Protein 7ON9 (pdb70)

Structure (mmCIF, N/CA/C/O backbone):
data_7ON9
#
_entry.id   7ON9
#
_cell.length_a   153.11
_cell.length_b   101.508
_cell.length_c   106.849
_cell.angle_alpha   90
_cell.angle_beta   90
_cell.angle_gamma   90
#
_symmetry.space_group_name_H-M   'P 21 21 2'
#
loop_
_entity.id
_entity.type
_entity.pdbx_description
1 polymer '4-hydroxybenzoate 3-monooxygenase (NAD(P)H)'
2 non-polymer 'FLAVIN-ADENINE DINUCLEOTIDE'
3 non-polymer 'P-HYDROXYBENZOIC ACID'
4 water water
#
loop_
_atom_site.group_PDB
_atom_site.id
_atom_site.type_symbol
_atom_site.label_atom_id
_atom_site.label_alt_id
_atom_site.label_comp_id
_atom_site.label_asym_id
_atom_site.label_entity_id
_atom_site.label_seq_id
_atom_site.pdbx_PDB_ins_code
_atom_site.Cartn_x
_atom_site.Cartn_y
_atom_site.Cartn_z
_atom_site.occupancy
_atom_site.B_iso_or_equiv
_atom_site.auth_seq_id
_atom_site.auth_comp_id
_atom_site.auth_asym_id
_atom_site.auth_atom_id
_atom_site.pdbx_PDB_model_num
ATOM 1 N N . MET A 1 1 ? -24.977 14.493 -77.117 1 33.41 1 MET A N 1
ATOM 2 C CA . MET A 1 1 ? -23.549 14.72 -76.923 1 33.97 1 MET A CA 1
ATOM 3 C C . MET A 1 1 ? -23.043 13.797 -75.827 1 32.94 1 MET A C 1
ATOM 4 O O . MET A 1 1 ? -23.61 13.776 -74.741 1 33.93 1 MET A O 1
ATOM 9 N N . ARG A 1 2 ? -22.021 13.001 -76.114 1 31 2 ARG A N 1
ATOM 10 C CA . ARG A 1 2 ? -21.489 12.064 -75.13 1 30.39 2 ARG A CA 1
ATOM 11 C C . ARG A 1 2 ? -20.274 12.639 -74.402 1 27.93 2 ARG A C 1
ATOM 12 O O . ARG A 1 2 ? -19.441 13.298 -75.016 1 28.76 2 ARG A O 1
ATOM 20 N N . THR A 1 3 ? -20.181 12.389 -73.097 1 25.35 3 THR A N 1
ATOM 21 C CA . THR A 1 3 ? -19.035 12.801 -72.287 1 23.51 3 THR A CA 1
ATOM 22 C C . THR A 1 3 ? -18.813 11.787 -71.13 1 22.75 3 THR A C 1
ATOM 23 O O . THR A 1 3 ? -19.576 10.823 -71.004 1 23.55 3 THR A O 1
ATOM 27 N N . GLN A 1 4 ? -17.745 11.967 -70.328 1 20.65 4 GLN A N 1
ATOM 28 C CA . GLN A 1 4 ? -17.531 11.094 -69.191 1 20.57 4 GLN A CA 1
ATOM 29 C C . GLN A 1 4 ? -18.366 11.589 -67.992 1 20.34 4 GLN A C 1
ATOM 30 O O . GLN A 1 4 ? -19.15 10.828 -67.419 1 20.74 4 GLN A O 1
ATOM 36 N N . VAL A 1 5 ? -18.212 12.87 -67.62 1 19.07 5 VAL A N 1
ATOM 37 C CA . VAL A 1 5 ? -18.933 13.422 -66.485 1 18.27 5 VAL A CA 1
ATOM 38 C C . VAL A 1 5 ? -19.781 14.626 -66.889 1 18.56 5 VAL A C 1
ATOM 39 O O . VAL A 1 5 ? -19.232 15.625 -67.314 1 18.43 5 VAL A O 1
ATOM 43 N N . GLY A 1 6 ? -21.102 14.524 -66.745 1 18.5 6 GLY A N 1
ATOM 44 C CA . GLY A 1 6 ? -21.999 15.644 -67.004 1 17.83 6 GLY A CA 1
ATOM 45 C C . GLY A 1 6 ? -22.099 16.469 -65.731 1 17.43 6 GLY A C 1
ATOM 46 O O . GLY A 1 6 ? -22.39 15.921 -64.674 1 17.66 6 GLY A O 1
ATOM 47 N N . ILE A 1 7 ? -21.807 17.769 -65.794 1 16.5 7 ILE A N 1
ATOM 48 C CA . ILE A 1 7 ? -21.804 18.621 -64.612 1 16.08 7 ILE A CA 1
ATOM 49 C C . ILE A 1 7 ? -22.905 19.664 -64.663 1 16.42 7 ILE A C 1
ATOM 50 O O . ILE A 1 7 ? -22.94 20.48 -65.593 1 16.43 7 ILE A O 1
ATOM 55 N N . ILE A 1 8 ? -23.78 19.666 -63.639 1 15.88 8 ILE A N 1
ATOM 56 C CA . ILE A 1 8 ? -24.846 20.655 -63.584 1 14.56 8 ILE A CA 1
ATOM 57 C C . ILE A 1 8 ? -24.439 21.759 -62.649 1 14.58 8 ILE A C 1
ATOM 58 O O . ILE A 1 8 ? -24.33 21.534 -61.451 1 14.13 8 ILE A O 1
ATOM 63 N N . GLY A 1 9 ? -24.163 22.934 -63.189 1 14.26 9 GLY A N 1
ATOM 64 C CA . GLY A 1 9 ? -23.811 24.089 -62.38 1 14.66 9 GLY A CA 1
ATOM 65 C C . GLY A 1 9 ? -22.392 24.578 -62.564 1 14.45 9 GLY A C 1
ATOM 66 O O . GLY A 1 9 ? -21.456 23.785 -62.542 1 14.13 9 GLY A O 1
ATOM 67 N N . ALA A 1 10 ? -22.237 25.882 -62.786 1 14.42 10 ALA A N 1
ATOM 68 C CA . ALA A 1 10 ? -20.935 26.496 -62.981 1 14.65 10 ALA A CA 1
ATOM 69 C C . ALA A 1 10 ? -20.583 27.43 -61.836 1 14.57 10 ALA A C 1
ATOM 70 O O . ALA A 1 10 ? -20.164 28.572 -62.033 1 13.52 10 ALA A O 1
ATOM 72 N N . GLY A 1 11 ? -20.802 26.943 -60.629 1 13.75 11 GLY A N 1
ATOM 73 C CA . GLY A 1 11 ? -20.319 27.63 -59.438 1 13.43 11 GLY A CA 1
ATOM 74 C C . GLY A 1 11 ? -18.922 27.102 -59.127 1 13.17 11 GLY A C 1
ATOM 75 O O . GLY A 1 11 ? -18.323 26.365 -59.925 1 13.05 11 GLY A O 1
ATOM 76 N N . PRO A 1 12 ? -18.395 27.432 -57.942 1 13.27 12 PRO A N 1
ATOM 77 C CA . PRO A 1 12 ? -17.062 26.908 -57.551 1 13.73 12 PRO A CA 1
ATOM 78 C C . PRO A 1 12 ? -16.979 25.38 -57.619 1 13.71 12 PRO A C 1
ATOM 79 O O . PRO A 1 12 ? -15.985 24.852 -58.144 1 13.79 12 PRO A O 1
ATOM 83 N N . ALA A 1 13 ? -18.018 24.672 -57.174 1 12.69 13 ALA A N 1
ATOM 84 C CA . ALA A 1 13 ? -17.989 23.205 -57.221 1 13.03 13 ALA A CA 1
ATOM 85 C C . ALA A 1 13 ? -17.857 22.654 -58.661 1 13.02 13 ALA A C 1
ATOM 86 O O . ALA A 1 13 ? -16.923 21.905 -58.932 1 13.71 13 ALA A O 1
ATOM 88 N N . GLY A 1 14 ? -18.759 23.038 -59.555 1 12.25 14 GLY A N 1
ATOM 89 C CA . GLY A 1 14 ? -18.753 22.508 -60.909 1 12.78 14 GLY A CA 1
ATOM 90 C C . GLY A 1 14 ? -17.515 22.901 -61.687 1 13.5 14 GLY A C 1
ATOM 91 O O . GLY A 1 14 ? -16.934 22.065 -62.376 1 14.09 14 GLY A O 1
ATOM 92 N N . LEU A 1 15 ? -17.089 24.162 -61.546 1 13.4 15 LEU A N 1
ATOM 93 C CA . LEU A 1 15 ? -15.908 24.652 -62.268 1 14.46 15 LEU A CA 1
ATOM 94 C C . LEU A 1 15 ? -14.625 23.987 -61.766 1 14.56 15 LEU A C 1
ATOM 95 O O . LEU A 1 15 ? -13.832 23.495 -62.585 1 16.21 15 LEU A O 1
ATOM 100 N N . LEU A 1 16 ? -14.432 23.912 -60.413 1 13.72 16 LEU A N 1
ATOM 101 C CA . LEU A 1 16 ? -13.248 23.243 -59.874 1 13.77 16 LEU A CA 1
ATOM 102 C C . LEU A 1 16 ? -13.241 21.765 -60.274 1 14.67 16 LEU A C 1
ATOM 103 O O . LEU A 1 16 ? -12.21 21.272 -60.699 1 14.93 16 LEU A O 1
ATOM 108 N N . LEU A 1 17 ? -14.394 21.077 -60.182 1 15.08 17 LEU A N 1
ATOM 109 C CA . LEU A 1 17 ? -14.467 19.669 -60.592 1 15.45 17 LEU A CA 1
ATOM 110 C C . LEU A 1 17 ? -14.09 19.49 -62.063 1 15.4 17 LEU A C 1
ATOM 111 O O . LEU A 1 17 ? -13.26 18.644 -62.385 1 15.45 17 LEU A O 1
ATOM 116 N N . SER A 1 18 ? -14.678 20.291 -62.962 1 15.49 18 SER A N 1
ATOM 117 C CA A SER A 1 18 ? -14.376 20.171 -64.392 0.5 16.73 18 SER A CA 1
ATOM 118 C CA B SER A 1 18 ? -14.385 20.186 -64.388 0.5 15.3 18 SER A CA 1
ATOM 119 C C . SER A 1 18 ? -12.881 20.345 -64.674 1 16.55 18 SER A C 1
ATOM 120 O O . SER A 1 18 ? -12.308 19.565 -65.437 1 17.53 18 SER A O 1
ATOM 125 N N . HIS A 1 19 ? -12.241 21.318 -64.017 1 16.02 19 HIS A N 1
ATOM 126 C CA . HIS A 1 19 ? -10.809 21.552 -64.237 1 16.78 19 HIS A CA 1
ATOM 127 C C . HIS A 1 19 ? -9.93 20.467 -63.608 1 17.47 19 HIS A C 1
ATOM 128 O O . HIS A 1 19 ? -8.974 20.034 -64.246 1 19.18 19 HIS A O 1
ATOM 135 N N . LEU A 1 20 ? -10.289 19.958 -62.426 1 16.31 20 LEU A N 1
ATOM 136 C CA . LEU A 1 20 ? -9.551 18.855 -61.796 1 16.37 20 LEU A CA 1
ATOM 137 C C . LEU A 1 20 ? -9.604 17.615 -62.697 1 17.81 20 LEU A C 1
ATOM 138 O O . LEU A 1 20 ? -8.583 16.946 -62.89 1 19.09 20 LEU A O 1
ATOM 143 N N . LEU A 1 21 ? -10.769 17.362 -63.319 1 17.47 21 LEU A N 1
ATOM 144 C CA . LEU A 1 21 ? -10.935 16.22 -64.224 1 17.67 21 LEU A CA 1
ATOM 145 C C . LEU A 1 21 ? -10.112 16.43 -65.494 1 18.44 21 LEU A C 1
ATOM 146 O O . LEU A 1 21 ? -9.483 15.49 -65.969 1 20.19 21 LEU A O 1
ATOM 151 N N . TYR A 1 22 ? -10.097 17.652 -66.032 1 18.03 22 TYR A N 1
ATOM 152 C CA . TYR A 1 22 ? -9.305 17.978 -67.238 1 19.24 22 TYR A CA 1
ATOM 153 C C . TYR A 1 22 ? -7.817 17.692 -66.975 1 20.24 22 TYR A C 1
ATOM 154 O O . TYR A 1 22 ? -7.148 17.084 -67.825 1 20.55 22 TYR A O 1
ATOM 163 N N . LEU A 1 23 ? -7.325 18.091 -65.784 1 19.88 23 LEU A N 1
ATOM 164 C CA . LEU A 1 23 ? -5.92 17.864 -65.414 1 22.17 23 LEU A CA 1
ATOM 165 C C . LEU A 1 23 ? -5.531 16.38 -65.375 1 24.54 23 LEU A C 1
ATOM 166 O O . LEU A 1 23 ? -4.34 16.059 -65.427 1 24.67 23 LEU A O 1
ATOM 171 N N . GLN A 1 24 ? -6.534 15.477 -65.28 1 24.88 24 GLN A N 1
ATOM 172 C CA . GLN A 1 24 ? -6.319 14.035 -65.289 1 25.58 24 GLN A CA 1
ATOM 173 C C . GLN A 1 24 ? -6.815 13.339 -66.579 1 25.75 24 GLN A C 1
ATOM 174 O O . GLN A 1 24 ? -6.904 12.109 -66.621 1 26.61 24 GLN A O 1
ATOM 180 N N . GLY A 1 25 ? -7.118 14.105 -67.612 1 25.24 25 GLY A N 1
ATOM 181 C CA . GLY A 1 25 ? -7.564 13.557 -68.885 1 25.58 25 GLY A CA 1
ATOM 182 C C . GLY A 1 25 ? -8.978 13.012 -68.916 1 25.76 25 GLY A C 1
ATOM 183 O O . GLY A 1 25 ? -9.3 12.174 -69.769 1 26.83 25 GLY A O 1
ATOM 184 N N . ILE A 1 26 ? -9.845 13.516 -68.031 1 24 26 ILE A N 1
ATOM 185 C CA . ILE A 1 26 ? -11.244 13.105 -67.965 1 23.05 26 ILE A CA 1
ATOM 186 C C . ILE A 1 26 ? -12.119 14.225 -68.512 1 22.87 26 ILE A C 1
ATOM 187 O O . ILE A 1 26 ? -12.062 15.371 -68.04 1 22.05 26 ILE A O 1
ATOM 192 N N . GLU A 1 27 ? -12.94 13.891 -69.518 1 21.6 27 GLU A N 1
ATOM 193 C CA . GLU A 1 27 ? -13.812 14.852 -70.166 1 20.72 27 GLU A CA 1
ATOM 194 C C . GLU A 1 27 ? -15.087 15.153 -69.384 1 19.47 27 GLU A C 1
ATOM 195 O O . GLU A 1 27 ? -15.63 14.293 -68.675 1 19.8 27 GLU A O 1
ATOM 201 N N . SER A 1 28 ? -15.567 16.371 -69.532 1 17.91 28 SER A N 1
ATOM 202 C CA . SER A 1 28 ? -16.802 16.782 -68.903 1 17.87 28 SER A CA 1
ATOM 203 C C . SER A 1 28 ? -17.531 17.816 -69.763 1 17.94 28 SER A C 1
ATOM 204 O O . SER A 1 28 ? -16.931 18.438 -70.652 1 18.19 28 SER A O 1
ATOM 207 N N . ILE A 1 29 ? -18.83 17.995 -69.499 1 17.58 29 ILE A N 1
ATOM 208 C CA . ILE A 1 29 ? -19.604 19.049 -70.123 1 17.92 29 ILE A CA 1
ATOM 209 C C . ILE A 1 29 ? -20.333 19.757 -68.969 1 17.84 29 ILE A C 1
ATOM 210 O O . ILE A 1 29 ? -20.992 19.091 -68.166 1 17.65 29 ILE A O 1
ATOM 215 N N . ILE A 1 30 ? -20.23 21.091 -68.887 1 17.37 30 ILE A N 1
ATOM 216 C CA . ILE A 1 30 ? -20.949 21.821 -67.843 1 17.19 30 ILE A CA 1
ATOM 217 C C . ILE A 1 30 ? -22.161 22.518 -68.44 1 17.55 30 ILE A C 1
ATOM 218 O O . ILE A 1 30 ? -22.043 23.141 -69.5 1 18.33 30 ILE A O 1
ATOM 223 N N . ILE A 1 31 ? -23.312 22.446 -67.76 1 17.57 31 ILE A N 1
ATOM 224 C CA . ILE A 1 31 ? -24.469 23.246 -68.136 1 18.04 31 ILE A CA 1
ATOM 225 C C . ILE A 1 31 ? -24.741 24.222 -66.973 1 17.53 31 ILE A C 1
ATOM 226 O O . ILE A 1 31 ? -24.605 23.866 -65.792 1 17.27 31 ILE A O 1
ATOM 231 N N . GLU A 1 32 ? -25.119 25.45 -67.301 1 17.06 32 GLU A N 1
ATOM 232 C CA . GLU A 1 32 ? -25.345 26.487 -66.312 1 16.52 32 GLU A CA 1
ATOM 233 C C . GLU A 1 32 ? -26.611 27.246 -66.771 1 17.41 32 GLU A C 1
ATOM 234 O O . GLU A 1 32 ? -26.655 27.687 -67.919 1 18.14 32 GLU A O 1
ATOM 240 N N . ASN A 1 33 ? -27.631 27.359 -65.908 1 17.18 33 ASN A N 1
ATOM 241 C CA . ASN A 1 33 ? -28.89 28.004 -66.316 1 18.64 33 ASN A CA 1
ATOM 242 C C . ASN A 1 33 ? -28.854 29.546 -66.275 1 20.46 33 ASN A C 1
ATOM 243 O O . ASN A 1 33 ? -29.771 30.182 -66.806 1 21.75 33 ASN A O 1
ATOM 248 N N . ARG A 1 34 ? -27.791 30.135 -65.733 1 20.45 34 ARG A N 1
ATOM 249 C CA . ARG A 1 34 ? -27.642 31.593 -65.751 1 21.15 34 ARG A CA 1
ATOM 250 C C . ARG A 1 34 ? -26.598 31.987 -66.825 1 21.22 34 ARG A C 1
ATOM 251 O O . ARG A 1 34 ? -25.911 31.111 -67.371 1 21.65 34 ARG A O 1
ATOM 259 N N . THR A 1 35 ? -26.501 33.283 -67.167 1 20.96 35 THR A N 1
ATOM 260 C CA . THR A 1 35 ? -25.518 33.716 -68.154 1 21.96 35 THR A CA 1
ATOM 261 C C . THR A 1 35 ? -24.131 33.778 -67.514 1 21.57 35 THR A C 1
ATOM 262 O O . THR A 1 35 ? -24.02 33.863 -66.294 1 21.7 35 THR A O 1
ATOM 266 N N . ARG A 1 36 ? -23.078 33.827 -68.341 1 21.14 36 ARG A N 1
ATOM 267 C CA . ARG A 1 36 ? -21.709 33.986 -67.852 1 21.21 36 ARG A CA 1
ATOM 268 C C . ARG A 1 36 ? -21.591 35.322 -67.078 1 21.27 36 ARG A C 1
ATOM 269 O O . ARG A 1 36 ? -21.005 35.365 -66.01 1 20.29 36 ARG A O 1
ATOM 277 N N . GLU A 1 37 ? -22.235 36.386 -67.592 1 22.31 37 GLU A N 1
ATOM 278 C CA . GLU A 1 37 ? -22.238 37.69 -66.928 1 23.57 37 GLU A CA 1
ATOM 279 C C . GLU A 1 37 ? -22.826 37.6 -65.511 1 22.99 37 GLU A C 1
ATOM 280 O O . GLU A 1 37 ? -22.272 38.176 -64.567 1 24.31 37 GLU A O 1
ATOM 286 N N . GLU A 1 38 ? -23.927 36.862 -65.362 1 21.48 38 GLU A N 1
ATOM 287 C CA . GLU A 1 38 ? -24.594 36.706 -64.076 1 22.26 38 GLU A CA 1
ATOM 288 C C . GLU A 1 38 ? -23.692 35.984 -63.076 1 21.84 38 GLU A C 1
ATOM 289 O O . GLU A 1 38 ? -23.53 36.458 -61.946 1 22.89 38 GLU A O 1
ATOM 295 N N . ILE A 1 39 ? -23.123 34.837 -63.47 1 20.73 39 ILE A N 1
ATOM 296 C CA . ILE A 1 39 ? -22.288 34.073 -62.548 1 20.62 39 ILE A CA 1
ATOM 297 C C . ILE A 1 39 ? -20.992 34.82 -62.209 1 20.66 39 ILE A C 1
ATOM 298 O O . ILE A 1 39 ? -20.558 34.767 -61.058 1 20.45 39 ILE A O 1
ATOM 303 N N . GLU A 1 40 ? -20.431 35.581 -63.166 1 20.96 40 GLU A N 1
ATOM 304 C CA . GLU A 1 40 ? -19.223 36.372 -62.91 1 21.47 40 GLU A CA 1
ATOM 305 C C . GLU A 1 40 ? -19.502 37.672 -62.114 1 23.17 40 GLU A C 1
ATOM 306 O O . GLU A 1 40 ? -18.538 38.31 -61.674 1 24.28 40 GLU A O 1
ATOM 312 N N . GLY A 1 41 ? -20.781 37.997 -61.886 1 22.98 41 GLY A N 1
ATOM 313 C CA . GLY A 1 41 ? -21.221 39.154 -61.105 1 24.06 41 GLY A CA 1
ATOM 314 C C . GLY A 1 41 ? -21.619 38.829 -59.658 1 25.15 41 GLY A C 1
ATOM 315 O O . GLY A 1 41 ? -21.965 39.727 -58.889 1 26.2 41 GLY A O 1
ATOM 316 N N . THR A 1 42 ? -21.574 37.52 -59.261 1 24.29 42 THR A N 1
ATOM 317 C CA . THR A 1 42 ? -21.925 37.02 -57.906 1 25.14 42 THR A CA 1
ATOM 318 C C . THR A 1 42 ? -21.334 37.884 -56.798 1 24.89 42 THR A C 1
ATOM 319 O O . THR A 1 42 ? -20.145 38.18 -56.843 1 25.11 42 THR A O 1
ATOM 323 N N . ILE A 1 43 ? -22.138 38.292 -55.802 1 24.84 43 ILE A N 1
ATOM 324 C CA . ILE A 1 43 ? -21.646 39.177 -54.745 1 26.12 43 ILE A CA 1
ATOM 325 C C . ILE A 1 43 ? -21.164 38.488 -53.435 1 27.12 43 ILE A C 1
ATOM 326 O O . ILE A 1 43 ? -20.337 39.095 -52.727 1 28.27 43 ILE A O 1
ATOM 331 N N . ARG A 1 44 ? -21.607 37.249 -53.13 1 26.47 44 ARG A N 1
ATOM 332 C CA . ARG A 1 44 ? -21.369 36.633 -51.817 1 27.95 44 ARG A CA 1
ATOM 333 C C . ARG A 1 44 ? -19.9 36.308 -51.292 1 27.61 44 ARG A C 1
ATOM 334 O O . ARG A 1 44 ? -19.448 37.13 -50.53 1 28.03 44 ARG A O 1
ATOM 342 N N . ALA A 1 45 ? -19.292 35.086 -51.419 1 27.59 45 ALA A N 1
ATOM 343 C CA . ALA A 1 45 ? -18.051 34.764 -50.691 1 25.62 45 ALA A CA 1
ATOM 344 C C . ALA A 1 45 ? -16.867 35.755 -50.838 1 21.82 45 ALA A C 1
ATOM 345 O O . ALA A 1 45 ? -16.629 36.342 -51.886 1 20.86 45 ALA A O 1
ATOM 347 N N . GLY A 1 46 ? -16.113 35.873 -49.762 1 20.27 46 GLY A N 1
ATOM 348 C CA . GLY A 1 46 ? -14.923 36.694 -49.755 1 19.1 46 GLY A CA 1
ATOM 349 C C . GLY A 1 46 ? -13.677 35.983 -49.279 1 18.31 46 GLY A C 1
ATOM 350 O O . GLY A 1 46 ? -12.584 36.335 -49.704 1 19.41 46 GLY A O 1
ATOM 351 N N . VAL A 1 47 ? -13.813 34.998 -48.391 1 16.45 47 VAL A N 1
ATOM 352 C CA . VAL A 1 47 ? -12.686 34.379 -47.692 1 16.2 47 VAL A CA 1
ATOM 353 C C . VAL A 1 47 ? -12.407 32.947 -48.108 1 15.61 47 VAL A C 1
ATOM 354 O O . VAL A 1 47 ? -13.299 32.096 -48.061 1 16.12 47 VAL A O 1
ATOM 358 N N . LEU A 1 48 ? -11.152 32.692 -48.472 1 13.93 48 LEU A N 1
ATOM 359 C CA . LEU A 1 48 ? -10.675 31.375 -48.883 1 13.54 48 LEU A CA 1
ATOM 360 C C . LEU A 1 48 ? -9.836 30.679 -47.804 1 14.04 48 LEU A C 1
ATOM 361 O O . LEU A 1 48 ? -8.916 31.273 -47.233 1 14.62 48 LEU A O 1
ATOM 366 N N . GLU A 1 49 ? -10.105 29.391 -47.566 1 13.45 49 GLU A N 1
ATOM 367 C CA . GLU A 1 49 ? -9.293 28.587 -46.659 1 13.31 49 GLU A CA 1
ATOM 368 C C . GLU A 1 49 ? -7.916 28.363 -47.293 1 13.69 49 GLU A C 1
ATOM 369 O O . GLU A 1 49 ? -7.776 28.383 -48.535 1 13.62 49 GLU A O 1
ATOM 375 N N . GLN A 1 50 ? -6.899 28.045 -46.459 1 13.69 50 GLN A N 1
ATOM 376 C CA . GLN A 1 50 ? -5.553 27.797 -46.992 1 13.89 50 GLN A CA 1
ATOM 377 C C . GLN A 1 50 ? -5.565 26.627 -47.988 1 14.45 50 GLN A C 1
ATOM 378 O O . GLN A 1 50 ? -4.888 26.692 -49.01 1 14.75 50 GLN A O 1
ATOM 384 N N . GLY A 1 51 ? -6.372 25.611 -47.726 1 14.65 51 GLY A N 1
ATOM 385 C CA . GLY A 1 51 ? -6.494 24.46 -48.62 1 14.9 51 GLY A CA 1
ATOM 386 C C . GLY A 1 51 ? -7.044 24.81 -49.991 1 14.71 51 GLY A C 1
ATOM 387 O O . GLY A 1 51 ? -6.633 24.216 -50.998 1 14.68 51 GLY A O 1
ATOM 388 N N . THR A 1 52 ? -7.943 25.809 -50.056 1 13.14 52 THR A N 1
ATOM 389 C CA . THR A 1 52 ? -8.511 26.263 -51.323 1 13.87 52 THR A CA 1
ATOM 390 C C . THR A 1 52 ? -7.467 27.077 -52.094 1 13.31 52 THR A C 1
ATOM 391 O O . THR A 1 52 ? -7.33 26.904 -53.309 1 12.76 52 THR A O 1
ATOM 395 N N . VAL A 1 53 ? -6.694 27.907 -51.384 1 12.86 53 VAL A N 1
ATOM 396 C CA . VAL A 1 53 ? -5.595 28.671 -52.019 1 13.27 53 VAL A CA 1
ATOM 397 C C . VAL A 1 53 ? -4.557 27.685 -52.594 1 14.02 53 VAL A C 1
ATOM 398 O O . VAL A 1 53 ? -4.199 27.788 -53.752 1 13.92 53 VAL A O 1
ATOM 402 N N . ASP A 1 54 ? -4.186 26.662 -51.811 1 14.55 54 ASP A N 1
ATOM 403 C CA . ASP A 1 54 ? -3.249 25.647 -52.261 1 14.71 54 ASP A CA 1
ATOM 404 C C . ASP A 1 54 ? -3.774 24.921 -53.505 1 13.78 54 ASP A C 1
ATOM 405 O O . ASP A 1 54 ? -3.026 24.681 -54.454 1 13.03 54 ASP A O 1
ATOM 410 N N . LEU A 1 55 ? -5.066 24.602 -53.506 1 12.82 55 LEU A N 1
ATOM 411 C CA . LEU A 1 55 ? -5.728 23.917 -54.627 1 13.33 55 LEU A CA 1
ATOM 412 C C . LEU A 1 55 ? -5.684 24.755 -55.884 1 13.82 55 LEU A C 1
ATOM 413 O O . LEU A 1 55 ? -5.269 24.268 -56.921 1 14.35 55 LEU A O 1
ATOM 418 N N . MET A 1 56 ? -6.045 26.047 -55.794 1 14.09 56 MET A N 1
ATOM 419 C CA . MET A 1 56 ? -6.017 26.931 -56.962 1 14.78 56 MET A CA 1
ATOM 420 C C . MET A 1 56 ? -4.59 27.015 -57.535 1 14.83 56 MET A C 1
ATOM 421 O O . MET A 1 56 ? -4.413 26.914 -58.748 1 15.8 56 MET A O 1
ATOM 426 N N . ASN A 1 57 ? -3.577 27.133 -56.66 1 15.5 57 ASN A N 1
ATOM 427 C CA . ASN A 1 57 ? -2.182 27.152 -57.133 1 15.42 57 ASN A CA 1
ATOM 428 C C . ASN A 1 57 ? -1.759 25.832 -57.763 1 16.09 57 ASN A C 1
ATOM 429 O O . ASN A 1 57 ? -1.173 25.843 -58.854 1 16.12 57 ASN A O 1
ATOM 434 N N . GLN A 1 58 ? -2.109 24.71 -57.122 1 16.59 58 GLN A N 1
ATOM 435 C CA . GLN A 1 58 ? -1.781 23.357 -57.601 1 18.46 58 GLN A CA 1
ATOM 436 C C . GLN A 1 58 ? -2.362 23.114 -58.986 1 18.06 58 GLN A C 1
ATOM 437 O O . GLN A 1 58 ? -1.711 22.495 -59.832 1 17.96 58 GLN A O 1
ATOM 443 N N . MET A 1 59 ? -3.588 23.617 -59.212 1 16.85 59 MET A N 1
ATOM 444 C CA . MET A 1 59 ? -4.315 23.468 -60.477 1 16.83 59 MET A CA 1
ATOM 445 C C . MET A 1 59 ? -3.84 24.378 -61.599 1 17.69 59 MET A C 1
ATOM 446 O O . MET A 1 59 ? -4.367 24.285 -62.707 1 19.5 59 MET A O 1
ATOM 451 N N . GLY A 1 60 ? -2.895 25.276 -61.326 1 16.88 60 GLY A N 1
ATOM 452 C CA . GLY A 1 60 ? -2.401 26.189 -62.342 1 17.15 60 GLY A CA 1
ATOM 453 C C . GLY A 1 60 ? -3.292 27.379 -62.62 1 17.63 60 GLY A C 1
ATOM 454 O O . GLY A 1 60 ? -3.052 28.096 -63.591 1 18.8 60 GLY A O 1
ATOM 455 N N . VAL A 1 61 ? -4.307 27.62 -61.763 1 17.01 61 VAL A N 1
ATOM 456 C CA . VAL A 1 61 ? -5.265 28.715 -61.938 1 17.13 61 VAL A CA 1
ATOM 457 C C . VAL A 1 61 ? -5.214 29.76 -60.809 1 16.97 61 VAL A C 1
ATOM 458 O O . VAL A 1 61 ? -6.189 30.481 -60.572 1 17.04 61 VAL A O 1
ATOM 462 N N . GLY A 1 62 ? -4.075 29.838 -60.104 1 16.11 62 GLY A N 1
ATOM 463 C CA . GLY A 1 62 ? -3.964 30.719 -58.945 1 15.73 62 GLY A CA 1
ATOM 464 C C . GLY A 1 62 ? -3.205 32.012 -59.14 1 15.23 62 GLY A C 1
ATOM 465 O O . GLY A 1 62 ? -3.121 32.793 -58.196 1 15.78 62 GLY A O 1
ATOM 466 N N . ALA A 1 63 ? -2.705 32.288 -60.355 1 15.18 63 ALA A N 1
ATOM 467 C CA . ALA A 1 63 ? -1.922 33.49 -60.588 1 16.47 63 ALA A CA 1
ATOM 468 C C . ALA A 1 63 ? -2.633 34.781 -60.217 1 15.71 63 ALA A C 1
ATOM 469 O O . ALA A 1 63 ? -2.031 35.579 -59.487 1 15.97 63 ALA A O 1
ATOM 471 N N . ARG A 1 64 ? -3.896 34.989 -60.661 1 15.21 64 ARG A N 1
ATOM 472 C CA . ARG A 1 64 ? -4.588 36.246 -60.348 1 15.06 64 ARG A CA 1
ATOM 473 C C . ARG A 1 64 ? -4.983 36.317 -58.886 1 15.31 64 ARG A C 1
ATOM 474 O O . ARG A 1 64 ? -4.893 37.377 -58.268 1 14.88 64 ARG A O 1
ATOM 482 N N . MET A 1 65 ? -5.355 35.159 -58.286 1 14.56 65 MET A N 1
ATOM 483 C CA . MET A 1 65 ? -5.649 35.068 -56.85 1 13.61 65 MET A CA 1
ATOM 484 C C . MET A 1 65 ? -4.428 35.567 -56.046 1 14.04 65 MET A C 1
ATOM 485 O O . MET A 1 65 ? -4.582 36.319 -55.08 1 14.24 65 MET A O 1
ATOM 490 N N . MET A 1 66 ? -3.223 35.123 -56.432 1 13.75 66 MET A N 1
ATOM 491 C CA . MET A 1 66 ? -2.033 35.571 -55.709 1 14.51 66 MET A CA 1
ATOM 492 C C . MET A 1 66 ? -1.754 37.065 -55.931 1 15.9 66 MET A C 1
ATOM 493 O O . MET A 1 66 ? -1.335 37.752 -55.004 1 16.96 66 MET A O 1
ATOM 498 N N . LYS A 1 67 ? -1.907 37.544 -57.171 1 16.74 67 LYS A N 1
ATOM 499 C CA . LYS A 1 67 ? -1.552 38.921 -57.516 1 16.88 67 LYS A CA 1
ATOM 500 C C . LYS A 1 67 ? -2.546 39.928 -56.941 1 17.05 67 LYS A C 1
ATOM 501 O O . LYS A 1 67 ? -2.152 41.027 -56.563 1 18.18 67 LYS A O 1
ATOM 507 N N . GLU A 1 68 ? -3.828 39.588 -56.964 1 16.07 68 GLU A N 1
ATOM 508 C CA . GLU A 1 68 ? -4.905 40.496 -56.571 1 16.91 68 GLU A CA 1
ATOM 509 C C . GLU A 1 68 ? -5.584 40.183 -55.248 1 17.6 68 GLU A C 1
ATOM 510 O O . GLU A 1 68 ? -6.307 41.037 -54.718 1 17.82 68 GLU A O 1
ATOM 516 N N . GLY A 1 69 ? -5.425 38.955 -54.743 1 16.75 69 GLY A N 1
ATOM 517 C CA . GLY A 1 69 ? -6.003 38.56 -53.47 1 16.92 69 GLY A CA 1
ATOM 518 C C . GLY A 1 69 ? -5.327 39.282 -52.315 1 18.12 69 GLY A C 1
ATOM 519 O O . GLY A 1 69 ? -4.267 39.911 -52.475 1 19.12 69 GLY A O 1
ATOM 520 N N . HIS A 1 70 ? -5.975 39.266 -51.156 1 17.72 70 HIS A N 1
ATOM 521 C CA . HIS A 1 70 ? -5.452 39.975 -50.002 1 18.17 70 HIS A CA 1
ATOM 522 C C . HIS A 1 70 ? -5.109 38.92 -48.962 1 18.66 70 HIS A C 1
ATOM 523 O O . HIS A 1 70 ? -5.968 38.14 -48.549 1 19.13 70 HIS A O 1
ATOM 530 N N . PHE A 1 71 ? -3.861 38.921 -48.519 1 17.75 71 PHE A N 1
ATOM 531 C CA . PHE A 1 71 ? -3.389 37.912 -47.595 1 17.68 71 PHE A CA 1
ATOM 532 C C . PHE A 1 71 ? -3.155 38.551 -46.237 1 19.18 71 PHE A C 1
ATOM 533 O O . PHE A 1 71 ? -2.221 39.345 -46.083 1 21.01 71 PHE A O 1
ATOM 541 N N . HIS A 1 72 ? -4.044 38.271 -45.296 1 18.7 72 HIS A N 1
ATOM 542 C CA . HIS A 1 72 ? -4.001 38.837 -43.958 1 20.38 72 HIS A CA 1
ATOM 543 C C . HIS A 1 72 ? -3.412 37.823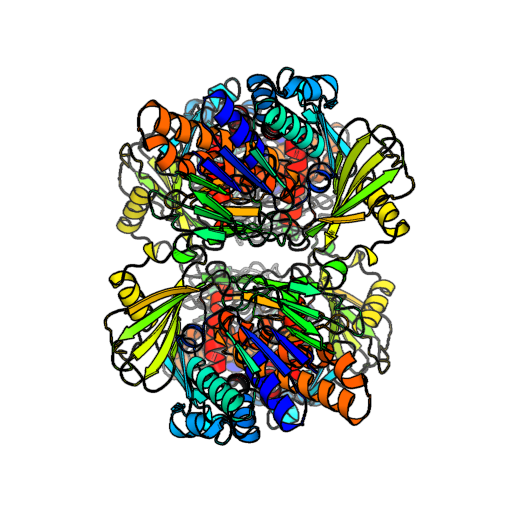 -42.967 1 19.63 72 HIS A C 1
ATOM 544 O O . HIS A 1 72 ? -3.746 36.632 -43.024 1 19.19 72 HIS A O 1
ATOM 551 N N . GLU A 1 73 ? -2.607 38.313 -42.025 1 19.03 73 GLU A N 1
ATOM 552 C CA . GLU A 1 73 ? -2.023 37.448 -41.005 1 19.09 73 GLU A CA 1
ATOM 553 C C . GLU A 1 73 ? -3.016 37.049 -39.906 1 17.76 73 GLU A C 1
ATOM 554 O O . GLU A 1 73 ? -2.745 36.107 -39.18 1 18.07 73 GLU A O 1
ATOM 560 N N . GLY A 1 74 ? -4.147 37.735 -39.802 1 16.69 74 GLY A N 1
ATOM 561 C CA . GLY A 1 74 ? -5.144 37.371 -38.808 1 17.05 74 GLY A CA 1
ATOM 562 C C . GLY A 1 74 ? -6.444 38.106 -38.969 1 17.64 74 GLY A C 1
ATOM 563 O O . GLY A 1 74 ? -6.705 38.724 -40.018 1 17.56 74 GLY A O 1
ATOM 564 N N . PHE A 1 75 ? -7.257 38.027 -37.948 1 16.7 75 PHE A N 1
ATOM 565 C CA . PHE A 1 75 ? -8.547 38.705 -37.925 1 17.26 75 PHE A CA 1
ATOM 566 C C . PHE A 1 75 ? -8.851 39.121 -36.479 1 17.1 75 PHE A C 1
ATOM 567 O O . PHE A 1 75 ? -8.153 38.698 -35.55 1 16 75 PHE A O 1
ATOM 575 N N . GLU A 1 76 ? -9.863 39.956 -36.296 1 16.91 76 GLU A N 1
ATOM 576 C CA . GLU A 1 76 ? -10.181 40.461 -34.969 1 17.71 76 GLU A CA 1
ATOM 577 C C . GLU A 1 76 ? -11.551 40.011 -34.462 1 18.22 76 GLU A C 1
ATOM 578 O O . GLU A 1 76 ? -12.515 39.986 -35.212 1 18.19 76 GLU A O 1
ATOM 584 N N . LEU A 1 77 ? -11.624 39.667 -33.178 1 17.5 77 LEU A N 1
ATOM 585 C CA . LEU A 1 77 ? -12.881 39.413 -32.502 1 17.81 77 LEU A CA 1
ATOM 586 C C . LEU A 1 77 ? -13.055 40.627 -31.615 1 18 77 LEU A C 1
ATOM 587 O O . LEU A 1 77 ? -12.189 40.895 -30.775 1 19.66 77 LEU A O 1
ATOM 592 N N . ARG A 1 78 ? -14.131 41.379 -31.803 1 16.64 78 ARG A N 1
ATOM 593 C CA . ARG A 1 78 ? -14.398 42.601 -31.05 1 16.63 78 ARG A CA 1
ATOM 594 C C . ARG A 1 78 ? -15.623 42.39 -30.173 1 17.48 78 ARG A C 1
ATOM 595 O O . ARG A 1 78 ? -16.682 41.99 -30.654 1 17.81 78 ARG A O 1
ATOM 603 N N . PHE A 1 79 ? -15.473 42.633 -28.887 1 17.57 79 PHE A N 1
ATOM 604 C CA . PHE A 1 79 ? -16.564 42.454 -27.937 1 19.01 79 PHE A CA 1
ATOM 605 C C . PHE A 1 79 ? -16.256 43.234 -26.687 1 19.95 79 PHE A C 1
ATOM 606 O O . PHE A 1 79 ? -15.086 43.486 -26.375 1 18.99 79 PHE A O 1
ATOM 614 N N . ASN A 1 80 ? -17.322 43.661 -25.972 1 20.95 80 ASN A N 1
ATOM 615 C CA . ASN A 1 80 ? -17.18 44.49 -24.772 1 23.01 80 ASN A CA 1
ATOM 616 C C . ASN A 1 80 ? -16.354 45.771 -25.082 1 23.77 80 ASN A C 1
ATOM 617 O O . ASN A 1 80 ? -15.548 46.211 -24.261 1 24.84 80 ASN A O 1
ATOM 622 N N . GLY A 1 81 ? -16.53 46.312 -26.29 1 22.29 81 GLY A N 1
ATOM 623 C CA . GLY A 1 81 ? -15.837 47.527 -26.711 1 22.27 81 GLY A CA 1
ATOM 624 C C . GLY A 1 81 ? -14.331 47.428 -26.879 1 22.27 81 GLY A C 1
ATOM 625 O O . GLY A 1 81 ? -13.632 48.446 -26.841 1 23.14 81 GLY A O 1
ATOM 626 N N . ARG A 1 82 ? -13.811 46.216 -27.14 1 21.73 82 ARG A N 1
ATOM 627 C CA . ARG A 1 82 ? -12.365 46.042 -27.314 1 21.97 82 ARG A CA 1
ATOM 628 C C . ARG A 1 82 ? -12.056 45.008 -28.384 1 20.98 82 ARG A C 1
ATOM 629 O O . ARG A 1 82 ? -12.685 43.959 -28.431 1 20.76 82 ARG A O 1
ATOM 637 N N . GLY A 1 83 ? -11.063 45.302 -29.208 1 20.65 83 GLY A N 1
ATOM 638 C CA . GLY A 1 83 ? -10.643 44.38 -30.242 1 20.51 83 GLY A CA 1
ATOM 639 C C . GLY A 1 83 ? -9.589 43.407 -29.736 1 19.99 83 GLY A C 1
ATOM 640 O O . GLY A 1 83 ? -8.692 43.788 -28.992 1 20.14 83 GLY A O 1
ATOM 641 N N . HIS A 1 84 ? -9.699 42.137 -30.142 1 18.72 84 HIS A N 1
ATOM 642 C CA . HIS A 1 84 ? -8.771 41.074 -29.787 1 19.49 84 HIS A CA 1
ATOM 643 C C . HIS A 1 84 ? -8.312 40.388 -31.042 1 19.35 84 HIS A C 1
ATOM 644 O O . HIS A 1 84 ? -9.129 39.803 -31.763 1 19.22 84 HIS A O 1
ATOM 651 N N . ARG A 1 85 ? -7.014 40.444 -31.31 1 19.07 85 ARG A N 1
ATOM 652 C CA . ARG A 1 85 ? -6.476 39.87 -32.524 1 19.28 85 ARG A CA 1
ATOM 653 C C . ARG A 1 85 ? -6.207 38.366 -32.429 1 19.04 85 ARG A C 1
ATOM 654 O O . ARG A 1 85 ? -5.676 37.879 -31.434 1 19.56 85 ARG A O 1
ATOM 662 N N . ILE A 1 86 ? -6.616 37.639 -33.451 1 18.27 86 ILE A N 1
ATOM 663 C CA . ILE A 1 86 ? -6.301 36.232 -33.585 1 17.98 86 ILE A CA 1
ATOM 664 C C . ILE A 1 86 ? -5.214 36.191 -34.672 1 18.07 86 ILE A C 1
ATOM 665 O O . ILE A 1 86 ? -5.51 36.434 -35.843 1 17.4 86 ILE A O 1
ATOM 670 N N . ASN A 1 87 ? -3.968 35.951 -34.287 1 18.28 87 ASN A N 1
ATOM 671 C CA . ASN A 1 87 ? -2.862 35.925 -35.243 1 18.99 87 ASN A CA 1
ATOM 672 C C . ASN A 1 87 ? -2.778 34.555 -35.907 1 17.92 87 ASN A C 1
ATOM 673 O O . ASN A 1 87 ? -1.98 33.726 -35.505 1 17.77 87 ASN A O 1
ATOM 678 N N . VAL A 1 88 ? -3.593 34.345 -36.947 1 17.36 88 VAL A N 1
ATOM 679 C CA . VAL A 1 88 ? -3.675 33.082 -37.657 1 17.48 88 VAL A CA 1
ATOM 680 C C . VAL A 1 88 ? -2.303 32.652 -38.214 1 17.92 88 VAL A C 1
ATOM 681 O O . VAL A 1 88 ? -1.908 31.491 -38.122 1 17.28 88 VAL A O 1
ATOM 685 N N . HIS A 1 89 ? -1.592 33.599 -38.817 1 18.06 89 HIS A N 1
ATOM 686 C CA . HIS A 1 89 ? -0.264 33.33 -39.4 1 18.89 89 HIS A CA 1
ATOM 687 C C . HIS A 1 89 ? 0.698 32.752 -38.397 1 18.42 89 HIS A C 1
ATOM 688 O O . HIS A 1 89 ? 1.347 31.754 -38.692 1 18.14 89 HIS A O 1
ATOM 695 N N . GLU A 1 90 ? 0.739 33.321 -37.193 1 17.87 90 GLU A N 1
ATOM 696 C CA . GLU A 1 90 ? 1.615 32.817 -36.143 1 19.29 90 GLU A CA 1
ATOM 697 C C . GLU A 1 90 ? 1.101 31.487 -35.574 1 19.05 90 GLU A C 1
ATOM 698 O O . GLU A 1 90 ? 1.882 30.548 -35.439 1 18.76 90 GLU A O 1
ATOM 704 N N . LEU A 1 91 ? -0.208 31.399 -35.255 1 19.05 91 LEU A N 1
ATOM 705 C CA . LEU A 1 91 ? -0.788 30.208 -34.634 1 18.97 91 LEU A CA 1
ATOM 706 C C . LEU A 1 91 ? -0.835 28.968 -35.508 1 19.56 91 LEU A C 1
ATOM 707 O O . LEU A 1 91 ? -0.836 27.854 -34.963 1 19.86 91 LEU A O 1
ATOM 712 N N . THR A 1 92 ? -0.879 29.134 -36.858 1 18.61 92 THR A N 1
ATOM 713 C CA . THR A 1 92 ? -0.954 28.009 -37.79 1 19.57 92 THR A CA 1
ATOM 714 C C . THR A 1 92 ? 0.369 27.638 -38.466 1 20.93 92 THR A C 1
ATOM 715 O O . THR A 1 92 ? 0.356 26.801 -39.36 1 22.42 92 THR A O 1
ATOM 719 N N . GLY A 1 93 ? 1.46 28.292 -38.101 1 20.55 93 GLY A N 1
ATOM 720 C CA . GLY A 1 93 ? 2.744 28 -38.706 1 21.5 93 GLY A CA 1
ATOM 721 C C . GLY A 1 93 ? 2.879 28.503 -40.133 1 21.86 93 GLY A C 1
ATOM 722 O O . GLY A 1 93 ? 3.46 27.813 -40.97 1 23.42 93 GLY A O 1
ATOM 723 N N . GLY A 1 94 ? 2.339 29.691 -40.414 1 19.64 94 GLY A N 1
ATOM 724 C CA . GLY A 1 94 ? 2.547 30.329 -41.71 1 19.58 94 GLY A CA 1
ATOM 725 C C . GLY A 1 94 ? 1.382 30.495 -42.672 1 18.78 94 GLY A C 1
ATOM 726 O O . GLY A 1 94 ? 1.585 31.022 -43.773 1 18.72 94 GLY A O 1
ATOM 727 N N . LYS A 1 95 ? 0.152 30.098 -42.28 1 17.73 95 LYS A N 1
ATOM 728 C CA . LYS A 1 95 ? -1.005 30.255 -43.162 1 17.92 95 LYS A CA 1
ATOM 729 C C . LYS A 1 95 ? -1.594 31.67 -43.092 1 18.28 95 LYS A C 1
ATOM 730 O O . LYS A 1 95 ? -1.204 32.444 -42.228 1 18.88 95 LYS A O 1
ATOM 736 N N . TYR A 1 96 ? -2.43 32.048 -44.063 1 18.09 96 TYR A N 1
ATOM 737 C CA . TYR A 1 96 ? -3.026 33.388 -44.073 1 18.97 96 TYR A CA 1
ATOM 738 C C . TYR A 1 96 ? -4.549 33.288 -44.185 1 19.21 96 TYR A C 1
ATOM 739 O O . TYR A 1 96 ? -5.078 32.269 -44.622 1 18.87 96 TYR A O 1
ATOM 748 N N . VAL A 1 97 ? -5.258 34.368 -43.824 1 18.36 97 VAL A N 1
ATOM 749 C CA . VAL A 1 97 ? -6.676 34.487 -44.097 1 18.81 97 VAL A CA 1
ATOM 750 C C . VAL A 1 97 ? -6.662 35.132 -45.503 1 18.06 97 VAL A C 1
ATOM 751 O O . VAL A 1 97 ? -6.042 36.204 -45.663 1 18.82 97 VAL A O 1
ATOM 755 N N . THR A 1 98 ? -7.196 34.456 -46.53 1 17.05 98 THR A N 1
ATOM 756 C CA . THR A 1 98 ? -7.088 35.015 -47.881 1 16.81 98 THR A CA 1
ATOM 757 C C . THR A 1 98 ? -8.413 35.58 -48.333 1 16.71 98 THR A C 1
ATOM 758 O O . THR A 1 98 ? -9.417 34.896 -48.27 1 17.48 98 THR A O 1
ATOM 762 N N . VAL A 1 99 ? -8.429 36.86 -48.705 1 16.2 99 VAL A N 1
ATOM 763 C CA . VAL A 1 99 ? -9.632 37.497 -49.199 1 17.18 99 VAL A CA 1
ATOM 764 C C . VAL A 1 99 ? -9.5 37.611 -50.717 1 16.92 99 VAL A C 1
ATOM 765 O O . VAL A 1 99 ? -8.678 38.395 -51.222 1 17.43 99 VAL A O 1
ATOM 769 N N . TYR A 1 100 ? -10.318 36.842 -51.444 1 15.94 100 TYR A N 1
ATOM 770 C CA . TYR A 1 100 ? -10.361 36.868 -52.908 1 16.01 100 TYR A CA 1
ATOM 771 C C . TYR A 1 100 ? -11.777 36.458 -53.263 1 15.78 100 TYR A C 1
ATOM 772 O O . TYR A 1 100 ? -12.183 35.321 -53.016 1 15.84 100 TYR A O 1
ATOM 781 N N . ALA A 1 101 ? -12.587 37.441 -53.657 1 14.98 101 ALA A N 1
ATOM 782 C CA . ALA A 1 101 ? -14.022 37.233 -53.895 1 14.94 101 ALA A CA 1
ATOM 783 C C . ALA A 1 101 ? -14.391 36.063 -54.768 1 14.88 101 ALA A C 1
ATOM 784 O O . ALA A 1 101 ? -13.749 35.823 -55.805 1 14.47 101 ALA A O 1
ATOM 786 N N . GLN A 1 102 ? -15.515 35.42 -54.41 1 14.56 102 GLN A N 1
ATOM 787 C CA . GLN A 1 102 ? -16.081 34.286 -55.147 1 14.5 102 GLN A CA 1
ATOM 788 C C . GLN A 1 102 ? -16.25 34.593 -56.641 1 14.74 102 GLN A C 1
ATOM 789 O O . GLN A 1 102 ? -15.964 33.73 -57.466 1 14.14 102 GLN A O 1
ATOM 795 N N . HIS A 1 103 ? -16.699 35.806 -56.995 1 15.28 103 HIS A N 1
ATOM 796 C CA . HIS A 1 103 ? -16.869 36.158 -58.407 1 16.07 103 HIS A CA 1
ATOM 797 C C . HIS A 1 103 ? -15.536 36.199 -59.193 1 15.55 103 HIS A C 1
ATOM 798 O O . HIS A 1 103 ? -15.511 35.87 -60.383 1 15.94 103 HIS A O 1
ATOM 805 N N . GLU A 1 104 ? -14.447 36.557 -58.534 1 14.9 104 GLU A N 1
ATOM 806 C CA . GLU A 1 104 ? -13.126 36.542 -59.169 1 14.6 104 GLU A CA 1
ATOM 807 C C . GLU A 1 104 ? -12.691 35.09 -59.389 1 14.41 104 GLU A C 1
ATOM 808 O O . GLU A 1 104 ? -12.172 34.77 -60.451 1 14.31 104 GLU A O 1
ATOM 814 N N . VAL A 1 105 ? -12.936 34.205 -58.402 1 13.68 105 VAL A N 1
ATOM 815 C CA . VAL A 1 105 ? -12.632 32.766 -58.522 1 14.17 105 VAL A CA 1
ATOM 816 C C . VAL A 1 105 ? -13.404 32.186 -59.707 1 14.8 105 VAL A C 1
ATOM 817 O O . VAL A 1 105 ? -12.836 31.463 -60.541 1 14.14 105 VAL A O 1
ATOM 821 N N . ILE A 1 106 ? -14.71 32.541 -59.81 1 14.15 106 ILE A N 1
ATOM 822 C CA . ILE A 1 106 ? -15.515 32.06 -60.939 1 13.49 106 ILE A CA 1
ATOM 823 C C . ILE A 1 106 ? -14.959 32.573 -62.277 1 13.67 106 ILE A C 1
ATOM 824 O O . ILE A 1 106 ? -14.773 31.801 -63.212 1 13.88 106 ILE A O 1
ATOM 829 N N . LYS A 1 107 ? -14.637 33.877 -62.361 1 12.77 107 LYS A N 1
ATOM 830 C CA . LYS A 1 107 ? -14.074 34.449 -63.572 1 13.5 107 LYS A CA 1
ATOM 831 C C . LYS A 1 107 ? -12.789 33.7 -63.996 1 14.23 107 LYS A C 1
ATOM 832 O O . LYS A 1 107 ? -12.674 33.316 -65.143 1 14.38 107 LYS A O 1
ATOM 838 N N . ASP A 1 108 ? -11.906 33.4 -63.036 1 14.02 108 ASP A N 1
ATOM 839 C CA . ASP A 1 108 ? -10.649 32.704 -63.323 1 14.33 108 ASP A CA 1
ATOM 840 C C . ASP A 1 108 ? -10.871 31.29 -63.808 1 14.74 108 ASP A C 1
ATOM 841 O O . ASP A 1 108 ? -10.217 30.877 -64.768 1 16.15 108 ASP A O 1
ATOM 846 N N . LEU A 1 109 ? -11.792 30.553 -63.163 1 13.86 109 LEU A N 1
ATOM 847 C CA . LEU A 1 109 ? -12.058 29.158 -63.552 1 14.25 109 LEU A CA 1
ATOM 848 C C . LEU A 1 109 ? -12.797 29.056 -64.881 1 16.48 109 LEU A C 1
ATOM 849 O O . LEU A 1 109 ? -12.477 28.173 -65.663 1 17.17 109 LEU A O 1
ATOM 854 N N . VAL A 1 110 ? -13.755 29.957 -65.169 1 16.45 110 VAL A N 1
ATOM 855 C CA . VAL A 1 110 ? -14.429 29.926 -66.477 1 17.09 110 VAL A CA 1
ATOM 856 C C . VAL A 1 110 ? -13.352 30.174 -67.598 1 18.3 110 VAL A C 1
ATOM 857 O O . VAL A 1 110 ? -13.255 29.41 -68.567 1 18.79 110 VAL A O 1
ATOM 861 N N . ALA A 1 111 ? -12.492 31.182 -67.394 1 18.47 111 ALA A N 1
ATOM 862 C CA . ALA A 1 111 ? -11.44 31.494 -68.375 1 19.72 111 ALA A CA 1
ATOM 863 C C . ALA A 1 111 ? -10.487 30.325 -68.586 1 20.53 111 ALA A C 1
ATOM 864 O O . ALA A 1 111 ? -10.212 29.962 -69.736 1 21.5 111 ALA A O 1
ATOM 866 N N . ALA A 1 112 ? -10.05 29.683 -67.498 1 20.23 112 ALA A N 1
ATOM 867 C CA . ALA A 1 112 ? -9.135 28.546 -67.59 1 20.39 112 ALA A CA 1
ATOM 868 C C . ALA A 1 112 ? -9.814 27.384 -68.308 1 19.89 112 ALA A C 1
ATOM 869 O O . ALA A 1 112 ? -9.193 26.751 -69.166 1 19.09 112 ALA A O 1
ATOM 871 N N . ARG A 1 113 ? -11.097 27.122 -67.982 1 19.8 113 ARG A N 1
ATOM 872 C CA . ARG A 1 113 ? -11.825 26.045 -68.646 1 19.84 113 ARG A CA 1
ATOM 873 C C . ARG A 1 113 ? -11.989 26.301 -70.151 1 20.84 113 ARG A C 1
ATOM 874 O O . ARG A 1 113 ? -11.7 25.411 -70.935 1 21.93 113 ARG A O 1
ATOM 882 N N . LEU A 1 114 ? -12.387 27.507 -70.55 1 20.2 114 LEU A N 1
ATOM 883 C CA . LEU A 1 114 ? -12.577 27.816 -71.966 1 21.37 114 LEU A CA 1
ATOM 884 C C . LEU A 1 114 ? -11.264 27.766 -72.734 1 22.59 114 LEU A C 1
ATOM 885 O O . LEU A 1 114 ? -11.244 27.295 -73.878 1 23.56 114 LEU A O 1
ATOM 890 N N . GLN A 1 115 ? -10.165 28.2 -72.109 1 22.32 115 GLN A N 1
ATOM 891 C CA . GLN A 1 115 ? -8.835 28.194 -72.714 1 24.11 115 GLN A CA 1
ATOM 892 C C . GLN A 1 115 ? -8.282 26.784 -72.901 1 24.85 115 GLN A C 1
ATOM 893 O O . GLN A 1 115 ? -7.482 26.566 -73.808 1 26.03 115 GLN A O 1
ATOM 899 N N . THR A 1 116 ? -8.732 25.819 -72.089 1 24.33 116 THR A N 1
ATOM 900 C CA . THR A 1 116 ? -8.248 24.459 -72.186 1 24.49 116 THR A CA 1
ATOM 901 C C . THR A 1 116 ? -9.21 23.522 -72.923 1 26.37 116 THR A C 1
ATOM 902 O O . THR A 1 116 ? -9.12 22.316 -72.74 1 28.28 116 THR A O 1
ATOM 906 N N . GLY A 1 117 ? -10.087 24.064 -73.767 1 25.89 117 GLY A N 1
ATOM 907 C CA . GLY A 1 117 ? -11.013 23.261 -74.559 1 26.93 117 GLY A CA 1
ATOM 908 C C . GLY A 1 117 ? -12.27 22.794 -73.845 1 27.63 117 GLY A C 1
ATOM 909 O O . GLY A 1 117 ? -12.975 21.908 -74.331 1 28.93 117 GLY A O 1
ATOM 910 N N . GLY A 1 118 ? -12.544 23.377 -72.688 1 26.5 118 GLY A N 1
ATOM 911 C CA . GLY A 1 118 ? -13.705 23.011 -71.892 1 26.15 118 GLY A CA 1
ATOM 912 C C . GLY A 1 118 ? -15.02 23.366 -72.543 1 25.64 118 GLY A C 1
ATOM 913 O O . GLY A 1 118 ? -15.128 24.384 -73.228 1 25.98 118 GLY A O 1
ATOM 914 N N . GLN A 1 119 ? -16.031 22.522 -72.32 1 24.99 119 GLN A N 1
ATOM 915 C CA . GLN A 1 119 ? -17.36 22.722 -72.872 1 25.71 119 GLN A CA 1
ATOM 916 C C . GLN A 1 119 ? -18.298 23.233 -71.771 1 24.56 119 GLN A C 1
ATOM 917 O O . GLN A 1 119 ? -18.551 22.522 -70.79 1 24.33 119 GLN A O 1
ATOM 923 N N . ILE A 1 120 ? -18.775 24.479 -71.914 1 23.14 120 ILE A N 1
ATOM 924 C CA . ILE A 1 120 ? -19.694 25.084 -70.954 1 22.56 120 ILE A CA 1
ATOM 925 C C . ILE A 1 120 ? -20.868 25.705 -71.716 1 23.08 120 ILE A C 1
ATOM 926 O O . ILE A 1 120 ? -20.648 26.522 -72.628 1 24.58 120 ILE A O 1
ATOM 931 N N . HIS A 1 121 ? -22.099 25.322 -71.358 1 21.19 121 HIS A N 1
ATOM 932 C CA . HIS A 1 121 ? -23.293 25.887 -71.975 1 21.94 121 HIS A CA 1
ATOM 933 C C . HIS A 1 121 ? -23.911 26.832 -70.957 1 22.14 121 HIS A C 1
ATOM 934 O O . HIS A 1 121 ? -24.311 26.39 -69.881 1 21.18 121 HIS A O 1
ATOM 941 N N . PHE A 1 122 ? -23.973 28.125 -71.28 1 21.72 122 PHE A N 1
ATOM 942 C CA . PHE A 1 122 ? -24.576 29.1 -70.377 1 22.28 122 PHE A CA 1
ATOM 943 C C . PHE A 1 122 ? -26.022 29.343 -70.785 1 22.65 122 PHE A C 1
ATOM 944 O O . PHE A 1 122 ? -26.396 29.063 -71.924 1 22.67 122 PHE A O 1
ATOM 952 N N . ASN A 1 123 ? -26.817 29.895 -69.868 1 22.48 123 ASN A N 1
ATOM 953 C CA . ASN A 1 123 ? -28.211 30.271 -70.12 1 22.61 123 ASN A CA 1
ATOM 954 C C . ASN A 1 123 ? -29.096 29.089 -70.562 1 22.29 123 ASN A C 1
ATOM 955 O O . ASN A 1 123 ? -30.011 29.291 -71.356 1 24.06 123 ASN A O 1
ATOM 960 N N . VAL A 1 124 ? -28.815 27.874 -70.082 1 19.72 124 VAL A N 1
ATOM 961 C CA . VAL A 1 124 ? -29.64 26.725 -70.431 1 19.37 124 VAL A CA 1
ATOM 962 C C . VAL A 1 124 ? -30.992 26.811 -69.734 1 20.85 124 VAL A C 1
ATOM 963 O O . VAL A 1 124 ? -31.138 27.468 -68.695 1 21.85 124 VAL A O 1
ATOM 967 N N . GLY A 1 125 ? -31.979 26.145 -70.325 1 21.02 125 GLY A N 1
ATOM 968 C CA . GLY A 1 125 ? -33.293 26.05 -69.706 1 21.98 125 GLY A CA 1
ATOM 969 C C . GLY A 1 125 ? -33.831 24.64 -69.756 1 22.31 125 GLY A C 1
ATOM 970 O O . GLY A 1 125 ? -33.196 23.748 -70.325 1 23.33 125 GLY A O 1
ATOM 971 N N . ASP A 1 126 ? -34.979 24.413 -69.146 1 22.15 126 ASP A N 1
ATOM 972 C CA . ASP A 1 126 ? -35.667 23.121 -69.187 1 22.98 126 ASP A CA 1
ATOM 973 C C . ASP A 1 126 ? -34.764 21.927 -68.825 1 22.65 126 ASP A C 1
ATOM 974 O O . ASP A 1 126 ? -34.686 20.963 -69.588 1 22.75 126 ASP A O 1
ATOM 979 N N . VAL A 1 127 ? -34.06 22.027 -67.695 1 21.81 127 VAL A N 1
ATOM 980 C CA . VAL A 1 127 ? -33.081 21.015 -67.262 1 21.49 127 VAL A CA 1
ATOM 981 C C . VAL A 1 127 ? -33.705 19.849 -66.527 1 21.48 127 VAL A C 1
ATOM 982 O O . VAL A 1 127 ? -34.488 20.066 -65.601 1 21.99 127 VAL A O 1
ATOM 986 N N . SER A 1 128 ? -33.303 18.616 -66.879 1 20.69 128 SER A N 1
ATOM 987 C CA . SER A 1 128 ? -33.798 17.445 -66.161 1 21.01 128 SER A CA 1
ATOM 988 C C . SER A 1 128 ? -32.749 16.326 -66.104 1 20.87 128 SER A C 1
ATOM 989 O O . SER A 1 128 ? -31.889 16.256 -66.97 1 21.6 128 SER A O 1
ATOM 992 N N . LEU A 1 129 ? -32.829 15.453 -65.092 1 19.6 129 LEU A N 1
ATOM 993 C CA . LEU A 1 129 ? -31.922 14.322 -64.908 1 19.33 129 LEU A CA 1
ATOM 994 C C . LEU A 1 129 ? -32.706 13.041 -65.163 1 21.13 129 LEU A C 1
ATOM 995 O O . LEU A 1 129 ? -33.875 12.936 -64.767 1 21.31 129 LEU A O 1
ATOM 1000 N N . HIS A 1 130 ? -32.065 12.055 -65.79 1 22.12 130 HIS A N 1
ATOM 1001 C CA . HIS A 1 130 ? -32.727 10.794 -66.102 1 23.84 130 HIS A CA 1
ATOM 1002 C C . HIS A 1 130 ? -31.811 9.604 -65.912 1 25.04 130 HIS A C 1
ATOM 1003 O O . HIS A 1 130 ? -30.598 9.712 -66.097 1 25.27 130 HIS A O 1
ATOM 1010 N N . ASP A 1 131 ? -32.402 8.463 -65.547 1 25.49 131 ASP A N 1
ATOM 1011 C CA . ASP A 1 131 ? -31.711 7.182 -65.405 1 26.51 131 ASP A CA 1
ATOM 1012 C C . ASP A 1 131 ? -30.454 7.248 -64.547 1 27.3 131 ASP A C 1
ATOM 1013 O O . ASP A 1 131 ? -29.446 6.612 -64.887 1 27.38 131 ASP A O 1
ATOM 1018 N N . VAL A 1 132 ? -30.498 8.019 -63.442 1 27.41 132 VAL A N 1
ATOM 1019 C CA . VAL A 1 132 ? -29.321 8.147 -62.574 1 28.56 132 VAL A CA 1
ATOM 1020 C C . VAL A 1 132 ? -28.981 6.827 -61.874 1 29.86 132 VAL A C 1
ATOM 1021 O O . VAL A 1 132 ? -27.811 6.58 -61.606 1 29.48 132 VAL A O 1
ATOM 1025 N N . ASP A 1 133 ? -29.987 5.937 -61.676 1 30.92 133 ASP A N 1
ATOM 1026 C CA . ASP A 1 133 ? -29.803 4.625 -61.065 1 32.99 133 ASP A CA 1
ATOM 1027 C C . ASP A 1 133 ? -29.398 3.564 -62.09 1 33.3 133 ASP A C 1
ATOM 1028 O O . ASP A 1 133 ? -29.717 2.388 -61.918 1 34.25 133 ASP A O 1
ATOM 1033 N N . THR A 1 134 ? -28.759 3.973 -63.196 1 32.29 134 THR A N 1
ATOM 1034 C CA . THR A 1 134 ? -28.299 3.06 -64.252 1 31.93 134 THR A CA 1
ATOM 1035 C C . THR A 1 134 ? -26.827 3.401 -64.606 1 31.79 134 THR A C 1
ATOM 1036 O O . THR A 1 134 ? -26.321 4.448 -64.196 1 31.43 134 THR A O 1
ATOM 1040 N N . SER A 1 135 ? -26.168 2.561 -65.409 1 31.23 135 SER A N 1
ATOM 1041 C CA . SER A 1 135 ? -24.817 2.853 -65.876 1 31.51 135 SER A CA 1
ATOM 1042 C C . SER A 1 135 ? -24.805 3.906 -67.026 1 31.28 135 SER A C 1
ATOM 1043 O O . SER A 1 135 ? -23.727 4.284 -67.489 1 31.81 135 SER A O 1
ATOM 1046 N N . SER A 1 136 ? -25.985 4.383 -67.478 1 29.97 136 SER A N 1
ATOM 1047 C CA . SER A 1 136 ? -26.06 5.394 -68.525 1 29.33 136 SER A CA 1
ATOM 1048 C C . SER A 1 136 ? -26.96 6.578 -68.123 1 27.79 136 SER A C 1
ATOM 1049 O O . SER A 1 136 ? -28.02 6.786 -68.714 1 28 136 SER A O 1
ATOM 1052 N N . PRO A 1 137 ? -26.553 7.381 -67.123 1 25.55 137 PRO A N 1
ATOM 1053 C CA . PRO A 1 137 ? -27.37 8.551 -66.749 1 24.23 137 PRO A CA 1
ATOM 1054 C C . PRO A 1 137 ? -27.394 9.582 -67.874 1 23.18 137 PRO A C 1
ATOM 1055 O O . PRO A 1 137 ? -26.494 9.617 -68.721 1 23.21 137 PRO A O 1
ATOM 1059 N N . LYS A 1 138 ? -28.442 10.405 -67.907 1 22.84 138 LYS A N 1
ATOM 1060 C CA . LYS A 1 138 ? -28.581 11.409 -68.952 1 22.84 138 LYS A CA 1
ATOM 1061 C C . LYS A 1 138 ? -29.015 12.74 -68.374 1 22.69 138 LYS A C 1
ATOM 1062 O O . LYS A 1 138 ? -29.8 12.786 -67.421 1 22.56 138 LYS A O 1
ATOM 1068 N N . ILE A 1 139 ? -28.521 13.832 -68.965 1 21.9 139 ILE A N 1
ATOM 1069 C CA . ILE A 1 139 ? -28.961 15.165 -68.608 1 20.64 139 ILE A CA 1
ATOM 1070 C C . ILE A 1 139 ? -29.686 15.736 -69.831 1 21.18 139 ILE A C 1
ATOM 1071 O O . ILE A 1 139 ? -29.133 15.669 -70.926 1 21.58 139 ILE A O 1
ATOM 1076 N N . ARG A 1 140 ? -30.903 16.286 -69.67 1 21.06 140 ARG A N 1
ATOM 1077 C CA . ARG A 1 140 ? -31.592 16.919 -70.797 1 22.39 140 ARG A CA 1
ATOM 1078 C C . ARG A 1 140 ? -31.714 18.405 -70.528 1 22.75 140 ARG A C 1
ATOM 1079 O O . ARG A 1 140 ? -31.841 18.824 -69.377 1 21.56 140 ARG A O 1
ATOM 1087 N N . PHE A 1 141 ? -31.595 19.219 -71.585 1 23.29 141 PHE A N 1
ATOM 1088 C CA . PHE A 1 141 ? -31.641 20.677 -71.421 1 23.2 141 PHE A CA 1
ATOM 1089 C C . PHE A 1 141 ? -31.885 21.36 -72.796 1 23.25 141 PHE A C 1
ATOM 1090 O O . PHE A 1 141 ? -31.683 20.734 -73.827 1 23.58 141 PHE A O 1
ATOM 1098 N N . ARG A 1 142 ? -32.209 22.659 -72.795 1 22.72 142 ARG A N 1
ATOM 1099 C CA . ARG A 1 142 ? -32.37 23.402 -74.039 1 23.33 142 ARG A CA 1
ATOM 1100 C C . ARG A 1 142 ? -31.373 24.536 -74.003 1 23.78 142 ARG A C 1
ATOM 1101 O O . ARG A 1 142 ? -31.372 25.303 -73.044 1 23.31 142 ARG A O 1
ATOM 1109 N N . PRO A 1 143 ? -30.479 24.629 -75.006 1 25.48 143 PRO A N 1
ATOM 1110 C CA . PRO A 1 143 ? -29.494 25.726 -75.009 1 26.91 143 PRO A CA 1
ATOM 1111 C C . PRO A 1 143 ? -30.158 27.071 -75.201 1 28.98 143 PRO A C 1
ATOM 1112 O O . PRO A 1 143 ? -31.148 27.145 -75.912 1 30.21 143 PRO A O 1
ATOM 1116 N N . ASN A 1 144 ? -29.661 28.117 -74.522 1 29.72 144 ASN A N 1
ATOM 1117 C CA . ASN A 1 144 ? -30.208 29.473 -74.596 1 31.72 144 ASN A CA 1
ATOM 1118 C C . ASN A 1 144 ? -31.702 29.545 -74.314 1 32.23 144 ASN A C 1
ATOM 1119 O O . ASN A 1 144 ? -32.403 30.359 -74.918 1 32.42 144 ASN A O 1
ATOM 1124 N N . LYS A 1 145 ? -32.189 28.65 -73.44 1 31.89 145 LYS A N 1
ATOM 1125 C CA . LYS A 1 145 ? -33.596 28.538 -73.049 1 32.88 145 LYS A CA 1
ATOM 1126 C C . LYS A 1 145 ? -34.553 28.016 -74.174 1 34.07 145 LYS A C 1
ATOM 1127 O O . LYS A 1 145 ? -35.384 27.159 -73.896 1 34.76 145 LYS A O 1
ATOM 1133 N N . ASP A 1 146 ? -34.457 28.542 -75.415 1 34.69 146 ASP A N 1
ATOM 1134 C CA . ASP A 1 146 ? -35.335 28.231 -76.555 1 34.81 146 ASP A CA 1
ATOM 1135 C C . ASP A 1 146 ? -34.763 27.287 -77.6 1 33.78 146 ASP A C 1
ATOM 1136 O O . ASP A 1 146 ? -35.354 27.133 -78.684 1 34.34 146 ASP A O 1
ATOM 1141 N N . GLY A 1 147 ? -33.623 26.691 -77.314 1 31.53 147 GLY A N 1
ATOM 1142 C CA . GLY A 1 147 ? -33.009 25.774 -78.258 1 30.74 147 GLY A CA 1
ATOM 1143 C C . GLY A 1 147 ? -33.734 24.449 -78.313 1 29.19 147 GLY A C 1
ATOM 1144 O O . GLY A 1 147 ? -34.593 24.15 -77.477 1 27.48 147 GLY A O 1
ATOM 1145 N N . GLU A 1 148 ? -33.346 23.626 -79.282 1 29.36 148 GLU A N 1
ATOM 1146 C CA . GLU A 1 148 ? -33.887 22.283 -79.414 1 29.97 148 GLU A CA 1
ATOM 1147 C C . GLU A 1 148 ? -33.461 21.451 -78.177 1 28.8 148 GLU A C 1
ATOM 1148 O O . GLU A 1 148 ? -32.365 21.659 -77.653 1 27.91 148 GLU A O 1
ATOM 1154 N N . LEU A 1 149 ? -34.313 20.514 -77.733 1 27.99 149 LEU A N 1
ATOM 1155 C CA . LEU A 1 149 ? -33.981 19.671 -76.586 1 28.8 149 LEU A CA 1
ATOM 1156 C C . LEU A 1 149 ? -32.738 18.829 -76.876 1 29.65 149 LEU A C 1
ATOM 1157 O O . LEU A 1 149 ? -32.679 18.118 -77.886 1 29.92 149 LEU A O 1
ATOM 1162 N N . GLN A 1 150 ? -31.721 18.987 -76.029 1 29.82 150 GLN A N 1
ATOM 1163 C CA . GLN A 1 150 ? -30.457 18.289 -76.167 1 30.14 150 GLN A CA 1
ATOM 1164 C C . GLN A 1 150 ? -30.258 17.327 -75.008 1 29.56 150 GLN A C 1
ATOM 1165 O O . GLN A 1 150 ? -30.828 17.5 -73.925 1 28.56 150 GLN A O 1
ATOM 1171 N N . GLU A 1 151 ? -29.459 16.297 -75.251 1 29.24 151 GLU A N 1
ATOM 1172 C CA . GLU A 1 151 ? -29.179 15.314 -74.229 1 29.05 151 GLU A CA 1
ATOM 1173 C C . GLU A 1 151 ? -27.682 15.084 -74.095 1 28.91 151 GLU A C 1
ATOM 1174 O O . GLU A 1 151 ? -26.96 15.014 -75.1 1 30.37 151 GLU A O 1
ATOM 1180 N N . ILE A 1 152 ? -27.216 14.975 -72.855 1 26.64 152 ILE A N 1
ATOM 1181 C CA . ILE A 1 152 ? -25.841 14.656 -72.542 1 25.65 152 ILE A CA 1
ATOM 1182 C C . ILE A 1 152 ? -25.863 13.233 -72.024 1 25.23 152 ILE A C 1
ATOM 1183 O O . ILE A 1 152 ? -26.522 12.95 -71.023 1 24.5 152 ILE A O 1
ATOM 1188 N N . GLU A 1 153 ? -25.206 12.322 -72.737 1 24.77 153 GLU A N 1
ATOM 1189 C CA . GLU A 1 153 ? -25.091 10.932 -72.314 1 24.85 153 GLU A CA 1
ATOM 1190 C C . GLU A 1 153 ? -23.763 10.868 -71.586 1 25.22 153 GLU A C 1
ATOM 1191 O O . GLU A 1 153 ? -22.734 11.272 -72.142 1 26.43 153 GLU A O 1
ATOM 1197 N N . CYS A 1 154 ? -23.778 10.442 -70.318 1 24.16 154 CYS A N 1
ATOM 1198 C CA . CYS A 1 154 ? -22.537 10.4 -69.549 1 23.63 154 CYS A CA 1
ATOM 1199 C C . CYS A 1 154 ? -22.464 9.164 -68.652 1 24.08 154 CYS A C 1
ATOM 1200 O O . CYS A 1 154 ? -23.388 8.347 -68.653 1 25.14 154 CYS A O 1
ATOM 1203 N N . ASP A 1 155 ? -21.32 8.959 -67.985 1 22.81 155 ASP A N 1
ATOM 1204 C CA . ASP A 1 155 ? -21.167 7.844 -67.066 1 22.56 155 ASP A CA 1
ATOM 1205 C C . ASP A 1 155 ? -21.576 8.289 -65.647 1 21.89 155 ASP A C 1
ATOM 1206 O O . ASP A 1 155 ? -22.034 7.467 -64.856 1 22.48 155 ASP A O 1
ATOM 1211 N N . PHE A 1 156 ? -21.36 9.569 -65.314 1 20.23 156 PHE A N 1
ATOM 1212 C CA . PHE A 1 156 ? -21.675 10.137 -64.021 1 20.1 156 PHE A CA 1
ATOM 1213 C C . PHE A 1 156 ? -22.27 11.523 -64.189 1 19.3 156 PHE A C 1
ATOM 1214 O O . PHE A 1 156 ? -21.891 12.261 -65.093 1 19.71 156 PHE A O 1
ATOM 1222 N N . ILE A 1 157 ? -23.17 11.894 -63.28 1 18.05 157 ILE A N 1
ATOM 1223 C CA . ILE A 1 157 ? -23.696 13.25 -63.234 1 17.49 157 ILE A CA 1
ATOM 1224 C C . ILE A 1 157 ? -23.205 13.836 -61.926 1 16.03 157 ILE A C 1
ATOM 1225 O O . ILE A 1 157 ? -23.386 13.226 -60.87 1 15.52 157 ILE A O 1
ATOM 1230 N N . ALA A 1 158 ? -22.605 15.022 -61.99 1 15.4 158 ALA A N 1
ATOM 1231 C CA . ALA A 1 158 ? -22.174 15.738 -60.811 1 15.65 158 ALA A CA 1
ATOM 1232 C C . ALA A 1 158 ? -23.162 16.871 -60.598 1 15.26 158 ALA A C 1
ATOM 1233 O O . ALA A 1 158 ? -23.269 17.776 -61.434 1 15.02 158 ALA A O 1
ATOM 1235 N N . GLY A 1 159 ? -23.898 16.79 -59.487 1 14.85 159 GLY A N 1
ATOM 1236 C CA . GLY A 1 159 ? -24.879 17.793 -59.108 1 14.71 159 GLY A CA 1
ATOM 1237 C C . GLY A 1 159 ? -24.21 18.916 -58.349 1 14.03 159 GLY A C 1
ATOM 1238 O O . GLY A 1 159 ? -24.09 18.857 -57.124 1 14.54 159 GLY A O 1
ATOM 1239 N N . CYS A 1 160 ? -23.719 19.914 -59.083 1 13.54 160 CYS A N 1
ATOM 1240 C CA . CYS A 1 160 ? -23.047 21.092 -58.509 1 13.21 160 CYS A CA 1
ATOM 1241 C C . CYS A 1 160 ? -23.92 22.313 -58.709 1 13.28 160 CYS A C 1
ATOM 1242 O O . CYS A 1 160 ? -23.426 23.393 -59.026 1 13.82 160 CYS A O 1
ATOM 1245 N N . ASP A 1 161 ? -25.243 22.137 -58.578 1 12.84 161 ASP A N 1
ATOM 1246 C CA . ASP A 1 161 ? -26.228 23.147 -58.932 1 12.2 161 ASP A CA 1
ATOM 1247 C C . ASP A 1 161 ? -26.836 23.944 -57.781 1 12.62 161 ASP A C 1
ATOM 1248 O O . ASP A 1 161 ? -27.94 24.47 -57.934 1 12.94 161 ASP A O 1
ATOM 1253 N N . GLY A 1 162 ? -26.145 24.009 -56.648 1 12.33 162 GLY A N 1
ATOM 1254 C CA . GLY A 1 162 ? -26.602 24.833 -55.532 1 13.05 162 GLY A CA 1
ATOM 1255 C C . GLY A 1 162 ? -27.812 24.337 -54.776 1 13.71 162 GLY A C 1
ATOM 1256 O O . GLY A 1 162 ? -28.368 23.286 -55.084 1 12.64 162 GLY A O 1
ATOM 1257 N N . PHE A 1 163 ? -28.191 25.084 -53.74 1 15.19 163 PHE A N 1
ATOM 1258 C CA . PHE A 1 163 ? -29.251 24.657 -52.814 1 15.42 163 PHE A CA 1
ATOM 1259 C C . PHE A 1 163 ? -30.558 24.345 -53.512 1 15.24 163 PHE A C 1
ATOM 1260 O O . PHE A 1 163 ? -31.198 23.37 -53.154 1 15.21 163 PHE A O 1
ATOM 1268 N N . ARG A 1 164 ? -30.955 25.159 -54.498 1 15.48 164 ARG A N 1
ATOM 1269 C CA . ARG A 1 164 ? -32.25 24.942 -55.167 1 16.31 164 ARG A CA 1
ATOM 1270 C C . ARG A 1 164 ? -32.159 24.302 -56.573 1 16.2 164 ARG A C 1
ATOM 1271 O O . ARG A 1 164 ? -33.133 24.368 -57.334 1 15.79 164 ARG A O 1
ATOM 1279 N N . GLY A 1 165 ? -31.04 23.631 -56.882 1 14.7 165 GLY A N 1
ATOM 1280 C CA . GLY A 1 165 ? -30.915 22.965 -58.182 1 15.05 165 GLY A CA 1
ATOM 1281 C C . GLY A 1 165 ? -31.768 21.714 -58.3 1 15.65 165 GLY A C 1
ATOM 1282 O O . GLY A 1 165 ? -32.296 21.205 -57.301 1 16.49 165 GLY A O 1
ATOM 1283 N N . PRO A 1 166 ? -31.84 21.138 -59.512 1 15.9 166 PRO A N 1
ATOM 1284 C CA . PRO A 1 166 ? -32.651 19.924 -59.702 1 16.32 166 PRO A CA 1
ATOM 1285 C C . PRO A 1 166 ? -31.984 18.617 -59.258 1 17.04 166 PRO A C 1
ATOM 1286 O O . PRO A 1 166 ? -32.658 17.584 -59.229 1 17.36 166 PRO A O 1
ATOM 1290 N N . SER A 1 167 ? -30.676 18.636 -58.933 1 16.98 167 SER A N 1
ATOM 1291 C CA . SER A 1 167 ? -29.977 17.382 -58.629 1 16.3 167 SER A CA 1
ATOM 1292 C C . SER A 1 167 ? -30.36 16.753 -57.297 1 15.77 167 SER A C 1
ATOM 1293 O O . SER A 1 167 ? -30.566 15.537 -57.263 1 16.17 167 SER A O 1
ATOM 1296 N N . ARG A 1 168 ? -30.412 17.529 -56.19 1 14.82 168 ARG A N 1
ATOM 1297 C CA . ARG A 1 168 ? -30.763 16.941 -54.886 1 15.13 168 ARG A CA 1
ATOM 1298 C C . ARG A 1 168 ? -32.127 16.224 -54.903 1 17.2 168 ARG A C 1
ATOM 1299 O O . ARG A 1 168 ? -32.161 15.061 -54.493 1 17.24 168 ARG A O 1
ATOM 1307 N N . PRO A 1 169 ? -33.202 16.785 -55.535 1 18.96 169 PRO A N 1
ATOM 1308 C CA . PRO A 1 169 ? -34.473 16.03 -55.592 1 20.73 169 PRO A CA 1
ATOM 1309 C C . PRO A 1 169 ? -34.386 14.705 -56.368 1 22.49 169 PRO A C 1
ATOM 1310 O O . PRO A 1 169 ? -35.228 13.821 -56.17 1 22.61 169 PRO A O 1
ATOM 1314 N N . ALA A 1 170 ? -33.363 14.544 -57.219 1 23.2 170 ALA A N 1
ATOM 1315 C CA . ALA A 1 170 ? -33.147 13.293 -57.948 1 25.26 170 ALA A CA 1
ATOM 1316 C C . ALA A 1 170 ? -32.65 12.151 -57.025 1 26.86 170 ALA A C 1
ATOM 1317 O O . ALA A 1 170 ? -32.625 10.999 -57.452 1 27.44 170 ALA A O 1
ATOM 1319 N N . ILE A 1 171 ? -32.279 12.458 -55.761 1 26.75 171 ILE A N 1
ATOM 1320 C CA . ILE A 1 171 ? -31.966 11.43 -54.783 1 27.22 171 ILE A CA 1
ATOM 1321 C C . ILE A 1 171 ? -33.307 11.224 -54.086 1 27.9 171 ILE A C 1
ATOM 1322 O O . ILE A 1 171 ? -33.86 12.173 -53.514 1 27.3 171 ILE A O 1
ATOM 1327 N N . PRO A 1 172 ? -33.903 10.03 -54.205 1 28.69 172 PRO A N 1
ATOM 1328 C CA . PRO A 1 172 ? -35.236 9.824 -53.611 1 29.37 172 PRO A CA 1
ATOM 1329 C C . PRO A 1 172 ? -35.31 10.124 -52.112 1 31.04 172 PRO A C 1
ATOM 1330 O O . PRO A 1 172 ? -34.374 9.835 -51.363 1 32.14 172 PRO A O 1
ATOM 1334 N N . GLN A 1 173 ? -36.432 10.691 -51.675 1 31.51 173 GLN A N 1
ATOM 1335 C CA . GLN A 1 173 ? -36.674 11.006 -50.269 1 32.55 173 GLN A CA 1
ATOM 1336 C C . GLN A 1 173 ? -36.553 9.766 -49.375 1 32.16 173 GLN A C 1
ATOM 1337 O O . GLN A 1 173 ? -36.063 9.862 -48.26 1 32.03 173 GLN A O 1
ATOM 1343 N N . SER A 1 174 ? -36.927 8.59 -49.885 1 31.84 174 SER A N 1
ATOM 1344 C CA . SER A 1 174 ? -36.843 7.342 -49.126 1 32.64 174 SER A CA 1
ATOM 1345 C C . SER A 1 174 ? -35.412 6.834 -48.857 1 33.29 174 SER A C 1
ATOM 1346 O O . SER A 1 174 ? -35.22 5.874 -48.103 1 33.65 174 SER A O 1
ATOM 1349 N N . VAL A 1 175 ? -34.416 7.455 -49.481 1 32.76 175 VAL A N 1
ATOM 1350 C CA . VAL A 1 175 ? -33.02 7.071 -49.332 1 32.96 175 VAL A CA 1
ATOM 1351 C C . VAL A 1 175 ? -32.222 8.13 -48.524 1 32.32 175 VAL A C 1
ATOM 1352 O O . VAL A 1 175 ? -31.197 7.796 -47.921 1 33.15 175 VAL A O 1
ATOM 1356 N N . ARG A 1 176 ? -32.681 9.381 -48.507 1 30.8 176 ARG A N 1
ATOM 1357 C CA . ARG A 1 176 ? -31.952 10.447 -47.826 1 30.05 176 ARG A CA 1
ATOM 1358 C C . ARG A 1 176 ? -32.504 10.842 -46.458 1 28.17 176 ARG A C 1
ATOM 1359 O O . ARG A 1 176 ? -33.669 10.612 -46.145 1 28.73 176 ARG A O 1
ATOM 1367 N N . LYS A 1 177 ? -31.629 11.412 -45.638 1 25.34 177 LYS A N 1
ATOM 1368 C CA . LYS A 1 177 ? -31.916 11.958 -44.321 1 23.3 177 LYS A CA 1
ATOM 1369 C C . LYS A 1 177 ? -31.393 13.395 -44.362 1 21 177 LYS A C 1
ATOM 1370 O O . LYS A 1 177 ? -30.275 13.636 -44.826 1 20.75 177 LYS A O 1
ATOM 1376 N N . GLU A 1 178 ? -32.2 14.344 -43.922 1 19.65 178 GLU A N 1
ATOM 1377 C CA . GLU A 1 178 ? -31.805 15.744 -43.917 1 18.4 178 GLU A CA 1
ATOM 1378 C C . GLU A 1 178 ? -31.739 16.259 -42.488 1 16.92 178 GLU A C 1
ATOM 1379 O O . GLU A 1 178 ? -32.486 15.804 -41.597 1 16.84 178 GLU A O 1
ATOM 1385 N N . TYR A 1 179 ? -30.796 17.176 -42.27 1 14.52 179 TYR A N 1
ATOM 1386 C CA . TYR A 1 179 ? -30.524 17.78 -40.976 1 14.67 179 TYR A CA 1
ATOM 1387 C C . TYR A 1 179 ? -30.566 19.269 -41.226 1 14.51 179 TYR A C 1
ATOM 1388 O O . TYR A 1 179 ? -30.017 19.73 -42.232 1 14.54 179 TYR A O 1
ATOM 1397 N N . GLN A 1 180 ? -31.223 20.041 -40.339 1 14.15 180 GLN A N 1
ATOM 1398 C CA . GLN A 1 180 ? -31.304 21.478 -40.564 1 15.21 180 GLN A CA 1
ATOM 1399 C C . GLN A 1 180 ? -31.395 22.282 -39.263 1 15.41 180 GLN A C 1
ATOM 1400 O O . GLN A 1 180 ? -31.781 21.739 -38.224 1 15.76 180 GLN A O 1
ATOM 1406 N N . LYS A 1 181 ? -31.007 23.568 -39.331 1 14.3 181 LYS A N 1
ATOM 1407 C CA . LYS A 1 181 ? -31.175 24.502 -38.24 1 14.52 181 LYS A CA 1
ATOM 1408 C C . LYS A 1 181 ? -31.611 25.821 -38.842 1 16.61 181 LYS A C 1
ATOM 1409 O O . LYS A 1 181 ? -31 26.272 -39.82 1 16.89 181 LYS A O 1
ATOM 1415 N N . VAL A 1 182 ? -32.667 26.412 -38.248 1 16.88 182 VAL A N 1
ATOM 1416 C CA . VAL A 1 182 ? -33.269 27.694 -38.591 1 17.85 182 VAL A CA 1
ATOM 1417 C C . VAL A 1 182 ? -32.781 28.744 -37.631 1 17.73 182 VAL A C 1
ATOM 1418 O O . VAL A 1 182 ? -32.86 28.553 -36.417 1 19.14 182 VAL A O 1
ATOM 1422 N N . TYR A 1 183 ? -32.285 29.851 -38.144 1 17.31 183 TYR A N 1
ATOM 1423 C CA . TYR A 1 183 ? -31.753 30.938 -37.313 1 17.07 183 TYR A CA 1
ATOM 1424 C C . TYR A 1 183 ? -32.726 32.112 -37.3 1 17.78 183 TYR A C 1
ATOM 1425 O O . TYR A 1 183 ? -33.376 32.386 -38.3 1 19.07 183 TYR A O 1
ATOM 1434 N N . PRO A 1 184 ? -32.863 32.782 -36.157 1 17.65 184 PRO A N 1
ATOM 1435 C CA . PRO A 1 184 ? -33.828 33.9 -36.085 1 17.74 184 PRO A CA 1
ATOM 1436 C C . PRO A 1 184 ? -33.321 35.186 -36.741 1 17.86 184 PRO A C 1
ATOM 1437 O O . PRO A 1 184 ? -34.057 36.189 -36.79 1 18.66 184 PRO A O 1
ATOM 1441 N N . PHE A 1 185 ? -32.075 35.181 -37.216 1 15.75 185 PHE A N 1
ATOM 1442 C CA . PHE A 1 185 ? -31.446 36.364 -37.793 1 14.59 185 PHE A CA 1
ATOM 1443 C C . PHE A 1 185 ? -30.906 36.084 -39.183 1 14.94 185 PHE A C 1
ATOM 1444 O O . PHE A 1 185 ? -30.63 34.93 -39.548 1 14.82 185 PHE A O 1
ATOM 1452 N N . SER A 1 186 ? -30.746 37.166 -39.946 1 14.33 186 SER A N 1
ATOM 1453 C CA . SER A 1 186 ? -30.195 37.19 -41.296 1 14.43 186 SER A CA 1
ATOM 1454 C C . SER A 1 186 ? -29.068 38.242 -41.311 1 14.96 186 SER A C 1
ATOM 1455 O O . SER A 1 186 ? -28.826 38.903 -40.291 1 15.67 186 SER A O 1
ATOM 1458 N N . TRP A 1 187 ? -28.419 38.433 -42.47 1 14.2 187 TRP A N 1
ATOM 1459 C CA . TRP A 1 187 ? -27.389 39.45 -42.602 1 14.09 187 TRP A CA 1
ATOM 1460 C C . TRP A 1 187 ? -27.824 40.502 -43.608 1 15.65 187 TRP A C 1
ATOM 1461 O O . TRP A 1 187 ? -28.19 40.152 -44.727 1 16.89 187 TRP A O 1
ATOM 1472 N N . LEU A 1 188 ? -27.709 41.775 -43.256 1 14.9 188 LEU A N 1
ATOM 1473 C CA . LEU A 1 188 ? -27.897 42.86 -44.223 1 15.83 188 LEU A CA 1
ATOM 1474 C C . LEU A 1 188 ? -26.455 43.133 -44.687 1 16.02 188 LEU A C 1
ATOM 1475 O O . LEU A 1 188 ? -25.63 43.582 -43.884 1 15.83 188 LEU A O 1
ATOM 1480 N N . GLY A 1 189 ? -26.153 42.816 -45.937 1 14.92 189 GLY A N 1
ATOM 1481 C CA . GLY A 1 189 ? -24.837 43.019 -46.514 1 14.96 189 GLY A CA 1
ATOM 1482 C C . GLY A 1 189 ? -24.831 44.248 -47.387 1 15.76 189 GLY A C 1
ATOM 1483 O O . GLY A 1 189 ? -25.823 44.522 -48.069 1 15.8 189 GLY A O 1
ATOM 1484 N N . ILE A 1 190 ? -23.737 45.028 -47.339 1 15.22 190 ILE A N 1
ATOM 1485 C CA . ILE A 1 190 ? -23.593 46.235 -48.148 1 15.61 190 ILE A CA 1
ATOM 1486 C C . ILE A 1 190 ? -22.233 46.259 -48.839 1 16.23 190 ILE A C 1
ATOM 1487 O O . ILE A 1 190 ? -21.267 45.634 -48.369 1 15.26 190 ILE A O 1
ATOM 1492 N N . LEU A 1 191 ? -22.16 46.982 -49.952 1 16.53 191 LEU A N 1
ATOM 1493 C CA . LEU A 1 191 ? -20.912 47.265 -50.669 1 17.53 191 LEU A CA 1
ATOM 1494 C C . LEU A 1 191 ? -20.778 48.782 -50.567 1 17.88 191 LEU A C 1
ATOM 1495 O O . LEU A 1 191 ? -21.739 49.512 -50.86 1 17.75 191 LEU A O 1
ATOM 1500 N N . VAL A 1 192 ? -19.622 49.256 -50.107 1 17.48 192 VAL A N 1
ATOM 1501 C CA . VAL A 1 192 ? -19.405 50.681 -49.912 1 18.18 192 VAL A CA 1
ATOM 1502 C C . VAL A 1 192 ? -18.213 51.169 -50.747 1 18 192 VAL A C 1
ATOM 1503 O O . VAL A 1 192 ? -17.205 50.454 -50.852 1 17.49 192 VAL A O 1
ATOM 1507 N N . GLU A 1 193 ? -18.345 52.378 -51.353 1 18.12 193 GLU A N 1
ATOM 1508 C CA . GLU A 1 193 ? -17.269 53.047 -52.079 1 19.5 193 GLU A CA 1
ATOM 1509 C C . GLU A 1 193 ? -16.484 53.79 -50.996 1 19.62 193 GLU A C 1
ATOM 1510 O O . GLU A 1 193 ? -16.767 54.967 -50.695 1 19.95 193 GLU A O 1
ATOM 1516 N N . ALA A 1 194 ? -15.503 53.109 -50.397 1 18.93 194 ALA A N 1
ATOM 1517 C CA . ALA A 1 194 ? -14.687 53.7 -49.33 1 19.26 194 ALA A CA 1
ATOM 1518 C C . ALA A 1 194 ? -13.391 52.931 -49.143 1 20.51 194 ALA A C 1
ATOM 1519 O O . ALA A 1 194 ? -13.317 51.77 -49.554 1 20.82 194 ALA A O 1
ATOM 1521 N N . PRO A 1 195 ? -12.392 53.53 -48.44 1 21.1 195 PRO A N 1
ATOM 1522 C CA . PRO A 1 195 ? -11.179 52.774 -48.08 1 20.81 195 PRO A CA 1
ATOM 1523 C C . PRO A 1 195 ? -11.432 51.861 -46.866 1 21.28 195 PRO A C 1
ATOM 1524 O O . PRO A 1 195 ? -12.447 51.999 -46.171 1 20.59 195 PRO A O 1
ATOM 1528 N N . PRO A 1 196 ? -10.529 50.896 -46.59 1 21.44 196 PRO A N 1
ATOM 1529 C CA . PRO A 1 196 ? -10.762 49.993 -45.452 1 21.84 196 PRO A CA 1
ATOM 1530 C C . PRO A 1 196 ? -10.536 50.663 -44.111 1 21.38 196 PRO A C 1
ATOM 1531 O O . PRO A 1 196 ? -9.568 51.424 -43.938 1 22.07 196 PRO A O 1
ATOM 1535 N N . SER A 1 197 ? -11.463 50.424 -43.172 1 20.68 197 SER A N 1
ATOM 1536 C CA . SER A 1 197 ? -11.35 50.987 -41.816 1 21 197 SER A CA 1
ATOM 1537 C C . SER A 1 197 ? -10.212 50.329 -41.012 1 21.66 197 SER A C 1
ATOM 1538 O O . SER A 1 197 ? -9.684 50.92 -40.069 1 22.12 197 SER A O 1
ATOM 1541 N N . ALA A 1 198 ? -9.865 49.095 -41.372 1 20.71 198 ALA A N 1
ATOM 1542 C CA . ALA A 1 198 ? -8.835 48.322 -40.701 1 21.18 198 ALA A CA 1
ATOM 1543 C C . ALA A 1 198 ? -8.108 47.413 -41.708 1 20.31 198 ALA A C 1
ATOM 1544 O O . ALA A 1 198 ? -8.598 47.185 -42.83 1 20.93 198 ALA A O 1
ATOM 1546 N N . HIS A 1 199 ? -6.944 46.892 -41.316 1 19.19 199 HIS A N 1
ATOM 1547 C CA . HIS A 1 199 ? -6.163 46.029 -42.191 1 20.42 199 HIS A CA 1
ATOM 1548 C C . HIS A 1 199 ? -6.689 44.597 -42.259 1 19.08 199 HIS A C 1
ATOM 1549 O O . HIS A 1 199 ? -6.336 43.866 -43.198 1 19.73 199 HIS A O 1
ATOM 1556 N N . GLU A 1 200 ? -7.445 44.167 -41.235 1 17.24 200 GLU A N 1
ATOM 1557 C CA . GLU A 1 200 ? -7.964 42.809 -41.119 1 16.12 200 GLU A CA 1
ATOM 1558 C C . GLU A 1 200 ? -9.467 42.77 -40.834 1 16.94 200 GLU A C 1
ATOM 1559 O O . GLU A 1 200 ? -10.06 43.769 -40.401 1 16.89 200 GLU A O 1
ATOM 1565 N N . LEU A 1 201 ? -10.097 41.609 -41.082 1 16.29 201 LEU A N 1
ATOM 1566 C CA . LEU A 1 201 ? -11.528 41.417 -40.847 1 16.53 201 LEU A CA 1
ATOM 1567 C C . LEU A 1 201 ? -11.867 41.673 -39.392 1 16.32 201 LEU A C 1
ATOM 1568 O O . LEU A 1 201 ? -11.083 41.328 -38.506 1 16.65 201 LEU A O 1
ATOM 1573 N N . ILE A 1 202 ? -13.045 42.237 -39.143 1 16.01 202 ILE A N 1
ATOM 1574 C CA . ILE A 1 202 ? -13.497 42.493 -37.784 1 15.9 202 ILE A CA 1
ATOM 1575 C C . ILE A 1 202 ? -14.835 41.775 -37.573 1 15.72 202 ILE A C 1
ATOM 1576 O O . ILE A 1 202 ? -15.788 42.079 -38.274 1 15.39 202 ILE A O 1
ATOM 1581 N N . TYR A 1 203 ? -14.903 40.845 -36.62 1 15.39 203 TYR A N 1
ATOM 1582 C CA . TYR A 1 203 ? -16.131 40.124 -36.269 1 15.72 203 TYR A CA 1
ATOM 1583 C C . TYR A 1 203 ? -16.527 40.706 -34.929 1 16.67 203 TYR A C 1
ATOM 1584 O O . TYR A 1 203 ? -15.797 40.512 -33.95 1 16.27 203 TYR A O 1
ATOM 1593 N N . ALA A 1 204 ? -17.614 41.48 -34.882 1 16.92 204 ALA A N 1
ATOM 1594 C CA . ALA A 1 204 ? -18.009 42.156 -33.649 1 17.29 204 ALA A CA 1
ATOM 1595 C C . ALA A 1 204 ? -19.291 41.662 -33.028 1 17.47 204 ALA A C 1
ATOM 1596 O O . ALA A 1 204 ? -20.316 41.587 -33.702 1 16.83 204 ALA A O 1
ATOM 1598 N N . ASN A 1 205 ? -19.245 41.385 -31.714 1 17.58 205 ASN A N 1
ATOM 1599 C CA . ASN A 1 205 ? -20.425 41.054 -30.94 1 18.37 205 ASN A CA 1
ATOM 1600 C C . ASN A 1 205 ? -20.726 42.314 -30.125 1 18.2 205 ASN A C 1
ATOM 1601 O O . ASN A 1 205 ? -19.837 42.864 -29.455 1 18.62 205 ASN A O 1
ATOM 1606 N N . HIS A 1 206 ? -21.962 42.784 -30.209 1 17.73 206 HIS A N 1
ATOM 1607 C CA . HIS A 1 206 ? -22.41 43.959 -29.462 1 17.83 206 HIS A CA 1
ATOM 1608 C C . HIS A 1 206 ? -23.76 43.646 -28.832 1 19.88 206 HIS A C 1
ATOM 1609 O O . HIS A 1 206 ? -24.507 42.774 -29.329 1 20.73 206 HIS A O 1
ATOM 1616 N N . GLU A 1 207 ? -24.147 44.405 -27.781 1 20.32 207 GLU A N 1
ATOM 1617 C CA . GLU A 1 207 ? -25.468 44.228 -27.157 1 21.95 207 GLU A CA 1
ATOM 1618 C C . GLU A 1 207 ? -26.605 44.351 -28.189 1 22.72 207 GLU A C 1
ATOM 1619 O O . GLU A 1 207 ? -27.596 43.621 -28.118 1 24.03 207 GLU A O 1
ATOM 1625 N N . ARG A 1 208 ? -26.423 45.244 -29.175 1 21.91 208 ARG A N 1
ATOM 1626 C CA . ARG A 1 208 ? -27.407 45.484 -30.233 1 21.38 208 ARG A CA 1
ATOM 1627 C C . ARG A 1 208 ? -27.417 44.448 -31.372 1 19.7 208 ARG A C 1
ATOM 1628 O O . ARG A 1 208 ? -28.356 44.423 -32.183 1 19.56 208 ARG A O 1
ATOM 1636 N N . GLY A 1 209 ? -26.382 43.624 -31.439 1 18.04 209 GLY A N 1
ATOM 1637 C CA . GLY A 1 209 ? -26.268 42.625 -32.491 1 17.23 209 GLY A CA 1
ATOM 1638 C C . GLY A 1 209 ? -24.884 42.547 -33.105 1 17.14 209 GLY A C 1
ATOM 1639 O O . GLY A 1 209 ? -23.975 43.295 -32.735 1 18.99 209 GLY A O 1
ATOM 1640 N N . PHE A 1 210 ? -24.712 41.617 -34.026 1 15.01 210 PHE A N 1
ATOM 1641 C CA . PHE A 1 210 ? -23.439 41.361 -34.686 1 14.47 210 PHE A CA 1
ATOM 1642 C C . PHE A 1 210 ? -23.185 42.319 -35.846 1 14.34 210 PHE A C 1
ATOM 1643 O O . PHE A 1 210 ? -24.12 42.799 -36.483 1 14.03 210 PHE A O 1
ATOM 1651 N N . ALA A 1 211 ? -21.893 42.574 -36.129 1 14.61 211 ALA A N 1
ATOM 1652 C CA . ALA A 1 211 ? -21.444 43.351 -37.291 1 15.97 211 ALA A CA 1
ATOM 1653 C C . ALA A 1 211 ? -20.13 42.743 -37.791 1 16.37 211 ALA A C 1
ATOM 1654 O O . ALA A 1 211 ? -19.322 42.237 -36.997 1 16.97 211 ALA A O 1
ATOM 1656 N N . LEU A 1 212 ? -19.938 42.743 -39.112 1 15.45 212 LEU A N 1
ATOM 1657 C CA . LEU A 1 212 ? -18.743 42.177 -39.718 1 15.42 212 LEU A CA 1
ATOM 1658 C C . LEU A 1 212 ? -18.184 43.191 -40.706 1 15.57 212 LEU A C 1
ATOM 1659 O O . LEU A 1 212 ? -18.919 43.696 -41.549 1 14.77 212 LEU A O 1
ATOM 1664 N N . VAL A 1 213 ? -16.898 43.526 -40.561 1 15.35 213 VAL A N 1
ATOM 1665 C CA . VAL A 1 213 ? -16.237 44.447 -41.478 1 16.12 213 VAL A CA 1
ATOM 1666 C C . VAL A 1 213 ? -15.276 43.646 -42.322 1 16.43 213 VAL A C 1
ATOM 1667 O O . VAL A 1 213 ? -14.27 43.152 -41.824 1 15.22 213 VAL A O 1
ATOM 1671 N N . SER A 1 214 ? -15.596 43.486 -43.588 1 17.3 214 SER A N 1
ATOM 1672 C CA . SER A 1 214 ? -14.742 42.77 -44.526 1 17.23 214 SER A CA 1
ATOM 1673 C C . SER A 1 214 ? -14.332 43.729 -45.67 1 17.97 214 SER A C 1
ATOM 1674 O O . SER A 1 214 ? -14.606 44.939 -45.601 1 18.27 214 SER A O 1
ATOM 1677 N N . THR A 1 215 ? -13.689 43.205 -46.718 1 17.94 215 THR A N 1
ATOM 1678 C CA . THR A 1 215 ? -13.18 44.045 -47.798 1 18.66 215 THR A CA 1
ATOM 1679 C C . THR A 1 215 ? -13.195 43.32 -49.139 1 19.24 215 THR A C 1
ATOM 1680 O O . THR A 1 215 ? -13.337 42.1 -49.198 1 19.02 215 THR A O 1
ATOM 1684 N N . ARG A 1 216 ? -13.091 44.085 -50.226 1 19.49 216 ARG A N 1
ATOM 1685 C CA . ARG A 1 216 ? -12.987 43.537 -51.578 1 20.24 216 ARG A CA 1
ATOM 1686 C C . ARG A 1 216 ? -11.744 44.091 -52.254 1 22.13 216 ARG A C 1
ATOM 1687 O O . ARG A 1 216 ? -11 43.365 -52.911 1 22.6 216 ARG A O 1
ATOM 1695 N N . SER A 1 217 ? -11.521 45.395 -52.098 1 22.5 217 SER A N 1
ATOM 1696 C CA . SER A 1 217 ? -10.417 46.087 -52.738 1 23.26 217 SER A CA 1
ATOM 1697 C C . SER A 1 217 ? -10.071 47.352 -51.914 1 23.9 217 SER A C 1
ATOM 1698 O O . SER A 1 217 ? -10.803 47.678 -50.961 1 24.42 217 SER A O 1
ATOM 1701 N N . PRO A 1 218 ? -8.988 48.092 -52.241 1 23.39 218 PRO A N 1
ATOM 1702 C CA . PRO A 1 218 ? -8.736 49.342 -51.52 1 23.46 218 PRO A CA 1
ATOM 1703 C C . PRO A 1 218 ? -9.89 50.347 -51.664 1 22.48 218 PRO A C 1
ATOM 1704 O O . PRO A 1 218 ? -9.951 51.265 -50.852 1 22.79 218 PRO A O 1
ATOM 1708 N N . GLN A 1 219 ? -10.779 50.189 -52.675 1 21.25 219 GLN A N 1
ATOM 1709 C CA . GLN A 1 219 ? -11.869 51.128 -52.921 1 21.55 219 GLN A CA 1
ATOM 1710 C C . GLN A 1 219 ? -13.282 50.591 -52.691 1 21.23 219 GLN A C 1
ATOM 1711 O O . GLN A 1 219 ? -14.25 51.351 -52.797 1 20.69 219 GLN A O 1
ATOM 1717 N N . ILE A 1 220 ? -13.407 49.293 -52.401 1 20.34 220 ILE A N 1
ATOM 1718 C CA . ILE A 1 220 ? -14.694 48.68 -52.173 1 19.95 220 ILE A CA 1
ATOM 1719 C C . ILE A 1 220 ? -14.629 47.839 -50.899 1 19.68 220 ILE A C 1
ATOM 1720 O O . ILE A 1 220 ? -13.813 46.911 -50.799 1 19.52 220 ILE A O 1
ATOM 1725 N N . GLN A 1 221 ? -15.514 48.141 -49.943 1 18.43 221 GLN A N 1
ATOM 1726 C CA . GLN A 1 221 ? -15.596 47.372 -48.709 1 17.33 221 GLN A CA 1
ATOM 1727 C C . GLN A 1 221 ? -16.905 46.587 -48.64 1 16.87 221 GLN A C 1
ATOM 1728 O O . GLN A 1 221 ? -17.905 46.977 -49.256 1 18.22 221 GLN A O 1
ATOM 1734 N N . ARG A 1 222 ? -16.893 45.478 -47.911 1 15.75 222 ARG A N 1
ATOM 1735 C CA . ARG A 1 222 ? -18.086 44.624 -47.759 1 15.9 222 ARG A CA 1
ATOM 1736 C C . ARG A 1 222 ? -18.37 44.579 -46.26 1 15.34 222 ARG A C 1
ATOM 1737 O O . ARG A 1 222 ? -17.492 44.174 -45.519 1 14.76 222 ARG A O 1
ATOM 1745 N N . LEU A 1 223 ? -19.535 45.032 -45.814 1 14.49 223 LEU A N 1
ATOM 1746 C CA . LEU A 1 223 ? -19.891 45.025 -44.392 1 15.52 223 LEU A CA 1
ATOM 1747 C C . LEU A 1 223 ? -21.226 44.319 -44.189 1 15.38 223 LEU A C 1
ATOM 1748 O O . LEU A 1 223 ? -22.062 44.287 -45.102 1 15.21 223 LEU A O 1
ATOM 1753 N N . TYR A 1 224 ? -21.423 43.73 -43.008 1 15.67 224 TYR A N 1
ATOM 1754 C CA . TYR A 1 224 ? -22.689 43.061 -42.706 1 15.59 224 TYR A CA 1
ATOM 1755 C C . TYR A 1 224 ? -23.182 43.426 -41.324 1 15 224 TYR A C 1
ATOM 1756 O O . TYR A 1 224 ? -22.383 43.62 -40.386 1 15.7 224 TYR A O 1
ATOM 1765 N N . LEU A 1 225 ? -24.495 43.478 -41.186 1 13.76 225 LEU A N 1
ATOM 1766 C CA . LEU A 1 225 ? -25.156 43.741 -39.922 1 13.41 225 LEU A CA 1
ATOM 1767 C C . LEU A 1 225 ? -26.099 42.555 -39.698 1 12.82 225 LEU A C 1
ATOM 1768 O O . LEU A 1 225 ? -26.805 42.148 -40.627 1 12.71 225 LEU A O 1
ATOM 1773 N N . GLN A 1 226 ? -26.185 42.059 -38.45 1 12.73 226 GLN A N 1
ATOM 1774 C CA . GLN A 1 226 ? -27.226 41.086 -38.121 1 12.51 226 GLN A CA 1
ATOM 1775 C C . GLN A 1 226 ? -28.55 41.86 -38.1 1 12.74 226 GLN A C 1
ATOM 1776 O O . GLN A 1 226 ? -28.606 42.979 -37.574 1 14.65 226 GLN A O 1
ATOM 1782 N N . VAL A 1 227 ? -29.593 41.299 -38.696 1 12.53 227 VAL A N 1
ATOM 1783 C CA . VAL A 1 227 ? -30.931 41.889 -38.683 1 12.57 227 VAL A CA 1
ATOM 1784 C C . VAL A 1 227 ? -31.927 40.757 -38.417 1 13.49 227 VAL A C 1
ATOM 1785 O O . VAL A 1 227 ? -31.617 39.574 -38.645 1 12.95 227 VAL A O 1
ATOM 1789 N N . ASP A 1 228 ? -33.147 41.101 -37.961 1 14.06 228 ASP A N 1
ATOM 1790 C CA . ASP A 1 228 ? -34.199 40.088 -37.773 1 14.92 228 ASP A CA 1
ATOM 1791 C C . ASP A 1 228 ? -34.483 39.402 -39.136 1 14.07 228 ASP A C 1
ATOM 1792 O O . ASP A 1 228 ? -34.473 40.08 -40.171 1 13.87 228 ASP A O 1
ATOM 1797 N N . ALA A 1 229 ? -34.662 38.075 -39.153 1 14.58 229 ALA A N 1
ATOM 1798 C CA . ALA A 1 229 ? -34.853 37.327 -40.4 1 16.05 229 ALA A CA 1
ATOM 1799 C C . ALA A 1 229 ? -36.034 37.788 -41.279 1 17.14 229 ALA A C 1
ATOM 1800 O O . ALA A 1 229 ? -36.034 37.553 -42.48 1 18.87 229 ALA A O 1
ATOM 1802 N N . GLN A 1 230 ? -37.052 38.415 -40.675 1 15.73 230 GLN A N 1
ATOM 1803 C CA . GLN A 1 230 ? -38.183 38.933 -41.436 1 16.31 230 GLN A CA 1
ATOM 1804 C C . GLN A 1 230 ? -37.986 40.394 -41.928 1 17.67 230 GLN A C 1
ATOM 1805 O O . GLN A 1 230 ? -38.9 40.962 -42.541 1 17.79 230 GLN A O 1
ATOM 1811 N N . ASP A 1 231 ? -36.826 41.012 -41.654 1 17.64 231 ASP A N 1
ATOM 1812 C CA . ASP A 1 231 ? -36.582 42.396 -42.091 1 17.85 231 ASP A CA 1
ATOM 1813 C C . ASP A 1 231 ? -36.432 42.474 -43.597 1 18.5 231 ASP A C 1
ATOM 1814 O O . ASP A 1 231 ? -36.022 41.499 -44.242 1 18.54 231 ASP A O 1
ATOM 1819 N N . HIS A 1 232 ? -36.78 43.637 -44.157 1 18.24 232 HIS A N 1
ATOM 1820 C CA . HIS A 1 232 ? -36.654 43.931 -45.58 1 20.13 232 HIS A CA 1
ATOM 1821 C C . HIS A 1 232 ? -35.692 45.101 -45.723 1 21.01 232 HIS A C 1
ATOM 1822 O O . HIS A 1 232 ? -35.566 45.912 -44.803 1 21.4 232 HIS A O 1
ATOM 1829 N N . ILE A 1 233 ? -35.057 45.223 -46.877 1 21.03 233 ILE A N 1
ATOM 1830 C CA . ILE A 1 233 ? -34.123 46.313 -47.122 1 21.35 233 ILE A CA 1
ATOM 1831 C C . ILE A 1 233 ? -34.795 47.696 -47.055 1 22 233 ILE A C 1
ATOM 1832 O O . ILE A 1 233 ? -34.117 48.682 -46.703 1 22.21 233 ILE A O 1
ATOM 1837 N N . ASP A 1 234 ? -36.123 47.775 -47.266 1 22.66 234 ASP A N 1
ATOM 1838 C CA . ASP A 1 234 ? -36.817 49.081 -47.164 1 24.01 234 ASP A CA 1
ATOM 1839 C C . ASP A 1 234 ? -36.964 49.58 -45.706 1 25.21 234 ASP A C 1
ATOM 1840 O O . ASP A 1 234 ? -37.3 50.745 -45.5 1 26.96 234 ASP A O 1
ATOM 1845 N N . ASN A 1 235 ? -36.718 48.723 -44.723 1 25.06 235 ASN A N 1
ATOM 1846 C CA . ASN A 1 235 ? -36.7 49.098 -43.3 1 25.63 235 ASN A CA 1
ATOM 1847 C C . ASN A 1 235 ? -35.309 49.702 -42.927 1 24.82 235 ASN A C 1
ATOM 1848 O O . ASN A 1 235 ? -35.123 50.126 -41.783 1 25.47 235 ASN A O 1
ATOM 1853 N N . TRP A 1 236 ? -34.313 49.646 -43.842 1 22.53 236 TRP A N 1
ATOM 1854 C CA . TRP A 1 236 ? -32.952 50.049 -43.569 1 21.36 236 TRP A CA 1
ATOM 1855 C C . TRP A 1 236 ? -32.424 51.124 -44.486 1 21.05 236 TRP A C 1
ATOM 1856 O O . TRP A 1 236 ? -31.807 50.821 -45.504 1 21.68 236 TRP A O 1
ATOM 1867 N N . SER A 1 237 ? -32.637 52.379 -44.115 1 19.75 237 SER A N 1
ATOM 1868 C CA . SER A 1 237 ? -32.094 53.497 -44.875 1 20.62 237 SER A CA 1
ATOM 1869 C C . SER A 1 237 ? -30.556 53.507 -44.724 1 20.73 237 SER A C 1
ATOM 1870 O O . SER A 1 237 ? -30.017 52.89 -43.79 1 20.35 237 SER A O 1
ATOM 1873 N N . ASP A 1 238 ? -29.848 54.277 -45.572 1 20.38 238 ASP A N 1
ATOM 1874 C CA . ASP A 1 238 ? -28.38 54.383 -45.443 1 21.68 238 ASP A CA 1
ATOM 1875 C C . ASP A 1 238 ? -28.009 54.962 -44.069 1 22.25 238 ASP A C 1
ATOM 1876 O O . ASP A 1 238 ? -27.1 54.457 -43.418 1 22.7 238 ASP A O 1
ATOM 1881 N N . ASP A 1 239 ? -28.788 55.946 -43.592 1 22.39 239 ASP A N 1
ATOM 1882 C CA . ASP A 1 239 ? -28.574 56.544 -42.283 1 22.94 239 ASP A CA 1
ATOM 1883 C C . ASP A 1 239 ? -28.699 55.529 -41.151 1 21.63 239 ASP A C 1
ATOM 1884 O O . ASP A 1 239 ? -27.882 55.543 -40.233 1 21.53 239 ASP A O 1
ATOM 1889 N N . ARG A 1 240 ? -29.72 54.671 -41.205 1 19.9 240 ARG A N 1
ATOM 1890 C CA . ARG A 1 240 ? -29.924 53.666 -40.164 1 19.6 240 ARG A CA 1
ATOM 1891 C C . ARG A 1 240 ? -28.793 52.618 -40.211 1 19.7 240 ARG A C 1
ATOM 1892 O O . ARG A 1 240 ? -28.346 52.156 -39.159 1 20.02 240 ARG A O 1
ATOM 1900 N N . ILE A 1 241 ? -28.342 52.251 -41.421 1 18.76 241 ILE A N 1
ATOM 1901 C CA . ILE A 1 241 ? -27.255 51.278 -41.565 1 18.94 241 ILE A CA 1
ATOM 1902 C C . ILE A 1 241 ? -25.961 51.815 -40.927 1 19.75 241 ILE A C 1
ATOM 1903 O O . ILE A 1 241 ? -25.346 51.132 -40.096 1 19.18 241 ILE A O 1
ATOM 1908 N N . TRP A 1 242 ? -25.588 53.066 -41.249 1 20.13 242 TRP A N 1
ATOM 1909 C CA . TRP A 1 242 ? -24.371 53.643 -40.666 1 21.57 242 TRP A CA 1
ATOM 1910 C C . TRP A 1 242 ? -24.469 53.829 -39.175 1 21.66 242 TRP A C 1
ATOM 1911 O O . TRP A 1 242 ? -23.505 53.56 -38.481 1 21.59 242 TRP A O 1
ATOM 1922 N N . SER A 1 243 ? -25.619 54.288 -38.681 1 21.83 243 SER A N 1
ATOM 1923 C CA . SER A 1 243 ? -25.786 54.517 -37.252 1 23.07 243 SER A CA 1
ATOM 1924 C C . SER A 1 243 ? -25.667 53.201 -36.476 1 22.35 243 SER A C 1
ATOM 1925 O O . SER A 1 243 ? -24.994 53.152 -35.45 1 23.53 243 SER A O 1
ATOM 1928 N N . GLU A 1 244 ? -26.23 52.123 -37.016 1 20.27 244 GLU A N 1
ATOM 1929 C CA . GLU A 1 244 ? -26.154 50.816 -36.39 1 19.36 244 GLU A CA 1
ATOM 1930 C C . GLU A 1 244 ? -24.738 50.228 -36.464 1 18.55 244 GLU A C 1
ATOM 1931 O O . GLU A 1 244 ? -24.254 49.634 -35.486 1 18.76 244 GLU A O 1
ATOM 1937 N N . LEU A 1 245 ? -24.053 50.42 -37.591 1 17.45 245 LEU A N 1
ATOM 1938 C CA . LEU A 1 245 ? -22.681 49.935 -37.737 1 17.4 245 LEU A CA 1
ATOM 1939 C C . LEU A 1 245 ? -21.76 50.684 -36.756 1 17.91 245 LEU A C 1
ATOM 1940 O O . LEU A 1 245 ? -20.988 50.046 -36.054 1 17.4 245 LEU A O 1
ATOM 1945 N N . HIS A 1 246 ? -21.905 52.027 -36.639 1 18.27 246 HIS A N 1
ATOM 1946 C CA . HIS A 1 246 ? -21.087 52.811 -35.714 1 19.97 246 HIS A CA 1
ATOM 1947 C C . HIS A 1 246 ? -21.351 52.343 -34.274 1 21.18 246 HIS A C 1
ATOM 1948 O O . HIS A 1 246 ? -20.395 52.131 -33.517 1 22.3 246 HIS A O 1
ATOM 1955 N N . ALA A 1 247 ? -22.63 52.124 -33.914 1 20.05 247 ALA A N 1
ATOM 1956 C CA . ALA A 1 247 ? -22.975 51.682 -32.567 1 20.29 247 ALA A CA 1
ATOM 1957 C C . ALA A 1 247 ? -22.39 50.31 -32.232 1 19.29 247 ALA A C 1
ATOM 1958 O O . ALA A 1 247 ? -21.782 50.146 -31.16 1 19.31 247 ALA A O 1
ATOM 1960 N N . ARG A 1 248 ? -22.533 49.327 -33.148 1 17.23 248 ARG A N 1
ATOM 1961 C CA . ARG A 1 248 ? -22.056 47.98 -32.873 1 16.26 248 ARG A CA 1
ATOM 1962 C C . ARG A 1 248 ? -20.534 47.819 -32.929 1 16.97 248 ARG A C 1
ATOM 1963 O O . ARG A 1 248 ? -20.003 46.938 -32.27 1 17.36 248 ARG A O 1
ATOM 1971 N N . LEU A 1 249 ? -19.851 48.648 -33.718 1 16.6 249 LEU A N 1
ATOM 1972 C CA . LEU A 1 249 ? -18.392 48.59 -33.863 1 18.24 249 LEU A CA 1
ATOM 1973 C C . LEU A 1 249 ? -17.634 49.528 -32.907 1 19.48 249 LEU A C 1
ATOM 1974 O O . LEU A 1 249 ? -16.413 49.552 -32.921 1 19.37 249 LEU A O 1
ATOM 1979 N N . GLU A 1 250 ? -18.362 50.27 -32.062 1 20.87 250 GLU A N 1
ATOM 1980 C CA . GLU A 1 250 ? -17.758 51.191 -31.112 1 22.39 250 GLU A CA 1
ATOM 1981 C C . GLU A 1 250 ? -16.736 50.508 -30.193 1 23.42 250 GLU A C 1
ATOM 1982 O O . GLU A 1 250 ? -16.959 49.381 -29.74 1 23.52 250 GLU A O 1
ATOM 1988 N N . THR A 1 251 ? -15.586 51.163 -29.977 1 23.62 251 THR A N 1
ATOM 1989 C CA . THR A 1 251 ? -14.576 50.659 -29.059 1 24.97 251 THR A CA 1
ATOM 1990 C C . THR A 1 251 ? -14.2 51.757 -28.055 1 27.67 251 THR A C 1
ATOM 1991 O O . THR A 1 251 ? -14.328 52.951 -28.355 1 26.63 251 THR A O 1
ATOM 1995 N N . ARG A 1 252 ? -13.683 51.354 -26.888 1 29.78 252 ARG A N 1
ATOM 1996 C CA . ARG A 1 252 ? -13.255 52.319 -25.873 1 32.62 252 ARG A CA 1
ATOM 1997 C C . ARG A 1 252 ? -12.1 53.188 -26.4 1 34.5 252 ARG A C 1
ATOM 1998 O O . ARG A 1 252 ? -12.067 54.381 -26.11 1 35.14 252 ARG A O 1
ATOM 2006 N N . ASP A 1 253 ? -11.198 52.622 -27.232 1 35.47 253 ASP A N 1
ATOM 2007 C CA . ASP A 1 253 ? -10.088 53.407 -27.797 1 37.08 253 ASP A CA 1
ATOM 2008 C C . ASP A 1 253 ? -10.48 54.289 -29.013 1 37.29 253 ASP A C 1
ATOM 2009 O O . ASP A 1 253 ? -9.606 54.914 -29.605 1 38.24 253 ASP A O 1
ATOM 2014 N N . GLY A 1 254 ? -11.766 54.329 -29.367 1 36.02 254 GLY A N 1
ATOM 2015 C CA . GLY A 1 254 ? -12.284 55.174 -30.443 1 35.56 254 GLY A CA 1
ATOM 2016 C C . GLY A 1 254 ? -12.043 54.749 -31.882 1 34.42 254 GLY A C 1
ATOM 2017 O O . GLY A 1 254 ? -11.329 55.427 -32.619 1 35.33 254 GLY A O 1
ATOM 2018 N N . PHE A 1 255 ? -12.701 53.688 -32.325 1 32.49 255 PHE A N 1
ATOM 2019 C CA . PHE A 1 255 ? -12.603 53.186 -33.698 1 30.01 255 PHE A CA 1
ATOM 2020 C C . PHE A 1 255 ? -13.211 54.169 -34.714 1 29.16 255 PHE A C 1
ATOM 2021 O O . PHE A 1 255 ? -14.293 54.713 -34.478 1 29.59 255 PHE A O 1
ATOM 2029 N N . LYS A 1 256 ? -12.544 54.357 -35.863 1 27.73 256 LYS A N 1
ATOM 2030 C CA . LYS A 1 256 ? -13.058 55.233 -36.906 1 27.41 256 LYS A CA 1
ATOM 2031 C C . LYS A 1 256 ? -13.62 54.416 -38.066 1 26.65 256 LYS A C 1
ATOM 2032 O O . LYS A 1 256 ? -12.845 53.816 -38.826 1 26.32 256 LYS A O 1
ATOM 2038 N N . LEU A 1 257 ? -14.968 54.368 -38.197 1 25.38 257 LEU A N 1
ATOM 2039 C CA . LEU A 1 257 ? -15.592 53.622 -39.282 1 24.83 257 LEU A CA 1
ATOM 2040 C C . LEU A 1 257 ? -15.648 54.542 -40.492 1 25.43 257 LEU A C 1
ATOM 2041 O O . LEU A 1 257 ? -16.304 55.592 -40.451 1 24.95 257 LEU A O 1
ATOM 2046 N N . LEU A 1 258 ? -14.916 54.174 -41.555 1 24.66 258 LEU A N 1
ATOM 2047 C CA . LEU A 1 258 ? -14.83 55 -42.746 1 24.78 258 LEU A CA 1
ATOM 2048 C C . LEU A 1 258 ? -16.036 54.828 -43.661 1 24.37 258 LEU A C 1
ATOM 2049 O O . LEU A 1 258 ? -16.254 53.755 -44.197 1 24.89 258 LEU A O 1
ATOM 2054 N N . GLU A 1 259 ? -16.815 55.895 -43.837 1 23.52 259 GLU A N 1
ATOM 2055 C CA . GLU A 1 259 ? -18.04 55.864 -44.632 1 23.55 259 GLU A CA 1
ATOM 2056 C C . GLU A 1 259 ? -17.824 56.287 -46.095 1 22.27 259 GLU A C 1
ATOM 2057 O O . GLU A 1 259 ? -16.825 56.909 -46.44 1 22.07 259 GLU A O 1
ATOM 2063 N N . GLY A 1 260 ? -18.824 56.002 -46.916 1 20.8 260 GLY A N 1
ATOM 2064 C CA . GLY A 1 260 ? -18.9 56.396 -48.318 1 20.28 260 GLY A CA 1
ATOM 2065 C C . GLY A 1 260 ? -20.22 55.933 -48.914 1 19.99 260 GLY A C 1
ATOM 2066 O O . GLY A 1 260 ? -21.036 55.292 -48.233 1 20.34 260 GLY A O 1
ATOM 2067 N N . PRO A 1 261 ? -20.435 56.174 -50.223 1 19.12 261 PRO A N 1
ATOM 2068 C CA . PRO A 1 261 ? -21.665 55.709 -50.862 1 17.97 261 PRO A CA 1
ATOM 2069 C C . PRO A 1 261 ? -21.918 54.216 -50.652 1 17.62 261 PRO A C 1
ATOM 2070 O O . PRO A 1 261 ? -21.016 53.403 -50.841 1 16.72 261 PRO A O 1
ATOM 2074 N N . ILE A 1 262 ? -23.123 53.877 -50.179 1 17.16 262 ILE A N 1
ATOM 2075 C CA . ILE A 1 262 ? -23.496 52.467 -50.056 1 17.8 262 ILE A CA 1
ATOM 2076 C C . ILE A 1 262 ? -24.144 52.193 -51.407 1 18.88 262 ILE A C 1
ATOM 2077 O O . ILE A 1 262 ? -25.249 52.709 -51.681 1 19.9 262 ILE A O 1
ATOM 2082 N N . PHE A 1 263 ? -23.427 51.498 -52.287 1 18.34 263 PHE A N 1
ATOM 2083 C CA . PHE A 1 263 ? -23.963 51.269 -53.624 1 19.31 263 PHE A CA 1
ATOM 2084 C C . PHE A 1 263 ? -24.715 49.949 -53.792 1 19.03 263 PHE A C 1
ATOM 2085 O O . PHE A 1 263 ? -25.452 49.796 -54.764 1 19.91 263 PHE A O 1
ATOM 2093 N N . GLN A 1 264 ? -24.65 49.068 -52.807 1 17.79 264 GLN A N 1
ATOM 2094 C CA . GLN A 1 264 ? -25.4 47.826 -52.819 1 17.62 264 GLN A CA 1
ATOM 2095 C C . GLN A 1 264 ? -25.836 47.526 -51.4 1 18.37 264 GLN A C 1
ATOM 2096 O O . GLN A 1 264 ? -25.055 47.727 -50.454 1 19 264 GLN A O 1
ATOM 2102 N N . LYS A 1 265 ? -27.072 47.082 -51.24 1 18.24 265 LYS A N 1
ATOM 2103 C CA . LYS A 1 265 ? -27.562 46.596 -49.96 1 19.01 265 LYS A CA 1
ATOM 2104 C C . LYS A 1 265 ? -28.578 45.5 -50.189 1 19.42 265 LYS A C 1
ATOM 2105 O O . LYS A 1 265 ? -29.36 45.568 -51.135 1 20.39 265 LYS A O 1
ATOM 2111 N N . GLY A 1 266 ? -28.522 44.459 -49.37 1 19.08 266 GLY A N 1
ATOM 2112 C CA . GLY A 1 266 ? -29.442 43.342 -49.502 1 19.28 266 GLY A CA 1
ATOM 2113 C C . GLY A 1 266 ? -29.443 42.452 -48.283 1 19.49 266 GLY A C 1
ATOM 2114 O O . GLY A 1 266 ? -28.436 42.368 -47.567 1 19.38 266 GLY A O 1
ATOM 2115 N N . ILE A 1 267 ? -30.576 41.803 -48.02 1 18.84 267 ILE A N 1
ATOM 2116 C CA . ILE A 1 267 ? -30.692 40.91 -46.884 1 19.14 267 ILE A CA 1
ATOM 2117 C C . ILE A 1 267 ? -30.562 39.484 -47.354 1 20.97 267 ILE A C 1
ATOM 2118 O O . ILE A 1 267 ? -31.214 39.09 -48.325 1 22.32 267 ILE A O 1
ATOM 2123 N N . VAL A 1 268 ? -29.699 38.717 -46.701 1 20.72 268 VAL A N 1
ATOM 2124 C CA . VAL A 1 268 ? -29.485 37.34 -47.071 1 21.88 268 VAL A CA 1
ATOM 2125 C C . VAL A 1 268 ? -29.764 36.46 -45.866 1 19.71 268 VAL A C 1
ATOM 2126 O O . VAL A 1 268 ? -29.239 36.704 -44.769 1 19.52 268 VAL A O 1
ATOM 2130 N N . SER A 1 269 ? -30.63 35.472 -46.059 1 18.27 269 SER A N 1
ATOM 2131 C CA . SER A 1 269 ? -30.968 34.556 -44.97 1 18 269 SER A CA 1
ATOM 2132 C C . SER A 1 269 ? -29.815 33.567 -44.733 1 17.25 269 SER A C 1
ATOM 2133 O O . SER A 1 269 ? -28.887 33.439 -45.57 1 17.88 269 SER A O 1
ATOM 2136 N N . MET A 1 270 ? -29.868 32.866 -43.616 1 15.4 270 MET A N 1
ATOM 2137 C CA . MET A 1 270 ? -28.864 31.862 -43.303 1 14.85 270 MET A CA 1
ATOM 2138 C C . MET A 1 270 ? -29.473 30.615 -42.724 1 14.92 270 MET A C 1
ATOM 2139 O O . MET A 1 270 ? -30.512 30.677 -42.058 1 14.71 270 MET A O 1
ATOM 2144 N N . ARG A 1 271 ? -28.807 29.484 -42.93 1 14.07 271 ARG A N 1
ATOM 2145 C CA . ARG A 1 271 ? -29.295 28.215 -42.379 1 14.28 271 ARG A CA 1
ATOM 2146 C C . ARG A 1 271 ? -28.146 27.22 -42.295 1 12.77 271 ARG A C 1
ATOM 2147 O O . ARG A 1 271 ? -27.069 27.432 -42.882 1 13.81 271 ARG A O 1
ATOM 2155 N N . SER A 1 272 ? -28.371 26.13 -41.604 1 11.39 272 SER A N 1
ATOM 2156 C CA . SER A 1 272 ? -27.475 24.987 -41.588 1 11.72 272 SER A CA 1
ATOM 2157 C C . SER A 1 272 ? -28.299 23.867 -42.207 1 12.26 272 SER A C 1
ATOM 2158 O O . SER A 1 272 ? -29.485 23.722 -41.874 1 12.95 272 SER A O 1
ATOM 2161 N N . PHE A 1 273 ? -27.687 23.08 -43.096 1 12.24 273 PHE A N 1
ATOM 2162 C CA . PHE A 1 273 ? -28.386 21.994 -43.788 1 12.28 273 PHE A CA 1
ATOM 2163 C C . PHE A 1 273 ? -27.387 20.927 -44.19 1 11.97 273 PHE A C 1
ATOM 2164 O O . PHE A 1 273 ? -26.299 21.253 -44.654 1 12.46 273 PHE A O 1
ATOM 2172 N N . VAL A 1 274 ? -27.724 19.658 -43.975 1 12.02 274 VAL A N 1
ATOM 2173 C CA . VAL A 1 274 ? -26.866 18.556 -44.409 1 12.2 274 VAL A CA 1
ATOM 2174 C C . VAL A 1 274 ? -27.779 17.492 -45.001 1 13.79 274 VAL A C 1
ATOM 2175 O O . VAL A 1 274 ? -28.794 17.125 -44.396 1 13.82 274 VAL A O 1
ATOM 2179 N N . CYS A 1 275 ? -27.426 17.004 -46.197 1 14.75 275 CYS A N 1
ATOM 2180 C CA . CYS A 1 275 ? -28.15 15.909 -46.824 1 15.62 275 CYS A CA 1
ATOM 2181 C C . CYS A 1 275 ? -27.235 14.678 -46.787 1 16.17 275 CYS A C 1
ATOM 2182 O O . CYS A 1 275 ? -26.052 14.767 -47.151 1 16.13 275 CYS A O 1
ATOM 2185 N N . ASP A 1 276 ? -27.765 13.539 -46.357 1 15.77 276 ASP A N 1
ATOM 2186 C CA . ASP A 1 276 ? -26.979 12.301 -46.291 1 15.22 276 ASP A CA 1
ATOM 2187 C C . ASP A 1 276 ? -27.883 11.207 -46.866 1 16.42 276 ASP A C 1
ATOM 2188 O O . ASP A 1 276 ? -28.973 11.003 -46.343 1 16.26 276 ASP A O 1
ATOM 2193 N N . PRO A 1 277 ? -27.479 10.521 -47.954 1 17.23 277 PRO A N 1
ATOM 2194 C CA . PRO A 1 277 ? -26.183 10.611 -48.625 1 17.31 277 PRO A CA 1
ATOM 2195 C C . PRO A 1 277 ? -26.051 11.742 -49.626 1 17.54 277 PRO A C 1
ATOM 2196 O O . PRO A 1 277 ? -26.997 12.49 -49.865 1 18.64 277 PRO A O 1
ATOM 2200 N N . MET A 1 278 ? -24.854 11.878 -50.187 1 16.12 278 MET A N 1
ATOM 2201 C CA . MET A 1 278 ? -24.59 12.849 -51.231 1 16.08 278 MET A CA 1
ATOM 2202 C C . MET A 1 278 ? -24.449 12.156 -52.587 1 16.78 278 MET A C 1
ATOM 2203 O O . MET A 1 278 ? -23.793 12.689 -53.468 1 16.58 278 MET A O 1
ATOM 2208 N N . GLN A 1 279 ? -24.991 10.933 -52.739 1 17.07 279 GLN A N 1
ATOM 2209 C CA . GLN A 1 279 ? -24.882 10.188 -53.978 1 17.02 279 GLN A CA 1
ATOM 2210 C C . GLN A 1 279 ? -26.026 9.214 -54.071 1 17.9 279 GLN A C 1
ATOM 2211 O O . GLN A 1 279 ? -26.57 8.763 -53.048 1 18.54 279 GLN A O 1
ATOM 2217 N N . HIS A 1 280 ? -26.377 8.862 -55.295 1 18.54 280 HIS A N 1
ATOM 2218 C CA . HIS A 1 280 ? -27.422 7.883 -55.565 1 19.93 280 HIS A CA 1
ATOM 2219 C C . HIS A 1 280 ? -27.123 7.365 -56.97 1 20.27 280 HIS A C 1
ATOM 2220 O O . HIS A 1 280 ? -27.226 8.125 -57.928 1 19.19 280 HIS A O 1
ATOM 2227 N N . GLY A 1 281 ? -26.673 6.114 -57.064 1 21.15 281 GLY A N 1
ATOM 2228 C CA . GLY A 1 281 ? -26.312 5.503 -58.335 1 22.42 281 GLY A CA 1
ATOM 2229 C C . GLY A 1 281 ? -25.134 6.236 -58.952 1 22.41 281 GLY A C 1
ATOM 2230 O O . GLY A 1 281 ? -24.089 6.387 -58.319 1 23.55 281 GLY A O 1
ATOM 2231 N N . ARG A 1 282 ? -25.323 6.763 -60.163 1 21.25 282 ARG A N 1
ATOM 2232 C CA . ARG A 1 282 ? -24.268 7.517 -60.838 1 20.36 282 ARG A CA 1
ATOM 2233 C C . ARG A 1 282 ? -24.361 9.038 -60.603 1 19.35 282 ARG A C 1
ATOM 2234 O O . ARG A 1 282 ? -23.596 9.786 -61.198 1 20.14 282 ARG A O 1
ATOM 2242 N N . LEU A 1 283 ? -25.281 9.495 -59.741 1 18.76 283 LEU A N 1
ATOM 2243 C CA . LEU A 1 283 ? -25.413 10.924 -59.423 1 18.19 283 LEU A CA 1
ATOM 2244 C C . LEU A 1 283 ? -24.627 11.224 -58.142 1 17.68 283 LEU A C 1
ATOM 2245 O O . LEU A 1 283 ? -24.8 10.527 -57.143 1 18.4 283 LEU A O 1
ATOM 2250 N N . PHE A 1 284 ? -23.79 12.256 -58.16 1 16.52 284 PHE A N 1
ATOM 2251 C CA . PHE A 1 284 ? -22.973 12.639 -57.012 1 17.03 284 PHE A CA 1
ATOM 2252 C C . PHE A 1 284 ? -23.183 14.125 -56.771 1 16.69 284 PHE A C 1
ATOM 2253 O O . PHE A 1 284 ? -22.986 14.899 -57.697 1 17.38 284 PHE A O 1
ATOM 2261 N N . LEU A 1 285 ? -23.545 14.53 -55.539 1 15.68 285 LEU A N 1
ATOM 2262 C CA . LEU A 1 285 ? -23.746 15.938 -55.226 1 15.29 285 LEU A CA 1
ATOM 2263 C C . LEU A 1 285 ? -22.482 16.526 -54.632 1 14.77 285 LEU A C 1
ATOM 2264 O O . LEU A 1 285 ? -21.69 15.823 -53.997 1 15.86 285 LEU A O 1
ATOM 2269 N N . ALA A 1 286 ? -22.319 17.843 -54.779 1 13.61 286 ALA A N 1
ATOM 2270 C CA . ALA A 1 286 ? -21.184 18.535 -54.195 1 13.35 286 ALA A CA 1
ATOM 2271 C C . ALA A 1 286 ? -21.575 19.969 -53.908 1 13.36 286 ALA A C 1
ATOM 2272 O O . ALA A 1 286 ? -22.423 20.532 -54.598 1 13.9 286 ALA A O 1
ATOM 2274 N N . GLY A 1 287 ? -20.996 20.531 -52.861 1 12.54 287 GLY A N 1
ATOM 2275 C CA . GLY A 1 287 ? -21.249 21.924 -52.504 1 13.15 287 GLY A CA 1
ATOM 2276 C C . GLY A 1 287 ? -22.633 22.174 -51.937 1 13.43 287 GLY A C 1
ATOM 2277 O O . GLY A 1 287 ? -23.215 21.315 -51.244 1 13.94 287 GLY A O 1
ATOM 2278 N N . ASP A 1 288 ? -23.186 23.365 -52.234 1 13.18 288 ASP A N 1
ATOM 2279 C CA . ASP A 1 288 ? -24.482 23.813 -51.694 1 12.65 288 ASP A CA 1
ATOM 2280 C C . ASP A 1 288 ? -25.664 22.921 -52.095 1 14.85 288 ASP A C 1
ATOM 2281 O O . ASP A 1 288 ? -26.722 22.959 -51.443 1 14.86 288 ASP A O 1
ATOM 2286 N N . ALA A 1 289 ? -25.505 22.097 -53.168 1 13.93 289 ALA A N 1
ATOM 2287 C CA . ALA A 1 289 ? -26.547 21.117 -53.504 1 14.38 289 ALA A CA 1
ATOM 2288 C C . ALA A 1 289 ? -26.691 20.047 -52.417 1 14.11 289 ALA A C 1
ATOM 2289 O O . ALA A 1 289 ? -27.748 19.431 -52.295 1 15.03 289 ALA A O 1
ATOM 2291 N N . ALA A 1 290 ? -25.633 19.819 -51.619 1 13.72 290 ALA A N 1
ATOM 2292 C CA . ALA A 1 290 ? -25.624 18.796 -50.57 1 13.75 290 ALA A CA 1
ATOM 2293 C C . ALA A 1 290 ? -25.699 19.343 -49.137 1 14.17 290 ALA A C 1
ATOM 2294 O O . ALA A 1 290 ? -26.164 18.638 -48.235 1 14.88 290 ALA A O 1
ATOM 2296 N N . HIS A 1 291 ? -25.19 20.558 -48.914 1 12.93 291 HIS A N 1
ATOM 2297 C CA . HIS A 1 291 ? -25.105 21.09 -47.539 1 13.21 291 HIS A CA 1
ATOM 2298 C C . HIS A 1 291 ? -24.952 22.598 -47.551 1 13.49 291 HIS A C 1
ATOM 2299 O O . HIS A 1 291 ? -24.46 23.158 -48.531 1 13.82 291 HIS A O 1
ATOM 2306 N N . ILE A 1 292 ? -25.464 23.255 -46.502 1 13.11 292 ILE A N 1
ATOM 2307 C CA . ILE A 1 292 ? -25.381 24.702 -46.349 1 13.75 292 ILE A CA 1
ATOM 2308 C C . ILE A 1 292 ? -24.867 24.993 -44.918 1 12.93 292 ILE A C 1
ATOM 2309 O O . ILE A 1 292 ? -25.154 24.243 -43.984 1 13.27 292 ILE A O 1
ATOM 2314 N N . VAL A 1 293 ? -24.091 26.06 -44.771 1 12.67 293 VAL A N 1
ATOM 2315 C CA . VAL A 1 293 ? -23.63 26.544 -43.48 1 13.08 293 VAL A CA 1
ATOM 2316 C C . VAL A 1 293 ? -23.982 28.01 -43.361 1 12.17 293 VAL A C 1
ATOM 2317 O O . VAL A 1 293 ? -24.047 28.707 -44.365 1 13.61 293 VAL A O 1
ATOM 2321 N N . PRO A 1 294 ? -24.2 28.513 -42.14 1 12.57 294 PRO A N 1
ATOM 2322 C CA . PRO A 1 294 ? -24.384 29.974 -41.973 1 12.76 294 PRO A CA 1
ATOM 2323 C C . PRO A 1 294 ? -23.022 30.644 -42.258 1 12.81 294 PRO A C 1
ATOM 2324 O O . PRO A 1 294 ? -21.975 30.069 -41.986 1 12.8 294 PRO A O 1
ATOM 2328 N N . PRO A 1 295 ? -23.02 31.848 -42.856 1 13.19 295 PRO A N 1
ATOM 2329 C CA . PRO A 1 295 ? -21.773 32.405 -43.413 1 13.91 295 PRO A CA 1
ATOM 2330 C C . PRO A 1 295 ? -20.719 32.92 -42.446 1 13.77 295 PRO A C 1
ATOM 2331 O O . PRO A 1 295 ? -19.628 33.355 -42.89 1 13.47 295 PRO A O 1
ATOM 2335 N N . THR A 1 296 ? -21.018 32.899 -41.15 1 13.72 296 THR A N 1
ATOM 2336 C CA . THR A 1 296 ? -20.077 33.43 -40.152 1 14.59 296 THR A CA 1
ATOM 2337 C C . THR A 1 296 ? -18.698 32.746 -40.197 1 15.99 296 THR A C 1
ATOM 2338 O O . THR A 1 296 ? -17.708 33.394 -39.892 1 18.06 296 THR A O 1
ATOM 2342 N N . GLY A 1 297 ? -18.651 31.473 -40.57 1 14.86 297 GLY A N 1
ATOM 2343 C CA . GLY A 1 297 ? -17.38 30.752 -40.592 1 15.27 297 GLY A CA 1
ATOM 2344 C C . GLY A 1 297 ? -16.657 30.756 -41.923 1 15.71 297 GLY A C 1
ATOM 2345 O O . GLY A 1 297 ? -15.606 30.127 -42.02 1 16.01 297 GLY A O 1
ATOM 2346 N N . ALA A 1 298 ? -17.263 31.352 -42.994 1 16.07 298 ALA A N 1
ATOM 2347 C CA . ALA A 1 298 ? -16.659 31.408 -44.35 1 15.5 298 ALA A CA 1
ATOM 2348 C C . ALA A 1 298 ? -16.223 30.02 -44.812 1 15.17 298 ALA A C 1
ATOM 2349 O O . ALA A 1 298 ? -15.043 29.784 -45.131 1 16.04 298 ALA A O 1
ATOM 2351 N N . LYS A 1 299 ? -17.164 29.081 -44.736 1 13.47 299 LYS A N 1
ATOM 2352 C CA . LYS A 1 299 ? -16.897 27.678 -45.072 1 13.66 299 LYS A CA 1
ATOM 2353 C C . LYS A 1 299 ? -17.52 27.146 -46.373 1 13.85 299 LYS A C 1
ATOM 2354 O O . LYS A 1 299 ? -16.989 26.185 -46.9 1 14.27 299 LYS A O 1
ATOM 2360 N N . GLY A 1 300 ? -18.619 27.715 -46.857 1 13.09 300 GLY A N 1
ATOM 2361 C CA . GLY A 1 300 ? -19.376 27.155 -47.973 1 14.08 300 GLY A CA 1
ATOM 2362 C C . GLY A 1 300 ? -18.63 26.916 -49.268 1 13.56 300 GLY A C 1
ATOM 2363 O O . GLY A 1 300 ? -18.577 25.781 -49.779 1 12.89 300 GLY A O 1
ATOM 2364 N N . LEU A 1 301 ? -18.03 27.984 -49.826 1 12.94 301 LEU A N 1
ATOM 2365 C CA . LEU A 1 301 ? -17.211 27.819 -51.06 1 12.82 301 LEU A CA 1
ATOM 2366 C C . LEU A 1 301 ? -16.076 26.806 -50.799 1 12.67 301 LEU A C 1
ATOM 2367 O O . LEU A 1 301 ? -15.832 25.908 -51.625 1 13.46 301 LEU A O 1
ATOM 2372 N N . ASN A 1 302 ? -15.387 26.954 -49.63 1 12.52 302 ASN A N 1
ATOM 2373 C CA . ASN A 1 302 ? -14.293 26.067 -49.217 1 12.23 302 ASN A CA 1
ATOM 2374 C C . ASN A 1 302 ? -14.723 24.597 -49.126 1 12.34 302 ASN A C 1
ATOM 2375 O O . ASN A 1 302 ? -13.964 23.702 -49.504 1 13 302 ASN A O 1
ATOM 2380 N N . LEU A 1 303 ? -15.935 24.334 -48.638 1 12.15 303 LEU A N 1
ATOM 2381 C CA . LEU A 1 303 ? -16.445 22.959 -48.517 1 13 303 LEU A CA 1
ATOM 2382 C C . LEU A 1 303 ? -16.778 22.413 -49.902 1 13.83 303 LEU A C 1
ATOM 2383 O O . LEU A 1 303 ? -16.551 21.231 -50.175 1 13.99 303 LEU A O 1
ATOM 2388 N N . ALA A 1 304 ? -17.308 23.264 -50.796 1 13.66 304 ALA A N 1
ATOM 2389 C CA . ALA A 1 304 ? -17.571 22.842 -52.18 1 14.09 304 ALA A CA 1
ATOM 2390 C C . ALA A 1 304 ? -16.237 22.393 -52.836 1 13.42 304 ALA A C 1
ATOM 2391 O O . ALA A 1 304 ? -16.186 21.343 -53.461 1 13.69 304 ALA A O 1
ATOM 2393 N N . ALA A 1 305 ? -15.153 23.145 -52.603 1 13.2 305 ALA A N 1
ATOM 2394 C CA . ALA A 1 305 ? -13.82 22.794 -53.127 1 13.35 305 ALA A CA 1
ATOM 2395 C C . ALA A 1 305 ? -13.307 21.488 -52.532 1 13.68 305 ALA A C 1
ATOM 2396 O O . ALA A 1 305 ? -12.745 20.658 -53.264 1 14.05 305 ALA A O 1
ATOM 2398 N N . ALA A 1 306 ? -13.564 21.251 -51.234 1 12.97 306 ALA A N 1
ATOM 2399 C CA . ALA A 1 306 ? -13.152 20.007 -50.598 1 12.99 306 ALA A CA 1
ATOM 2400 C C . ALA A 1 306 ? -13.942 18.828 -51.146 1 12.77 306 ALA A C 1
ATOM 2401 O O . ALA A 1 306 ? -13.37 17.767 -51.395 1 13.53 306 ALA A O 1
ATOM 2403 N N . ASP A 1 307 ? -15.275 18.992 -51.321 1 12.16 307 ASP A N 1
ATOM 2404 C CA . ASP A 1 307 ? -16.128 17.915 -51.836 1 13.56 307 ASP A CA 1
ATOM 2405 C C . ASP A 1 307 ? -15.633 17.465 -53.207 1 14.28 307 ASP A C 1
ATOM 2406 O O . ASP A 1 307 ? -15.495 16.265 -53.461 1 14.85 307 ASP A O 1
ATOM 2411 N N . VAL A 1 308 ? -15.362 18.434 -54.102 1 14.32 308 VAL A N 1
ATOM 2412 C CA . VAL A 1 308 ? -15.009 18.071 -55.484 1 14.19 308 VAL A CA 1
ATOM 2413 C C . VAL A 1 308 ? -13.607 17.466 -55.584 1 15.48 308 VAL A C 1
ATOM 2414 O O . VAL A 1 308 ? -13.381 16.678 -56.498 1 16.48 308 VAL A O 1
ATOM 2418 N N . GLN A 1 309 ? -12.7 17.749 -54.625 1 15.39 309 GLN A N 1
ATOM 2419 C CA . GLN A 1 309 ? -11.399 17.093 -54.624 1 16.12 309 GLN A CA 1
ATOM 2420 C C . GLN A 1 309 ? -11.584 15.59 -54.362 1 17.18 309 GLN A C 1
ATOM 2421 O O . GLN A 1 309 ? -10.924 14.768 -54.991 1 18.32 309 GLN A O 1
ATOM 2427 N N . VAL A 1 310 ? -12.509 15.237 -53.447 1 15.63 310 VAL A N 1
ATOM 2428 C CA . VAL A 1 310 ? -12.772 13.825 -53.138 1 16.4 310 VAL A CA 1
ATOM 2429 C C . VAL A 1 310 ? -13.452 13.156 -54.33 1 17.27 310 VAL A C 1
ATOM 2430 O O . VAL A 1 310 ? -13.072 12.056 -54.733 1 18.38 310 VAL A O 1
ATOM 2434 N N . LEU A 1 311 ? -14.464 13.817 -54.898 1 16.54 311 LEU A N 1
ATOM 2435 C CA . LEU A 1 311 ? -15.184 13.275 -56.049 1 15.91 311 LEU A CA 1
ATOM 2436 C C . LEU A 1 311 ? -14.243 13.054 -57.246 1 16.11 311 LEU A C 1
ATOM 2437 O O . LEU A 1 311 ? -14.25 11.972 -57.847 1 15.6 311 LEU A O 1
ATOM 2442 N N . ALA A 1 312 ? -13.372 14.024 -57.531 1 16.69 312 ALA A N 1
ATOM 2443 C CA . ALA A 1 312 ? -12.403 13.902 -58.63 1 18 312 ALA A CA 1
ATOM 2444 C C . ALA A 1 312 ? -11.466 12.729 -58.395 1 18.79 312 ALA A C 1
ATOM 2445 O O . ALA A 1 312 ? -11.227 11.955 -59.324 1 18.59 312 ALA A O 1
ATOM 2447 N N . ARG A 1 313 ? -11.018 12.527 -57.153 1 20.13 313 ARG A N 1
ATOM 2448 C CA . ARG A 1 313 ? -10.144 11.386 -56.843 1 22.18 313 ARG A CA 1
ATOM 2449 C C . ARG A 1 313 ? -10.851 10.055 -57.115 1 21.9 313 ARG A C 1
ATOM 2450 O O . ARG A 1 313 ? -10.238 9.142 -57.663 1 21.9 313 ARG A O 1
ATOM 2458 N N . GLY A 1 314 ? -12.14 9.971 -56.771 1 21.89 314 GLY A N 1
ATOM 2459 C CA . GLY A 1 314 ? -12.927 8.765 -57.006 1 22.17 314 GLY A CA 1
ATOM 2460 C C . GLY A 1 314 ? -13.125 8.504 -58.483 1 21.9 314 GLY A C 1
ATOM 2461 O O . GLY A 1 314 ? -12.995 7.363 -58.953 1 21.44 314 GLY A O 1
ATOM 2462 N N . LEU A 1 315 ? -13.441 9.564 -59.226 1 21.18 315 LEU A N 1
ATOM 2463 C CA . LEU A 1 315 ? -13.654 9.461 -60.677 1 21.16 315 LEU A CA 1
ATOM 2464 C C . LEU A 1 315 ? -12.364 9.045 -61.367 1 22.2 315 LEU A C 1
ATOM 2465 O O . LEU A 1 315 ? -12.408 8.205 -62.271 1 23.35 315 LEU A O 1
ATOM 2470 N N . GLU A 1 316 ? -11.218 9.581 -60.909 1 21.88 316 GLU A N 1
ATOM 2471 C CA . GLU A 1 316 ? -9.91 9.242 -61.45 1 23.55 316 GLU A CA 1
ATOM 2472 C C . GLU A 1 316 ? -9.587 7.771 -61.24 1 24.82 316 GLU A C 1
ATOM 2473 O O . GLU A 1 316 ? -9.077 7.133 -62.16 1 24.26 316 GLU A O 1
ATOM 2479 N N . ALA A 1 317 ? -9.874 7.23 -60.035 1 25.89 317 ALA A N 1
ATOM 2480 C CA . ALA A 1 317 ? -9.613 5.813 -59.745 1 26.6 317 ALA A CA 1
ATOM 2481 C C . ALA A 1 317 ? -10.5 4.908 -60.609 1 27.2 317 ALA A C 1
ATOM 2482 O O . ALA A 1 317 ? -10.064 3.826 -61.022 1 28.06 317 ALA A O 1
ATOM 2484 N N . TYR A 1 318 ? -11.727 5.361 -60.923 1 26.6 318 TYR A N 1
ATOM 2485 C CA . TYR A 1 318 ? -12.636 4.602 -61.775 1 27 318 TYR A CA 1
ATOM 2486 C C . TYR A 1 318 ? -12.107 4.51 -63.215 1 27.24 318 TYR A C 1
ATOM 2487 O O . TYR A 1 318 ? -12.082 3.423 -63.792 1 26.77 318 TYR A O 1
ATOM 2496 N N . TYR A 1 319 ? -11.732 5.65 -63.812 1 27.48 319 TYR A N 1
ATOM 2497 C CA . TYR A 1 319 ? -11.267 5.644 -65.199 1 28.01 319 TYR A CA 1
ATOM 2498 C C . TYR A 1 319 ? -9.876 5.046 -65.385 1 30.32 319 TYR A C 1
ATOM 2499 O O . TYR A 1 319 ? -9.601 4.438 -66.421 1 29.79 319 TYR A O 1
ATOM 2508 N N . LYS A 1 320 ? -8.999 5.21 -64.385 1 31.81 320 LYS A N 1
ATOM 2509 C CA . LYS A 1 320 ? -7.634 4.695 -64.482 1 33.97 320 LYS A CA 1
ATOM 2510 C C . LYS A 1 320 ? -7.534 3.199 -64.193 1 35.33 320 LYS A C 1
ATOM 2511 O O . LYS A 1 320 ? -6.872 2.48 -64.947 1 35.32 320 LYS A O 1
ATOM 2517 N N . ALA A 1 321 ? -8.179 2.72 -63.119 1 36.05 321 ALA A N 1
ATOM 2518 C CA . ALA A 1 321 ? -8.066 1.305 -62.748 1 37.3 321 ALA A CA 1
ATOM 2519 C C . ALA A 1 321 ? -9.373 0.521 -62.659 1 37.65 321 ALA A C 1
ATOM 2520 O O . ALA A 1 321 ? -9.351 -0.651 -62.282 1 38.27 321 ALA A O 1
ATOM 2522 N N . GLY A 1 322 ? -10.492 1.158 -62.97 1 36.84 322 GLY A N 1
ATOM 2523 C CA . GLY A 1 322 ? -11.801 0.52 -62.871 1 37.02 322 GLY A CA 1
ATOM 2524 C C . GLY A 1 322 ? -12.272 0.313 -61.44 1 36.69 322 GLY A C 1
ATOM 2525 O O . GLY A 1 322 ? -13.182 -0.482 -61.201 1 37.51 322 GLY A O 1
ATOM 2526 N N . LYS A 1 323 ? -11.647 0.998 -60.477 1 35.39 323 LYS A N 1
ATOM 2527 C CA . LYS A 1 323 ? -11.951 0.852 -59.056 1 35.01 323 LYS A CA 1
ATOM 2528 C C . LYS A 1 323 ? -13.098 1.754 -58.614 1 34.01 323 LYS A C 1
ATOM 2529 O O . LYS A 1 323 ? -13.142 2.929 -58.958 1 33.01 323 LYS A O 1
ATOM 2535 N N . MET A 1 324 ? -14.008 1.202 -57.82 1 33.95 324 MET A N 1
ATOM 2536 C CA . MET A 1 324 ? -15.195 1.905 -57.354 1 33.99 324 MET A CA 1
ATOM 2537 C C . MET A 1 324 ? -15.124 2.329 -55.879 1 33.29 324 MET A C 1
ATOM 2538 O O . MET A 1 324 ? -15.946 3.139 -55.459 1 33.49 324 MET A O 1
ATOM 2543 N N . GLU A 1 325 ? -14.166 1.791 -55.095 1 32.18 325 GLU A N 1
ATOM 2544 C CA . GLU A 1 325 ? -14.048 2.054 -53.656 1 31.71 325 GLU A CA 1
ATOM 2545 C C . GLU A 1 325 ? -14.177 3.531 -53.236 1 30.08 325 GLU A C 1
ATOM 2546 O O . GLU A 1 325 ? -15.013 3.837 -52.374 1 30.27 325 GLU A O 1
ATOM 2552 N N . ILE A 1 326 ? -13.359 4.434 -53.805 1 28.09 326 ILE A N 1
ATOM 2553 C CA . ILE A 1 326 ? -13.392 5.843 -53.412 1 27.29 326 ILE A CA 1
ATOM 2554 C C . ILE A 1 326 ? -14.731 6.487 -53.758 1 25.66 326 ILE A C 1
ATOM 2555 O O . ILE A 1 326 ? -15.271 7.239 -52.944 1 25.47 326 ILE A O 1
ATOM 2560 N N . LEU A 1 327 ? -15.306 6.156 -54.919 1 24.46 327 LEU A N 1
ATOM 2561 C CA . LEU A 1 327 ? -16.626 6.678 -55.291 1 24.19 327 LEU A CA 1
ATOM 2562 C C . LEU A 1 327 ? -17.701 6.173 -54.324 1 23.34 327 LEU A C 1
ATOM 2563 O O . LEU A 1 327 ? -18.521 6.955 -53.854 1 22.31 327 LEU A O 1
ATOM 2568 N N . ASN A 1 328 ? -17.654 4.879 -53.977 1 22.62 328 ASN A N 1
ATOM 2569 C CA . ASN A 1 328 ? -18.585 4.29 -53.028 1 22.97 328 ASN A CA 1
ATOM 2570 C C . ASN A 1 328 ? -18.52 4.993 -51.664 1 22.54 328 ASN A C 1
ATOM 2571 O O . ASN A 1 328 ? -19.545 5.158 -51.009 1 22.95 328 ASN A O 1
ATOM 2576 N N . ARG A 1 329 ? -17.326 5.425 -51.254 1 21.77 329 ARG A N 1
ATOM 2577 C CA . ARG A 1 329 ? -17.145 6.096 -49.97 1 22.55 329 ARG A CA 1
ATOM 2578 C C . ARG A 1 329 ? -17.113 7.63 -50.08 1 21.92 329 ARG A C 1
ATOM 2579 O O . ARG A 1 329 ? -16.738 8.293 -49.112 1 22.08 329 ARG A O 1
ATOM 2587 N N . CYS A 1 330 ? -17.477 8.204 -51.238 1 20.41 330 CYS A N 1
ATOM 2588 C CA . CYS A 1 330 ? -17.46 9.661 -51.415 1 19.31 330 CYS A CA 1
ATOM 2589 C C . CYS A 1 330 ? -18.268 10.385 -50.332 1 18.66 330 CYS A C 1
ATOM 2590 O O . CYS A 1 330 ? -17.756 11.32 -49.714 1 18.68 330 CYS A O 1
ATOM 2593 N N . THR A 1 331 ? -19.52 9.945 -50.087 1 17.32 331 THR A N 1
ATOM 2594 C CA . THR A 1 331 ? -20.37 10.571 -49.067 1 17.03 331 THR A CA 1
ATOM 2595 C C . THR A 1 331 ? -19.717 10.47 -47.698 1 16.97 331 THR A C 1
ATOM 2596 O O . THR A 1 331 ? -19.61 11.461 -46.997 1 17.01 331 THR A O 1
ATOM 2600 N N . GLU A 1 332 ? -19.249 9.271 -47.335 1 16.71 332 GLU A N 1
ATOM 2601 C CA . GLU A 1 332 ? -18.601 9.02 -46.057 1 17.41 332 GLU A CA 1
ATOM 2602 C C . GLU A 1 332 ? -17.423 9.968 -45.817 1 17.65 332 GLU A C 1
ATOM 2603 O O . GLU A 1 332 ? -17.343 10.597 -44.758 1 17.81 332 GLU A O 1
ATOM 2609 N N . ILE A 1 333 ? -16.524 10.096 -46.804 1 17.23 333 ILE A N 1
ATOM 2610 C CA . ILE A 1 333 ? -15.363 10.972 -46.673 1 18.28 333 ILE A CA 1
ATOM 2611 C C . ILE A 1 333 ? -15.767 12.443 -46.58 1 17.48 333 ILE A C 1
ATOM 2612 O O . ILE A 1 333 ? -15.301 13.163 -45.697 1 17.42 333 ILE A O 1
ATOM 2617 N N . CYS A 1 334 ? -16.629 12.899 -47.497 1 16.92 334 CYS A N 1
ATOM 2618 C CA . CYS A 1 334 ? -17.059 14.293 -47.498 1 16.08 334 CYS A CA 1
ATOM 2619 C C . CYS A 1 334 ? -17.754 14.677 -46.198 1 15.45 334 CYS A C 1
ATOM 2620 O O . CYS A 1 334 ? -17.504 15.756 -45.66 1 15.32 334 CYS A O 1
ATOM 2623 N N . LEU A 1 335 ? -18.649 13.807 -45.698 1 15.46 335 LEU A N 1
ATOM 2624 C CA . LEU A 1 335 ? -19.423 14.124 -44.494 1 15.4 335 LEU A CA 1
ATOM 2625 C C . LEU A 1 335 ? -18.572 14.35 -43.246 1 16.36 335 LEU A C 1
ATOM 2626 O O . LEU A 1 335 ? -18.911 15.202 -42.42 1 16.51 335 LEU A O 1
ATOM 2631 N N . ARG A 1 336 ? -17.457 13.636 -43.102 1 16.83 336 ARG A N 1
ATOM 2632 C CA . ARG A 1 336 ? -16.573 13.826 -41.934 1 17.93 336 ARG A CA 1
ATOM 2633 C C . ARG A 1 336 ? -16.088 15.28 -41.853 1 16.73 336 ARG A C 1
ATOM 2634 O O . ARG A 1 336 ? -16.193 15.914 -40.802 1 16.78 336 ARG A O 1
ATOM 2642 N N . ARG A 1 337 ? -15.708 15.829 -43 1 15.36 337 ARG A N 1
ATOM 2643 C CA . ARG A 1 337 ? -15.258 17.204 -43.075 1 14.41 337 ARG A CA 1
ATOM 2644 C C . ARG A 1 337 ? -16.445 18.155 -42.938 1 13.93 337 ARG A C 1
ATOM 2645 O O . ARG A 1 337 ? -16.366 19.152 -42.218 1 14.43 337 ARG A O 1
ATOM 2653 N N . ILE A 1 338 ? -17.559 17.845 -43.629 1 12.87 338 ILE A N 1
ATOM 2654 C CA . ILE A 1 338 ? -18.752 18.692 -43.593 1 13.1 338 ILE A CA 1
ATOM 2655 C C . ILE A 1 338 ? -19.258 18.87 -42.154 1 13.42 338 ILE A C 1
ATOM 2656 O O . ILE A 1 338 ? -19.527 19.987 -41.747 1 12.52 338 ILE A O 1
ATOM 2661 N N . TRP A 1 339 ? -19.373 17.775 -41.394 1 14.4 339 TRP A N 1
ATOM 2662 C CA . TRP A 1 339 ? -19.881 17.883 -40.024 1 14.19 339 TRP A CA 1
ATO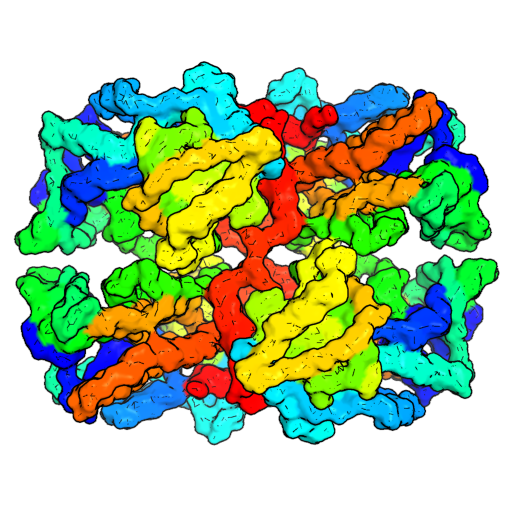M 2663 C C . TRP A 1 339 ? -18.999 18.754 -39.123 1 15.17 339 TRP A C 1
ATOM 2664 O O . TRP A 1 339 ? -19.541 19.533 -38.337 1 15.9 339 TRP A O 1
ATOM 2675 N N . LYS A 1 340 ? -17.676 18.677 -39.281 1 15.08 340 LYS A N 1
ATOM 2676 C CA . LYS A 1 340 ? -16.78 19.515 -38.476 1 15.44 340 LYS A CA 1
ATOM 2677 C C . LYS A 1 340 ? -16.913 20.986 -38.863 1 15.69 340 LYS A C 1
ATOM 2678 O O . LYS A 1 340 ? -16.918 21.84 -37.979 1 16.29 340 LYS A O 1
ATOM 2684 N N . ALA A 1 341 ? -17.101 21.278 -40.163 1 14.09 341 ALA A N 1
ATOM 2685 C CA . ALA A 1 341 ? -17.287 22.668 -40.614 1 12.84 341 ALA A CA 1
ATOM 2686 C C . ALA A 1 341 ? -18.664 23.176 -40.204 1 13.4 341 ALA A C 1
ATOM 2687 O O . ALA A 1 341 ? -18.797 24.357 -39.89 1 13.93 341 ALA A O 1
ATOM 2689 N N . GLU A 1 342 ? -19.688 22.296 -40.209 1 12.35 342 GLU A N 1
ATOM 2690 C CA . GLU A 1 342 ? -21.05 22.642 -39.764 1 11.85 342 GLU A CA 1
ATOM 2691 C C . GLU A 1 342 ? -21.001 23.05 -38.277 1 12.06 342 GLU A C 1
ATOM 2692 O O . GLU A 1 342 ? -21.604 24.048 -37.868 1 12.12 342 GLU A O 1
ATOM 2698 N N . ARG A 1 343 ? -20.245 22.288 -37.471 1 12.73 343 ARG A N 1
ATOM 2699 C CA A ARG A 1 343 ? -20.106 22.573 -36.041 0.5 13.14 343 ARG A CA 1
ATOM 2700 C CA B ARG A 1 343 ? -20.127 22.593 -36.042 0.5 12.89 343 ARG A CA 1
ATOM 2701 C C . ARG A 1 343 ? -19.422 23.922 -35.874 1 13.7 343 ARG A C 1
ATOM 2702 O O . ARG A 1 343 ? -19.913 24.774 -35.133 1 14.4 343 ARG A O 1
ATOM 2717 N N . PHE A 1 344 ? -18.321 24.134 -36.587 1 13.07 344 PHE A N 1
ATOM 2718 C CA . PHE A 1 344 ? -17.582 25.402 -36.457 1 13.14 344 PHE A CA 1
ATOM 2719 C C . PHE A 1 344 ? -18.418 26.579 -36.91 1 12.47 344 PHE A C 1
ATOM 2720 O O . PHE A 1 344 ? -18.396 27.612 -36.26 1 12.37 344 PHE A O 1
ATOM 2728 N N . SER A 1 345 ? -19.144 26.446 -38.044 1 12.02 345 SER A N 1
ATOM 2729 C CA . SER A 1 345 ? -19.954 27.562 -38.55 1 12.21 345 SER A CA 1
ATOM 2730 C C . SER A 1 345 ? -21.07 27.877 -37.535 1 12.23 345 SER A C 1
ATOM 2731 O O . SER A 1 345 ? -21.359 29.042 -37.295 1 12.45 345 SER A O 1
ATOM 2734 N N . TRP A 1 346 ? -21.662 26.84 -36.953 1 11.61 346 TRP A N 1
ATOM 2735 C CA . TRP A 1 346 ? -22.689 27.023 -35.91 1 13.26 346 TRP A CA 1
ATOM 2736 C C . TRP A 1 346 ? -22.058 27.714 -34.673 1 13.18 346 TRP A C 1
ATOM 2737 O O . TRP A 1 346 ? -22.661 28.626 -34.085 1 12.45 346 TRP A O 1
ATOM 2748 N N . PHE A 1 347 ? -20.863 27.281 -34.28 1 13.6 347 PHE A N 1
ATOM 2749 C CA . PHE A 1 347 ? -20.153 27.834 -33.128 1 14.91 347 PHE A CA 1
ATOM 2750 C C . PHE A 1 347 ? -19.884 29.318 -33.328 1 14.98 347 PHE A C 1
ATOM 2751 O O . PHE A 1 347 ? -20.241 30.116 -32.461 1 16.4 347 PHE A O 1
ATOM 2759 N N . MET A 1 348 ? -19.296 29.704 -34.494 1 14.08 348 MET A N 1
ATOM 2760 C CA . MET A 1 348 ? -19.035 31.118 -34.773 1 13.82 348 MET A CA 1
ATOM 2761 C C . MET A 1 348 ? -20.318 31.922 -34.774 1 13.25 348 MET A C 1
ATOM 2762 O O . MET A 1 348 ? -20.377 33.026 -34.221 1 13.72 348 MET A O 1
ATOM 2767 N N . THR A 1 349 ? -21.372 31.354 -35.379 1 11.86 349 THR A N 1
ATOM 2768 C CA . THR A 1 349 ? -22.639 32.038 -35.475 1 13.5 349 THR A CA 1
ATOM 2769 C C . THR A 1 349 ? -23.235 32.311 -34.111 1 13.99 349 THR A C 1
ATOM 2770 O O . THR A 1 349 ? -23.528 33.465 -33.78 1 14.92 349 THR A O 1
ATOM 2774 N N . THR A 1 350 ? -23.354 31.271 -33.289 1 14.54 350 THR A N 1
ATOM 2775 C CA . THR A 1 350 ? -23.976 31.41 -31.974 1 15 350 THR A CA 1
ATOM 2776 C C . THR A 1 350 ? -23.13 32.231 -30.985 1 16.2 350 THR A C 1
ATOM 2777 O O . THR A 1 350 ? -23.709 32.951 -30.179 1 17.09 350 THR A O 1
ATOM 2781 N N . MET A 1 351 ? -21.782 32.182 -31.074 1 15.69 351 MET A N 1
ATOM 2782 C CA . MET A 1 351 ? -20.951 32.985 -30.175 1 15.08 351 MET A CA 1
ATOM 2783 C C . MET A 1 351 ? -21.076 34.477 -30.509 1 13.75 351 MET A C 1
ATOM 2784 O O . MET A 1 351 ? -21.048 35.309 -29.597 1 14.32 351 MET A O 1
ATOM 2789 N N . LEU A 1 352 ? -21.198 34.83 -31.817 1 12.91 352 LEU A N 1
ATOM 2790 C CA . LEU A 1 352 ? -21.152 36.241 -32.217 1 13.42 352 LEU A CA 1
ATOM 2791 C C . LEU A 1 352 ? -22.481 36.973 -32.379 1 14.95 352 LEU A C 1
ATOM 2792 O O . LEU A 1 352 ? -22.482 38.212 -32.338 1 15.97 352 LEU A O 1
ATOM 2797 N N . HIS A 1 353 ? -23.588 36.243 -32.624 1 13.27 353 HIS A N 1
ATOM 2798 C CA . HIS A 1 353 ? -24.873 36.905 -32.839 1 13.63 353 HIS A CA 1
ATOM 2799 C C . HIS A 1 353 ? -25.711 37.072 -31.578 1 14.41 353 HIS A C 1
ATOM 2800 O O . HIS A 1 353 ? -25.736 36.182 -30.722 1 15 353 HIS A O 1
ATOM 2807 N N . ARG A 1 354 ? -26.461 38.171 -31.518 1 14.48 354 ARG A N 1
ATOM 2808 C CA . ARG A 1 354 ? -27.413 38.419 -30.454 1 17.12 354 ARG A CA 1
ATOM 2809 C C . ARG A 1 354 ? -28.618 37.496 -30.66 1 17.97 354 ARG A C 1
ATOM 2810 O O . ARG A 1 354 ? -29.13 37.408 -31.78 1 18.85 354 ARG A O 1
ATOM 2818 N N . ASP A 1 355 ? -29.059 36.794 -29.622 1 16.86 355 ASP A N 1
ATOM 2819 C CA . ASP A 1 355 ? -30.263 35.965 -29.736 1 17.08 355 ASP A CA 1
ATOM 2820 C C . ASP A 1 355 ? -31.179 36.417 -28.6 1 18.46 355 ASP A C 1
ATOM 2821 O O . ASP A 1 355 ? -30.88 36.159 -27.43 1 17.69 355 ASP A O 1
ATOM 2826 N N . GLN A 1 356 ? -32.26 37.142 -28.928 1 19.99 356 GLN A N 1
ATOM 2827 C CA . GLN A 1 356 ? -33.175 37.646 -27.878 1 21.87 356 GLN A CA 1
ATOM 2828 C C . GLN A 1 356 ? -33.886 36.55 -27.065 1 20.86 356 GLN A C 1
ATOM 2829 O O . GLN A 1 356 ? -34.479 36.842 -26.028 1 21.7 356 GLN A O 1
ATOM 2835 N N . GLY A 1 357 ? -33.826 35.31 -27.537 1 20.19 357 GLY A N 1
ATOM 2836 C CA . GLY A 1 357 ? -34.352 34.173 -26.794 1 20.9 357 GLY A CA 1
ATOM 2837 C C . GLY A 1 357 ? -33.412 33.72 -25.686 1 21.44 357 GLY A C 1
ATOM 2838 O O . GLY A 1 357 ? -33.814 32.945 -24.806 1 21.44 357 GLY A O 1
ATOM 2839 N N . HIS A 1 358 ? -32.138 34.182 -25.713 1 20.73 358 HIS A N 1
ATOM 2840 C CA . HIS A 1 358 ? -31.174 33.811 -24.682 1 19.51 358 HIS A CA 1
ATOM 2841 C C . HIS A 1 358 ? -31.589 34.288 -23.307 1 19.41 358 HIS A C 1
ATOM 2842 O O . HIS A 1 358 ? -31.999 35.437 -23.147 1 18.77 358 HIS A O 1
ATOM 2849 N N . THR A 1 359 ? -31.379 33.432 -22.294 1 19.14 359 THR A N 1
ATOM 2850 C CA . THR A 1 359 ? -31.611 33.858 -20.907 1 19.71 359 THR A CA 1
ATOM 2851 C C . THR A 1 359 ? -30.41 34.74 -20.518 1 19.25 359 THR A C 1
ATOM 2852 O O . THR A 1 359 ? -29.34 34.636 -21.142 1 19.22 359 THR A O 1
ATOM 2856 N N . PRO A 1 360 ? -30.484 35.497 -19.406 1 19.38 360 PRO A N 1
ATOM 2857 C CA . PRO A 1 360 ? -29.294 36.247 -18.954 1 19.62 360 PRO A CA 1
ATOM 2858 C C . PRO A 1 360 ? -28.061 35.326 -18.734 1 20.15 360 PRO A C 1
ATOM 2859 O O . PRO A 1 360 ? -26.942 35.71 -19.07 1 19.89 360 PRO A O 1
ATOM 2863 N N . PHE A 1 361 ? -28.297 34.067 -18.27 1 19.35 361 PHE A N 1
ATOM 2864 C CA . PHE A 1 361 ? -27.187 33.107 -18.099 1 18.89 361 PHE A CA 1
ATOM 2865 C C . PHE A 1 361 ? -26.533 32.766 -19.457 1 18.59 361 PHE A C 1
ATOM 2866 O O . PHE A 1 361 ? -25.304 32.78 -19.577 1 18.58 361 PHE A O 1
ATOM 2874 N N . GLU A 1 362 ? -27.353 32.503 -20.486 1 16.68 362 GLU A N 1
ATOM 2875 C CA . GLU A 1 362 ? -26.834 32.189 -21.826 1 16.19 362 GLU A CA 1
ATOM 2876 C C . GLU A 1 362 ? -26.075 33.386 -22.408 1 15.96 362 GLU A C 1
ATOM 2877 O O . GLU A 1 362 ? -25.025 33.188 -23.035 1 16.78 362 GLU A O 1
ATOM 2883 N N . ARG A 1 363 ? -26.537 34.624 -22.142 1 15.39 363 ARG A N 1
ATOM 2884 C CA . ARG A 1 363 ? -25.781 35.808 -22.605 1 18.21 363 ARG A CA 1
ATOM 2885 C C . ARG A 1 363 ? -24.396 35.866 -21.887 1 19.94 363 ARG A C 1
ATOM 2886 O O . ARG A 1 363 ? -23.379 36.205 -22.507 1 20.89 363 ARG A O 1
ATOM 2894 N N . GLY A 1 364 ? -24.379 35.533 -20.594 1 19.57 364 GLY A N 1
ATOM 2895 C CA . GLY A 1 364 ? -23.151 35.504 -19.81 1 20.51 364 GLY A CA 1
ATOM 2896 C C . GLY A 1 364 ? -22.145 34.505 -20.355 1 21.41 364 GLY A C 1
ATOM 2897 O O . GLY A 1 364 ? -20.951 34.826 -20.463 1 21.91 364 GLY A O 1
ATOM 2898 N N . ILE A 1 365 ? -22.615 33.27 -20.699 1 20.76 365 ILE A N 1
ATOM 2899 C CA . ILE A 1 365 ? -21.749 32.205 -21.26 1 21.1 365 ILE A CA 1
ATOM 2900 C C . ILE A 1 365 ? -21.238 32.61 -22.645 1 19.53 365 ILE A C 1
ATOM 2901 O O . ILE A 1 365 ? -20.117 32.245 -23.001 1 18.7 365 ILE A O 1
ATOM 2906 N N . GLN A 1 366 ? -22.051 33.346 -23.438 1 18.07 366 GLN A N 1
ATOM 2907 C CA . GLN A 1 366 ? -21.641 33.788 -24.752 1 17.5 366 GLN A CA 1
ATOM 2908 C C . GLN A 1 366 ? -20.42 34.729 -24.61 1 18.04 366 GLN A C 1
ATOM 2909 O O . GLN A 1 366 ? -19.389 34.527 -25.26 1 18.64 366 GLN A O 1
ATOM 2915 N N . LEU A 1 367 ? -20.504 35.685 -23.679 1 17.92 367 LEU A N 1
ATOM 2916 C CA . LEU A 1 367 ? -19.404 36.621 -23.441 1 19.26 367 LEU A CA 1
ATOM 2917 C C . LEU A 1 367 ? -18.186 35.903 -22.823 1 19 367 LEU A C 1
ATOM 2918 O O . LEU A 1 367 ? -17.034 36.226 -23.147 1 19.57 367 LEU A O 1
ATOM 2923 N N . ALA A 1 368 ? -18.437 34.876 -21.998 1 18.35 368 ALA A N 1
ATOM 2924 C CA . ALA A 1 368 ? -17.353 34.092 -21.421 1 19.14 368 ALA A CA 1
ATOM 2925 C C . ALA A 1 368 ? -16.626 33.326 -22.526 1 20.03 368 ALA A C 1
ATOM 2926 O O . ALA A 1 368 ? -15.409 33.172 -22.44 1 20.81 368 ALA A O 1
ATOM 2928 N N . GLU A 1 369 ? -17.346 32.831 -23.551 1 20.52 369 GLU A N 1
ATOM 2929 C CA . GLU A 1 369 ? -16.693 32.092 -24.643 1 21.56 369 GLU A CA 1
ATOM 2930 C C . GLU A 1 369 ? -15.797 33.024 -25.471 1 22.05 369 GLU A C 1
ATOM 2931 O O . GLU A 1 369 ? -14.673 32.645 -25.823 1 22.9 369 GLU A O 1
ATOM 2937 N N . LEU A 1 370 ? -16.264 34.258 -25.713 1 21.23 370 LEU A N 1
ATOM 2938 C CA . LEU A 1 370 ? -15.471 35.258 -26.431 1 21.76 370 LEU A CA 1
ATOM 2939 C C . LEU A 1 370 ? -14.192 35.578 -25.643 1 22.49 370 LEU A C 1
ATOM 2940 O O . LEU A 1 370 ? -13.105 35.634 -26.222 1 22.49 370 LEU A O 1
ATOM 2945 N N . ASP A 1 371 ? -14.313 35.711 -24.315 1 22.63 371 ASP A N 1
ATOM 2946 C CA . ASP A 1 371 ? -13.163 35.96 -23.441 1 24.19 371 ASP A CA 1
ATOM 2947 C C . ASP A 1 371 ? -12.193 34.757 -23.523 1 25.9 371 ASP A C 1
ATOM 2948 O O . ASP A 1 371 ? -10.995 34.944 -23.759 1 26.5 371 ASP A O 1
ATOM 2953 N N . TYR A 1 372 ? -12.715 33.539 -23.399 1 25.55 372 TYR A N 1
ATOM 2954 C CA . TYR A 1 372 ? -11.9 32.333 -23.442 1 26.29 372 TYR A CA 1
ATOM 2955 C C . TYR A 1 372 ? -11.113 32.124 -24.767 1 24.57 372 TYR A C 1
ATOM 2956 O O . TYR A 1 372 ? -9.896 31.891 -24.708 1 25.4 372 TYR A O 1
ATOM 2965 N N . VAL A 1 373 ? -11.781 32.206 -25.933 1 22.93 373 VAL A N 1
ATOM 2966 C CA . VAL A 1 373 ? -11.107 31.995 -27.218 1 23.2 373 VAL A CA 1
ATOM 2967 C C . VAL A 1 373 ? -10.017 33.048 -27.494 1 24.1 373 VAL A C 1
ATOM 2968 O O . VAL A 1 373 ? -9.165 32.796 -28.344 1 26.02 373 VAL A O 1
ATOM 2972 N N . THR A 1 374 ? -10.062 34.217 -26.832 1 23.28 374 THR A N 1
ATOM 2973 C CA . THR A 1 374 ? -9.075 35.296 -27.024 1 24.39 374 THR A CA 1
ATOM 2974 C C . THR A 1 374 ? -8.047 35.39 -25.88 1 26.2 374 THR A C 1
ATOM 2975 O O . THR A 1 374 ? -7.204 36.294 -25.9 1 27.17 374 THR A O 1
ATOM 2979 N N . SER A 1 375 ? -8.12 34.495 -24.88 1 26.44 375 SER A N 1
ATOM 2980 C CA . SER A 1 375 ? -7.16 34.562 -23.772 1 27.32 375 SER A CA 1
ATOM 2981 C C . SER A 1 375 ? -6.327 33.299 -23.582 1 26.62 375 SER A C 1
ATOM 2982 O O . SER A 1 375 ? -5.431 33.295 -22.75 1 27.28 375 SER A O 1
ATOM 2985 N N . SER A 1 376 ? -6.579 32.26 -24.346 1 25.74 376 SER A N 1
ATOM 2986 C CA . SER A 1 376 ? -5.842 31.018 -24.262 1 26.02 376 SER A CA 1
ATOM 2987 C C . SER A 1 376 ? -5.094 30.796 -25.584 1 26.22 376 SER A C 1
ATOM 2988 O O . SER A 1 376 ? -5.7 30.955 -26.633 1 26.4 376 SER A O 1
ATOM 2991 N N . ARG A 1 377 ? -3.796 30.427 -25.545 1 25.59 377 ARG A N 1
ATOM 2992 C CA . ARG A 1 377 ? -3.052 30.156 -26.777 1 25.33 377 ARG A CA 1
ATOM 2993 C C . ARG A 1 377 ? -3.641 28.918 -27.483 1 23.37 377 ARG A C 1
ATOM 2994 O O . ARG A 1 377 ? -3.864 28.942 -28.692 1 22.27 377 ARG A O 1
ATOM 3002 N N . ALA A 1 378 ? -3.942 27.865 -26.712 1 22.1 378 ALA A N 1
ATOM 3003 C CA . ALA A 1 378 ? -4.522 26.648 -27.291 1 20.65 378 ALA A CA 1
ATOM 3004 C C . ALA A 1 378 ? -5.924 26.919 -27.857 1 18.83 378 ALA A C 1
ATOM 3005 O O . ALA A 1 378 ? -6.222 26.451 -28.949 1 17.15 378 ALA A O 1
ATOM 3007 N N . ALA A 1 379 ? -6.773 27.702 -27.145 1 18.35 379 ALA A N 1
ATOM 3008 C CA . ALA A 1 379 ? -8.105 28.018 -27.654 1 18.73 379 ALA A CA 1
ATOM 3009 C C . ALA A 1 379 ? -8.017 28.875 -28.91 1 17.81 379 ALA A C 1
ATOM 3010 O O . ALA A 1 379 ? -8.756 28.615 -29.858 1 17.44 379 ALA A O 1
ATOM 3012 N N . SER A 1 380 ? -7.122 29.881 -28.933 1 17.12 380 SER A N 1
ATOM 3013 C CA . SER A 1 380 ? -6.968 30.718 -30.132 1 17.21 380 SER A CA 1
ATOM 3014 C C . SER A 1 380 ? -6.416 29.888 -31.306 1 17.25 380 SER A C 1
ATOM 3015 O O . SER A 1 380 ? -6.81 30.125 -32.443 1 16.96 380 SER A O 1
ATOM 3018 N N . THR A 1 381 ? -5.533 28.916 -31.026 1 16.85 381 THR A N 1
ATOM 3019 C CA . THR A 1 381 ? -4.963 28.056 -32.068 1 17.11 381 THR A CA 1
ATOM 3020 C C . THR A 1 381 ? -6.078 27.174 -32.631 1 16.84 381 THR A C 1
ATOM 3021 O O . THR A 1 381 ? -6.196 27.022 -33.846 1 16.32 381 THR A O 1
ATOM 3025 N N . SER A 1 382 ? -6.909 26.595 -31.756 1 15.79 382 SER A N 1
ATOM 3026 C CA . SER A 1 382 ? -8.031 25.762 -32.205 1 16.73 382 SER A CA 1
ATOM 3027 C C . SER A 1 382 ? -8.992 26.592 -33.115 1 16.49 382 SER A C 1
ATOM 3028 O O . SER A 1 382 ? -9.416 26.121 -34.182 1 17 382 SER A O 1
ATOM 3031 N N . LEU A 1 383 ? -9.296 27.834 -32.692 1 16.15 383 LEU A N 1
ATOM 3032 C CA . LEU A 1 383 ? -10.13 28.761 -33.457 1 16.92 383 LEU A CA 1
ATOM 3033 C C . LEU A 1 383 ? -9.485 29.053 -34.849 1 16.77 383 LEU A C 1
ATOM 3034 O O . LEU A 1 383 ? -10.165 28.961 -35.874 1 16.59 383 LEU A O 1
ATOM 3039 N N . ALA A 1 384 ? -8.173 29.391 -34.871 1 16.5 384 ALA A N 1
ATOM 3040 C CA . ALA A 1 384 ? -7.423 29.697 -36.083 1 16.71 384 ALA A CA 1
ATOM 3041 C C . ALA A 1 384 ? -7.361 28.504 -37.033 1 16.38 384 ALA A C 1
ATOM 3042 O O . ALA A 1 384 ? -7.598 28.668 -38.23 1 16.2 384 ALA A O 1
ATOM 3044 N N . GLU A 1 385 ? -7.101 27.291 -36.512 1 15.51 385 GLU A N 1
ATOM 3045 C CA . GLU A 1 385 ? -7.019 26.103 -37.372 1 16.02 385 GLU A CA 1
ATOM 3046 C C . GLU A 1 385 ? -8.357 25.81 -38.022 1 16.36 385 GLU A C 1
ATOM 3047 O O . GLU A 1 385 ? -8.419 25.443 -39.202 1 17.02 385 GLU A O 1
ATOM 3053 N N . ASN A 1 386 ? -9.44 25.983 -37.257 1 15.77 386 ASN A N 1
ATOM 3054 C CA . ASN A 1 386 ? -10.771 25.789 -37.823 1 15.2 386 ASN A CA 1
ATOM 3055 C C . ASN A 1 386 ? -11.059 26.883 -38.857 1 15.09 386 ASN A C 1
ATOM 3056 O O . ASN A 1 386 ? -11.589 26.596 -39.94 1 15.56 386 ASN A O 1
ATOM 3061 N N . TYR A 1 387 ? -10.723 28.144 -38.543 1 14.57 387 TYR A N 1
ATOM 3062 C CA . TYR A 1 387 ? -11.015 29.26 -39.446 1 15.82 387 TYR A CA 1
ATOM 3063 C C . TYR A 1 387 ? -10.364 29.074 -40.82 1 16.25 387 TYR A C 1
ATOM 3064 O O . TYR A 1 387 ? -11.035 29.268 -41.842 1 16.15 387 TYR A O 1
ATOM 3073 N N . ILE A 1 388 ? -9.066 28.725 -40.846 1 16.96 388 ILE A N 1
ATOM 3074 C CA . ILE A 1 388 ? -8.394 28.599 -42.153 1 18.76 388 ILE A CA 1
ATOM 3075 C C . ILE A 1 388 ? -8.503 27.194 -42.787 1 19.36 388 ILE A C 1
ATOM 3076 O O . ILE A 1 388 ? -7.984 26.979 -43.898 1 19.38 388 ILE A O 1
ATOM 3081 N N . GLY A 1 389 ? -9.261 26.311 -42.146 1 19.24 389 GLY A N 1
ATOM 3082 C CA . GLY A 1 389 ? -9.584 25.006 -42.684 1 19.85 389 GLY A CA 1
ATOM 3083 C C . GLY A 1 389 ? -8.792 23.889 -42.074 1 19.54 389 GLY A C 1
ATOM 3084 O O . GLY A 1 389 ? -7.566 23.949 -42.048 1 19.75 389 GLY A O 1
ATOM 3085 N N . LEU A 1 390 ? -9.489 22.885 -41.548 1 19.21 390 LEU A N 1
ATOM 3086 C CA . LEU A 1 390 ? -8.822 21.733 -40.947 1 19.66 390 LEU A CA 1
ATOM 3087 C C . LEU A 1 390 ? -8.088 20.907 -42.032 1 21.74 390 LEU A C 1
ATOM 3088 O O . LEU A 1 390 ? -8.405 21.01 -43.224 1 20.7 390 LEU A O 1
ATOM 3093 N N . PRO A 1 391 ? -7.085 20.096 -41.638 1 23.51 391 PRO A N 1
ATOM 3094 C CA . PRO A 1 391 ? -6.357 19.291 -42.642 1 24.9 391 PRO A CA 1
ATOM 3095 C C . PRO A 1 391 ? -7.282 18.418 -43.498 1 26.08 391 PRO A C 1
ATOM 3096 O O . PRO A 1 391 ? -8.285 17.908 -42.987 1 25.29 391 PRO A O 1
ATOM 3100 N N . MET A 1 392 ? -6.95 18.262 -44.797 1 27.04 392 MET A N 1
ATOM 3101 C CA . MET A 1 392 ? -7.737 17.435 -45.709 1 29 392 MET A CA 1
ATOM 3102 C C . MET A 1 392 ? -7.44 15.96 -45.428 1 31.78 392 MET A C 1
ATOM 3103 O O . MET A 1 392 ? -6.28 15.603 -45.253 1 32.03 392 MET A O 1
ATOM 3108 N N . GLU A 1 393 ? -8.465 15.094 -45.493 1 33.56 393 GLU A N 1
ATOM 3109 C CA . GLU A 1 393 ? -8.379 13.638 -45.325 1 36.41 393 GLU A CA 1
ATOM 3110 C C . GLU A 1 393 ? -7.125 13.006 -45.96 1 38.06 393 GLU A C 1
ATOM 3111 O O . GLU A 1 393 ? -6.803 11.847 -45.682 1 39.12 393 GLU A O 1
ATOM 3117 N N . MET B 1 1 ? -52.582 31.478 -75.812 1 31.5 1 MET B N 1
ATOM 3118 C CA . MET B 1 1 ? -53.998 31.306 -75.531 1 32.5 1 MET B CA 1
ATOM 3119 C C . MET B 1 1 ? -54.455 32.302 -74.479 1 31.44 1 MET B C 1
ATOM 3120 O O . MET B 1 1 ? -53.801 32.45 -73.453 1 31.41 1 MET B O 1
ATOM 3125 N N . ARG B 1 2 ? -55.518 33.049 -74.769 1 29.97 2 ARG B N 1
ATOM 3126 C CA . ARG B 1 2 ? -56.004 34.071 -73.849 1 28.79 2 ARG B CA 1
ATOM 3127 C C . ARG B 1 2 ? -57.141 33.568 -72.961 1 27.04 2 ARG B C 1
ATOM 3128 O O . ARG B 1 2 ? -58.02 32.841 -73.428 1 27.11 2 ARG B O 1
ATOM 3136 N N . THR B 1 3 ? -57.131 33.969 -71.684 1 24.54 3 THR B N 1
ATOM 3137 C CA . THR B 1 3 ? -58.195 33.631 -70.735 1 23.29 3 THR B CA 1
ATOM 3138 C C . THR B 1 3 ? -58.343 34.759 -69.682 1 22.6 3 THR B C 1
ATOM 3139 O O . THR B 1 3 ? -57.593 35.744 -69.721 1 22.87 3 THR B O 1
ATOM 3143 N N . GLN B 1 4 ? -59.32 34.65 -68.766 1 21.74 4 GLN B N 1
ATOM 3144 C CA . GLN B 1 4 ? -59.477 35.653 -67.716 1 21.46 4 GLN B CA 1
ATOM 3145 C C . GLN B 1 4 ? -58.543 35.317 -66.547 1 20.88 4 GLN B C 1
ATOM 3146 O O . GLN B 1 4 ? -57.739 36.158 -66.143 1 21.24 4 GLN B O 1
ATOM 3152 N N . VAL B 1 5 ? -58.609 34.072 -66.04 1 18.52 5 VAL B N 1
ATOM 3153 C CA . VAL B 1 5 ? -57.778 33.667 -64.921 1 18.51 5 VAL B CA 1
ATOM 3154 C C . VAL B 1 5 ? -56.922 32.442 -65.267 1 19.25 5 VAL B C 1
ATOM 3155 O O . VAL B 1 5 ? -57.473 31.372 -65.537 1 19.24 5 VAL B O 1
ATOM 3159 N N . GLY B 1 6 ? -55.602 32.598 -65.241 1 18.39 6 GLY B N 1
ATOM 3160 C CA . GLY B 1 6 ? -54.693 31.479 -65.462 1 17.33 6 GLY B CA 1
ATOM 3161 C C . GLY B 1 6 ? -54.457 30.796 -64.126 1 17.16 6 GLY B C 1
ATOM 3162 O O . GLY B 1 6 ? -54.084 31.463 -63.164 1 18.44 6 GLY B O 1
ATOM 3163 N N . ILE B 1 7 ? -54.702 29.487 -64.028 1 15.1 7 ILE B N 1
ATOM 3164 C CA . ILE B 1 7 ? -54.594 28.772 -62.769 1 15.64 7 ILE B CA 1
ATOM 3165 C C . ILE B 1 7 ? -53.477 27.75 -62.803 1 15.6 7 ILE B C 1
ATOM 3166 O O . ILE B 1 7 ? -53.508 26.832 -63.627 1 15.88 7 ILE B O 1
ATOM 3171 N N . ILE B 1 8 ? -52.539 27.863 -61.863 1 14.68 8 ILE B N 1
ATOM 3172 C CA . ILE B 1 8 ? -51.458 26.903 -61.789 1 15.22 8 ILE B CA 1
ATOM 3173 C C . ILE B 1 8 ? -51.773 25.909 -60.706 1 15.71 8 ILE B C 1
ATOM 3174 O O . ILE B 1 8 ? -51.737 26.261 -59.529 1 15.27 8 ILE B O 1
ATOM 3179 N N . GLY B 1 9 ? -52.064 24.678 -61.093 1 15.68 9 GLY B N 1
ATOM 3180 C CA . GLY B 1 9 ? -52.289 23.596 -60.148 1 16.27 9 GLY B CA 1
ATOM 3181 C C . GLY B 1 9 ? -53.694 23.058 -60.185 1 16.39 9 GLY B C 1
ATOM 3182 O O . GLY B 1 9 ? -54.646 23.835 -60.156 1 14.67 9 GLY B O 1
ATOM 3183 N N . ALA B 1 10 ? -53.825 21.722 -60.267 1 15.96 10 ALA B N 1
ATOM 3184 C CA . ALA B 1 10 ? -55.113 21.063 -60.281 1 16.08 10 ALA B CA 1
ATOM 3185 C C . ALA B 1 10 ? -55.355 20.252 -59.014 1 16.74 10 ALA B C 1
ATOM 3186 O O . ALA B 1 10 ? -55.751 19.081 -59.062 1 17.45 10 ALA B O 1
ATOM 3188 N N . GLY B 1 11 ? -55.053 20.866 -57.884 1 15.67 11 GLY B N 1
ATOM 3189 C CA . GLY B 1 11 ? -55.415 20.295 -56.601 1 16.1 11 GLY B CA 1
ATOM 3190 C C . GLY B 1 11 ? -56.79 20.839 -56.226 1 16.06 11 GLY B C 1
ATOM 3191 O O . GLY B 1 11 ? -57.47 21.504 -57.042 1 15.92 11 GLY B O 1
ATOM 3192 N N . PRO B 1 12 ? -57.21 20.64 -54.967 1 15.28 12 PRO B N 1
ATOM 3193 C CA . PRO B 1 12 ? -58.511 21.182 -54.529 1 14.29 12 PRO B CA 1
ATOM 3194 C C . PRO B 1 12 ? -58.615 22.695 -54.739 1 14.71 12 PRO B C 1
ATOM 3195 O O . PRO B 1 12 ? -59.659 23.154 -55.212 1 14.85 12 PRO B O 1
ATOM 3199 N N . ALA B 1 13 ? -57.558 23.471 -54.417 1 13.32 13 ALA B N 1
ATOM 3200 C CA . ALA B 1 13 ? -57.638 24.921 -54.617 1 13.97 13 ALA B CA 1
ATOM 3201 C C . ALA B 1 13 ? -57.904 25.31 -56.098 1 14.6 13 ALA B C 1
ATOM 3202 O O . ALA B 1 13 ? -58.886 26.013 -56.372 1 15.41 13 ALA B O 1
ATOM 3204 N N . GLY B 1 14 ? -57.078 24.84 -57.021 1 14.09 14 GLY B N 1
ATOM 3205 C CA . GLY B 1 14 ? -57.212 25.209 -58.425 1 14.56 14 GLY B CA 1
ATOM 3206 C C . GLY B 1 14 ? -58.505 24.742 -59.037 1 14.48 14 GLY B C 1
ATOM 3207 O O . GLY B 1 14 ? -59.166 25.492 -59.768 1 15.38 14 GLY B O 1
ATOM 3208 N N . LEU B 1 15 ? -58.884 23.486 -58.745 1 14.59 15 LEU B N 1
ATOM 3209 C CA . LEU B 1 15 ? -60.113 22.918 -59.302 1 15.35 15 LEU B CA 1
ATOM 3210 C C . LEU B 1 15 ? -61.37 23.603 -58.763 1 14.94 15 LEU B C 1
ATOM 3211 O O . LEU B 1 15 ? -62.266 23.945 -59.552 1 15.5 15 LEU B O 1
ATOM 3216 N N . LEU B 1 16 ? -61.442 23.832 -57.423 1 14.26 16 LEU B N 1
ATOM 3217 C CA . LEU B 1 16 ? -62.576 24.544 -56.846 1 14.27 16 LEU B CA 1
ATOM 3218 C C . LEU B 1 16 ? -62.648 25.954 -57.389 1 14.98 16 LEU B C 1
ATOM 3219 O O . LEU B 1 16 ? -63.743 26.406 -57.742 1 15.64 16 LEU B O 1
ATOM 3224 N N . LEU B 1 17 ? -61.513 26.655 -57.471 1 14.49 17 LEU B N 1
ATOM 3225 C CA . LEU B 1 17 ? -61.53 28.032 -58.011 1 15.3 17 LEU B CA 1
ATOM 3226 C C . LEU B 1 17 ? -62.031 28.041 -59.466 1 15.89 17 LEU B C 1
ATOM 3227 O O . LEU B 1 17 ? -62.899 28.849 -59.811 1 15.95 17 LEU B O 1
ATOM 3232 N N . SER B 1 18 ? -61.508 27.139 -60.316 1 15.66 18 SER B N 1
ATOM 3233 C CA . SER B 1 18 ? -61.936 27.113 -61.724 1 16.3 18 SER B CA 1
ATOM 3234 C C . SER B 1 18 ? -63.451 26.89 -61.852 1 17.11 18 SER B C 1
ATOM 3235 O O . SER B 1 18 ? -64.119 27.569 -62.642 1 16.46 18 SER B O 1
ATOM 3238 N N . HIS B 1 19 ? -64.009 25.993 -61.018 1 16.94 19 HIS B N 1
ATOM 3239 C CA . HIS B 1 19 ? -65.447 25.707 -61.097 1 17.93 19 HIS B CA 1
ATOM 3240 C C . HIS B 1 19 ? -66.291 26.832 -60.511 1 18 19 HIS B C 1
ATOM 3241 O O . HIS B 1 19 ? -67.303 27.186 -61.106 1 19.18 19 HIS B O 1
ATOM 3248 N N . LEU B 1 20 ? -65.83 27.477 -59.417 1 16.9 20 LEU B N 1
ATOM 3249 C CA . LEU B 1 20 ? -66.533 28.63 -58.849 1 16.85 20 LEU B CA 1
ATOM 3250 C C . LEU B 1 20 ? -66.595 29.759 -59.894 1 17.66 20 LEU B C 1
ATOM 3251 O O . LEU B 1 20 ? -67.642 30.388 -60.054 1 17.94 20 LEU B O 1
ATOM 3256 N N . LEU B 1 21 ? -65.49 29.971 -60.626 1 18.01 21 LEU B N 1
ATOM 3257 C CA . LEU B 1 21 ? -65.447 31.002 -61.668 1 18.77 21 LEU B CA 1
ATOM 3258 C C . LEU B 1 21 ? -66.368 30.643 -62.822 1 19.66 21 LEU B C 1
ATOM 3259 O O . LEU B 1 21 ? -67.082 31.52 -63.34 1 19.82 21 LEU B O 1
ATOM 3264 N N . TYR B 1 22 ? -66.407 29.356 -63.21 1 19.45 22 TYR B N 1
ATOM 3265 C CA . TYR B 1 22 ? -67.286 28.896 -64.31 1 19.67 22 TYR B CA 1
ATOM 3266 C C . TYR B 1 22 ? -68.746 29.186 -63.956 1 19.96 22 TYR B C 1
ATOM 3267 O O . TYR B 1 22 ? -69.515 29.678 -64.804 1 20.88 22 TYR B O 1
ATOM 3276 N N . LEU B 1 23 ? -69.121 28.914 -62.689 1 19.92 23 LEU B N 1
ATOM 3277 C CA . LEU B 1 23 ? -70.495 29.175 -62.227 1 21.5 23 LEU B CA 1
ATOM 3278 C C . LEU B 1 23 ? -70.91 30.664 -62.291 1 23.65 23 LEU B C 1
ATOM 3279 O O . LEU B 1 23 ? -72.099 30.982 -62.271 1 24.36 23 LEU B O 1
ATOM 3284 N N . GLN B 1 24 ? -69.932 31.567 -62.37 1 24.59 24 GLN B N 1
ATOM 3285 C CA . GLN B 1 24 ? -70.189 33.001 -62.498 1 25.66 24 GLN B CA 1
ATOM 3286 C C . GLN B 1 24 ? -69.813 33.562 -63.896 1 26.37 24 GLN B C 1
ATOM 3287 O O . GLN B 1 24 ? -69.755 34.784 -64.062 1 27.96 24 GLN B O 1
ATOM 3293 N N . GLY B 1 25 ? -69.59 32.684 -64.879 1 24.7 25 GLY B N 1
ATOM 3294 C CA . GLY B 1 25 ? -69.272 33.079 -66.247 1 24.03 25 GLY B CA 1
ATOM 3295 C C . GLY B 1 25 ? -67.883 33.643 -66.455 1 23.82 25 GLY B C 1
ATOM 3296 O O . GLY B 1 25 ? -67.663 34.403 -67.393 1 24.47 25 GLY B O 1
ATOM 3297 N N . ILE B 1 26 ? -66.923 33.262 -65.587 1 22.52 26 ILE B N 1
ATOM 3298 C CA . ILE B 1 26 ? -65.539 33.698 -65.694 1 22.06 26 ILE B CA 1
ATOM 3299 C C . ILE B 1 26 ? -64.683 32.538 -66.202 1 21.3 26 ILE B C 1
ATOM 3300 O O . ILE B 1 26 ? -64.699 31.456 -65.631 1 20.82 26 ILE B O 1
ATOM 3305 N N . GLU B 1 27 ? -63.964 32.761 -67.31 1 20.55 27 GLU B N 1
ATOM 3306 C CA . GLU B 1 27 ? -63.141 31.741 -67.936 1 20.33 27 GLU B CA 1
ATOM 3307 C C . GLU B 1 27 ? -61.792 31.545 -67.261 1 20.12 27 GLU B C 1
ATOM 3308 O O . GLU B 1 27 ? -61.213 32.48 -66.73 1 20.84 27 GLU B O 1
ATOM 3314 N N . SER B 1 28 ? -61.272 30.327 -67.336 1 19.37 28 SER B N 1
ATOM 3315 C CA . SER B 1 28 ? -59.982 30.004 -66.76 1 19.1 28 SER B CA 1
ATOM 3316 C C . SER B 1 28 ? -59.293 28.882 -67.564 1 19.68 28 SER B C 1
ATOM 3317 O O . SER B 1 28 ? -59.943 28.151 -68.339 1 19.52 28 SER B O 1
ATOM 3320 N N . ILE B 1 29 ? -57.974 28.781 -67.408 1 18.93 29 ILE B N 1
ATOM 3321 C CA . ILE B 1 29 ? -57.201 27.685 -67.966 1 18.87 29 ILE B CA 1
ATOM 3322 C C . ILE B 1 29 ? -56.381 27.123 -66.808 1 17.85 29 ILE B C 1
ATOM 3323 O O . ILE B 1 29 ? -55.705 27.898 -66.117 1 17.34 29 ILE B O 1
ATOM 3328 N N . ILE B 1 30 ? -56.431 25.81 -66.569 1 17.44 30 ILE B N 1
ATOM 3329 C CA . ILE B 1 30 ? -55.617 25.201 -65.523 1 17.86 30 ILE B CA 1
ATOM 3330 C C . ILE B 1 30 ? -54.427 24.465 -66.156 1 18.1 30 ILE B C 1
ATOM 3331 O O . ILE B 1 30 ? -54.606 23.746 -67.144 1 18.67 30 ILE B O 1
ATOM 3336 N N . ILE B 1 31 ? -53.233 24.61 -65.571 1 17.05 31 ILE B N 1
ATOM 3337 C CA . ILE B 1 31 ? -52.077 23.821 -65.984 1 17.26 31 ILE B CA 1
ATOM 3338 C C . ILE B 1 31 ? -51.663 22.987 -64.75 1 17.85 31 ILE B C 1
ATOM 3339 O O . ILE B 1 31 ? -51.76 23.451 -63.6 1 17.82 31 ILE B O 1
ATOM 3344 N N . GLU B 1 32 ? -51.256 21.745 -64.98 1 17.08 32 GLU B N 1
ATOM 3345 C CA . GLU B 1 32 ? -50.918 20.825 -63.895 1 17.98 32 GLU B CA 1
ATOM 3346 C C . GLU B 1 32 ? -49.657 20.059 -64.344 1 18.36 32 GLU B C 1
ATOM 3347 O O . GLU B 1 32 ? -49.654 19.516 -65.436 1 18.54 32 GLU B O 1
ATOM 3353 N N . ASN B 1 33 ? -48.582 20.053 -63.525 1 19.27 33 ASN B N 1
ATOM 3354 C CA . ASN B 1 33 ? -47.333 19.41 -63.933 1 19.51 33 ASN B CA 1
ATOM 3355 C C . ASN B 1 33 ? -47.305 17.896 -63.721 1 20.2 33 ASN B C 1
ATOM 3356 O O . ASN B 1 33 ? -46.381 17.251 -64.208 1 21.22 33 ASN B O 1
ATOM 3361 N N . ARG B 1 34 ? -48.333 17.32 -63.075 1 19.61 34 ARG B N 1
ATOM 3362 C CA . ARG B 1 34 ? -48.42 15.879 -62.934 1 19.82 34 ARG B CA 1
ATOM 3363 C C . ARG B 1 34 ? -49.5 15.349 -63.897 1 20.64 34 ARG B C 1
ATOM 3364 O O . ARG B 1 34 ? -50.246 16.139 -64.499 1 20.9 34 ARG B O 1
ATOM 3372 N N . THR B 1 35 ? -49.561 14.017 -64.105 1 20.59 35 THR B N 1
ATOM 3373 C CA . THR B 1 35 ? -50.597 13.454 -64.979 1 20.38 35 THR B CA 1
ATOM 3374 C C . THR B 1 35 ? -51.946 13.41 -64.223 1 19.94 35 THR B C 1
ATOM 3375 O O . THR B 1 35 ? -51.953 13.439 -62.998 1 19.88 35 THR B O 1
ATOM 3379 N N . ARG B 1 36 ? -53.058 13.246 -64.949 1 19.89 36 ARG B N 1
ATOM 3380 C CA . ARG B 1 36 ? -54.388 13.091 -64.361 1 20.93 36 ARG B CA 1
ATOM 3381 C C . ARG B 1 36 ? -54.41 11.852 -63.447 1 21.36 36 ARG B C 1
ATOM 3382 O O . ARG B 1 36 ? -54.941 11.902 -62.353 1 20.4 36 ARG B O 1
ATOM 3390 N N . GLU B 1 37 ? -53.757 10.759 -63.889 1 21.94 37 GLU B N 1
ATOM 3391 C CA . GLU B 1 37 ? -53.653 9.53 -63.106 1 22.12 37 GLU B CA 1
ATOM 3392 C C . GLU B 1 37 ? -52.968 9.797 -61.751 1 21.16 37 GLU B C 1
ATOM 3393 O O . GLU B 1 37 ? -53.424 9.295 -60.717 1 20.87 37 GLU B O 1
ATOM 3399 N N . GLU B 1 38 ? -51.89 10.586 -61.762 1 19.92 38 GLU B N 1
ATOM 3400 C CA . GLU B 1 38 ? -51.154 10.906 -60.542 1 20.22 38 GLU B CA 1
ATOM 3401 C C . GLU B 1 38 ? -52.014 11.702 -59.568 1 19.09 38 GLU B C 1
ATOM 3402 O O . GLU B 1 38 ? -52.106 11.333 -58.389 1 19.64 38 GLU B O 1
ATOM 3408 N N . ILE B 1 39 ? -52.683 12.765 -60.055 1 17.85 39 ILE B N 1
ATOM 3409 C CA . ILE B 1 39 ? -53.477 13.588 -59.148 1 17.67 39 ILE B CA 1
ATOM 3410 C C . ILE B 1 39 ? -54.714 12.827 -58.641 1 18.05 39 ILE B C 1
ATOM 3411 O O . ILE B 1 39 ? -55.08 12.978 -57.474 1 17.86 39 ILE B O 1
ATOM 3416 N N . GLU B 1 40 ? -55.305 11.954 -59.479 1 17.19 40 GLU B N 1
ATOM 3417 C CA . GLU B 1 40 ? -56.457 11.167 -59.027 1 17.59 40 GLU B CA 1
ATOM 3418 C C . GLU B 1 40 ? -56.054 9.924 -58.183 1 18.85 40 GLU B C 1
ATOM 3419 O O . GLU B 1 40 ? -56.934 9.202 -57.716 1 19.5 40 GLU B O 1
ATOM 3425 N N . GLY B 1 41 ? -54.745 9.66 -58.038 1 19.29 41 GLY B N 1
ATOM 3426 C CA . GLY B 1 41 ? -54.215 8.542 -57.252 1 20.92 41 GLY B CA 1
ATOM 3427 C C . GLY B 1 41 ? -53.731 8.927 -55.861 1 22.81 41 GLY B C 1
ATOM 3428 O O . GLY B 1 41 ? -53.191 8.1 -55.12 1 24.81 41 GLY B O 1
ATOM 3429 N N . THR B 1 42 ? -53.904 10.199 -55.506 1 22.81 42 THR B N 1
ATOM 3430 C CA . THR B 1 42 ? -53.514 10.794 -54.239 1 24.72 42 THR B CA 1
ATOM 3431 C C . THR B 1 42 ? -54.019 10.025 -53.055 1 24.84 42 THR B C 1
ATOM 3432 O O . THR B 1 42 ? -55.203 9.704 -52.971 1 23.91 42 THR B O 1
ATOM 3436 N N . ILE B 1 43 ? -53.11 9.667 -52.166 1 26.21 43 ILE B N 1
ATOM 3437 C CA . ILE B 1 43 ? -53.478 9.079 -50.891 1 28.39 43 ILE B CA 1
ATOM 3438 C C . ILE B 1 43 ? -53.037 10.172 -49.909 1 28.23 43 ILE B C 1
ATOM 3439 O O . ILE B 1 43 ? -51.83 10.404 -49.735 1 28.4 43 ILE B O 1
ATOM 3444 N N . ARG B 1 44 ? -54.001 10.948 -49.398 1 28.17 44 ARG B N 1
ATOM 3445 C CA . ARG B 1 44 ? -53.652 12.075 -48.531 1 29.07 44 ARG B CA 1
ATOM 3446 C C . ARG B 1 44 ? -54.806 12.403 -47.542 1 28.84 44 ARG B C 1
ATOM 3447 O O . ARG B 1 44 ? -55.07 11.563 -46.683 1 30.36 44 ARG B O 1
ATOM 3455 N N . ALA B 1 45 ? -55.518 13.544 -47.685 1 27 45 ALA B N 1
ATOM 3456 C CA . ALA B 1 45 ? -56.626 13.98 -46.824 1 25.84 45 ALA B CA 1
ATOM 3457 C C . ALA B 1 45 ? -57.813 13.015 -46.798 1 24.17 45 ALA B C 1
ATOM 3458 O O . ALA B 1 45 ? -58.107 12.346 -47.784 1 23.62 45 ALA B O 1
ATOM 3460 N N . GLY B 1 46 ? -58.511 12.998 -45.685 1 23.74 46 GLY B N 1
ATOM 3461 C CA . GLY B 1 46 ? -59.684 12.165 -45.539 1 23.4 46 GLY B CA 1
ATOM 3462 C C . GLY B 1 46 ? -60.892 12.84 -44.929 1 24.07 46 GLY B C 1
ATOM 3463 O O . GLY B 1 46 ? -61.986 12.299 -45.039 1 25.3 46 GLY B O 1
ATOM 3464 N N . VAL B 1 47 ? -60.736 14.019 -44.303 1 21.91 47 VAL B N 1
ATOM 3465 C CA . VAL B 1 47 ? -61.794 14.69 -43.547 1 20.65 47 VAL B CA 1
ATOM 3466 C C . VAL B 1 47 ? -62.169 16.089 -44.066 1 19.55 47 VAL B C 1
ATOM 3467 O O . VAL B 1 47 ? -61.315 16.975 -44.183 1 19.27 47 VAL B O 1
ATOM 3471 N N . LEU B 1 48 ? -63.455 16.292 -44.331 1 18.95 48 LEU B N 1
ATOM 3472 C CA . LEU B 1 48 ? -63.969 17.565 -44.814 1 18.38 48 LEU B CA 1
ATOM 3473 C C . LEU B 1 48 ? -64.7 18.36 -43.726 1 17.71 48 LEU B C 1
ATOM 3474 O O . LEU B 1 48 ? -65.548 17.827 -43.014 1 18.53 48 LEU B O 1
ATOM 3479 N N . GLU B 1 49 ? -64.445 19.663 -43.669 1 16.3 49 GLU B N 1
ATOM 3480 C CA . GLU B 1 49 ? -65.164 20.551 -42.77 1 15.55 49 GLU B CA 1
ATOM 3481 C C . GLU B 1 49 ? -66.592 20.748 -43.295 1 16.02 49 GLU B C 1
ATOM 3482 O O . GLU B 1 49 ? -66.824 20.636 -44.5 1 16.96 49 GLU B O 1
ATOM 3488 N N . GLN B 1 50 ? -67.528 21.155 -42.407 1 16 50 GLN B N 1
ATOM 3489 C CA . GLN B 1 50 ? -68.911 21.412 -42.825 1 17.18 50 GLN B CA 1
ATOM 3490 C C . GLN B 1 50 ? -68.978 22.459 -43.934 1 17.2 50 GLN B C 1
ATOM 3491 O O . GLN B 1 50 ? -69.719 22.274 -44.892 1 18.22 50 GLN B O 1
ATOM 3497 N N . GLY B 1 51 ? -68.133 23.486 -43.85 1 16.4 51 GLY B N 1
ATOM 3498 C CA . GLY B 1 51 ? -68.079 24.536 -44.862 1 16.5 51 GLY B CA 1
ATOM 3499 C C . GLY B 1 51 ? -67.664 24.048 -46.238 1 16.77 51 GLY B C 1
ATOM 3500 O O . GLY B 1 51 ? -68.162 24.549 -47.247 1 17.56 51 GLY B O 1
ATOM 3501 N N . THR B 1 52 ? -66.767 23.059 -46.291 1 15.31 52 THR B N 1
ATOM 3502 C CA . THR B 1 52 ? -66.321 22.469 -47.56 1 14.35 52 THR B CA 1
ATOM 3503 C C . THR B 1 52 ? -67.431 21.591 -48.15 1 14.68 52 THR B C 1
ATOM 3504 O O . THR B 1 52 ? -67.681 21.619 -49.362 1 13.6 52 THR B O 1
ATOM 3508 N N . VAL B 1 53 ? -68.138 20.839 -47.289 1 15.11 53 VAL B N 1
ATOM 3509 C CA . VAL B 1 53 ? -69.28 20.032 -47.732 1 15.63 53 VAL B CA 1
ATOM 3510 C C . VAL B 1 53 ? -70.356 20.966 -48.32 1 15.64 53 VAL B C 1
ATOM 3511 O O . VAL B 1 53 ? -70.803 20.764 -49.445 1 15.54 53 VAL B O 1
ATOM 3515 N N . ASP B 1 54 ? -70.677 22.05 -47.592 1 16.59 54 ASP B N 1
ATOM 3516 C CA . ASP B 1 54 ? -71.649 23.035 -48.051 1 17.51 54 ASP B CA 1
ATOM 3517 C C . ASP B 1 54 ? -71.231 23.645 -49.392 1 17.56 54 ASP B C 1
ATOM 3518 O O . ASP B 1 54 ? -72.074 23.818 -50.273 1 17.08 54 ASP B O 1
ATOM 3523 N N . LEU B 1 55 ? -69.934 23.941 -49.554 1 16.84 55 LEU B N 1
ATOM 3524 C CA . LEU B 1 55 ? -69.397 24.508 -50.782 1 16.48 55 LEU B CA 1
ATOM 3525 C C . LEU B 1 55 ? -69.586 23.551 -51.963 1 16.19 55 LEU B C 1
ATOM 3526 O O . LEU B 1 55 ? -70.105 23.959 -52.999 1 17.18 55 LEU B O 1
ATOM 3531 N N . MET B 1 56 ? -69.232 22.268 -51.798 1 15.21 56 MET B N 1
ATOM 3532 C CA . MET B 1 56 ? -69.399 21.275 -52.866 1 15.2 56 MET B CA 1
ATOM 3533 C C . MET B 1 56 ? -70.867 21.18 -53.283 1 15.95 56 MET B C 1
ATOM 3534 O O . MET B 1 56 ? -71.16 21.15 -54.473 1 16.36 56 MET B O 1
ATOM 3539 N N . ASN B 1 57 ? -71.787 21.212 -52.307 1 14.93 57 ASN B N 1
ATOM 3540 C CA . ASN B 1 57 ? -73.223 21.18 -52.613 1 15.84 57 ASN B CA 1
ATOM 3541 C C . ASN B 1 57 ? -73.711 22.476 -53.283 1 17.52 57 ASN B C 1
ATOM 3542 O O . ASN B 1 57 ? -74.458 22.419 -54.257 1 18.2 57 ASN B O 1
ATOM 3547 N N . GLN B 1 58 ? -73.257 23.638 -52.802 1 17.9 58 GLN B N 1
ATOM 3548 C CA . GLN B 1 58 ? -73.573 24.957 -53.384 1 18.86 58 GLN B CA 1
ATOM 3549 C C . GLN B 1 58 ? -73.147 25.022 -54.847 1 17.69 58 GLN B C 1
ATOM 3550 O O . GLN B 1 58 ? -73.862 25.591 -55.682 1 17.68 58 GLN B O 1
ATOM 3556 N N . MET B 1 59 ? -72.002 24.405 -55.165 1 16.63 59 MET B N 1
ATOM 3557 C CA . MET B 1 59 ? -71.444 24.364 -56.529 1 16.76 59 MET B CA 1
ATOM 3558 C C . MET B 1 59 ? -72.056 23.318 -57.454 1 17.65 59 MET B C 1
ATOM 3559 O O . MET B 1 59 ? -71.666 23.255 -58.622 1 18.38 59 MET B O 1
ATOM 3564 N N . GLY B 1 60 ? -72.974 22.494 -56.948 1 17.75 60 GLY B N 1
ATOM 3565 C CA . GLY B 1 60 ? -73.632 21.472 -57.753 1 18.12 60 GLY B CA 1
ATOM 3566 C C . GLY B 1 60 ? -72.762 20.269 -58.067 1 18.1 60 GLY B C 1
ATOM 3567 O O . GLY B 1 60 ? -73.074 19.506 -58.984 1 17.72 60 GLY B O 1
ATOM 3568 N N . VAL B 1 61 ? -71.697 20.064 -57.29 1 17.32 61 VAL B N 1
ATOM 3569 C CA . VAL B 1 61 ? -70.742 18.954 -57.503 1 18.18 61 VAL B CA 1
ATOM 3570 C C . VAL B 1 61 ? -70.63 18.019 -56.298 1 19.17 61 VAL B C 1
ATOM 3571 O O . VAL B 1 61 ? -69.674 17.232 -56.229 1 20.19 61 VAL B O 1
ATOM 3575 N N . GLY B 1 62 ? -71.612 18.062 -55.393 1 19.47 62 GLY B N 1
ATOM 3576 C CA . GLY B 1 62 ? -71.544 17.28 -54.173 1 19.56 62 GLY B CA 1
ATOM 3577 C C . GLY B 1 62 ? -72.364 16.014 -54.086 1 19.14 62 GLY B C 1
ATOM 3578 O O . GLY B 1 62 ? -72.321 15.356 -53.042 1 18.72 62 GLY B O 1
ATOM 3579 N N . ALA B 1 63 ? -73.045 15.619 -55.164 1 19.46 63 ALA B N 1
ATOM 3580 C CA . ALA B 1 63 ? -73.919 14.433 -55.108 1 18.84 63 ALA B CA 1
ATOM 3581 C C . ALA B 1 63 ? -73.18 13.145 -54.667 1 18.85 63 ALA B C 1
ATOM 3582 O O . ALA B 1 63 ? -73.64 12.461 -53.739 1 19.29 63 ALA B O 1
ATOM 3584 N N . ARG B 1 64 ? -72.022 12.84 -55.285 1 17.12 64 ARG B N 1
ATOM 3585 C CA . ARG B 1 64 ? -71.296 11.618 -54.947 1 17.06 64 ARG B CA 1
ATOM 3586 C C . ARG B 1 64 ? -70.736 11.685 -53.542 1 17.13 64 ARG B C 1
ATOM 3587 O O . ARG B 1 64 ? -70.8 10.699 -52.818 1 18.04 64 ARG B O 1
ATOM 3595 N N . MET B 1 65 ? -70.243 12.865 -53.117 1 16.03 65 MET B N 1
ATOM 3596 C CA . MET B 1 65 ? -69.754 13.105 -51.761 1 16.1 65 MET B CA 1
ATOM 3597 C C . MET B 1 65 ? -70.867 12.792 -50.761 1 16.47 65 MET B C 1
ATOM 3598 O O . MET B 1 65 ? -70.629 12.136 -49.761 1 17.55 65 MET B O 1
ATOM 3603 N N . MET B 1 66 ? -72.1 13.222 -51.065 1 16.39 66 MET B N 1
ATOM 3604 C CA . MET B 1 66 ? -73.213 13.022 -50.145 1 15.84 66 MET B CA 1
ATOM 3605 C C . MET B 1 66 ? -73.716 11.581 -50.106 1 17.42 66 MET B C 1
ATOM 3606 O O . MET B 1 66 ? -74.264 11.177 -49.086 1 18.27 66 MET B O 1
ATOM 3611 N N . LYS B 1 67 ? -73.518 10.807 -51.178 1 18.13 67 LYS B N 1
ATOM 3612 C CA . LYS B 1 67 ? -73.98 9.414 -51.274 1 19.16 67 LYS B CA 1
ATOM 3613 C C . LYS B 1 67 ? -72.901 8.453 -50.744 1 20.2 67 LYS B C 1
ATOM 3614 O O . LYS B 1 67 ? -73.241 7.433 -50.126 1 20.79 67 LYS B O 1
ATOM 3620 N N . GLU B 1 68 ? -71.634 8.714 -51.083 1 19.2 68 GLU B N 1
ATOM 3621 C CA . GLU B 1 68 ? -70.527 7.817 -50.762 1 19.56 68 GLU B CA 1
ATOM 3622 C C . GLU B 1 68 ? -69.664 8.22 -49.585 1 20.85 68 GLU B C 1
ATOM 3623 O O . GLU B 1 68 ? -68.91 7.388 -49.066 1 21.62 68 GLU B O 1
ATOM 3629 N N . GLY B 1 69 ? -69.724 9.482 -49.194 1 20.33 69 GLY B N 1
ATOM 3630 C CA . GLY B 1 69 ? -69 9.957 -48.031 1 20.51 69 GLY B CA 1
ATOM 3631 C C . GLY B 1 69 ? -69.493 9.305 -46.748 1 20.02 69 GLY B C 1
ATOM 3632 O O . GLY B 1 69 ? -70.602 8.757 -46.697 1 19.72 69 GLY B O 1
ATOM 3633 N N . HIS B 1 70 ? -68.662 9.314 -45.714 1 19.36 70 HIS B N 1
ATOM 3634 C CA . HIS B 1 70 ? -69.029 8.692 -44.446 1 20.23 70 HIS B CA 1
ATOM 3635 C C . HIS B 1 70 ? -69.313 9.785 -43.472 1 19.66 70 HIS B C 1
ATOM 3636 O O . HIS B 1 70 ? -68.469 10.643 -43.25 1 20.93 70 HIS B O 1
ATOM 3643 N N . PHE B 1 71 ? -70.496 9.735 -42.868 1 18.95 71 PHE B N 1
ATOM 3644 C CA . PHE B 1 71 ? -70.923 10.784 -41.956 1 20.41 71 PHE B CA 1
ATOM 3645 C C . PHE B 1 71 ? -70.955 10.248 -40.54 1 21.61 71 PHE B C 1
ATOM 3646 O O . PHE B 1 71 ? -71.817 9.417 -40.211 1 22.06 71 PHE B O 1
ATOM 3654 N N . HIS B 1 72 ? -69.971 10.663 -39.733 1 21.83 72 HIS B N 1
ATOM 3655 C CA . HIS B 1 72 ? -69.848 10.209 -38.358 1 23.82 72 HIS B CA 1
ATOM 3656 C C . HIS B 1 72 ? -70.364 11.265 -37.377 1 24.27 72 HIS B C 1
ATOM 3657 O O . HIS B 1 72 ? -70.126 12.454 -37.577 1 23.46 72 HIS B O 1
ATOM 3664 N N . GLU B 1 73 ? -70.996 10.824 -36.282 1 25.13 73 GLU B N 1
ATOM 3665 C CA . GLU B 1 73 ? -71.496 11.75 -35.27 1 25.62 73 GLU B CA 1
ATOM 3666 C C . GLU B 1 73 ? -70.396 12.321 -34.353 1 25.33 73 GLU B C 1
ATOM 3667 O O . GLU B 1 73 ? -70.625 13.311 -33.68 1 26.67 73 GLU B O 1
ATOM 3673 N N . GLY B 1 74 ? -69.229 11.703 -34.334 1 23.9 74 GLY B N 1
ATOM 3674 C CA . GLY B 1 74 ? -68.131 12.176 -33.509 1 23.87 74 GLY B CA 1
ATOM 3675 C C . GLY B 1 74 ? -66.819 11.484 -33.769 1 22.55 74 GLY B C 1
ATOM 3676 O O . GLY B 1 74 ? -66.646 10.787 -34.774 1 22.37 74 GLY B O 1
ATOM 3677 N N . PHE B 1 75 ? -65.893 11.683 -32.845 1 20.44 75 PHE B N 1
ATOM 3678 C CA . PHE B 1 75 ? -64.574 11.059 -32.899 1 19.13 75 PHE B CA 1
ATOM 3679 C C . PHE B 1 75 ? -64.085 10.825 -31.457 1 19.28 75 PHE B C 1
ATOM 3680 O O . PHE B 1 75 ? -64.671 11.352 -30.506 1 19.62 75 PHE B O 1
ATOM 3688 N N . GLU B 1 76 ? -63.02 10.054 -31.295 1 18.93 76 GLU B N 1
ATOM 3689 C CA . GLU B 1 76 ? -62.526 9.72 -29.973 1 19.3 76 GLU B CA 1
ATOM 3690 C C . GLU B 1 76 ? -61.136 10.263 -29.683 1 18.83 76 GLU B C 1
ATOM 3691 O O . GLU B 1 76 ? -60.238 10.196 -30.539 1 18.59 76 GLU B O 1
ATOM 3697 N N . LEU B 1 77 ? -60.936 10.745 -28.454 1 17.63 77 LEU B N 1
ATOM 3698 C CA . LEU B 1 77 ? -59.611 11.099 -27.966 1 18.1 77 LEU B CA 1
ATOM 3699 C C . LEU B 1 77 ? -59.289 10.005 -26.958 1 19.03 77 LEU B C 1
ATOM 3700 O O . LEU B 1 77 ? -60.029 9.832 -25.985 1 19.42 77 LEU B O 1
ATOM 3705 N N . ARG B 1 78 ? -58.216 9.265 -27.185 1 19.11 78 ARG B N 1
ATOM 3706 C CA . ARG B 1 78 ? -57.82 8.152 -26.323 1 19.66 78 ARG B CA 1
ATOM 3707 C C . ARG B 1 78 ? -56.5 8.494 -25.629 1 20.68 78 ARG B C 1
ATOM 3708 O O . ARG B 1 78 ? -55.52 8.872 -26.28 1 20.29 78 ARG B O 1
ATOM 3716 N N . PHE B 1 79 ? -56.482 8.391 -24.314 1 22.37 79 PHE B N 1
ATOM 3717 C CA . PHE B 1 79 ? -55.286 8.708 -23.536 1 23.84 79 PHE B CA 1
ATOM 3718 C C . PHE B 1 79 ? -55.418 8.076 -22.162 1 25.42 79 PHE B C 1
ATOM 3719 O O . PHE B 1 79 ? -56.539 7.827 -21.7 1 25.28 79 PHE B O 1
ATOM 3727 N N . ASN B 1 80 ? -54.278 7.778 -21.522 1 26.19 80 ASN B N 1
ATOM 3728 C CA . ASN B 1 80 ? -54.264 7.117 -20.206 1 27.88 80 ASN B CA 1
ATOM 3729 C C . ASN B 1 80 ? -55.071 5.797 -20.233 1 28.59 80 ASN B C 1
ATOM 3730 O O . ASN B 1 80 ? -55.764 5.459 -19.27 1 29.43 80 ASN B O 1
ATOM 3735 N N . GLY B 1 81 ? -55.005 5.095 -21.364 1 28.19 81 GLY B N 1
ATOM 3736 C CA . GLY B 1 81 ? -55.708 3.833 -21.56 1 28.32 81 GLY B CA 1
ATOM 3737 C C . GLY B 1 81 ? -57.227 3.881 -21.587 1 28.43 81 GLY B C 1
ATOM 3738 O O . GLY B 1 81 ? -57.867 2.865 -21.317 1 28.92 81 GLY B O 1
ATOM 3739 N N . ARG B 1 82 ? -57.835 5.027 -21.944 1 27.75 82 ARG B N 1
ATOM 3740 C CA . ARG B 1 82 ? -59.299 5.122 -21.994 1 28.08 82 ARG B CA 1
ATOM 3741 C C . ARG B 1 82 ? -59.738 5.998 -23.144 1 26.91 82 ARG B C 1
ATOM 3742 O O . ARG B 1 82 ? -59.149 7.053 -23.363 1 26.27 82 ARG B O 1
ATOM 3750 N N . GLY B 1 83 ? -60.799 5.592 -23.818 1 26.11 83 GLY B N 1
ATOM 3751 C CA . GLY B 1 83 ? -61.382 6.367 -24.898 1 25.98 83 GLY B CA 1
ATOM 3752 C C . GLY B 1 83 ? -62.401 7.358 -24.375 1 25.38 83 GLY B C 1
ATOM 3753 O O . GLY B 1 83 ? -63.188 7.031 -23.478 1 25.46 83 GLY B O 1
ATOM 3754 N N . HIS B 1 84 ? -62.403 8.579 -24.951 1 24.23 84 HIS B N 1
ATOM 3755 C CA . HIS B 1 84 ? -63.311 9.658 -24.591 1 23.93 84 HIS B CA 1
ATOM 3756 C C . HIS B 1 84 ? -63.935 10.195 -25.849 1 23.93 84 HIS B C 1
ATOM 3757 O O . HIS B 1 84 ? -63.232 10.759 -26.701 1 23.43 84 HIS B O 1
ATOM 3764 N N . ARG B 1 85 ? -65.243 10.03 -25.979 1 23.72 85 ARG B N 1
ATOM 3765 C CA . ARG B 1 85 ? -65.939 10.459 -27.187 1 23.75 85 ARG B CA 1
ATOM 3766 C C . ARG B 1 85 ? -66.283 11.94 -27.203 1 23.33 85 ARG B C 1
ATOM 3767 O O . ARG B 1 85 ? -66.792 12.473 -26.205 1 22.96 85 ARG B O 1
ATOM 3775 N N . ILE B 1 86 ? -66.027 12.601 -28.345 1 22.77 86 ILE B N 1
ATOM 3776 C CA . ILE B 1 86 ? -66.409 13.988 -28.598 1 23.37 86 ILE B CA 1
ATOM 3777 C C . ILE B 1 86 ? -67.612 13.872 -29.533 1 23.79 86 ILE B C 1
ATOM 3778 O O . ILE B 1 86 ? -67.434 13.517 -30.692 1 23.76 86 ILE B O 1
ATOM 3783 N N . ASN B 1 87 ? -68.83 14.03 -29.011 1 24.13 87 ASN B N 1
ATOM 3784 C CA . ASN B 1 87 ? -70.043 13.886 -29.826 1 25.59 87 ASN B CA 1
ATOM 3785 C C . ASN B 1 87 ? -70.309 15.163 -30.595 1 25.84 87 ASN B C 1
ATOM 3786 O O . ASN B 1 87 ? -71.105 15.986 -30.168 1 26.22 87 ASN B O 1
ATOM 3791 N N . VAL B 1 88 ? -69.634 15.323 -31.741 1 26.11 88 VAL B N 1
ATOM 3792 C CA . VAL B 1 88 ? -69.738 16.493 -32.626 1 26.57 88 VAL B CA 1
ATOM 3793 C C . VAL B 1 88 ? -71.191 16.793 -33.014 1 27.45 88 VAL B C 1
ATOM 3794 O O . VAL B 1 88 ? -71.626 17.938 -32.945 1 27.39 88 VAL B O 1
ATOM 3798 N N . HIS B 1 89 ? -71.942 15.763 -33.389 1 28.06 89 HIS B N 1
ATOM 3799 C CA . HIS B 1 89 ? -73.343 15.892 -33.807 1 29.98 89 HIS B CA 1
ATOM 3800 C C . HIS B 1 89 ? -74.206 16.526 -32.728 1 31.13 89 HIS B C 1
ATOM 3801 O O . HIS B 1 89 ? -74.957 17.45 -33.021 1 31.76 89 HIS B O 1
ATOM 3808 N N . GLU B 1 90 ? -74.051 16.078 -31.484 1 31.11 90 GLU B N 1
ATOM 3809 C CA . GLU B 1 90 ? -74.804 16.643 -30.377 1 32.73 90 GLU B CA 1
ATOM 3810 C C . GLU B 1 90 ? -74.315 18.058 -30.033 1 33.8 90 GLU B C 1
ATOM 3811 O O . GLU B 1 90 ? -75.132 18.963 -29.877 1 34.68 90 GLU B O 1
ATOM 3817 N N . LEU B 1 91 ? -72.998 18.249 -29.912 1 33.68 91 LEU B N 1
ATOM 3818 C CA . LEU B 1 91 ? -72.414 19.532 -29.516 1 34.26 91 LEU B CA 1
ATOM 3819 C C . LEU B 1 91 ? -72.592 20.68 -30.517 1 35.32 91 LEU B C 1
ATOM 3820 O O . LEU B 1 91 ? -72.578 21.844 -30.107 1 35.91 91 LEU B O 1
ATOM 3825 N N . THR B 1 92 ? -72.727 20.375 -31.822 1 35.09 92 THR B N 1
ATOM 3826 C CA . THR B 1 92 ? -72.854 21.406 -32.86 1 35.59 92 THR B CA 1
ATOM 3827 C C . THR B 1 92 ? -74.283 21.629 -33.381 1 36.72 92 THR B C 1
ATOM 3828 O O . THR B 1 92 ? -74.459 22.368 -34.357 1 37.08 92 THR B O 1
ATOM 3832 N N . GLY B 1 93 ? -75.258 20.957 -32.797 1 36.68 93 GLY B N 1
ATOM 3833 C CA . GLY B 1 93 ? -76.637 21.098 -33.232 1 38.12 93 GLY B CA 1
ATOM 3834 C C . GLY B 1 93 ? -76.953 20.394 -34.541 1 39.32 93 GLY B C 1
ATOM 3835 O O . GLY B 1 93 ? -77.741 20.901 -35.345 1 39.85 93 GLY B O 1
ATOM 3836 N N . GLY B 1 94 ? -76.341 19.232 -34.766 1 38.9 94 GLY B N 1
ATOM 3837 C CA . GLY B 1 94 ? -76.665 18.428 -35.936 1 38.86 94 GLY B CA 1
ATOM 3838 C C . GLY B 1 94 ? -75.645 18.239 -37.038 1 37.98 94 GLY B C 1
ATOM 3839 O O . GLY B 1 94 ? -75.971 17.592 -38.039 1 38.78 94 GLY B O 1
ATOM 3840 N N . LYS B 1 95 ? -74.412 18.77 -36.885 1 35.63 95 LYS B N 1
ATOM 3841 C CA . LYS B 1 95 ? -73.395 18.591 -37.92 1 34.56 95 LYS B CA 1
ATOM 3842 C C . LYS B 1 95 ? -72.694 17.222 -37.789 1 33.18 95 LYS B C 1
ATOM 3843 O O . LYS B 1 95 ? -72.849 16.538 -36.787 1 32.56 95 LYS B O 1
ATOM 3849 N N . TYR B 1 96 ? -71.973 16.8 -38.816 1 32.62 96 TYR B N 1
ATOM 3850 C CA . TYR B 1 96 ? -71.268 15.523 -38.812 1 31.95 96 TYR B CA 1
ATOM 3851 C C . TYR B 1 96 ? -69.805 15.722 -39.149 1 30.6 96 TYR B C 1
ATOM 3852 O O . TYR B 1 96 ? -69.426 16.732 -39.747 1 31.29 96 TYR B O 1
ATOM 3861 N N . VAL B 1 97 ? -68.961 14.748 -38.768 1 28.23 97 VAL B N 1
ATOM 3862 C CA . VAL B 1 97 ? -67.584 14.702 -39.217 1 26.56 97 VAL B CA 1
ATOM 3863 C C . VAL B 1 97 ? -67.725 13.967 -40.567 1 24.43 97 VAL B C 1
ATOM 3864 O O . VAL B 1 97 ? -68.261 12.85 -40.604 1 24.42 97 VAL B O 1
ATOM 3868 N N . THR B 1 98 ? -67.319 14.604 -41.668 1 22.3 98 THR B N 1
ATOM 3869 C CA . THR B 1 98 ? -67.494 13.991 -42.999 1 21.47 98 THR B CA 1
ATOM 3870 C C . THR B 1 98 ? -66.196 13.484 -43.565 1 20.68 98 THR B C 1
ATOM 3871 O O . THR B 1 98 ? -65.279 14.253 -43.801 1 21.15 98 THR B O 1
ATOM 3875 N N . VAL B 1 99 ? -66.123 12.181 -43.813 1 20.02 99 VAL B N 1
ATOM 3876 C CA . VAL B 1 99 ? -64.946 11.566 -44.386 1 19.73 99 VAL B CA 1
ATOM 3877 C C . VAL B 1 99 ? -65.191 11.254 -45.884 1 18.35 99 VAL B C 1
ATOM 3878 O O . VAL B 1 99 ? -66.08 10.474 -46.222 1 17.81 99 VAL B O 1
ATOM 3882 N N . TYR B 1 100 ? -64.448 11.903 -46.765 1 16.92 100 TYR B N 1
ATOM 3883 C CA . TYR B 1 100 ? -64.557 11.691 -48.203 1 16.94 100 TYR B CA 1
ATOM 3884 C C . TYR B 1 100 ? -63.172 11.961 -48.759 1 18.33 100 TYR B C 1
ATOM 3885 O O . TYR B 1 100 ? -62.725 13.105 -48.738 1 18.22 100 TYR B O 1
ATOM 3894 N N . ALA B 1 101 ? -62.432 10.89 -49.125 1 17.82 101 ALA B N 1
ATOM 3895 C CA . ALA B 1 101 ? -61.021 10.969 -49.52 1 18.21 101 ALA B CA 1
ATOM 3896 C C . ALA B 1 101 ? -60.687 12.038 -50.528 1 16.73 101 ALA B C 1
ATOM 3897 O O . ALA B 1 101 ? -61.452 12.252 -51.465 1 15.74 101 ALA B O 1
ATOM 3899 N N . GLN B 1 102 ? -59.491 12.643 -50.391 1 16.11 102 GLN B N 1
ATOM 3900 C CA . GLN B 1 102 ? -59.021 13.702 -51.292 1 15.2 102 GLN B CA 1
ATOM 3901 C C . GLN B 1 102 ? -59.076 13.29 -52.752 1 14.51 102 GLN B C 1
ATOM 3902 O O . GLN B 1 102 ? -59.526 14.084 -53.598 1 13.11 102 GLN B O 1
ATOM 3908 N N . HIS B 1 103 ? -58.67 12.038 -53.056 1 14.39 103 HIS B N 1
ATOM 3909 C CA . HIS B 1 103 ? -58.728 11.601 -54.465 1 14.89 103 HIS B CA 1
ATOM 3910 C C . HIS B 1 103 ? -60.17 11.625 -55.032 1 14.34 103 HIS B C 1
ATOM 3911 O O . HIS B 1 103 ? -60.351 11.873 -56.213 1 14.85 103 HIS B O 1
ATOM 3918 N N . GLU B 1 104 ? -61.187 11.364 -54.196 1 14.01 104 GLU B N 1
ATOM 3919 C CA . GLU B 1 104 ? -62.581 11.407 -54.629 1 14.61 104 GLU B CA 1
ATOM 3920 C C . GLU B 1 104 ? -62.967 12.845 -55.005 1 14.36 104 GLU B C 1
ATOM 3921 O O . GLU B 1 104 ? -63.625 13.066 -56.026 1 13.55 104 GLU B O 1
ATOM 3927 N N . VAL B 1 105 ? -62.559 13.806 -54.168 1 14.66 105 VAL B N 1
ATOM 3928 C CA . VAL B 1 105 ? -62.846 15.231 -54.404 1 15.14 105 VAL B CA 1
ATOM 3929 C C . VAL B 1 105 ? -62.184 15.675 -55.699 1 15.63 105 VAL B C 1
ATOM 3930 O O . VAL B 1 105 ? -62.832 16.303 -56.541 1 15.78 105 VAL B O 1
ATOM 3934 N N . ILE B 1 106 ? -60.913 15.279 -55.886 1 14.54 106 ILE B N 1
ATOM 3935 C CA . ILE B 1 106 ? -60.169 15.593 -57.102 1 15 106 ILE B CA 1
ATOM 3936 C C . ILE B 1 106 ? -60.841 14.957 -58.319 1 15.05 106 ILE B C 1
ATOM 3937 O O . ILE B 1 106 ? -61.111 15.661 -59.27 1 15.71 106 ILE B O 1
ATOM 3942 N N . LYS B 1 107 ? -61.197 13.663 -58.278 1 15.42 107 LYS B N 1
ATOM 3943 C CA . LYS B 1 107 ? -61.879 13.021 -59.41 1 15.19 107 LYS B CA 1
ATOM 3944 C C . LYS B 1 107 ? -63.199 13.751 -59.747 1 15.33 107 LYS B C 1
ATOM 3945 O O . LYS B 1 107 ? -63.454 14.041 -60.912 1 15.72 107 LYS B O 1
ATOM 3951 N N . ASP B 1 108 ? -64.037 14.043 -58.735 1 14.8 108 ASP B N 1
ATOM 3952 C CA . ASP B 1 108 ? -65.301 14.728 -58.965 1 15.97 108 ASP B CA 1
ATOM 3953 C C . ASP B 1 108 ? -65.108 16.091 -59.604 1 15.96 108 ASP B C 1
ATOM 3954 O O . ASP B 1 108 ? -65.848 16.428 -60.508 1 16.48 108 ASP B O 1
ATOM 3959 N N . LEU B 1 109 ? -64.14 16.884 -59.114 1 15.92 109 LEU B N 1
ATOM 3960 C CA . LEU B 1 109 ? -63.92 18.23 -59.67 1 15.88 109 LEU B CA 1
ATOM 3961 C C . LEU B 1 109 ? -63.313 18.208 -61.065 1 16.87 109 LEU B C 1
ATOM 3962 O O . LEU B 1 109 ? -63.727 18.995 -61.917 1 17.27 109 LEU B O 1
ATOM 3967 N N . VAL B 1 110 ? -62.351 17.296 -61.34 1 16.65 110 VAL B N 1
ATOM 3968 C CA . VAL B 1 110 ? -61.804 17.161 -62.7 1 16.34 110 VAL B CA 1
ATOM 3969 C C . VAL B 1 110 ? -62.943 16.795 -63.677 1 17.7 110 VAL B C 1
ATOM 3970 O O . VAL B 1 110 ? -63.126 17.455 -64.7 1 17.58 110 VAL B O 1
ATOM 3974 N N . ALA B 1 111 ? -63.754 15.795 -63.306 1 17.92 111 ALA B N 1
ATOM 3975 C CA . ALA B 1 111 ? -64.884 15.369 -64.138 1 19.07 111 ALA B CA 1
ATOM 3976 C C . ALA B 1 111 ? -65.89 16.496 -64.393 1 20.3 111 ALA B C 1
ATOM 3977 O O . ALA B 1 111 ? -66.276 16.721 -65.536 1 20.92 111 ALA B O 1
ATOM 3979 N N . ALA B 1 112 ? -66.272 17.238 -63.347 1 20.52 112 ALA B N 1
ATOM 3980 C CA . ALA B 1 112 ? -67.206 18.359 -63.484 1 20.9 112 ALA B CA 1
ATOM 3981 C C . ALA B 1 112 ? -66.602 19.439 -64.385 1 21.26 112 ALA B C 1
ATOM 3982 O O . ALA B 1 112 ? -67.303 19.958 -65.264 1 22.35 112 ALA B O 1
ATOM 3984 N N . ARG B 1 113 ? -65.309 19.758 -64.195 1 20.03 113 ARG B N 1
ATOM 3985 C CA . ARG B 1 113 ? -64.655 20.76 -65.035 1 20.04 113 ARG B CA 1
ATOM 3986 C C . ARG B 1 113 ? -64.606 20.333 -66.498 1 20.54 113 ARG B C 1
ATOM 3987 O O . ARG B 1 113 ? -64.974 21.126 -67.359 1 20.44 113 ARG B O 1
ATOM 3995 N N . LEU B 1 114 ? -64.192 19.081 -66.788 1 20.21 114 LEU B N 1
ATOM 3996 C CA . LEU B 1 114 ? -64.128 18.617 -68.172 1 21.06 114 LEU B CA 1
ATOM 3997 C C . LEU B 1 114 ? -65.493 18.553 -68.831 1 22.68 114 LEU B C 1
ATOM 3998 O O . LEU B 1 114 ? -65.616 18.884 -70.002 1 24.62 114 LEU B O 1
ATOM 4003 N N . GLN B 1 115 ? -66.516 18.179 -68.078 1 22.97 115 GLN B N 1
ATOM 4004 C CA . GLN B 1 115 ? -67.899 18.102 -68.583 1 24.55 115 GLN B CA 1
ATOM 4005 C C . GLN B 1 115 ? -68.503 19.475 -68.873 1 25.83 115 GLN B C 1
ATOM 4006 O O . GLN B 1 115 ? -69.444 19.569 -69.653 1 27.18 115 GLN B O 1
ATOM 4012 N N . THR B 1 116 ? -68 20.53 -68.24 1 25.56 116 THR B N 1
ATOM 4013 C CA . THR B 1 116 ? -68.532 21.873 -68.445 1 26.02 116 THR B CA 1
ATOM 4014 C C . THR B 1 116 ? -67.653 22.735 -69.359 1 27.88 116 THR B C 1
ATOM 4015 O O . THR B 1 116 ? -67.755 23.962 -69.312 1 29.61 116 THR B O 1
ATOM 4019 N N . GLY B 1 117 ? -66.85 22.096 -70.21 1 27.2 117 GLY B N 1
ATOM 4020 C CA . GLY B 1 117 ? -65.988 22.777 -71.169 1 27.76 117 GLY B CA 1
ATOM 4021 C C . GLY B 1 117 ? -64.694 23.35 -70.617 1 28.13 117 GLY B C 1
ATOM 4022 O O . GLY B 1 117 ? -64.033 24.137 -71.289 1 29.3 117 GLY B O 1
ATOM 4023 N N . GLY B 1 118 ? -64.32 22.935 -69.418 1 27.17 118 GLY B N 1
ATOM 4024 C CA . GLY B 1 118 ? -63.106 23.41 -68.764 1 27.23 118 GLY B CA 1
ATOM 4025 C C . GLY B 1 118 ? -61.836 22.992 -69.469 1 26.44 118 GLY B C 1
ATOM 4026 O O . GLY B 1 118 ? -61.753 21.885 -70.011 1 26.8 118 GLY B O 1
ATOM 4027 N N . GLN B 1 119 ? -60.826 23.87 -69.431 1 25.23 119 GLN B N 1
ATOM 4028 C CA . GLN B 1 119 ? -59.535 23.632 -70.072 1 24.92 119 GLN B CA 1
ATOM 4029 C C . GLN B 1 119 ? -58.502 23.285 -69.015 1 23.54 119 GLN B C 1
ATOM 4030 O O . GLN B 1 119 ? -58.193 24.115 -68.154 1 23.79 119 GLN B O 1
ATOM 4036 N N . ILE B 1 120 ? -58 22.049 -69.045 1 22.6 120 ILE B N 1
ATOM 4037 C CA . ILE B 1 120 ? -56.961 21.569 -68.129 1 22.27 120 ILE B CA 1
ATOM 4038 C C . ILE B 1 120 ? -55.833 20.896 -68.928 1 22.93 120 ILE B C 1
ATOM 4039 O O . ILE B 1 120 ? -56.108 19.976 -69.705 1 23.55 120 ILE B O 1
ATOM 4044 N N . HIS B 1 121 ? -54.58 21.342 -68.737 1 21.49 121 HIS B N 1
ATOM 4045 C CA . HIS B 1 121 ? -53.418 20.737 -69.387 1 21.33 121 HIS B CA 1
ATOM 4046 C C . HIS B 1 121 ? -52.679 19.926 -68.325 1 20.94 121 HIS B C 1
ATOM 4047 O O . HIS B 1 121 ? -52.224 20.492 -67.333 1 21.71 121 HIS B O 1
ATOM 4054 N N . PHE B 1 122 ? -52.56 18.621 -68.52 1 19.21 122 PHE B N 1
ATOM 4055 C CA . PHE B 1 122 ? -51.844 17.762 -67.603 1 19.7 122 PHE B CA 1
ATOM 4056 C C . PHE B 1 122 ? -50.392 17.51 -68.102 1 20.56 122 PHE B C 1
ATOM 4057 O O . PHE B 1 122 ? -50.089 17.657 -69.303 1 21.6 122 PHE B O 1
ATOM 4065 N N . ASN B 1 123 ? -49.522 17.108 -67.175 1 21 123 ASN B N 1
ATOM 4066 C CA . ASN B 1 123 ? -48.134 16.758 -67.456 1 21.83 123 ASN B CA 1
ATOM 4067 C C . ASN B 1 123 ? -47.316 17.905 -68.036 1 22.32 123 ASN B C 1
ATOM 4068 O O . ASN B 1 123 ? -46.381 17.651 -68.788 1 22.53 123 ASN B O 1
ATOM 4073 N N . VAL B 1 124 ? -47.643 19.163 -67.676 1 21.42 124 VAL B N 1
ATOM 4074 C CA . VAL B 1 124 ? -46.851 20.299 -68.174 1 21.22 124 VAL B CA 1
ATOM 4075 C C . VAL B 1 124 ? -45.475 20.362 -67.491 1 22.14 124 VAL B C 1
ATOM 4076 O O . VAL B 1 124 ? -45.265 19.795 -66.418 1 22.08 124 VAL B O 1
ATOM 4080 N N . GLY B 1 125 ? -44.537 21.036 -68.127 1 22.01 125 GLY B N 1
ATOM 4081 C CA . GLY B 1 125 ? -43.202 21.224 -67.583 1 22.24 125 GLY B CA 1
ATOM 4082 C C . GLY B 1 125 ? -42.715 22.639 -67.799 1 21.87 125 GLY B C 1
ATOM 4083 O O . GLY B 1 125 ? -43.389 23.441 -68.461 1 21.7 125 GLY B O 1
ATOM 4084 N N . ASP B 1 126 ? -41.557 22.977 -67.204 1 22.18 126 ASP B N 1
ATOM 4085 C CA . ASP B 1 126 ? -40.912 24.286 -67.424 1 22.46 126 ASP B CA 1
ATOM 4086 C C . ASP B 1 126 ? -41.882 25.478 -67.257 1 21.47 126 ASP B C 1
ATOM 4087 O O . ASP B 1 126 ? -42.012 26.335 -68.138 1 21.61 126 ASP B O 1
ATOM 4092 N N . VAL B 1 127 ? -42.576 25.507 -66.115 1 20.54 127 VAL B N 1
ATOM 4093 C CA . VAL B 1 127 ? -43.559 26.549 -65.858 1 20.07 127 VAL B CA 1
ATOM 4094 C C . VAL B 1 127 ? -42.92 27.826 -65.33 1 20.33 127 VAL B C 1
ATOM 4095 O O . VAL B 1 127 ? -42.081 27.765 -64.423 1 20.74 127 VAL B O 1
ATOM 4099 N N . SER B 1 128 ? -43.358 28.983 -65.838 1 20.12 128 SER B N 1
ATOM 4100 C CA . SER B 1 128 ? -42.848 30.258 -65.343 1 21.32 128 SER B CA 1
ATOM 4101 C C . SER B 1 128 ? -43.918 31.331 -65.353 1 21.27 128 SER B C 1
ATOM 4102 O O . SER B 1 128 ? -44.865 31.257 -66.121 1 21.94 128 SER B O 1
ATOM 4105 N N . LEU B 1 129 ? -43.793 32.311 -64.458 1 20.7 129 LEU B N 1
ATOM 4106 C CA . LEU B 1 129 ? -44.743 33.407 -64.341 1 21.35 129 LEU B CA 1
ATOM 4107 C C . LEU B 1 129 ? -44.05 34.678 -64.786 1 22.62 129 LEU B C 1
ATOM 4108 O O . LEU B 1 129 ? -42.858 34.88 -64.485 1 22.4 129 LEU B O 1
ATOM 4113 N N . HIS B 1 130 ? -44.787 35.555 -65.474 1 22.58 130 HIS B N 1
ATOM 4114 C CA . HIS B 1 130 ? -44.186 36.784 -65.991 1 24.12 130 HIS B CA 1
ATOM 4115 C C . HIS B 1 130 ? -45.118 37.956 -65.881 1 25.07 130 HIS B C 1
ATOM 4116 O O . HIS B 1 130 ? -46.336 37.782 -65.961 1 25.31 130 HIS B O 1
ATOM 4123 N N . ASP B 1 131 ? -44.534 39.165 -65.712 1 25.21 131 ASP B N 1
ATOM 4124 C CA . ASP B 1 131 ? -45.264 40.435 -65.661 1 25.52 131 ASP B CA 1
ATOM 4125 C C . ASP B 1 131 ? -46.438 40.411 -64.681 1 25.52 131 ASP B C 1
ATOM 4126 O O . ASP B 1 131 ? -47.494 40.97 -64.976 1 25.39 131 ASP B O 1
ATOM 4131 N N . VAL B 1 132 ? -46.242 39.786 -63.508 1 26.34 132 VAL B N 1
ATOM 4132 C CA . VAL B 1 132 ? -47.317 39.704 -62.516 1 27.58 132 VAL B CA 1
ATOM 4133 C C . VAL B 1 132 ? -47.655 41.08 -61.938 1 29.46 132 VAL B C 1
ATOM 4134 O O . VAL B 1 132 ? -48.802 41.305 -61.576 1 29.87 132 VAL B O 1
ATOM 4138 N N . ASP B 1 133 ? -46.696 42.021 -61.935 1 30.18 133 ASP B N 1
ATOM 4139 C CA . ASP B 1 133 ? -46.868 43.39 -61.452 1 31.68 133 ASP B CA 1
ATOM 4140 C C . ASP B 1 133 ? -47.459 44.319 -62.533 1 31.55 133 ASP B C 1
ATOM 4141 O O . ASP B 1 133 ? -47.241 45.528 -62.479 1 31.46 133 ASP B O 1
ATOM 4146 N N . THR B 1 134 ? -48.134 43.76 -63.547 1 31.22 134 THR B N 1
ATOM 4147 C CA . THR B 1 134 ? -48.731 44.539 -64.636 1 30.85 134 THR B CA 1
ATOM 4148 C C . THR B 1 134 ? -50.21 44.099 -64.816 1 31.04 134 THR B C 1
ATOM 4149 O O . THR B 1 134 ? -50.63 43.083 -64.247 1 30.5 134 THR B O 1
ATOM 4153 N N . SER B 1 135 ? -50.975 44.824 -65.633 1 31.48 135 SER B N 1
ATOM 4154 C CA . SER B 1 135 ? -52.349 44.434 -65.943 1 32.45 135 SER B CA 1
ATOM 4155 C C . SER B 1 135 ? -52.401 43.262 -66.963 1 32.02 135 SER B C 1
ATOM 4156 O O . SER B 1 135 ? -53.49 42.783 -67.268 1 32.45 135 SER B O 1
ATOM 4159 N N . SER B 1 136 ? -51.243 42.794 -67.483 1 30.87 136 SER B N 1
ATOM 4160 C CA . SER B 1 136 ? -51.225 41.668 -68.412 1 30.27 136 SER B CA 1
ATOM 4161 C C . SER B 1 136 ? -50.244 40.564 -67.977 1 27.79 136 SER B C 1
ATOM 4162 O O . SER B 1 136 ? -49.23 40.336 -68.645 1 28.54 136 SER B O 1
ATOM 4165 N N . PRO B 1 137 ? -50.522 39.865 -66.865 1 24.91 137 PRO B N 1
ATOM 4166 C CA . PRO B 1 137 ? -49.626 38.772 -66.448 1 23.74 137 PRO B CA 1
ATOM 4167 C C . PRO B 1 137 ? -49.657 37.615 -67.455 1 21.98 137 PRO B C 1
ATOM 4168 O O . PRO B 1 137 ? -50.626 37.454 -68.2 1 21.21 137 PRO B O 1
ATOM 4172 N N . LYS B 1 138 ? -48.587 36.819 -67.489 1 20.7 138 LYS B N 1
ATOM 4173 C CA . LYS B 1 138 ? -48.489 35.713 -68.435 1 21.05 138 LYS B CA 1
ATOM 4174 C C . LYS B 1 138 ? -47.965 34.461 -67.743 1 22.09 138 LYS B C 1
ATOM 4175 O O . LYS B 1 138 ? -47.108 34.558 -66.85 1 23.56 138 LYS B O 1
ATOM 4181 N N . ILE B 1 139 ? -48.457 33.291 -68.154 1 20.77 139 ILE B N 1
ATOM 4182 C CA . ILE B 1 139 ? -47.926 32.025 -67.672 1 20.3 139 ILE B CA 1
ATOM 4183 C C . ILE B 1 139 ? -47.274 31.334 -68.878 1 21.35 139 ILE B C 1
ATOM 4184 O O . ILE B 1 139 ? -47.898 31.253 -69.934 1 21.53 139 ILE B O 1
ATOM 4189 N N . ARG B 1 140 ? -46.037 30.834 -68.735 1 21.27 140 ARG B N 1
ATOM 4190 C CA . ARG B 1 140 ? -45.402 30.088 -69.814 1 21.85 140 ARG B CA 1
ATOM 4191 C C . ARG B 1 140 ? -45.183 28.654 -69.349 1 22.46 140 ARG B C 1
ATOM 4192 O O . ARG B 1 140 ? -44.948 28.412 -68.17 1 23.61 140 ARG B O 1
ATOM 4200 N N . PHE B 1 141 ? -45.315 27.696 -70.244 1 22.07 141 PHE B N 1
ATOM 4201 C CA . PHE B 1 141 ? -45.19 26.277 -69.893 1 21.75 141 PHE B CA 1
ATOM 4202 C C . PHE B 1 141 ? -44.964 25.436 -71.149 1 23.73 141 PHE B C 1
ATOM 4203 O O . PHE B 1 141 ? -45.242 25.893 -72.258 1 23.66 141 PHE B O 1
ATOM 4211 N N . ARG B 1 142 ? -44.523 24.183 -70.962 1 24.51 142 ARG B N 1
ATOM 4212 C CA . ARG B 1 142 ? -44.335 23.277 -72.088 1 25.81 142 ARG B CA 1
ATOM 4213 C C . ARG B 1 142 ? -45.279 22.112 -71.912 1 27.65 142 ARG B C 1
ATOM 4214 O O . ARG B 1 142 ? -45.253 21.464 -70.868 1 26.73 142 ARG B O 1
ATOM 4222 N N . PRO B 1 143 ? -46.141 21.833 -72.897 1 30.32 143 PRO B N 1
ATOM 4223 C CA . PRO B 1 143 ? -47.028 20.678 -72.776 1 32.19 143 PRO B CA 1
ATOM 4224 C C . PRO B 1 143 ? -46.231 19.377 -72.831 1 34.38 143 PRO B C 1
ATOM 4225 O O . PRO B 1 143 ? -45.191 19.3 -73.487 1 35.1 143 PRO B O 1
ATOM 4229 N N . ASN B 1 144 ? -46.656 18.395 -72.041 1 34.92 144 ASN B N 1
ATOM 4230 C CA . ASN B 1 144 ? -46.02 17.087 -71.957 1 36.49 144 ASN B CA 1
ATOM 4231 C C . ASN B 1 144 ? -44.516 17.119 -71.595 1 36.82 144 ASN B C 1
ATOM 4232 O O . ASN B 1 144 ? -43.74 16.339 -72.145 1 37.72 144 ASN B O 1
ATOM 4237 N N . LYS B 1 145 ? -44.146 17.993 -70.617 1 36.16 145 LYS B N 1
ATOM 4238 C CA . LYS B 1 145 ? -42.852 18.177 -69.931 1 36.68 145 LYS B CA 1
ATOM 4239 C C . LYS B 1 145 ? -41.785 19.029 -70.658 1 36.72 145 LYS B C 1
ATOM 4240 O O . LYS B 1 145 ? -41.216 19.961 -70.055 1 37.18 145 LYS B O 1
ATOM 4246 N N . ASP B 1 146 ? -41.447 18.665 -71.894 1 35.14 146 ASP B N 1
ATOM 4247 C CA . ASP B 1 146 ? -40.396 19.36 -72.626 1 35.09 146 ASP B CA 1
ATOM 4248 C C . ASP B 1 146 ? -40.835 19.763 -74.045 1 34.78 146 ASP B C 1
ATOM 4249 O O . ASP B 1 146 ? -39.969 19.993 -74.895 1 34.85 146 ASP B O 1
ATOM 4254 N N . GLY B 1 147 ? -42.151 19.882 -74.288 1 33.96 147 GLY B N 1
ATOM 4255 C CA . GLY B 1 147 ? -42.684 20.29 -75.594 1 33.21 147 GLY B CA 1
ATOM 4256 C C . GLY B 1 147 ? -42.47 21.762 -75.901 1 32.42 147 GLY B C 1
ATOM 4257 O O . GLY B 1 147 ? -41.733 22.432 -75.175 1 32.15 147 GLY B O 1
ATOM 4258 N N . GLU B 1 148 ? -43.078 22.291 -76.996 1 32.08 148 GLU B N 1
ATOM 4259 C CA . GLU B 1 148 ? -42.864 23.682 -77.403 1 32.34 148 GLU B CA 1
ATOM 4260 C C . GLU B 1 148 ? -43.419 24.694 -76.431 1 30.79 148 GLU B C 1
ATOM 4261 O O . GLU B 1 148 ? -44.512 24.509 -75.926 1 30 148 GLU B O 1
ATOM 4267 N N . LEU B 1 149 ? -42.641 25.74 -76.129 1 30.1 149 LEU B N 1
ATOM 4268 C CA . LEU B 1 149 ? -43.054 26.744 -75.159 1 29.75 149 LEU B CA 1
ATOM 4269 C C . LEU B 1 149 ? -44.364 27.428 -75.551 1 29.43 149 LEU B C 1
ATOM 4270 O O . LEU B 1 149 ? -44.491 27.949 -76.653 1 29.51 149 LEU B O 1
ATOM 4275 N N . GLN B 1 150 ? -45.343 27.371 -74.658 1 29.03 150 GLN B N 1
ATOM 4276 C CA . GLN B 1 150 ? -46.662 27.97 -74.845 1 28.72 150 GLN B CA 1
ATOM 4277 C C . GLN B 1 150 ? -46.916 29.078 -73.826 1 27.65 150 GLN B C 1
ATOM 4278 O O . GLN B 1 150 ? -46.297 29.086 -72.761 1 28.25 150 GLN B O 1
ATOM 4284 N N . GLU B 1 151 ? -47.829 30.011 -74.141 1 25.53 151 GLU B N 1
ATOM 4285 C CA . GLU B 1 151 ? -48.119 31.116 -73.248 1 25.03 151 GLU B CA 1
ATOM 4286 C C . GLU B 1 151 ? -49.613 31.312 -73.024 1 25.48 151 GLU B C 1
ATOM 4287 O O . GLU B 1 151 ? -50.404 31.229 -73.962 1 26.02 151 GLU B O 1
ATOM 4293 N N . ILE B 1 152 ? -49.988 31.564 -71.768 1 24.2 152 ILE B N 1
ATOM 4294 C CA . ILE B 1 152 ? -51.347 31.893 -71.382 1 24.13 152 ILE B CA 1
ATOM 4295 C C . ILE B 1 152 ? -51.334 33.381 -71.026 1 23.96 152 ILE B C 1
ATOM 4296 O O . ILE B 1 152 ? -50.606 33.807 -70.123 1 23.94 152 ILE B O 1
ATOM 4301 N N . GLU B 1 153 ? -52.083 34.176 -71.771 1 23.17 153 GLU B N 1
ATOM 4302 C CA . GLU B 1 153 ? -52.218 35.595 -71.5 1 23.67 153 GLU B CA 1
ATOM 4303 C C . GLU B 1 153 ? -53.474 35.706 -70.662 1 23.77 153 GLU B C 1
ATOM 4304 O O . GLU B 1 153 ? -54.51 35.173 -71.065 1 25.1 153 GLU B O 1
ATOM 4310 N N . CYS B 1 154 ? -53.386 36.326 -69.477 1 22.46 154 CYS B N 1
ATOM 4311 C CA . CYS B 1 154 ? -54.559 36.419 -68.602 1 22.02 154 CYS B CA 1
ATOM 4312 C C . CYS B 1 154 ? -54.619 37.752 -67.851 1 22.07 154 CYS B C 1
ATOM 4313 O O . CYS B 1 154 ? -53.737 38.588 -68.021 1 22.12 154 CYS B O 1
ATOM 4316 N N . ASP B 1 155 ? -55.69 37.993 -67.093 1 21.81 155 ASP B N 1
ATOM 4317 C CA . ASP B 1 155 ? -55.803 39.207 -66.277 1 21.31 155 ASP B CA 1
ATOM 4318 C C . ASP B 1 155 ? -55.263 38.93 -64.854 1 20.74 155 ASP B C 1
ATOM 4319 O O . ASP B 1 155 ? -54.782 39.84 -64.191 1 21.25 155 ASP B O 1
ATOM 4324 N N . PHE B 1 156 ? -55.414 37.684 -64.375 1 19.28 156 PHE B N 1
ATOM 4325 C CA . PHE B 1 156 ? -54.969 37.276 -63.058 1 18.7 156 PHE B CA 1
ATOM 4326 C C . PHE B 1 156 ? -54.341 35.898 -63.125 1 18.81 156 PHE B C 1
ATOM 4327 O O . PHE B 1 156 ? -54.776 35.048 -63.913 1 18.72 156 PHE B O 1
ATOM 4335 N N . ILE B 1 157 ? -53.354 35.657 -62.257 1 18.38 157 ILE B N 1
ATOM 4336 C CA . ILE B 1 157 ? -52.777 34.33 -62.119 1 18.55 157 ILE B CA 1
ATOM 4337 C C . ILE B 1 157 ? -53.136 33.86 -60.723 1 17.57 157 ILE B C 1
ATOM 4338 O O . ILE B 1 157 ? -52.909 34.581 -59.751 1 18.02 157 ILE B O 1
ATOM 4343 N N . ALA B 1 158 ? -53.687 32.655 -60.622 1 16.55 158 ALA B N 1
ATOM 4344 C CA . ALA B 1 158 ? -54.004 32.072 -59.332 1 16.43 158 ALA B CA 1
ATOM 4345 C C . ALA B 1 158 ? -52.971 30.988 -59.102 1 15.98 158 ALA B C 1
ATOM 4346 O O . ALA B 1 158 ? -52.936 29.994 -59.846 1 15.37 158 ALA B O 1
ATOM 4348 N N . GLY B 1 159 ? -52.126 31.203 -58.089 1 15.3 159 GLY B N 1
ATOM 4349 C CA . GLY B 1 159 ? -51.111 30.248 -57.694 1 16.21 159 GLY B CA 1
ATOM 4350 C C . GLY B 1 159 ? -51.687 29.206 -56.758 1 15.69 159 GLY B C 1
ATOM 4351 O O . GLY B 1 159 ? -51.692 29.397 -55.541 1 15.44 159 GLY B O 1
ATOM 4352 N N . CYS B 1 160 ? -52.198 28.111 -57.323 1 15.06 160 CYS B N 1
ATOM 4353 C CA . CYS B 1 160 ? -52.791 26.999 -56.562 1 14.95 160 CYS B CA 1
ATOM 4354 C C . CYS B 1 160 ? -51.896 25.765 -56.702 1 14.49 160 CYS B C 1
ATOM 4355 O O . CYS B 1 160 ? -52.374 24.651 -56.853 1 14.4 160 CYS B O 1
ATOM 4358 N N . ASP B 1 161 ? -50.577 25.975 -56.648 1 13.78 161 ASP B N 1
ATOM 4359 C CA . ASP B 1 161 ? -49.621 24.947 -57.023 1 14.27 161 ASP B CA 1
ATOM 4360 C C . ASP B 1 161 ? -48.871 24.288 -55.893 1 15.05 161 ASP B C 1
ATOM 4361 O O . ASP B 1 161 ? -47.78 23.739 -56.123 1 15.84 161 ASP B O 1
ATOM 4366 N N . GLY B 1 162 ? -49.45 24.31 -54.706 1 14.73 162 GLY B N 1
ATOM 4367 C CA . GLY B 1 162 ? -48.86 23.597 -53.585 1 14.42 162 GLY B CA 1
ATOM 4368 C C . GLY B 1 162 ? -47.593 24.207 -53.032 1 15.11 162 GLY B C 1
ATOM 4369 O O . GLY B 1 162 ? -47.108 25.243 -53.501 1 14.31 162 GLY B O 1
ATOM 4370 N N . PHE B 1 163 ? -47.079 23.583 -51.98 1 15.95 163 PHE B N 1
ATOM 4371 C CA . PHE B 1 163 ? -45.94 24.117 -51.263 1 16.91 163 PHE B CA 1
ATOM 4372 C C . PHE B 1 163 ? -44.712 24.371 -52.121 1 17.75 163 PHE B C 1
ATOM 4373 O O . PHE B 1 163 ? -44.037 25.393 -51.931 1 18.73 163 PHE B O 1
ATOM 4381 N N . ARG B 1 164 ? -44.432 23.483 -53.088 1 18.27 164 ARG B N 1
ATOM 4382 C CA . ARG B 1 164 ? -43.22 23.646 -53.9 1 19.6 164 ARG B CA 1
ATOM 4383 C C . ARG B 1 164 ? -43.456 24.189 -55.304 1 19.81 164 ARG B C 1
ATOM 4384 O O . ARG B 1 164 ? -42.581 24.059 -56.17 1 19.84 164 ARG B O 1
ATOM 4392 N N . GLY B 1 165 ? -44.606 24.831 -55.522 1 19.24 165 GLY B N 1
ATOM 4393 C CA . GLY B 1 165 ? -44.909 25.391 -56.826 1 19.5 165 GLY B CA 1
ATOM 4394 C C . GLY B 1 165 ? -44.089 26.625 -57.154 1 19.54 165 GLY B C 1
ATOM 4395 O O . GLY B 1 165 ? -43.452 27.224 -56.285 1 19.46 165 GLY B O 1
ATOM 4396 N N . PRO B 1 166 ? -44.166 27.077 -58.407 1 19.6 166 PRO B N 1
ATOM 4397 C CA . PRO B 1 166 ? -43.391 28.268 -58.807 1 20.05 166 PRO B CA 1
ATOM 4398 C C . PRO B 1 166 ? -44.053 29.611 -58.472 1 20.03 166 PRO B C 1
ATOM 4399 O O . PRO B 1 166 ? -43.41 30.654 -58.629 1 20.96 166 PRO B O 1
ATOM 4403 N N . SER B 1 167 ? -45.314 29.612 -58.019 1 18.52 167 SER B N 1
ATOM 4404 C CA . SER B 1 167 ? -46.021 30.869 -57.775 1 17.57 167 SER B CA 1
ATOM 4405 C C . SER B 1 167 ? -45.546 31.627 -56.559 1 17.14 167 SER B C 1
ATOM 4406 O O . SER B 1 167 ? -45.357 32.847 -56.669 1 18.8 167 SER B O 1
ATOM 4409 N N . ARG B 1 168 ? -45.323 30.949 -55.408 1 16.53 168 ARG B N 1
ATOM 4410 C CA . ARG B 1 168 ? -44.87 31.682 -54.217 1 16.64 168 ARG B CA 1
ATOM 4411 C C . ARG B 1 168 ? -43.538 32.435 -54.451 1 18.34 168 ARG B C 1
ATOM 4412 O O . ARG B 1 168 ? -43.487 33.624 -54.148 1 18.85 168 ARG B O 1
ATOM 4420 N N . PRO B 1 169 ? -42.509 31.831 -55.108 1 19.35 169 PRO B N 1
ATOM 4421 C CA . PRO B 1 169 ? -41.269 32.595 -55.367 1 21.43 169 PRO B CA 1
ATOM 4422 C C . PRO B 1 169 ? -41.48 33.83 -56.245 1 22.63 169 PRO B C 1
ATOM 4423 O O . PRO B 1 169 ? -40.645 34.741 -56.224 1 23.4 169 PRO B O 1
ATOM 4427 N N . ALA B 1 170 ? -42.59 33.883 -57.007 1 22.37 170 ALA B N 1
ATOM 4428 C CA . ALA B 1 170 ? -42.899 35.054 -57.834 1 23.73 170 ALA B CA 1
ATOM 4429 C C . ALA B 1 170 ? -43.33 36.273 -56.997 1 25.51 170 ALA B C 1
ATOM 4430 O O . ALA B 1 170 ? -43.414 37.381 -57.534 1 26.22 170 ALA B O 1
ATOM 4432 N N . ILE B 1 171 ? -43.57 36.092 -55.679 1 25.61 171 ILE B N 1
ATOM 4433 C CA . ILE B 1 171 ? -43.82 37.215 -54.793 1 26.7 171 ILE B CA 1
ATOM 4434 C C . ILE B 1 171 ? -42.419 37.525 -54.269 1 27.01 171 ILE B C 1
ATOM 4435 O O . ILE B 1 171 ? -41.78 36.656 -53.659 1 26.99 171 ILE B O 1
ATOM 4440 N N . PRO B 1 172 ? -41.875 38.705 -54.584 1 27.55 172 PRO B N 1
ATOM 4441 C CA . PRO B 1 172 ? -40.491 38.995 -54.169 1 27.81 172 PRO B CA 1
ATOM 4442 C C . PRO B 1 172 ? -40.237 38.846 -52.673 1 28.17 172 PRO B C 1
ATOM 4443 O O . PRO B 1 172 ? -41.098 39.177 -51.862 1 27.97 172 PRO B O 1
ATOM 4447 N N . GLN B 1 173 ? -39.043 38.341 -52.303 1 28.76 173 GLN B N 1
ATOM 4448 C CA . GLN B 1 173 ? -38.665 38.188 -50.9 1 29.86 173 GLN B CA 1
ATOM 4449 C C . GLN B 1 173 ? -38.714 39.528 -50.143 1 30.17 173 GLN B C 1
ATOM 4450 O O . GLN B 1 173 ? -39.047 39.558 -48.967 1 30.47 173 GLN B O 1
ATOM 4456 N N . SER B 1 174 ? -38.425 40.633 -50.818 1 30.18 174 SER B N 1
ATOM 4457 C CA . SER B 1 174 ? -38.449 41.965 -50.197 1 31.08 174 SER B CA 1
ATOM 4458 C C . SER B 1 174 ? -39.871 42.469 -49.833 1 30.76 174 SER B C 1
ATOM 4459 O O . SER B 1 174 ? -40.013 43.504 -49.181 1 30.53 174 SER B O 1
ATOM 4462 N N . VAL B 1 175 ? -40.914 41.74 -50.253 1 30.44 175 VAL B N 1
ATOM 4463 C CA . VAL B 1 175 ? -42.302 42.111 -49.995 1 30.77 175 VAL B CA 1
ATOM 4464 C C . VAL B 1 175 ? -42.993 41.133 -49.017 1 29.28 175 VAL B C 1
ATOM 4465 O O . VAL B 1 175 ? -43.976 41.508 -48.368 1 29.91 175 VAL B O 1
ATOM 4469 N N . ARG B 1 176 ? -42.513 39.895 -48.931 1 26.96 176 ARG B N 1
ATOM 4470 C CA . ARG B 1 176 ? -43.168 38.913 -48.086 1 25.51 176 ARG B CA 1
ATOM 4471 C C . ARG B 1 176 ? -42.403 38.589 -46.796 1 22.05 176 ARG B C 1
ATOM 4472 O O . ARG B 1 176 ? -41.207 38.846 -46.653 1 21.25 176 ARG B O 1
ATOM 4480 N N . LYS B 1 177 ? -43.165 38.044 -45.853 1 19.25 177 LYS B N 1
ATOM 4481 C CA A LYS B 1 177 ? -42.757 37.6 -44.528 0.5 18.71 177 LYS B CA 1
ATOM 4482 C CA B LYS B 1 177 ? -42.679 37.57 -44.58 0.5 18.58 177 LYS B CA 1
ATOM 4483 C C . LYS B 1 177 ? -43.217 36.148 -44.427 1 17.87 177 LYS B C 1
ATOM 4484 O O . LYS B 1 177 ? -44.383 35.874 -44.726 1 17.42 177 LYS B O 1
ATOM 4495 N N . GLU B 1 178 ? -42.354 35.251 -44 1 16.17 178 GLU B N 1
ATOM 4496 C CA . GLU B 1 178 ? -42.713 33.862 -43.78 1 15.99 178 GLU B CA 1
ATOM 4497 C C . GLU B 1 178 ? -42.599 33.504 -42.305 1 15.62 178 GLU B C 1
ATOM 4498 O O . GLU B 1 178 ? -41.8 34.098 -41.571 1 16.47 178 GLU B O 1
ATOM 4504 N N . TYR B 1 179 ? -43.477 32.612 -41.875 1 14.7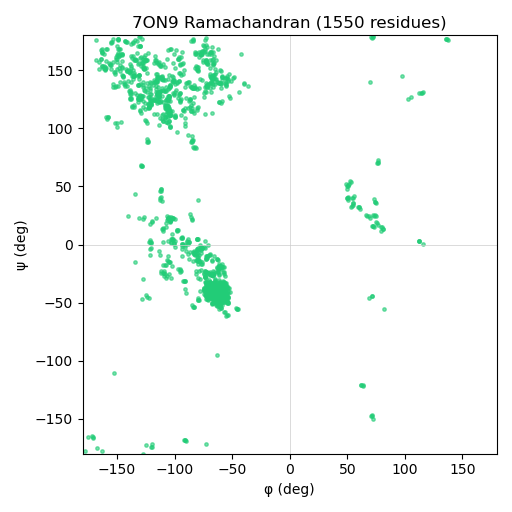8 179 TYR B N 1
ATOM 4505 C CA . TYR B 1 179 ? -43.612 32.128 -40.507 1 15.37 179 TYR B CA 1
ATOM 4506 C C . TYR B 1 179 ? -43.564 30.62 -40.595 1 14.42 179 TYR B C 1
ATOM 4507 O O . TYR B 1 179 ? -44.21 30.064 -41.49 1 14.93 179 TYR B O 1
ATOM 4516 N N . GLN B 1 180 ? -42.841 29.946 -39.69 1 13.47 180 GLN B N 1
ATOM 4517 C CA A GLN B 1 180 ? -42.775 28.488 -39.75 0.5 14.18 180 GLN B CA 1
ATOM 4518 C CA B GLN B 1 180 ? -42.806 28.481 -39.744 0.5 14.17 180 GLN B CA 1
ATOM 4519 C C . GLN B 1 180 ? -42.539 27.821 -38.401 1 14.84 180 GLN B C 1
ATOM 4520 O O . GLN B 1 180 ? -42.032 28.456 -37.453 1 15.64 180 GLN B O 1
ATOM 4531 N N . LYS B 1 181 ? -42.859 26.53 -38.331 1 14.34 181 LYS B N 1
ATOM 4532 C CA . LYS B 1 181 ? -42.569 25.701 -37.184 1 14.23 181 LYS B CA 1
ATOM 4533 C C . LYS B 1 181 ? -42.166 24.349 -37.767 1 15.8 181 LYS B C 1
ATOM 4534 O O . LYS B 1 181 ? -42.845 23.835 -38.663 1 16.74 181 LYS B O 1
ATOM 4540 N N . VAL B 1 182 ? -41.105 23.771 -37.219 1 16.66 182 VAL B N 1
ATOM 4541 C CA . VAL B 1 182 ? -40.563 22.47 -37.587 1 18.04 182 VAL B CA 1
ATOM 4542 C C . VAL B 1 182 ? -40.929 21.501 -36.476 1 17.79 182 VAL B C 1
ATOM 4543 O O . VAL B 1 182 ? -40.624 21.769 -35.315 1 17.4 182 VAL B O 1
ATOM 4547 N N . TYR B 1 183 ? -41.538 20.362 -36.808 1 18.21 183 TYR B N 1
ATOM 4548 C CA . TYR B 1 183 ? -41.909 19.361 -35.796 1 19.09 183 TYR B CA 1
ATOM 4549 C C . TYR B 1 183 ? -40.903 18.224 -35.798 1 19.53 183 TYR B C 1
ATOM 4550 O O . TYR B 1 183 ? -40.412 17.844 -36.848 1 21.14 183 TYR B O 1
ATOM 4559 N N . PRO B 1 184 ? -40.542 17.686 -34.62 1 19.42 184 PRO B N 1
ATOM 4560 C CA . PRO B 1 184 ? -39.509 16.626 -34.575 1 19.93 184 PRO B CA 1
ATOM 4561 C C . PRO B 1 184 ? -39.979 15.237 -35.012 1 21.03 184 PRO B C 1
ATOM 4562 O O . PRO B 1 184 ? -39.189 14.28 -35.114 1 22.25 184 PRO B O 1
ATOM 4566 N N . PHE B 1 185 ? -41.271 15.14 -35.315 1 19.5 185 PHE B N 1
ATOM 4567 C CA . PHE B 1 185 ? -41.913 13.885 -35.665 1 18.24 185 PHE B CA 1
ATOM 4568 C C . PHE B 1 185 ? -42.622 14.003 -36.995 1 17.47 185 PHE B C 1
ATOM 4569 O O . PHE B 1 185 ? -42.97 15.096 -37.456 1 17.54 185 PHE B O 1
ATOM 4577 N N . SER B 1 186 ? -42.846 12.849 -37.6 1 16.51 186 SER B N 1
ATOM 4578 C CA . SER B 1 186 ? -43.551 12.701 -38.857 1 16.48 186 SER B CA 1
ATOM 4579 C C . SER B 1 186 ? -44.607 11.602 -38.613 1 16.92 186 SER B C 1
ATOM 4580 O O . SER B 1 186 ? -44.667 11.026 -37.519 1 17.67 186 SER B O 1
ATOM 4583 N N . TRP B 1 187 ? -45.396 11.29 -39.643 1 16.89 187 TRP B N 1
ATOM 4584 C CA . TRP B 1 187 ? -46.338 10.195 -39.543 1 17.51 187 TRP B CA 1
ATOM 4585 C C . TRP B 1 187 ? -45.885 9.081 -40.462 1 18.52 187 TRP B C 1
ATOM 4586 O O . TRP B 1 187 ? -45.41 9.344 -41.559 1 18.97 187 TRP B O 1
ATOM 4597 N N . LEU B 1 188 ? -46.091 7.845 -40.042 1 18.55 188 LEU B N 1
ATOM 4598 C CA . LEU B 1 188 ? -45.965 6.696 -40.911 1 19.36 188 LEU B CA 1
ATOM 4599 C C . LEU B 1 188 ? -47.445 6.34 -41.172 1 20.32 188 LEU B C 1
ATOM 4600 O O . LEU B 1 188 ? -48.16 5.958 -40.244 1 19.8 188 LEU B O 1
ATOM 4605 N N . GLY B 1 189 ? -47.896 6.536 -42.402 1 20.41 189 GLY B N 1
ATOM 4606 C CA . GLY B 1 189 ? -49.263 6.24 -42.799 1 20.66 189 GLY B CA 1
ATOM 4607 C C . GLY B 1 189 ? -49.318 4.929 -43.55 1 22 189 GLY B C 1
ATOM 4608 O O . GLY B 1 189 ? -48.401 4.609 -44.307 1 22.69 189 GLY B O 1
ATOM 4609 N N . ILE B 1 190 ? -50.353 4.127 -43.29 1 21.42 190 ILE B N 1
ATOM 4610 C CA . ILE B 1 190 ? -50.554 2.832 -43.952 1 22.11 190 ILE B CA 1
ATOM 4611 C C . ILE B 1 190 ? -52.031 2.703 -44.366 1 22.01 190 ILE B C 1
ATOM 4612 O O . ILE B 1 190 ? -52.904 3.439 -43.877 1 21.1 190 ILE B O 1
ATOM 4617 N N . LEU B 1 191 ? -52.286 1.823 -45.333 1 22.51 191 LEU B N 1
ATOM 4618 C CA . LEU B 1 191 ? -53.625 1.427 -45.728 1 23.83 191 LEU B CA 1
ATOM 4619 C C . LEU B 1 191 ? -53.703 -0.044 -45.31 1 25.04 191 LEU B C 1
ATOM 4620 O O . LEU B 1 191 ? -52.785 -0.801 -45.604 1 25.55 191 LEU B O 1
ATOM 4625 N N . VAL B 1 192 ? -54.773 -0.459 -44.626 1 25.44 192 VAL B N 1
ATOM 4626 C CA . VAL B 1 192 ? -54.906 -1.862 -44.225 1 26.18 192 VAL B CA 1
ATOM 4627 C C . VAL B 1 192 ? -56.177 -2.436 -44.843 1 26.24 192 VAL B C 1
ATOM 4628 O O . VAL B 1 192 ? -57.227 -1.796 -44.784 1 26.38 192 VAL B O 1
ATOM 4632 N N . GLU B 1 193 ? -56.062 -3.583 -45.499 1 25.92 193 GLU B N 1
ATOM 4633 C CA . GLU B 1 193 ? -57.228 -4.251 -46.066 1 26.61 193 GLU B CA 1
ATOM 4634 C C . GLU B 1 193 ? -57.809 -5.068 -44.919 1 26.72 193 GLU B C 1
ATOM 4635 O O . GLU B 1 193 ? -57.344 -6.18 -44.63 1 26.33 193 GLU B O 1
ATOM 4641 N N . ALA B 1 194 ? -58.761 -4.481 -44.2 1 26.6 194 ALA B N 1
ATOM 4642 C CA . ALA B 1 194 ? -59.393 -5.123 -43.032 1 27.2 194 ALA B CA 1
ATOM 4643 C C . ALA B 1 194 ? -60.693 -4.388 -42.693 1 27.75 194 ALA B C 1
ATOM 4644 O O . ALA B 1 194 ? -60.86 -3.228 -43.078 1 27.93 194 ALA B O 1
ATOM 4646 N N . PRO B 1 195 ? -61.623 -5.023 -41.95 1 27.8 195 PRO B N 1
ATOM 4647 C CA . PRO B 1 195 ? -62.813 -4.277 -41.504 1 28.13 195 PRO B CA 1
ATOM 4648 C C . PRO B 1 195 ? -62.427 -3.238 -40.446 1 28.88 195 PRO B C 1
ATOM 4649 O O . PRO B 1 195 ? -61.32 -3.283 -39.876 1 29.06 195 PRO B O 1
ATOM 4653 N N . PRO B 1 196 ? -63.314 -2.267 -40.183 1 29.2 196 PRO B N 1
ATOM 4654 C CA . PRO B 1 196 ? -62.957 -1.226 -39.207 1 28.97 196 PRO B CA 1
ATOM 4655 C C . PRO B 1 196 ? -62.947 -1.725 -37.765 1 28.83 196 PRO B C 1
ATOM 4656 O O . PRO B 1 196 ? -63.828 -2.484 -37.357 1 28.26 196 PRO B O 1
ATOM 4660 N N . SER B 1 197 ? -61.924 -1.32 -36.992 1 29.14 197 SER B N 1
ATOM 4661 C CA . SER B 1 197 ? -61.865 -1.703 -35.567 1 29.81 197 SER B CA 1
ATOM 4662 C C . SER B 1 197 ? -62.895 -0.923 -34.72 1 30.57 197 SER B C 1
ATOM 4663 O O . SER B 1 197 ? -63.258 -1.376 -33.64 1 30.64 197 SER B O 1
ATOM 4666 N N . ALA B 1 198 ? -63.343 0.25 -35.203 1 30.76 198 ALA B N 1
ATOM 4667 C CA . ALA B 1 198 ? -64.322 1.122 -34.559 1 31.91 198 ALA B CA 1
ATOM 4668 C C . ALA B 1 198 ? -65.121 1.892 -35.649 1 33.56 198 ALA B C 1
ATOM 4669 O O . ALA B 1 198 ? -64.67 1.944 -36.803 1 34.81 198 ALA B O 1
ATOM 4671 N N . HIS B 1 199 ? -66.289 2.475 -35.319 1 33.74 199 HIS B N 1
ATOM 4672 C CA . HIS B 1 199 ? -67.035 3.231 -36.337 1 34.11 199 HIS B CA 1
ATOM 4673 C C . HIS B 1 199 ? -66.507 4.646 -36.519 1 32.83 199 HIS B C 1
ATOM 4674 O O . HIS B 1 199 ? -66.71 5.228 -37.582 1 34.99 199 HIS B O 1
ATOM 4681 N N . GLU B 1 200 ? -65.872 5.223 -35.492 1 29.26 200 GLU B N 1
ATOM 4682 C CA . GLU B 1 200 ? -65.385 6.591 -35.58 1 26.23 200 GLU B CA 1
ATOM 4683 C C . GLU B 1 200 ? -63.86 6.698 -35.456 1 23.59 200 GLU B C 1
ATOM 4684 O O . GLU B 1 200 ? -63.206 5.762 -35.006 1 24.2 200 GLU B O 1
ATOM 4690 N N . LEU B 1 201 ? -63.298 7.822 -35.887 1 21.56 201 LEU B N 1
ATOM 4691 C CA . LEU B 1 201 ? -61.861 8.082 -35.827 1 19.97 201 LEU B CA 1
ATOM 4692 C C . LEU B 1 201 ? -61.358 8.007 -34.377 1 18.67 201 LEU B C 1
ATOM 4693 O O . LEU B 1 201 ? -62.062 8.44 -33.474 1 18.41 201 LEU B O 1
ATOM 4698 N N . ILE B 1 202 ? -60.142 7.499 -34.169 1 18.67 202 ILE B N 1
ATOM 4699 C CA . ILE B 1 202 ? -59.539 7.463 -32.839 1 18.54 202 ILE B CA 1
ATOM 4700 C C . ILE B 1 202 ? -58.208 8.214 -32.901 1 18.02 202 ILE B C 1
ATOM 4701 O O . ILE B 1 202 ? -57.337 7.819 -33.669 1 17.82 202 ILE B O 1
ATOM 4706 N N . TYR B 1 203 ? -58.046 9.268 -32.107 1 17.41 203 TYR B N 1
ATOM 4707 C CA . TYR B 1 203 ? -56.801 10.035 -31.989 1 18.16 203 TYR B CA 1
ATOM 4708 C C . TYR B 1 203 ? -56.229 9.609 -30.638 1 18.28 203 TYR B C 1
ATOM 4709 O O . TYR B 1 203 ? -56.851 9.886 -29.613 1 18.15 203 TYR B O 1
ATOM 4718 N N . ALA B 1 204 ? -55.112 8.886 -30.628 1 17.45 204 ALA B N 1
ATOM 4719 C CA . ALA B 1 204 ? -54.566 8.358 -29.379 1 18.19 204 ALA B CA 1
ATOM 4720 C C . ALA B 1 204 ? -53.227 8.946 -28.965 1 17.97 204 ALA B C 1
ATOM 4721 O O . ALA B 1 204 ? -52.293 8.983 -29.754 1 17.86 204 ALA B O 1
ATOM 4723 N N . ASN B 1 205 ? -53.128 9.38 -27.7 1 17.19 205 ASN B N 1
ATOM 4724 C CA . ASN B 1 205 ? -51.878 9.828 -27.135 1 18.55 205 ASN B CA 1
ATOM 4725 C C . ASN B 1 205 ? -51.443 8.685 -26.214 1 19.25 205 ASN B C 1
ATOM 4726 O O . ASN B 1 205 ? -52.224 8.217 -25.383 1 19.68 205 ASN B O 1
ATOM 4731 N N . HIS B 1 206 ? -50.219 8.222 -26.382 1 19.18 206 HIS B N 1
ATOM 4732 C CA . HIS B 1 206 ? -49.657 7.162 -25.544 1 19.75 206 HIS B CA 1
ATOM 4733 C C . HIS B 1 206 ? -48.252 7.569 -25.126 1 20.77 206 HIS B C 1
ATOM 4734 O O . HIS B 1 206 ? -47.614 8.381 -25.808 1 20.5 206 HIS B O 1
ATOM 4741 N N . GLU B 1 207 ? -47.73 6.974 -24.04 1 21.63 207 GLU B N 1
ATOM 4742 C CA . GLU B 1 207 ? -46.353 7.242 -23.593 1 23.28 207 GLU B CA 1
ATOM 4743 C C . GLU B 1 207 ? -45.334 6.962 -24.716 1 23.46 207 GLU B C 1
ATOM 4744 O O . GLU B 1 207 ? -44.38 7.701 -24.861 1 24.71 207 GLU B O 1
ATOM 4750 N N . ARG B 1 208 ? -45.602 5.973 -25.573 1 22.66 208 ARG B N 1
ATOM 4751 C CA . ARG B 1 208 ? -44.73 5.622 -26.688 1 22.66 208 ARG B CA 1
ATOM 4752 C C . ARG B 1 208 ? -44.884 6.512 -27.946 1 22.1 208 ARG B C 1
ATOM 4753 O O . ARG B 1 208 ? -44.043 6.461 -28.845 1 22.49 208 ARG B O 1
ATOM 4761 N N . GLY B 1 209 ? -45.944 7.297 -28 1 20.89 209 GLY B N 1
ATOM 4762 C CA . GLY B 1 209 ? -46.22 8.166 -29.135 1 19.9 209 GLY B CA 1
ATOM 4763 C C . GLY B 1 209 ? -47.662 8.136 -29.593 1 19.15 209 GLY B C 1
ATOM 4764 O O . GLY B 1 209 ? -48.496 7.412 -29.04 1 19.61 209 GLY B O 1
ATOM 4765 N N . PHE B 1 210 ? -47.977 8.962 -30.589 1 16.69 210 PHE B N 1
ATOM 4766 C CA . PHE B 1 210 ? -49.325 9.094 -31.12 1 16.07 210 PHE B CA 1
ATOM 4767 C C . PHE B 1 210 ? -49.696 7.988 -32.126 1 16.47 210 PHE B C 1
ATOM 4768 O O . PHE B 1 210 ? -48.837 7.451 -32.83 1 16.14 210 PHE B O 1
ATOM 4776 N N . ALA B 1 211 ? -50.993 7.703 -32.235 1 16.53 211 ALA B N 1
ATOM 4777 C CA . ALA B 1 211 ? -51.551 6.795 -33.25 1 16.5 211 ALA B CA 1
ATOM 4778 C C . ALA B 1 211 ? -52.933 7.311 -33.655 1 16.96 211 ALA B C 1
ATOM 4779 O O . ALA B 1 211 ? -53.648 7.907 -32.831 1 17.29 211 ALA B O 1
ATOM 4781 N N . LEU B 1 212 ? -53.293 7.128 -34.914 1 16.78 212 LEU B N 1
ATOM 4782 C CA . LEU B 1 212 ? -54.58 7.579 -35.44 1 18.9 212 LEU B CA 1
ATOM 4783 C C . LEU B 1 212 ? -55.218 6.444 -36.246 1 20.01 212 LEU B C 1
ATOM 4784 O O . LEU B 1 212 ? -54.557 5.849 -37.094 1 19.9 212 LEU B O 1
ATOM 4789 N N . VAL B 1 213 ? -56.479 6.123 -35.953 1 19.95 213 VAL B N 1
ATOM 4790 C CA . VAL B 1 213 ? -57.212 5.083 -36.675 1 21.1 213 VAL B CA 1
ATOM 4791 C C . VAL B 1 213 ? -58.287 5.784 -37.471 1 22.05 213 VAL B C 1
ATOM 4792 O O . VAL B 1 213 ? -59.207 6.35 -36.906 1 21.78 213 VAL B O 1
ATOM 4796 N N . SER B 1 214 ? -58.157 5.789 -38.778 1 22.58 214 SER B N 1
ATOM 4797 C CA . SER B 1 214 ? -59.151 6.381 -39.671 1 23.09 214 SER B CA 1
ATOM 4798 C C . SER B 1 214 ? -59.694 5.304 -40.641 1 24.52 214 SER B C 1
ATOM 4799 O O . SER B 1 214 ? -59.337 4.129 -40.515 1 24.46 214 SER B O 1
ATOM 4802 N N . THR B 1 215 ? -60.534 5.691 -41.615 1 25.95 215 THR B N 1
ATOM 4803 C CA . THR B 1 215 ? -61.141 4.713 -42.531 1 27.12 215 THR B CA 1
ATOM 4804 C C . THR B 1 215 ? -61.308 5.312 -43.939 1 27.52 215 THR B C 1
ATOM 4805 O O . THR B 1 215 ? -61.23 6.541 -44.135 1 27.95 215 THR B O 1
ATOM 4809 N N . ARG B 1 216 ? -61.529 4.443 -44.919 1 26.68 216 ARG B N 1
ATOM 4810 C CA . ARG B 1 216 ? -61.768 4.861 -46.293 1 26.7 216 ARG B CA 1
ATOM 4811 C C . ARG B 1 216 ? -63.048 4.198 -46.805 1 27.68 216 ARG B C 1
ATOM 4812 O O . ARG B 1 216 ? -63.861 4.839 -47.47 1 27.85 216 ARG B O 1
ATOM 4820 N N . SER B 1 217 ? -63.184 2.899 -46.569 1 27.96 217 SER B N 1
ATOM 4821 C CA . SER B 1 217 ? -64.321 2.111 -47.037 1 28.9 217 SER B CA 1
ATOM 4822 C C . SER B 1 217 ? -64.504 0.896 -46.077 1 29.63 217 SER B C 1
ATOM 4823 O O . SER B 1 217 ? -63.758 0.8 -45.095 1 30.04 217 SER B O 1
ATOM 4826 N N . PRO B 1 218 ? -65.531 0.02 -46.225 1 29.57 218 PRO B N 1
ATOM 4827 C CA . PRO B 1 218 ? -65.699 -1.089 -45.248 1 29.3 218 PRO B CA 1
ATOM 4828 C C . PRO B 1 218 ? -64.539 -2.083 -45.205 1 28.06 218 PRO B C 1
ATOM 4829 O O . PRO B 1 218 ? -64.377 -2.806 -44.236 1 28.57 218 PRO B O 1
ATOM 4833 N N . GLN B 1 219 ? -63.745 -2.131 -46.281 1 26.9 219 GLN B N 1
ATOM 4834 C CA . GLN B 1 219 ? -62.627 -3.064 -46.399 1 26.78 219 GLN B CA 1
ATOM 4835 C C . GLN B 1 219 ? -61.266 -2.355 -46.392 1 26.14 219 GLN B C 1
ATOM 4836 O O . GLN B 1 219 ? -60.26 -3.032 -46.285 1 26.57 219 GLN B O 1
ATOM 4842 N N . ILE B 1 220 ? -61.225 -1.018 -46.47 1 25.01 220 ILE B N 1
ATOM 4843 C CA . ILE B 1 220 ? -59.968 -0.289 -46.469 1 25.14 220 ILE B CA 1
ATOM 4844 C C . ILE B 1 220 ? -59.929 0.668 -45.301 1 25.18 220 ILE B C 1
ATOM 4845 O O . ILE B 1 220 ? -60.758 1.578 -45.212 1 26.16 220 ILE B O 1
ATOM 4850 N N . GLN B 1 221 ? -58.937 0.493 -44.439 1 24.12 221 GLN B N 1
ATOM 4851 C CA . GLN B 1 221 ? -58.737 1.373 -43.292 1 23.98 221 GLN B CA 1
ATOM 4852 C C . GLN B 1 221 ? -57.444 2.173 -43.467 1 24.31 221 GLN B C 1
ATOM 4853 O O . GLN B 1 221 ? -56.521 1.733 -44.153 1 24.92 221 GLN B O 1
ATOM 4859 N N . ARG B 1 222 ? -57.373 3.347 -42.85 1 23.16 222 ARG B N 1
ATOM 4860 C CA . ARG B 1 222 ? -56.215 4.223 -42.956 1 22.79 222 ARG B CA 1
ATOM 4861 C C . ARG B 1 222 ? -55.7 4.415 -41.528 1 23.07 222 ARG B C 1
ATOM 4862 O O . ARG B 1 222 ? -56.46 4.885 -40.693 1 22.87 222 ARG B O 1
ATOM 4870 N N . LEU B 1 223 ? -54.44 4.056 -41.238 1 22.79 223 LEU B N 1
ATOM 4871 C CA . LEU B 1 223 ? -53.879 4.224 -39.889 1 22.61 223 LEU B CA 1
ATOM 4872 C C . LEU B 1 223 ? -52.553 4.99 -39.926 1 21.99 223 LEU B C 1
ATOM 4873 O O . LEU B 1 223 ? -51.833 4.945 -40.931 1 22 223 LEU B O 1
ATOM 4878 N N . TYR B 1 224 ? -52.234 5.694 -38.83 1 20.81 224 TYR B N 1
ATOM 4879 C CA . TYR B 1 224 ? -50.975 6.434 -38.766 1 20.22 224 TYR B CA 1
ATOM 4880 C C . TYR B 1 224 ? -50.29 6.235 -37.422 1 19.25 224 TYR B C 1
ATOM 4881 O O . TYR B 1 224 ? -50.955 6.103 -36.391 1 19.56 224 TYR B O 1
ATOM 4890 N N . LEU B 1 225 ? -48.953 6.295 -37.429 1 17.72 225 LEU B N 1
ATOM 4891 C CA . LEU B 1 225 ? -48.153 6.193 -36.222 1 17.12 225 LEU B CA 1
ATOM 4892 C C . LEU B 1 225 ? -47.221 7.394 -36.196 1 15.99 225 LEU B C 1
ATOM 4893 O O . LEU B 1 225 ? -46.589 7.67 -37.212 1 15.41 225 LEU B O 1
ATOM 4898 N N . GLN B 1 226 ? -47.006 8.013 -35.029 1 15.73 226 GLN B N 1
ATOM 4899 C CA . GLN B 1 226 ? -45.975 9.062 -34.94 1 15.75 226 GLN B CA 1
ATOM 4900 C C . GLN B 1 226 ? -44.623 8.326 -35 1 16.04 226 GLN B C 1
ATOM 4901 O O . GLN B 1 226 ? -44.458 7.276 -34.352 1 16.61 226 GLN B O 1
ATOM 4907 N N . VAL B 1 227 ? -43.683 8.853 -35.773 1 16.32 227 VAL B N 1
ATOM 4908 C CA . VAL B 1 227 ? -42.323 8.308 -35.894 1 17.78 227 VAL B CA 1
ATOM 4909 C C . VAL B 1 227 ? -41.338 9.485 -35.882 1 18.86 227 VAL B C 1
ATOM 4910 O O . VAL B 1 227 ? -41.729 10.619 -36.161 1 18.54 227 VAL B O 1
ATOM 4914 N N . ASP B 1 228 ? -40.043 9.223 -35.612 1 20.5 228 ASP B N 1
ATOM 4915 C CA . ASP B 1 228 ? -39 10.263 -35.697 1 22.44 228 ASP B CA 1
ATOM 4916 C C . ASP B 1 228 ? -38.958 10.791 -37.148 1 22.33 228 ASP B C 1
ATOM 4917 O O . ASP B 1 228 ? -39.108 10.004 -38.082 1 22.17 228 ASP B O 1
ATOM 4922 N N . ALA B 1 229 ? -38.801 12.115 -37.333 1 22.3 229 ALA B N 1
ATOM 4923 C CA . ALA B 1 229 ? -38.833 12.732 -38.661 1 22.62 229 ALA B CA 1
ATOM 4924 C C . ALA B 1 229 ? -37.802 12.178 -39.675 1 22.65 229 ALA B C 1
ATOM 4925 O O . ALA B 1 229 ? -38.024 12.259 -40.881 1 23.55 229 ALA B O 1
ATOM 4927 N N . GLN B 1 230 ? -36.706 11.591 -39.196 1 22.38 230 GLN B N 1
ATOM 4928 C CA . GLN B 1 230 ? -35.701 11.011 -40.09 1 22.72 230 GLN B CA 1
ATOM 4929 C C . GLN B 1 230 ? -35.931 9.536 -40.424 1 23.71 230 GLN B C 1
ATOM 4930 O O . GLN B 1 230 ? -35.144 8.954 -41.173 1 24.18 230 GLN B O 1
ATOM 4936 N N . ASP B 1 231 ? -36.971 8.918 -39.842 1 23.45 231 ASP B N 1
ATOM 4937 C CA . ASP B 1 231 ? -37.247 7.512 -40.091 1 23.48 231 ASP B CA 1
ATOM 4938 C C . ASP B 1 231 ? -37.634 7.272 -41.544 1 24.16 231 ASP B C 1
ATOM 4939 O O . ASP B 1 231 ? -38.203 8.146 -42.196 1 23.16 231 ASP B O 1
ATOM 4944 N N . HIS B 1 232 ? -37.327 6.073 -42.039 1 25.52 232 HIS B N 1
ATOM 4945 C CA . HIS B 1 232 ? -37.691 5.603 -43.374 1 26.81 232 HIS B CA 1
ATOM 4946 C C . HIS B 1 232 ? -38.614 4.399 -43.225 1 27.62 232 HIS B C 1
ATOM 4947 O O . HIS B 1 232 ? -38.587 3.727 -42.191 1 28.21 232 HIS B O 1
ATOM 4954 N N . ILE B 1 233 ? -39.392 4.095 -44.261 1 27.78 233 ILE B N 1
ATOM 4955 C CA . ILE B 1 233 ? -40.292 2.949 -44.224 1 28.48 233 ILE B CA 1
ATOM 4956 C C . ILE B 1 233 ? -39.531 1.624 -44.052 1 29.35 233 ILE B C 1
ATOM 4957 O O . ILE B 1 233 ? -40.093 0.693 -43.487 1 29.74 233 ILE B O 1
ATOM 4962 N N . ASP B 1 234 ? -38.242 1.54 -44.464 1 29.78 234 ASP B N 1
ATOM 4963 C CA . ASP B 1 234 ? -37.475 0.295 -44.282 1 31.46 234 ASP B CA 1
ATOM 4964 C C . ASP B 1 234 ? -37.071 0.032 -42.81 1 32.39 234 ASP B C 1
ATOM 4965 O O . ASP B 1 234 ? -36.642 -1.066 -42.476 1 32.93 234 ASP B O 1
ATOM 4970 N N . ASN B 1 235 ? -37.225 1.027 -41.932 1 32.33 235 ASN B N 1
ATOM 4971 C CA . ASN B 1 235 ? -37.023 0.846 -40.488 1 32.66 235 ASN B CA 1
ATOM 4972 C C . ASN B 1 235 ? -38.309 0.278 -39.82 1 32.41 235 ASN B C 1
ATOM 4973 O O . ASN B 1 235 ? -38.299 0.015 -38.613 1 33.04 235 ASN B O 1
ATOM 4978 N N . TRP B 1 236 ? -39.424 0.158 -40.574 1 30.8 236 TRP B N 1
ATOM 4979 C CA . TRP B 1 236 ? -40.705 -0.258 -40.051 1 29.83 236 TRP B CA 1
ATOM 4980 C C . TRP B 1 236 ? -41.285 -1.463 -40.743 1 29.43 236 TRP B C 1
ATOM 4981 O O . TRP B 1 236 ? -42.063 -1.321 -41.68 1 29.26 236 TRP B O 1
ATOM 4992 N N . SER B 1 237 ? -40.946 -2.648 -40.248 1 29.02 237 SER B N 1
ATOM 4993 C CA . SER B 1 237 ? -41.506 -3.885 -40.776 1 28.96 237 SER B CA 1
ATOM 4994 C C . SER B 1 237 ? -42.996 -3.939 -40.413 1 28.68 237 SER B C 1
ATOM 4995 O O . SER B 1 237 ? -43.446 -3.22 -39.503 1 28.61 237 SER B O 1
ATOM 4998 N N . ASP B 1 238 ? -43.755 -4.837 -41.042 1 28.37 238 ASP B N 1
ATOM 4999 C CA . ASP B 1 238 ? -45.177 -4.998 -40.723 1 28.84 238 ASP B CA 1
ATOM 5000 C C . ASP B 1 238 ? -45.351 -5.384 -39.248 1 29.41 238 ASP B C 1
ATOM 5001 O O . ASP B 1 238 ? -46.213 -4.828 -38.579 1 28.93 238 ASP B O 1
ATOM 5006 N N . ASP B 1 239 ? -44.459 -6.254 -38.736 1 29.6 239 ASP B N 1
ATOM 5007 C CA . ASP B 1 239 ? -44.48 -6.683 -37.343 1 30.35 239 ASP B CA 1
ATOM 5008 C C . ASP B 1 239 ? -44.273 -5.518 -36.391 1 30.02 239 ASP B C 1
ATOM 5009 O O . ASP B 1 239 ? -44.961 -5.431 -35.376 1 30.36 239 ASP B O 1
ATOM 5014 N N . ARG B 1 240 ? -43.314 -4.64 -36.69 1 29.2 240 ARG B N 1
ATOM 5015 C CA . ARG B 1 240 ? -43.039 -3.488 -35.832 1 28.13 240 ARG B CA 1
ATOM 5016 C C . ARG B 1 240 ? -44.214 -2.503 -35.861 1 26.96 240 ARG B C 1
ATOM 5017 O O . ARG B 1 240 ? -44.564 -1.928 -34.83 1 26.34 240 ARG B O 1
ATOM 5025 N N . ILE B 1 241 ? -44.839 -2.327 -37.032 1 25.93 241 ILE B N 1
ATOM 5026 C CA . ILE B 1 241 ? -45.99 -1.433 -37.158 1 26.04 241 ILE B CA 1
ATOM 5027 C C . ILE B 1 241 ? -47.157 -1.936 -36.301 1 26.24 241 ILE B C 1
ATOM 5028 O O . ILE B 1 241 ? -47.699 -1.169 -35.511 1 26.65 241 ILE B O 1
ATOM 5033 N N . TRP B 1 242 ? -47.517 -3.227 -36.427 1 26.02 242 TRP B N 1
ATOM 5034 C CA . TRP B 1 242 ? -48.618 -3.771 -35.64 1 27.09 242 TRP B CA 1
ATOM 5035 C C . TRP B 1 242 ? -48.337 -3.775 -34.151 1 27.53 242 TRP B C 1
ATOM 5036 O O . TRP B 1 242 ? -49.217 -3.44 -33.378 1 27.59 242 TRP B O 1
ATOM 5047 N N . SER B 1 243 ? -47.106 -4.102 -33.74 1 27.62 243 SER B N 1
ATOM 5048 C CA . SER B 1 243 ? -46.749 -4.124 -32.325 1 28.01 243 SER B CA 1
ATOM 5049 C C . SER B 1 243 ? -46.9 -2.746 -31.713 1 27.02 243 SER B C 1
ATOM 5050 O O . SER B 1 243 ? -47.458 -2.599 -30.622 1 27.76 243 SER B O 1
ATOM 5053 N N . GLU B 1 244 ? -46.457 -1.733 -32.435 1 25.29 244 GLU B N 1
ATOM 5054 C CA . GLU B 1 244 ? -46.521 -0.368 -31.977 1 24.84 244 GLU B CA 1
ATOM 5055 C C . GLU B 1 244 ? -47.963 0.15 -31.96 1 24.36 244 GLU B C 1
ATOM 5056 O O . GLU B 1 244 ? -48.356 0.847 -31.018 1 24.39 244 GLU B O 1
ATOM 5062 N N . LEU B 1 245 ? -48.765 -0.203 -32.978 1 23.09 245 LEU B N 1
ATOM 5063 C CA . LEU B 1 245 ? -50.164 0.22 -33.025 1 22.96 245 LEU B CA 1
ATOM 5064 C C . LEU B 1 245 ? -50.946 -0.427 -31.862 1 22.95 245 LEU B C 1
ATOM 5065 O O . LEU B 1 245 ? -51.682 0.261 -31.163 1 21.48 245 LEU B O 1
ATOM 5070 N N . HIS B 1 246 ? -50.731 -1.739 -31.616 1 23.32 246 HIS B N 1
ATOM 5071 C CA . HIS B 1 246 ? -51.403 -2.432 -30.517 1 25.29 246 HIS B CA 1
ATOM 5072 C C . HIS B 1 246 ? -51.019 -1.78 -29.17 1 26.07 246 HIS B C 1
ATOM 5073 O O . HIS B 1 246 ? -51.893 -1.515 -28.346 1 26.12 246 HIS B O 1
ATOM 5080 N N . ALA B 1 247 ? -49.723 -1.482 -28.983 1 25.7 247 ALA B N 1
ATOM 5081 C CA . ALA B 1 247 ? -49.248 -0.878 -27.749 1 26.19 247 ALA B CA 1
ATOM 5082 C C . ALA B 1 247 ? -49.835 0.516 -27.522 1 25.77 247 ALA B C 1
ATOM 5083 O O . ALA B 1 247 ? -50.303 0.8 -26.422 1 26.62 247 ALA B O 1
ATOM 5085 N N . ARG B 1 248 ? -49.818 1.382 -28.547 1 23.74 248 ARG B N 1
ATOM 5086 C CA . ARG B 1 248 ? -50.294 2.75 -28.392 1 22.77 248 ARG B CA 1
ATOM 5087 C C . ARG B 1 248 ? -51.8 2.876 -28.287 1 22.81 248 ARG B C 1
ATOM 5088 O O . ARG B 1 248 ? -52.281 3.817 -27.668 1 21.78 248 ARG B O 1
ATOM 5096 N N . LEU B 1 249 ? -52.551 1.943 -28.91 1 22.85 249 LEU B N 1
ATOM 5097 C CA . LEU B 1 249 ? -54.018 1.953 -28.886 1 24.09 249 LEU B CA 1
ATOM 5098 C C . LEU B 1 249 ? -54.632 1.155 -27.732 1 25.68 249 LEU B C 1
ATOM 5099 O O . LEU B 1 249 ? -55.852 1.107 -27.619 1 25.61 249 LEU B O 1
ATOM 5104 N N . GLU B 1 250 ? -53.8 0.533 -26.89 1 26.65 250 GLU B N 1
ATOM 5105 C CA . GLU B 1 250 ? -54.26 -0.267 -25.764 1 28.14 250 GLU B CA 1
ATOM 5106 C C . GLU B 1 250 ? -55.175 0.508 -24.811 1 28.34 250 GLU B C 1
ATOM 5107 O O . GLU B 1 250 ? -54.946 1.684 -24.542 1 27.65 250 GLU B O 1
ATOM 5113 N N . THR B 1 251 ? -56.232 -0.143 -24.335 1 28.87 251 THR B N 1
ATOM 5114 C CA . THR B 1 251 ? -57.153 0.428 -23.352 1 30.38 251 THR B CA 1
ATOM 5115 C C . THR B 1 251 ? -57.295 -0.533 -22.169 1 32.58 251 THR B C 1
ATOM 5116 O O . THR B 1 251 ? -57.066 -1.738 -22.31 1 32.43 251 THR B O 1
ATOM 5120 N N . ARG B 1 252 ? -57.742 -0.019 -21.028 1 34.42 252 ARG B N 1
ATOM 5121 C CA . ARG B 1 252 ? -57.993 -0.854 -19.857 1 36.67 252 ARG B CA 1
ATOM 5122 C C . ARG B 1 252 ? -59.107 -1.87 -20.148 1 38.79 252 ARG B C 1
ATOM 5123 O O . ARG B 1 252 ? -59.002 -3.024 -19.723 1 39.25 252 ARG B O 1
ATOM 5131 N N . ASP B 1 253 ? -60.135 -1.481 -20.931 1 39.77 253 ASP B N 1
ATOM 5132 C CA . ASP B 1 253 ? -61.228 -2.415 -21.252 1 41.12 253 ASP B CA 1
ATOM 5133 C C . ASP B 1 253 ? -60.906 -3.412 -22.399 1 41.15 253 ASP B C 1
ATOM 5134 O O . ASP B 1 253 ? -61.789 -4.171 -22.804 1 42.18 253 ASP B O 1
ATOM 5139 N N . GLY B 1 254 ? -59.676 -3.396 -22.912 1 39.58 254 GLY B N 1
ATOM 5140 C CA . GLY B 1 254 ? -59.226 -4.324 -23.946 1 38.79 254 GLY B CA 1
ATOM 5141 C C . GLY B 1 254 ? -59.68 -4.086 -25.38 1 37.49 254 GLY B C 1
ATOM 5142 O O . GLY B 1 254 ? -60.474 -4.855 -25.924 1 38.32 254 GLY B O 1
ATOM 5143 N N . PHE B 1 255 ? -59.13 -3.072 -26.032 1 35.2 255 PHE B N 1
ATOM 5144 C CA . PHE B 1 255 ? -59.452 -2.759 -27.427 1 33.22 255 PHE B CA 1
ATOM 5145 C C . PHE B 1 255 ? -58.907 -3.821 -28.389 1 32.98 255 PHE B C 1
ATOM 5146 O O . PHE B 1 255 ? -57.785 -4.28 -28.229 1 32.92 255 PHE B O 1
ATOM 5154 N N . LYS B 1 256 ? -59.696 -4.191 -29.398 1 32.93 256 LYS B N 1
ATOM 5155 C CA . LYS B 1 256 ? -59.279 -5.185 -30.377 1 32.91 256 LYS B CA 1
ATOM 5156 C C . LYS B 1 256 ? -58.961 -4.517 -31.704 1 31.85 256 LYS B C 1
ATOM 5157 O O . LYS B 1 256 ? -59.87 -4.091 -32.421 1 31.91 256 LYS B O 1
ATOM 5163 N N . LEU B 1 257 ? -57.663 -4.401 -32.015 1 31.1 257 LEU B N 1
ATOM 5164 C CA . LEU B 1 257 ? -57.218 -3.806 -33.268 1 31.25 257 LEU B CA 1
ATOM 5165 C C . LEU B 1 257 ? -57.251 -4.901 -34.329 1 31.01 257 LEU B C 1
ATOM 5166 O O . LEU B 1 257 ? -56.527 -5.888 -34.22 1 30.42 257 LEU B O 1
ATOM 5171 N N . LEU B 1 258 ? -58.123 -4.743 -35.327 1 31.15 258 LEU B N 1
ATOM 5172 C CA . LEU B 1 258 ? -58.297 -5.732 -36.387 1 31.74 258 LEU B CA 1
ATOM 5173 C C . LEU B 1 258 ? -57.206 -5.6 -37.451 1 31.45 258 LEU B C 1
ATOM 5174 O O . LEU B 1 258 ? -57.094 -4.56 -38.11 1 32.19 258 LEU B O 1
ATOM 5179 N N . GLU B 1 259 ? -56.393 -6.646 -37.603 1 30.14 259 GLU B N 1
ATOM 5180 C CA . GLU B 1 259 ? -55.29 -6.642 -38.552 1 29.86 259 GLU B CA 1
ATOM 5181 C C . GLU B 1 259 ? -55.688 -7.221 -39.921 1 29.85 259 GLU B C 1
ATOM 5182 O O . GLU B 1 259 ? -56.589 -8.052 -40.042 1 29.88 259 GLU B O 1
ATOM 5188 N N . GLY B 1 260 ? -54.946 -6.806 -40.924 1 29.19 260 GLY B N 1
ATOM 5189 C CA . GLY B 1 260 ? -55.026 -7.291 -42.292 1 28.79 260 GLY B CA 1
ATOM 5190 C C . GLY B 1 260 ? -53.756 -6.889 -43.026 1 28.05 260 GLY B C 1
ATOM 5191 O O . GLY B 1 260 ? -52.853 -6.263 -42.446 1 28.46 260 GLY B O 1
ATOM 5192 N N . PRO B 1 261 ? -53.661 -7.207 -44.321 1 27.48 261 PRO B N 1
ATOM 5193 C CA . PRO B 1 261 ? -52.469 -6.82 -45.081 1 26.56 261 PRO B CA 1
ATOM 5194 C C . PRO B 1 261 ? -52.244 -5.326 -45.096 1 25.81 261 PRO B C 1
ATOM 5195 O O . PRO B 1 261 ? -53.197 -4.557 -45.248 1 25.6 261 PRO B O 1
ATOM 5199 N N . ILE B 1 262 ? -50.979 -4.91 -44.865 1 25.75 262 ILE B N 1
ATOM 5200 C CA . ILE B 1 262 ? -50.596 -3.494 -44.878 1 25.74 262 ILE B CA 1
ATOM 5201 C C . ILE B 1 262 ? -50.156 -3.139 -46.287 1 26.21 262 ILE B C 1
ATOM 5202 O O . ILE B 1 262 ? -49.378 -3.872 -46.888 1 25.67 262 ILE B O 1
ATOM 5207 N N . PHE B 1 263 ? -50.613 -1.988 -46.766 1 26.81 263 PHE B N 1
ATOM 5208 C CA . PHE B 1 263 ? -50.327 -1.431 -48.078 1 28.26 263 PHE B CA 1
ATOM 5209 C C . PHE B 1 263 ? -49.959 0.041 -48.004 1 29.15 263 PHE B C 1
ATOM 5210 O O . PHE B 1 263 ? -50.304 0.732 -47.042 1 30.07 263 PHE B O 1
ATOM 5218 N N . GLN B 1 264 ? -49.275 0.539 -49.039 1 28.96 264 GLN B N 1
ATOM 5219 C CA . GLN B 1 264 ? -48.932 1.939 -49.188 1 29.35 264 GLN B CA 1
ATOM 5220 C C . GLN B 1 264 ? -48.276 2.558 -47.967 1 28.89 264 GLN B C 1
ATOM 5221 O O . GLN B 1 264 ? -48.567 3.726 -47.648 1 29.09 264 GLN B O 1
ATOM 5227 N N . LYS B 1 265 ? -47.384 1.788 -47.279 1 27.18 265 LYS B N 1
ATOM 5228 C CA . LYS B 1 265 ? -46.725 2.399 -46.12 1 27.29 265 LYS B CA 1
ATOM 5229 C C . LYS B 1 265 ? -45.782 3.494 -46.591 1 26.43 265 LYS B C 1
ATOM 5230 O O . LYS B 1 265 ? -45.123 3.358 -47.63 1 26.57 265 LYS B O 1
ATOM 5236 N N . GLY B 1 266 ? -45.907 4.645 -45.958 1 25.7 266 GLY B N 1
ATOM 5237 C CA . GLY B 1 266 ? -45.145 5.822 -46.338 1 25.87 266 GLY B CA 1
ATOM 5238 C C . GLY B 1 266 ? -44.984 6.799 -45.199 1 25.91 266 GLY B C 1
ATOM 5239 O O . GLY B 1 266 ? -45.834 6.872 -44.313 1 25.57 266 GLY B O 1
ATOM 5240 N N . ILE B 1 267 ? -43.883 7.55 -45.206 1 25.75 267 ILE B N 1
ATOM 5241 C CA . ILE B 1 267 ? -43.648 8.521 -44.152 1 26.18 267 ILE B CA 1
ATOM 5242 C C . ILE B 1 267 ? -43.915 9.907 -44.671 1 26.66 267 ILE B C 1
ATOM 5243 O O . ILE B 1 267 ? -43.417 10.276 -45.737 1 27.31 267 ILE B O 1
ATOM 5248 N N . VAL B 1 268 ? -44.745 10.665 -43.948 1 25.36 268 VAL B N 1
ATOM 5249 C CA . VAL B 1 268 ? -45.094 11.994 -44.376 1 26.11 268 VAL B CA 1
ATOM 5250 C C . VAL B 1 268 ? -44.713 13.003 -43.333 1 24.15 268 VAL B C 1
ATOM 5251 O O . VAL B 1 268 ? -45.049 12.872 -42.144 1 23.08 268 VAL B O 1
ATOM 5255 N N . SER B 1 269 ? -43.911 13.976 -43.768 1 23.5 269 SER B N 1
ATOM 5256 C CA . SER B 1 269 ? -43.437 15.011 -42.873 1 23.85 269 SER B CA 1
ATOM 5257 C C . SER B 1 269 ? -44.549 16.005 -42.602 1 23.74 269 SER B C 1
ATOM 5258 O O . SER B 1 269 ? -45.549 16.063 -43.337 1 24.17 269 SER B O 1
ATOM 5261 N N . MET B 1 270 ? -44.367 16.802 -41.569 1 22.51 270 MET B N 1
ATOM 5262 C CA . MET B 1 270 ? -45.331 17.833 -41.251 1 22.01 270 MET B CA 1
ATOM 5263 C C . MET B 1 270 ? -44.648 19.106 -40.85 1 21.18 270 MET B C 1
ATOM 5264 O O . MET B 1 270 ? -43.519 19.086 -40.361 1 22.53 270 MET B O 1
ATOM 5269 N N . ARG B 1 271 ? -45.338 20.213 -41.021 1 18.78 271 ARG B N 1
ATOM 5270 C CA . ARG B 1 271 ? -44.813 21.525 -40.696 1 17.46 271 ARG B CA 1
ATOM 5271 C C . ARG B 1 271 ? -45.97 22.517 -40.609 1 16.4 271 ARG B C 1
ATOM 5272 O O . ARG B 1 271 ? -47.102 22.218 -40.988 1 16.9 271 ARG B O 1
ATOM 5280 N N . SER B 1 272 ? -45.682 23.689 -40.084 1 15.36 272 SER B N 1
ATOM 5281 C CA . SER B 1 272 ? -46.586 24.814 -40.072 1 14.81 272 SER B CA 1
ATOM 5282 C C . SER B 1 272 ? -45.84 25.87 -40.875 1 14.37 272 SER B C 1
ATOM 5283 O O . SER B 1 272 ? -44.619 26.052 -40.723 1 14.28 272 SER B O 1
ATOM 5286 N N . PHE B 1 273 ? -46.56 26.564 -41.744 1 14.04 273 PHE B N 1
ATOM 5287 C CA . PHE B 1 273 ? -45.973 27.596 -42.579 1 14.23 273 PHE B CA 1
ATOM 5288 C C . PHE B 1 273 ? -47.039 28.613 -42.949 1 14.24 273 PHE B C 1
ATOM 5289 O O . PHE B 1 273 ? -48.158 28.215 -43.259 1 14.54 273 PHE B O 1
ATOM 5297 N N . VAL B 1 274 ? -46.707 29.919 -42.922 1 13.36 274 VAL B N 1
ATOM 5298 C CA . VAL B 1 274 ? -47.622 30.966 -43.357 1 13.68 274 VAL B CA 1
ATOM 5299 C C . VAL B 1 274 ? -46.812 31.985 -44.161 1 14.81 274 VAL B C 1
ATOM 5300 O O . VAL B 1 274 ? -45.749 32.425 -43.706 1 14.33 274 VAL B O 1
ATOM 5304 N N . CYS B 1 275 ? -47.312 32.366 -45.353 1 14.55 275 CYS B N 1
ATOM 5305 C CA . CYS B 1 275 ? -46.68 33.406 -46.169 1 15.04 275 CYS B CA 1
ATOM 5306 C C . CYS B 1 275 ? -47.61 34.619 -46.15 1 16.25 275 CYS B C 1
ATOM 5307 O O . CYS B 1 275 ? -48.822 34.473 -46.369 1 16.58 275 CYS B O 1
ATOM 5310 N N . ASP B 1 276 ? -47.067 35.804 -45.91 1 16.08 276 ASP B N 1
ATOM 5311 C CA . ASP B 1 276 ? -47.851 37.038 -45.858 1 16.13 276 ASP B CA 1
ATOM 5312 C C . ASP B 1 276 ? -47.05 38.089 -46.625 1 16.57 276 ASP B C 1
ATOM 5313 O O . ASP B 1 276 ? -45.899 38.363 -46.272 1 16 276 ASP B O 1
ATOM 5318 N N . PRO B 1 277 ? -47.598 38.661 -47.706 1 17.82 277 PRO B N 1
ATOM 5319 C CA . PRO B 1 277 ? -48.963 38.492 -48.207 1 17.62 277 PRO B CA 1
ATOM 5320 C C . PRO B 1 277 ? -49.179 37.275 -49.08 1 17.21 277 PRO B C 1
ATOM 5321 O O . PRO B 1 277 ? -48.25 36.515 -49.338 1 17.49 277 PRO B O 1
ATOM 5325 N N . MET B 1 278 ? -50.436 37.058 -49.478 1 16.29 278 MET B N 1
ATOM 5326 C CA . MET B 1 278 ? -50.771 35.978 -50.397 1 16.48 278 MET B CA 1
ATOM 5327 C C . MET B 1 278 ? -51.072 36.539 -51.794 1 16.93 278 MET B C 1
ATOM 5328 O O . MET B 1 278 ? -51.783 35.898 -52.559 1 17.53 278 MET B O 1
ATOM 5333 N N . GLN B 1 279 ? -50.568 37.735 -52.126 1 17.2 279 GLN B N 1
ATOM 5334 C CA . GLN B 1 279 ? -50.814 38.349 -53.407 1 17.48 279 GLN B CA 1
ATOM 5335 C C . GLN B 1 279 ? -49.71 39.356 -53.712 1 18.78 279 GLN B C 1
ATOM 5336 O O . GLN B 1 279 ? -49.065 39.902 -52.802 1 18.77 279 GLN B O 1
ATOM 5342 N N . HIS B 1 280 ? -49.518 39.623 -54.996 1 18.92 280 HIS B N 1
ATOM 5343 C CA . HIS B 1 280 ? -48.527 40.596 -55.452 1 20.67 280 HIS B CA 1
ATOM 5344 C C . HIS B 1 280 ? -48.974 40.965 -56.856 1 21.59 280 HIS B C 1
ATOM 5345 O O . HIS B 1 280 ? -48.958 40.109 -57.744 1 21.76 280 HIS B O 1
ATOM 5352 N N . GLY B 1 281 ? -49.463 42.194 -57.022 1 21.44 281 GLY B N 1
ATOM 5353 C CA . GLY B 1 281 ? -50.002 42.661 -58.298 1 21.5 281 GLY B CA 1
ATOM 5354 C C . GLY B 1 281 ? -51.204 41.82 -58.716 1 21.26 281 GLY B C 1
ATOM 5355 O O . GLY B 1 281 ? -52.168 41.689 -57.958 1 21.19 281 GLY B O 1
ATOM 5356 N N . ARG B 1 282 ? -51.123 41.172 -59.887 1 20.45 282 ARG B N 1
ATOM 5357 C CA . ARG B 1 282 ? -52.201 40.312 -60.385 1 20.46 282 ARG B CA 1
ATOM 5358 C C . ARG B 1 282 ? -52.023 38.822 -60.015 1 20.04 282 ARG B C 1
ATOM 5359 O O . ARG B 1 282 ? -52.808 37.991 -60.465 1 21.42 282 ARG B O 1
ATOM 5367 N N . LEU B 1 283 ? -51.022 38.494 -59.197 1 18.57 283 LEU B N 1
ATOM 5368 C CA . LEU B 1 283 ? -50.805 37.116 -58.759 1 17.79 283 LEU B CA 1
ATOM 5369 C C . LEU B 1 283 ? -51.462 36.915 -57.393 1 17.3 283 LEU B C 1
ATOM 5370 O O . LEU B 1 283 ? -51.201 37.701 -56.493 1 17.5 283 LEU B O 1
ATOM 5375 N N . PHE B 1 284 ? -52.287 35.872 -57.24 1 16.36 284 PHE B N 1
ATOM 5376 C CA . PHE B 1 284 ? -52.95 35.574 -55.973 1 16.63 284 PHE B CA 1
ATOM 5377 C C . PHE B 1 284 ? -52.679 34.127 -55.603 1 16.05 284 PHE B C 1
ATOM 5378 O O . PHE B 1 284 ? -52.946 33.258 -56.416 1 16.79 284 PHE B O 1
ATOM 5386 N N . LEU B 1 285 ? -52.196 33.861 -54.396 1 15.19 285 LEU B N 1
ATOM 5387 C CA . LEU B 1 285 ? -51.94 32.492 -53.95 1 14.71 285 LEU B CA 1
ATOM 5388 C C . LEU B 1 285 ? -53.151 31.934 -53.179 1 14.65 285 LEU B C 1
ATOM 5389 O O . LEU B 1 285 ? -53.928 32.689 -52.57 1 15.57 285 LEU B O 1
ATOM 5394 N N . ALA B 1 286 ? -53.28 30.614 -53.169 1 13.54 286 ALA B N 1
ATOM 5395 C CA . ALA B 1 286 ? -54.332 29.953 -52.416 1 13.96 286 ALA B CA 1
ATOM 5396 C C . ALA B 1 286 ? -53.864 28.558 -52.012 1 14.25 286 ALA B C 1
ATOM 5397 O O . ALA B 1 286 ? -53.104 27.924 -52.738 1 14.77 286 ALA B O 1
ATOM 5399 N N . GLY B 1 287 ? -54.309 28.104 -50.851 1 14.3 287 GLY B N 1
ATOM 5400 C CA . GLY B 1 287 ? -53.993 26.746 -50.405 1 14.05 287 GLY B CA 1
ATOM 5401 C C . GLY B 1 287 ? -52.553 26.566 -49.97 1 13.16 287 GLY B C 1
ATOM 5402 O O . GLY B 1 287 ? -51.939 27.485 -49.424 1 12.95 287 GLY B O 1
ATOM 5403 N N . ASP B 1 288 ? -52.027 25.349 -50.151 1 13.84 288 ASP B N 1
ATOM 5404 C CA . ASP B 1 288 ? -50.67 24.962 -49.738 1 13.84 288 ASP B CA 1
ATOM 5405 C C . ASP B 1 288 ? -49.54 25.841 -50.332 1 14.59 288 ASP B C 1
ATOM 5406 O O . ASP B 1 288 ? -48.417 25.839 -49.811 1 15.74 288 ASP B O 1
ATOM 5411 N N . ALA B 1 289 ? -49.814 26.55 -51.409 1 13.81 289 ALA B N 1
ATOM 5412 C CA . ALA B 1 289 ? -48.866 27.505 -51.988 1 15.68 289 ALA B CA 1
ATOM 5413 C C . ALA B 1 289 ? -48.605 28.665 -51.013 1 16.01 289 ALA B C 1
ATOM 5414 O O . ALA B 1 289 ? -47.504 29.252 -51.011 1 16.45 289 ALA B O 1
ATOM 5416 N N . ALA B 1 290 ? -49.619 29 -50.189 1 15.22 290 ALA B N 1
ATOM 5417 C CA . ALA B 1 290 ? -49.536 30.118 -49.26 1 14.25 290 ALA B CA 1
ATOM 5418 C C . ALA B 1 290 ? -49.3 29.716 -47.801 1 14.74 290 ALA B C 1
ATOM 5419 O O . ALA B 1 290 ? -48.751 30.513 -47.026 1 14.79 290 ALA B O 1
ATOM 5421 N N . HIS B 1 291 ? -49.754 28.522 -47.397 1 14.06 291 HIS B N 1
ATOM 5422 C CA . HIS B 1 291 ? -49.655 28.12 -45.989 1 13.2 291 HIS B CA 1
ATOM 5423 C C . HIS B 1 291 ? -49.756 26.597 -45.854 1 13.7 291 HIS B C 1
ATOM 5424 O O . HIS B 1 291 ? -50.368 25.936 -46.699 1 14.37 291 HIS B O 1
ATOM 5431 N N . ILE B 1 292 ? -49.139 26.053 -44.804 1 13.69 292 ILE B N 1
ATOM 5432 C CA . ILE B 1 292 ? -49.186 24.63 -44.497 1 13.53 292 ILE B CA 1
ATOM 5433 C C . ILE B 1 292 ? -49.544 24.458 -43.016 1 13.8 292 ILE B C 1
ATOM 5434 O O . ILE B 1 292 ? -49.158 25.296 -42.176 1 13.43 292 ILE B O 1
ATOM 5439 N N . VAL B 1 293 ? -50.29 23.392 -42.708 1 13.26 293 VAL B N 1
ATOM 5440 C CA . VAL B 1 293 ? -50.609 23.016 -41.337 1 13.96 293 VAL B CA 1
ATOM 5441 C C . VAL B 1 293 ? -50.209 21.56 -41.141 1 14.15 293 VAL B C 1
ATOM 5442 O O . VAL B 1 293 ? -50.251 20.771 -42.097 1 14.9 293 VAL B O 1
ATOM 5446 N N . PRO B 1 294 ? -49.849 21.17 -39.908 1 13.6 294 PRO B N 1
ATOM 5447 C CA . PRO B 1 294 ? -49.624 19.741 -39.633 1 13.38 294 PRO B CA 1
ATOM 5448 C C . PRO B 1 294 ? -50.997 19.03 -39.688 1 14.41 294 PRO B C 1
ATOM 5449 O O . PRO B 1 294 ? -52.024 19.616 -39.323 1 15.93 294 PRO B O 1
ATOM 5453 N N . PRO B 1 295 ? -51.047 17.768 -40.141 1 14.64 295 PRO B N 1
ATOM 5454 C CA . PRO B 1 295 ? -52.347 17.151 -40.499 1 15.61 295 PRO B CA 1
ATOM 5455 C C . PRO B 1 295 ? -53.238 16.643 -39.374 1 16.3 295 PRO B C 1
ATOM 5456 O O . PRO B 1 295 ? -54.355 16.152 -39.632 1 16.43 295 PRO B O 1
ATOM 5460 N N . THR B 1 296 ? -52.789 16.783 -38.121 1 15.21 296 THR B N 1
ATOM 5461 C CA . THR B 1 296 ? -53.597 16.349 -36.971 1 16.14 296 THR B CA 1
ATOM 5462 C C . THR B 1 296 ? -54.988 17.039 -36.938 1 18.39 296 THR B C 1
ATOM 5463 O O . THR B 1 296 ? -55.969 16.418 -36.514 1 19.35 296 THR B O 1
ATOM 5467 N N . GLY B 1 297 ? -55.067 18.293 -37.409 1 18.13 297 GLY B N 1
ATOM 5468 C CA . GLY B 1 297 ? -56.336 19.012 -37.357 1 18.59 297 GLY B CA 1
ATOM 5469 C C . GLY B 1 297 ? -57.236 18.861 -38.569 1 18.14 297 GLY B C 1
ATOM 5470 O O . GLY B 1 297 ? -58.341 19.395 -38.565 1 18.26 297 GLY B O 1
ATOM 5471 N N . ALA B 1 298 ? -56.742 18.177 -39.635 1 18.55 298 ALA B N 1
ATOM 5472 C CA . ALA B 1 298 ? -57.465 17.976 -40.9 1 18.68 298 ALA B CA 1
ATOM 5473 C C . ALA B 1 298 ? -57.983 19.321 -41.467 1 17.84 298 ALA B C 1
ATOM 5474 O O . ALA B 1 298 ? -59.176 19.466 -41.749 1 18.12 298 ALA B O 1
ATOM 5476 N N . LYS B 1 299 ? -57.077 20.29 -41.651 1 16.07 299 LYS B N 1
ATOM 5477 C CA . LYS B 1 299 ? -57.428 21.637 -42.101 1 15.59 299 LYS B CA 1
ATOM 5478 C C . LYS B 1 299 ? -56.968 22.06 -43.473 1 15.51 299 LYS B C 1
ATOM 5479 O O . LYS B 1 299 ? -57.557 22.984 -44.018 1 16.09 299 LYS B O 1
ATOM 5485 N N . GLY B 1 300 ? -55.926 21.444 -44.009 1 14.29 300 GLY B N 1
ATOM 5486 C CA . GLY B 1 300 ? -55.293 21.891 -45.25 1 13.74 300 GLY B CA 1
ATOM 5487 C C . GLY B 1 300 ? -56.199 22.021 -46.453 1 13.82 300 GLY B C 1
ATOM 5488 O O . GLY B 1 300 ? -56.338 23.114 -47.04 1 12.47 300 GLY B O 1
ATOM 5489 N N . LEU B 1 301 ? -56.81 20.891 -46.871 1 13.27 301 LEU B N 1
ATOM 5490 C CA . LEU B 1 301 ? -57.771 20.956 -47.99 1 13.72 301 LEU B CA 1
ATOM 5491 C C . LEU B 1 301 ? -58.922 21.961 -47.665 1 14.51 301 LEU B C 1
ATOM 5492 O O . LEU B 1 301 ? -59.279 22.797 -48.495 1 14.11 301 LEU B O 1
ATOM 5497 N N . ASN B 1 302 ? -59.437 21.934 -46.418 1 14 302 ASN B N 1
ATOM 5498 C CA . ASN B 1 302 ? -60.502 22.851 -46.012 1 14.55 302 ASN B CA 1
ATOM 5499 C C . ASN B 1 302 ? -60.09 24.363 -46.106 1 14.28 302 ASN B C 1
ATOM 5500 O O . ASN B 1 302 ? -60.885 25.206 -46.551 1 14.04 302 ASN B O 1
ATOM 5505 N N . LEU B 1 303 ? -58.845 24.683 -45.773 1 14.14 303 LEU B N 1
ATOM 5506 C CA . LEU B 1 303 ? -58.345 26.065 -45.853 1 15.15 303 LEU B CA 1
ATOM 5507 C C . LEU B 1 303 ? -58.164 26.453 -47.319 1 15.89 303 LEU B C 1
ATOM 5508 O O . LEU B 1 303 ? -58.438 27.601 -47.685 1 16.51 303 LEU B O 1
ATOM 5513 N N . ALA B 1 304 ? -57.721 25.518 -48.18 1 15.66 304 ALA B N 1
ATOM 5514 C CA . ALA B 1 304 ? -57.593 25.812 -49.623 1 16.15 304 ALA B CA 1
ATOM 5515 C C . ALA B 1 304 ? -58.981 26.202 -50.191 1 15.83 304 ALA B C 1
ATOM 5516 O O . ALA B 1 304 ? -59.107 27.189 -50.923 1 14.61 304 ALA B O 1
ATOM 5518 N N . ALA B 1 305 ? -60.021 25.473 -49.778 1 16.02 305 ALA B N 1
ATOM 5519 C CA . ALA B 1 305 ? -61.397 25.769 -50.209 1 16.62 305 ALA B CA 1
ATOM 5520 C C . ALA B 1 305 ? -61.873 27.128 -49.693 1 16.87 305 ALA B C 1
ATOM 5521 O O . ALA B 1 305 ? -62.51 27.886 -50.429 1 16.54 305 ALA B O 1
ATOM 5523 N N . ALA B 1 306 ? -61.485 27.492 -48.46 1 15.67 306 ALA B N 1
ATOM 5524 C CA . ALA B 1 306 ? -61.886 28.781 -47.903 1 15.39 306 ALA B CA 1
ATOM 5525 C C . ALA B 1 306 ? -61.162 29.917 -48.655 1 15.26 306 ALA B C 1
ATOM 5526 O O . ALA B 1 306 ? -61.789 30.917 -49.01 1 15.28 306 ALA B O 1
ATOM 5528 N N . ASP B 1 307 ? -59.855 29.744 -48.938 1 14.27 307 ASP B N 1
ATOM 5529 C CA . ASP B 1 307 ? -59.085 30.773 -49.655 1 13.97 307 ASP B CA 1
ATOM 5530 C C . ASP B 1 307 ? -59.711 31.063 -51.021 1 14.66 307 ASP B C 1
ATOM 5531 O O . ASP B 1 307 ? -59.937 32.225 -51.365 1 15.14 307 ASP B O 1
ATOM 5536 N N . VAL B 1 308 ? -60.051 30.001 -51.778 1 14.4 308 VAL B N 1
ATOM 5537 C CA . VAL B 1 308 ? -60.55 30.205 -53.147 1 15.55 308 VAL B CA 1
ATOM 5538 C C . VAL B 1 308 ? -61.959 30.797 -53.169 1 15.89 308 VAL B C 1
ATOM 5539 O O . VAL B 1 308 ? -62.292 31.464 -54.138 1 16.64 308 VAL B O 1
ATOM 5543 N N . GLN B 1 309 ? -62.767 30.611 -52.112 1 15.59 309 GLN B N 1
ATOM 5544 C CA . GLN B 1 309 ? -64.077 31.252 -52.048 1 15.85 309 GLN B CA 1
ATOM 5545 C C . GLN B 1 309 ? -63.899 32.768 -51.954 1 16.69 309 GLN B C 1
ATOM 5546 O O . GLN B 1 309 ? -64.629 33.514 -52.608 1 17.79 309 GLN B O 1
ATOM 5552 N N . VAL B 1 310 ? -62.926 33.226 -51.167 1 17.08 310 VAL B N 1
ATOM 5553 C CA . VAL B 1 310 ? -62.656 34.663 -51.034 1 18.26 310 VAL B CA 1
ATOM 5554 C C . VAL B 1 310 ? -62.095 35.21 -52.358 1 18.8 310 VAL B C 1
ATOM 5555 O O . VAL B 1 310 ? -62.534 36.252 -52.839 1 19.4 310 VAL B O 1
ATOM 5559 N N . LEU B 1 311 ? -61.142 34.492 -52.957 1 17.96 311 LEU B N 1
ATOM 5560 C CA . LEU B 1 311 ? -60.537 34.909 -54.218 1 17.51 311 LEU B CA 1
ATOM 5561 C C . LEU B 1 311 ? -61.588 34.982 -55.333 1 18.05 311 LEU B C 1
ATOM 5562 O O . LEU B 1 311 ? -61.665 35.99 -56.024 1 18.51 311 LEU B O 1
ATOM 5567 N N . ALA B 1 312 ? -62.461 33.965 -55.442 1 17.89 312 ALA B N 1
ATOM 5568 C CA . ALA B 1 312 ? -63.528 33.974 -56.451 1 18.8 312 ALA B CA 1
ATOM 5569 C C . ALA B 1 312 ? -64.462 35.153 -56.245 1 20.36 312 ALA B C 1
ATOM 5570 O O . ALA B 1 312 ? -64.842 35.783 -57.223 1 20.03 312 ALA B O 1
ATOM 5572 N N . ARG B 1 313 ? -64.798 35.499 -54.975 1 20.97 313 ARG B N 1
ATOM 5573 C CA . ARG B 1 313 ? -65.664 36.635 -54.714 1 22.59 313 ARG B CA 1
ATOM 5574 C C . ARG B 1 313 ? -65.027 37.935 -55.185 1 22.76 313 ARG B C 1
ATOM 5575 O O . ARG B 1 313 ? -65.717 38.769 -55.769 1 23.46 313 ARG B O 1
ATOM 5583 N N . GLY B 1 314 ? -63.72 38.087 -54.963 1 22.04 314 GLY B N 1
ATOM 5584 C CA . GLY B 1 314 ? -62.992 39.274 -55.401 1 22.13 314 GLY B CA 1
ATOM 5585 C C . GLY B 1 314 ? -62.941 39.358 -56.919 1 22.11 314 GLY B C 1
ATOM 5586 O O . GLY B 1 314 ? -63.16 40.424 -57.492 1 22.09 314 GLY B O 1
ATOM 5587 N N . LEU B 1 315 ? -62.651 38.229 -57.586 1 21.36 315 LEU B N 1
ATOM 5588 C CA . LEU B 1 315 ? -62.583 38.17 -59.05 1 21.43 315 LEU B CA 1
ATOM 5589 C C . LEU B 1 315 ? -63.957 38.478 -59.658 1 22.99 315 LEU B C 1
ATOM 5590 O O . LEU B 1 315 ? -64.047 39.223 -60.634 1 24.19 315 LEU B O 1
ATOM 5595 N N . GLU B 1 316 ? -65.029 37.974 -59.027 1 23.4 316 GLU B N 1
ATOM 5596 C CA . GLU B 1 316 ? -66.395 38.238 -59.486 1 24.58 316 GLU B CA 1
ATOM 5597 C C . GLU B 1 316 ? -66.744 39.725 -59.392 1 25.87 316 GLU B C 1
ATOM 5598 O O . GLU B 1 316 ? -67.356 40.261 -60.318 1 26.06 316 GLU B O 1
ATOM 5604 N N . ALA B 1 317 ? -66.362 40.387 -58.287 1 26.22 317 ALA B N 1
ATOM 5605 C CA . ALA B 1 317 ? -66.629 41.827 -58.109 1 26.83 317 ALA B CA 1
ATOM 5606 C C . ALA B 1 317 ? -65.857 42.658 -59.129 1 27.78 317 ALA B C 1
ATOM 5607 O O . ALA B 1 317 ? -66.357 43.692 -59.59 1 28.74 317 ALA B O 1
ATOM 5609 N N . TYR B 1 318 ? -64.657 42.197 -59.517 1 27.25 318 TYR B N 1
ATOM 5610 C CA . TYR B 1 318 ? -63.856 42.874 -60.523 1 27.63 318 TYR B CA 1
ATOM 5611 C C . TYR B 1 318 ? -64.523 42.804 -61.906 1 28.3 318 TYR B C 1
ATOM 5612 O O . TYR B 1 318 ? -64.62 43.83 -62.576 1 28.51 318 TYR B O 1
ATOM 5621 N N . TYR B 1 319 ? -64.92 41.608 -62.358 1 27.82 319 TYR B N 1
ATOM 5622 C CA . TYR B 1 319 ? -65.503 41.463 -63.69 1 28.45 319 TYR B CA 1
ATOM 5623 C C . TYR B 1 319 ? -66.921 42.026 -63.798 1 30.46 319 TYR B C 1
ATOM 5624 O O . TYR B 1 319 ? -67.292 42.536 -64.854 1 30.98 319 TYR B O 1
ATOM 5633 N N . LYS B 1 320 ? -67.704 41.949 -62.717 1 31.84 320 LYS B N 1
ATOM 5634 C CA . LYS B 1 320 ? -69.075 42.451 -62.735 1 33.89 320 LYS B CA 1
ATOM 5635 C C . LYS B 1 320 ? -69.161 43.977 -62.59 1 35.57 320 LYS B C 1
ATOM 5636 O O . LYS B 1 320 ? -69.893 44.625 -63.349 1 35.86 320 LYS B O 1
ATOM 5642 N N . ALA B 1 321 ? -68.442 44.556 -61.61 1 36.21 321 ALA B N 1
ATOM 5643 C CA . ALA B 1 321 ? -68.544 45.996 -61.357 1 37.44 321 ALA B CA 1
ATOM 5644 C C . ALA B 1 321 ? -67.256 46.797 -61.47 1 37.79 321 ALA B C 1
ATOM 5645 O O . ALA B 1 321 ? -67.266 48.001 -61.208 1 37.83 321 ALA B O 1
ATOM 5647 N N . GLY B 1 322 ? -66.162 46.151 -61.836 1 37.91 322 GLY B N 1
ATOM 5648 C CA . GLY B 1 322 ? -64.87 46.819 -61.925 1 38.81 322 GLY B CA 1
ATOM 5649 C C . GLY B 1 322 ? -64.265 47.17 -60.572 1 39.34 322 GLY B C 1
ATOM 5650 O O . GLY B 1 322 ? -63.338 47.981 -60.504 1 40.3 322 GLY B O 1
ATOM 5651 N N . LYS B 1 323 ? -64.78 46.571 -59.482 1 38.45 323 LYS B N 1
ATOM 5652 C CA . LYS B 1 323 ? -64.33 46.866 -58.126 1 37.92 323 LYS B CA 1
ATOM 5653 C C . LYS B 1 323 ? -63.114 46.036 -57.713 1 36.75 323 LYS B C 1
ATOM 5654 O O . LYS B 1 323 ? -63.068 44.834 -57.948 1 35.79 323 LYS B O 1
ATOM 5660 N N . MET B 1 324 ? -62.14 46.695 -57.086 1 36.43 324 MET B N 1
ATOM 5661 C CA . MET B 1 324 ? -60.887 46.083 -56.657 1 36.21 324 MET B CA 1
ATOM 5662 C C . MET B 1 324 ? -60.801 45.833 -55.137 1 34.7 324 MET B C 1
ATOM 5663 O O . MET B 1 324 ? -59.929 45.08 -54.704 1 34.59 324 MET B O 1
ATOM 5668 N N . GLU B 1 325 ? -61.681 46.447 -54.34 1 32.53 325 GLU B N 1
ATOM 5669 C CA . GLU B 1 325 ? -61.666 46.345 -52.876 1 31.17 325 GLU B CA 1
ATOM 5670 C C . GLU B 1 325 ? -61.498 44.934 -52.29 1 28.88 325 GLU B C 1
ATOM 5671 O O . GLU B 1 325 ? -60.57 44.717 -51.5 1 28.19 325 GLU B O 1
ATOM 5677 N N . ILE B 1 326 ? -62.362 43.971 -52.673 1 27.09 326 ILE B N 1
ATOM 5678 C CA . ILE B 1 326 ? -62.275 42.608 -52.149 1 26.08 326 ILE B CA 1
ATOM 5679 C C . ILE B 1 326 ? -60.954 41.932 -52.545 1 24.1 326 ILE B C 1
ATOM 5680 O O . ILE B 1 326 ? -60.331 41.28 -51.706 1 24.2 326 ILE B O 1
ATOM 5685 N N . LEU B 1 327 ? -60.496 42.136 -53.796 1 22.34 327 LEU B N 1
ATOM 5686 C CA . LEU B 1 327 ? -59.217 41.579 -54.228 1 21.48 327 LEU B CA 1
ATOM 5687 C C . LEU B 1 327 ? -58.068 42.189 -53.412 1 21.09 327 LEU B C 1
ATOM 5688 O O . LEU B 1 327 ? -57.196 41.46 -52.935 1 20.73 327 LEU B O 1
ATOM 5693 N N . ASN B 1 328 ? -58.101 43.512 -53.2 1 20.64 328 ASN B N 1
ATOM 5694 C CA . ASN B 1 328 ? -57.09 44.209 -52.404 1 21.48 328 ASN B CA 1
ATOM 5695 C C . ASN B 1 328 ? -57.003 43.646 -50.981 1 21.74 328 ASN B C 1
ATOM 5696 O O . ASN B 1 328 ? -55.905 43.54 -50.417 1 21.68 328 ASN B O 1
ATOM 5701 N N . ARG B 1 329 ? -58.143 43.258 -50.412 1 20.6 329 ARG B N 1
ATOM 5702 C CA . ARG B 1 329 ? -58.182 42.715 -49.056 1 20.7 329 ARG B CA 1
ATOM 5703 C C . ARG B 1 329 ? -58.2 41.183 -49.001 1 19.93 329 ARG B C 1
ATOM 5704 O O . ARG B 1 329 ? -58.46 40.619 -47.932 1 20.1 329 ARG B O 1
ATOM 5712 N N . CYS B 1 330 ? -57.922 40.503 -50.117 1 18.21 330 CYS B N 1
ATOM 5713 C CA . CYS B 1 330 ? -57.936 39.032 -50.145 1 17.42 330 CYS B CA 1
ATOM 5714 C C . CYS B 1 330 ? -57.013 38.422 -49.082 1 18.02 330 CYS B C 1
ATOM 5715 O O . CYS B 1 330 ? -57.445 37.554 -48.323 1 18.03 330 CYS B O 1
ATOM 5718 N N . THR B 1 331 ? -55.757 38.913 -49.001 1 17.17 331 THR B N 1
ATOM 5719 C CA . THR B 1 331 ? -54.794 38.406 -48.02 1 16.74 331 THR B CA 1
ATOM 5720 C C . THR B 1 331 ? -55.313 38.637 -46.599 1 17.59 331 THR B C 1
ATOM 5721 O O . THR B 1 331 ? -55.33 37.712 -45.798 1 17.48 331 THR B O 1
ATOM 5725 N N . GLU B 1 332 ? -55.78 39.851 -46.312 1 18.03 332 GLU B N 1
ATOM 5726 C CA . GLU B 1 332 ? -56.314 40.232 -45.012 1 18.82 332 GLU B CA 1
ATOM 5727 C C . GLU B 1 332 ? -57.431 39.274 -44.555 1 19.22 332 GLU B C 1
ATOM 5728 O O . GLU B 1 332 ? -57.366 38.747 -43.442 1 19.85 332 GLU B O 1
ATOM 5734 N N . ILE B 1 333 ? -58.421 39.028 -45.42 1 18.21 333 ILE B N 1
ATOM 5735 C CA . ILE B 1 333 ? -59.548 38.157 -45.107 1 17.33 333 ILE B CA 1
ATOM 5736 C C . ILE B 1 333 ? -59.1 36.702 -44.913 1 16.85 333 ILE B C 1
ATOM 5737 O O . ILE B 1 333 ? -59.446 36.072 -43.904 1 17.45 333 ILE B O 1
ATOM 5742 N N . CYS B 1 334 ? -58.311 36.178 -45.86 1 15.4 334 CYS B N 1
ATOM 5743 C CA . CYS B 1 334 ? -57.834 34.798 -45.766 1 15.56 334 CYS B CA 1
ATOM 5744 C C . CYS B 1 334 ? -56.994 34.559 -44.523 1 15.59 334 CYS B C 1
ATOM 5745 O O . CYS B 1 334 ? -57.14 33.524 -43.876 1 14.68 334 CYS B O 1
ATOM 5748 N N . LEU B 1 335 ? -56.065 35.481 -44.223 1 15.87 335 LEU B N 1
ATOM 5749 C CA . LEU B 1 335 ? -55.136 35.3 -43.098 1 15.83 335 LEU B CA 1
ATOM 5750 C C . LEU B 1 335 ? -55.823 35.179 -41.758 1 15.66 335 LEU B C 1
ATOM 5751 O O . LEU B 1 335 ? -55.351 34.416 -40.905 1 14.99 335 LEU B O 1
ATOM 5756 N N . ARG B 1 336 ? -56.937 35.9 -41.561 1 16.27 336 ARG B N 1
ATOM 5757 C CA . ARG B 1 336 ? -57.623 35.809 -40.255 1 17.56 336 ARG B CA 1
ATOM 5758 C C . ARG B 1 336 ? -58.077 34.374 -39.974 1 18.04 336 ARG B C 1
ATOM 5759 O O . ARG B 1 336 ? -57.769 33.849 -38.896 1 19.67 336 ARG B O 1
ATOM 5767 N N . ARG B 1 337 ? -58.612 33.697 -41.012 1 16.11 337 ARG B N 1
ATOM 5768 C CA . ARG B 1 337 ? -59.043 32.297 -40.933 1 15.58 337 ARG B CA 1
ATOM 5769 C C . ARG B 1 337 ? -57.829 31.369 -40.854 1 15.45 337 ARG B C 1
ATOM 5770 O O . ARG B 1 337 ? -57.804 30.433 -40.051 1 15.15 337 ARG B O 1
ATOM 5778 N N . ILE B 1 338 ? -56.803 31.627 -41.689 1 14.63 338 ILE B N 1
ATOM 5779 C CA . ILE B 1 338 ? -55.583 30.821 -41.687 1 13.57 338 ILE B CA 1
ATOM 5780 C C . ILE B 1 338 ? -54.928 30.777 -40.319 1 13.84 338 ILE B C 1
ATOM 5781 O O . ILE B 1 338 ? -54.59 29.694 -39.845 1 13.82 338 ILE B O 1
ATOM 5786 N N . TRP B 1 339 ? -54.774 31.932 -39.674 1 13.41 339 TRP B N 1
ATOM 5787 C CA . TRP B 1 339 ? -54.104 31.968 -38.366 1 14.4 339 TRP B CA 1
ATOM 5788 C C . TRP B 1 339 ? -54.862 31.178 -37.301 1 14.8 339 TRP B C 1
ATOM 5789 O O . TRP B 1 339 ? -54.225 30.496 -36.486 1 15 339 TRP B O 1
ATOM 5800 N N . LYS B 1 340 ? -56.2 31.23 -37.32 1 15.14 340 LYS B N 1
ATOM 5801 C CA . LYS B 1 340 ? -56.989 30.456 -36.359 1 16.34 340 LYS B CA 1
ATOM 5802 C C . LYS B 1 340 ? -56.884 28.956 -36.622 1 16.28 340 LYS B C 1
ATOM 5803 O O . LYS B 1 340 ? -56.782 28.184 -35.67 1 16.48 340 LYS B O 1
ATOM 5809 N N . ALA B 1 341 ? -56.814 28.551 -37.889 1 16.24 341 ALA B N 1
ATOM 5810 C CA . ALA B 1 341 ? -56.639 27.123 -38.239 1 15.88 341 ALA B CA 1
ATOM 5811 C C . ALA B 1 341 ? -55.208 26.676 -37.913 1 15.3 341 ALA B C 1
ATOM 5812 O O . ALA B 1 341 ? -54.991 25.534 -37.52 1 15.69 341 ALA B O 1
ATOM 5814 N N . GLU B 1 342 ? -54.216 27.571 -38.081 1 14.16 342 GLU B N 1
ATOM 5815 C CA . GLU B 1 342 ? -52.811 27.275 -37.748 1 13.96 342 GLU B CA 1
ATOM 5816 C C . GLU B 1 342 ? -52.737 27.014 -36.232 1 14.54 342 GLU B C 1
ATOM 5817 O O . GLU B 1 342 ? -52.112 26.062 -35.79 1 15.66 342 GLU B O 1
ATOM 5823 N N . ARG B 1 343 ? -53.438 27.837 -35.45 1 14.85 343 ARG B N 1
ATOM 5824 C CA . ARG B 1 343 ? -53.483 27.694 -34 1 15.68 343 ARG B CA 1
ATOM 5825 C C . ARG B 1 343 ? -54.106 26.353 -33.627 1 15.34 343 ARG B C 1
ATOM 5826 O O . ARG B 1 343 ? -53.496 25.596 -32.859 1 15.44 343 ARG B O 1
ATOM 5834 N N . PHE B 1 344 ? -55.26 26.023 -34.232 1 14.87 344 PHE B N 1
ATOM 5835 C CA . PHE B 1 344 ? -55.928 24.763 -33.936 1 14.52 344 PHE B CA 1
ATOM 5836 C C . PHE B 1 344 ? -55.088 23.565 -34.339 1 13.97 344 PHE B C 1
ATOM 5837 O O . PHE B 1 344 ? -54.996 22.581 -33.591 1 14.11 344 PHE B O 1
ATOM 5845 N N . SER B 1 345 ? -54.516 23.586 -35.546 1 13.49 345 SER B N 1
ATOM 5846 C CA . SER B 1 345 ? -53.703 22.458 -36.011 1 12.97 345 SER B CA 1
ATOM 5847 C C . SER B 1 345 ? -52.486 22.27 -35.116 1 13.35 345 SER B C 1
ATOM 5848 O O . SER B 1 345 ? -52.131 21.139 -34.819 1 13.62 345 SER B O 1
ATOM 5851 N N . TRP B 1 346 ? -51.854 23.389 -34.695 1 13.32 346 TRP B N 1
ATOM 5852 C CA . TRP B 1 346 ? -50.707 23.333 -33.771 1 14.67 346 TRP B CA 1
ATOM 5853 C C . TRP B 1 346 ? -51.179 22.755 -32.422 1 14.68 346 TRP B C 1
ATOM 5854 O O . TRP B 1 346 ? -50.489 21.929 -31.811 1 15.27 346 TRP B O 1
ATOM 5865 N N . PHE B 1 347 ? -52.347 23.201 -31.947 1 14.51 347 PHE B N 1
ATOM 5866 C CA . PHE B 1 347 ? -52.908 22.748 -30.667 1 15.92 347 PHE B CA 1
ATOM 5867 C C . PHE B 1 347 ? -53.152 21.242 -30.686 1 14.95 347 PHE B C 1
ATOM 5868 O O . PHE B 1 347 ? -52.702 20.552 -29.761 1 16.25 347 PHE B O 1
ATOM 5876 N N . MET B 1 348 ? -53.857 20.724 -31.718 1 14.69 348 MET B N 1
ATOM 5877 C CA . MET B 1 348 ? -54.118 19.283 -31.826 1 14.88 348 MET B CA 1
ATOM 5878 C C . MET B 1 348 ? -52.811 18.505 -31.9 1 15.2 348 MET B C 1
ATOM 5879 O O . MET B 1 348 ? -52.66 17.477 -31.22 1 15.91 348 MET B O 1
ATOM 5884 N N . THR B 1 349 ? -51.845 19.023 -32.685 1 14.15 349 THR B N 1
ATOM 5885 C CA . THR B 1 349 ? -50.58 18.332 -32.854 1 14.75 349 THR B CA 1
ATOM 5886 C C . THR B 1 349 ? -49.819 18.235 -31.53 1 15.96 349 THR B C 1
ATOM 5887 O O . THR B 1 349 ? -49.445 17.146 -31.11 1 16.32 349 THR B O 1
ATOM 5891 N N . THR B 1 350 ? -49.654 19.364 -30.85 1 15.71 350 THR B N 1
ATOM 5892 C CA . THR B 1 350 ? -48.875 19.398 -29.604 1 16.91 350 THR B CA 1
ATOM 5893 C C . THR B 1 350 ? -49.582 18.681 -28.46 1 16.78 350 THR B C 1
ATOM 5894 O O . THR B 1 350 ? -48.907 18.083 -27.639 1 17.96 350 THR B O 1
ATOM 5898 N N . MET B 1 351 ? -50.928 18.665 -28.422 1 16.89 351 MET B N 1
ATOM 5899 C CA . MET B 1 351 ? -51.635 17.935 -27.361 1 16.41 351 MET B CA 1
ATOM 5900 C C . MET B 1 351 ? -51.481 16.409 -27.546 1 17.41 351 MET B C 1
ATOM 5901 O O . MET B 1 351 ? -51.367 15.67 -26.567 1 17.75 351 MET B O 1
ATOM 5906 N N . LEU B 1 352 ? -51.494 15.935 -28.803 1 16.96 352 LEU B N 1
ATOM 5907 C CA . LEU B 1 352 ? -51.545 14.489 -29.044 1 16.94 352 LEU B CA 1
ATOM 5908 C C . LEU B 1 352 ? -50.219 13.766 -29.255 1 16 352 LEU B C 1
ATOM 5909 O O . LEU B 1 352 ? -50.167 12.547 -29.057 1 16.98 352 LEU B O 1
ATOM 5914 N N . HIS B 1 353 ? -49.168 14.477 -29.672 1 14.75 353 HIS B N 1
ATOM 5915 C CA . HIS B 1 353 ? -47.904 13.801 -29.973 1 15.16 353 HIS B CA 1
ATOM 5916 C C . HIS B 1 353 ? -46.935 13.807 -28.81 1 15.47 353 HIS B C 1
ATOM 5917 O O . HIS B 1 353 ? -46.845 14.787 -28.095 1 14.7 353 HIS B O 1
ATOM 5924 N N . ARG B 1 354 ? -46.137 12.75 -28.704 1 16.45 354 ARG B N 1
ATOM 5925 C CA . ARG B 1 354 ? -45.081 12.636 -27.7 1 18.41 354 ARG B CA 1
ATOM 5926 C C . ARG B 1 354 ? -43.937 13.54 -28.136 1 18.56 354 ARG B C 1
ATOM 5927 O O . ARG B 1 354 ? -43.532 13.488 -29.291 1 18.83 354 ARG B O 1
ATOM 5935 N N . ASP B 1 355 ? -43.476 14.435 -27.256 1 18.99 355 ASP B N 1
ATOM 5936 C CA . ASP B 1 355 ? -42.342 15.294 -27.599 1 19.65 355 ASP B CA 1
ATOM 5937 C C . ASP B 1 355 ? -41.316 15.04 -26.517 1 21.15 355 ASP B C 1
ATOM 5938 O O . ASP B 1 355 ? -41.483 15.516 -25.4 1 21.23 355 ASP B O 1
ATOM 5943 N N . GLN B 1 356 ? -40.259 14.283 -26.838 1 21.99 356 GLN B N 1
ATOM 5944 C CA . GLN B 1 356 ? -39.214 13.976 -25.847 1 23.32 356 GLN B CA 1
ATOM 5945 C C . GLN B 1 356 ? -38.444 15.194 -25.342 1 22.83 356 GLN B C 1
ATOM 5946 O O . GLN B 1 356 ? -37.756 15.1 -24.318 1 24.44 356 GLN B O 1
ATOM 5952 N N . GLY B 1 357 ? -38.592 16.333 -26.006 1 20.87 357 GLY B N 1
ATOM 5953 C CA . GLY B 1 357 ? -38.004 17.579 -25.539 1 20.53 357 GLY B CA 1
ATOM 5954 C C . GLY B 1 357 ? -38.822 18.226 -24.426 1 19.34 357 GLY B C 1
ATOM 5955 O O . GLY B 1 357 ? -38.367 19.182 -23.795 1 19.46 357 GLY B O 1
ATOM 5956 N N . HIS B 1 358 ? -40.053 17.744 -24.198 1 18.28 358 HIS B N 1
ATOM 5957 C CA . HIS B 1 358 ? -40.901 18.306 -23.143 1 17.53 358 HIS B CA 1
ATOM 5958 C C . HIS B 1 358 ? -40.291 18.065 -21.763 1 17.02 358 HIS B C 1
ATOM 5959 O O . HIS B 1 358 ? -39.842 16.955 -21.474 1 16.49 358 HIS B O 1
ATOM 5966 N N . THR B 1 359 ? -40.354 19.078 -20.9 1 17.81 359 THR B N 1
ATOM 5967 C CA . THR B 1 359 ? -39.93 18.914 -19.507 1 18.61 359 THR B CA 1
ATOM 5968 C C . THR B 1 359 ? -41.014 18.076 -18.814 1 19.87 359 THR B C 1
ATOM 5969 O O . THR B 1 359 ? -42.15 18.038 -19.297 1 20.16 359 THR B O 1
ATOM 5973 N N . PRO B 1 360 ? -40.754 17.534 -17.609 1 20.87 360 PRO B N 1
ATOM 5974 C CA . PRO B 1 360 ? -41.836 16.808 -16.889 1 20.98 360 PRO B CA 1
ATOM 5975 C C . PRO B 1 360 ? -43.093 17.692 -16.689 1 20.28 360 PRO B C 1
ATOM 5976 O O . PRO B 1 360 ? -44.219 17.216 -16.855 1 19.23 360 PRO B O 1
ATOM 5980 N N . PHE B 1 361 ? -42.894 19.011 -16.429 1 19.68 361 PHE B N 1
ATOM 5981 C CA . PHE B 1 361 ? -44.025 19.947 -16.281 1 19.45 361 PHE B CA 1
ATOM 5982 C C . PHE B 1 361 ? -44.845 20.039 -17.571 1 18.72 361 PHE B C 1
ATOM 5983 O O . PHE B 1 361 ? -46.078 19.944 -17.535 1 18.71 361 PHE B O 1
ATOM 5991 N N . GLU B 1 362 ? -44.166 20.186 -18.722 1 17.47 362 GLU B N 1
ATOM 5992 C CA . GLU B 1 362 ? -44.851 20.252 -20.027 1 17.36 362 GLU B CA 1
ATOM 5993 C C . GLU B 1 362 ? -45.608 18.952 -20.339 1 17.78 362 GLU B C 1
ATOM 5994 O O . GLU B 1 362 ? -46.721 19.012 -20.863 1 17.92 362 GLU B O 1
ATOM 6000 N N . ARG B 1 363 ? -45.057 17.785 -19.95 1 18.6 363 ARG B N 1
ATOM 6001 C CA . ARG B 1 363 ? -45.78 16.507 -20.146 1 19.64 363 ARG B CA 1
ATOM 6002 C C . ARG B 1 363 ? -47.062 16.5 -19.264 1 19.36 363 ARG B C 1
ATOM 6003 O O . ARG B 1 363 ? -48.11 16.005 -19.689 1 18.88 363 ARG B O 1
ATOM 6011 N N . GLY B 1 364 ? -46.954 17.049 -18.058 1 18.97 364 GLY B N 1
ATOM 6012 C CA . GLY B 1 364 ? -48.089 17.138 -17.149 1 18.61 364 GLY B CA 1
ATOM 6013 C C . GLY B 1 364 ? -49.201 18.009 -17.715 1 19.26 364 GLY B C 1
ATOM 6014 O O . GLY B 1 364 ? -50.374 17.624 -17.644 1 19.5 364 GLY B O 1
ATOM 6015 N N . ILE B 1 365 ? -48.84 19.189 -18.304 1 19.66 365 ILE B N 1
ATOM 6016 C CA . ILE B 1 365 ? -49.804 20.112 -18.937 1 21.55 365 ILE B CA 1
ATOM 6017 C C . ILE B 1 365 ? -50.454 19.452 -20.157 1 21.11 365 ILE B C 1
ATOM 6018 O O . ILE B 1 365 ? -51.63 19.689 -20.431 1 20.62 365 ILE B O 1
ATOM 6023 N N . GLN B 1 366 ? -49.686 18.658 -20.918 1 20.81 366 GLN B N 1
ATOM 6024 C CA . GLN B 1 366 ? -50.224 17.95 -22.071 1 20.96 366 GLN B CA 1
ATOM 6025 C C . GLN B 1 366 ? -51.366 17.006 -21.635 1 20.64 366 GLN B C 1
ATOM 6026 O O . GLN B 1 366 ? -52.465 17.063 -22.202 1 20.39 366 GLN B O 1
ATOM 6032 N N . LEU B 1 367 ? -51.121 16.213 -20.583 1 20.16 367 LEU B N 1
ATOM 6033 C CA . LEU B 1 367 ? -52.132 15.288 -20.064 1 21.08 367 LEU B CA 1
ATOM 6034 C C . LEU B 1 367 ? -53.313 16.042 -19.44 1 21.02 367 LEU B C 1
ATOM 6035 O O . LEU B 1 367 ? -54.466 15.623 -19.603 1 20.86 367 LEU B O 1
ATOM 6040 N N . ALA B 1 368 ? -53.031 17.191 -18.801 1 20.36 368 ALA B N 1
ATOM 6041 C CA . ALA B 1 368 ? -54.079 18.036 -18.233 1 21.1 368 ALA B CA 1
ATOM 6042 C C . ALA B 1 368 ? -54.982 18.562 -19.329 1 22.01 368 ALA B C 1
ATOM 6043 O O . ALA B 1 368 ? -56.193 18.601 -19.14 1 22.75 368 ALA B O 1
ATOM 6045 N N . GLU B 1 369 ? -54.414 18.935 -20.494 1 22.2 369 GLU B N 1
ATOM 6046 C CA . GLU B 1 369 ? -55.23 19.421 -21.615 1 22.38 369 GLU B CA 1
ATOM 6047 C C . GLU B 1 369 ? -56.144 18.336 -22.191 1 21.97 369 GLU B C 1
ATOM 6048 O O . GLU B 1 369 ? -57.318 18.594 -22.478 1 22.04 369 GLU B O 1
ATOM 6054 N N . LEU B 1 370 ? -55.643 17.113 -22.293 1 21.72 370 LEU B N 1
ATOM 6055 C CA . LEU B 1 370 ? -56.465 15.985 -22.768 1 22.64 370 LEU B CA 1
ATOM 6056 C C . LEU B 1 370 ? -57.637 15.744 -21.814 1 23.64 370 LEU B C 1
ATOM 6057 O O . LEU B 1 370 ? -58.781 15.532 -22.256 1 24.43 370 LEU B O 1
ATOM 6062 N N . ASP B 1 371 ? -57.35 15.822 -20.504 1 23.11 371 ASP B N 1
ATOM 6063 C CA . ASP B 1 371 ? -58.357 15.65 -19.464 1 24.14 371 ASP B CA 1
ATOM 6064 C C . ASP B 1 371 ? -59.382 16.806 -19.582 1 26.21 371 ASP B C 1
ATOM 6065 O O . ASP B 1 371 ? -60.587 16.558 -19.604 1 26.65 371 ASP B O 1
ATOM 6070 N N . TYR B 1 372 ? -58.888 18.049 -19.735 1 26.33 372 TYR B N 1
ATOM 6071 C CA . TYR B 1 372 ? -59.718 19.242 -19.87 1 27.39 372 TYR B CA 1
ATOM 6072 C C . TYR B 1 372 ? -60.707 19.169 -21.041 1 27.1 372 TYR B C 1
ATOM 6073 O O . TYR B 1 372 ? -61.915 19.298 -20.808 1 27.79 372 TYR B O 1
ATOM 6082 N N . VAL B 1 373 ? -60.216 18.973 -22.285 1 25.94 373 VAL B N 1
ATOM 6083 C CA . VAL B 1 373 ? -61.117 18.976 -23.445 1 27.19 373 VAL B CA 1
ATOM 6084 C C . VAL B 1 373 ? -62.121 17.804 -23.455 1 28.5 373 VAL B C 1
ATOM 6085 O O . VAL B 1 373 ? -63.005 17.809 -24.302 1 29.43 373 VAL B O 1
ATOM 6089 N N . THR B 1 374 ? -61.97 16.801 -22.571 1 28.42 374 THR B N 1
ATOM 6090 C CA . THR B 1 374 ? -62.905 15.673 -22.495 1 29.73 374 THR B CA 1
ATOM 6091 C C . THR B 1 374 ? -63.77 15.668 -21.22 1 31.19 374 THR B C 1
ATOM 6092 O O . THR B 1 374 ? -64.537 14.729 -21.021 1 32 374 THR B O 1
ATOM 6096 N N . SER B 1 375 ? -63.638 16.671 -20.352 1 31.53 375 SER B N 1
ATOM 6097 C CA . SER B 1 375 ? -64.433 16.716 -19.116 1 32.53 375 SER B CA 1
ATOM 6098 C C . SER B 1 375 ? -65.303 17.971 -18.977 1 32.99 375 SER B C 1
ATOM 6099 O O . SER B 1 375 ? -65.967 18.133 -17.952 1 33.74 375 SER B O 1
ATOM 6102 N N . SER B 1 376 ? -65.322 18.842 -19.993 1 32.22 376 SER B N 1
ATOM 6103 C CA . SER B 1 376 ? -66.092 20.069 -19.98 1 32.61 376 SER B CA 1
ATOM 6104 C C . SER B 1 376 ? -66.964 20.119 -21.221 1 32.58 376 SER B C 1
ATOM 6105 O O . SER B 1 376 ? -66.46 19.875 -22.312 1 33.18 376 SER B O 1
ATOM 6108 N N . ARG B 1 377 ? -68.254 20.456 -21.071 1 32.02 377 ARG B N 1
ATOM 6109 C CA . ARG B 1 377 ? -69.145 20.564 -22.226 1 31.66 377 ARG B CA 1
ATOM 6110 C C . ARG B 1 377 ? -68.7 21.731 -23.109 1 29.73 377 ARG B C 1
ATOM 6111 O O . ARG B 1 377 ? -68.635 21.581 -24.326 1 30.63 377 ARG B O 1
ATOM 6119 N N . ALA B 1 378 ? -68.374 22.878 -22.506 1 27.64 378 ALA B N 1
ATOM 6120 C CA . ALA B 1 378 ? -67.927 24.042 -23.268 1 26.43 378 ALA B CA 1
ATOM 6121 C C . ALA B 1 378 ? -66.594 23.765 -23.997 1 24.93 378 ALA B C 1
ATOM 6122 O O . ALA B 1 378 ? -66.464 24.123 -25.167 1 25.09 378 ALA B O 1
ATOM 6124 N N . ALA B 1 379 ? -65.632 23.097 -23.329 1 23.9 379 ALA B N 1
ATOM 6125 C CA . ALA B 1 379 ? -64.339 22.772 -23.936 1 23.46 379 ALA B CA 1
ATOM 6126 C C . ALA B 1 379 ? -64.524 21.794 -25.088 1 23.42 379 ALA B C 1
ATOM 6127 O O . ALA B 1 379 ? -63.926 21.982 -26.153 1 22.95 379 ALA B O 1
ATOM 6129 N N . SER B 1 380 ? -65.374 20.768 -24.89 1 23.8 380 SER B N 1
ATOM 6130 C CA . SER B 1 380 ? -65.634 19.799 -25.949 1 24.47 380 SER B CA 1
ATOM 6131 C C . SER B 1 380 ? -66.389 20.456 -27.113 1 24.78 380 SER B C 1
ATOM 6132 O O . SER B 1 380 ? -66.138 20.108 -28.253 1 24.53 380 SER B O 1
ATOM 6135 N N . THR B 1 381 ? -67.28 21.426 -26.832 1 24.86 381 THR B N 1
ATOM 6136 C CA . THR B 1 381 ? -68.018 22.126 -27.893 1 25.17 381 THR B CA 1
ATOM 6137 C C . THR B 1 381 ? -67.05 22.978 -28.709 1 25.52 381 THR B C 1
ATOM 6138 O O . THR B 1 381 ? -67.13 23.006 -29.934 1 25.84 381 THR B O 1
ATOM 6142 N N . SER B 1 382 ? -66.117 23.644 -28.036 1 25.11 382 SER B N 1
ATOM 6143 C CA . SER B 1 382 ? -65.113 24.465 -28.708 1 26.09 382 SER B CA 1
ATOM 6144 C C . SER B 1 382 ? -64.222 23.584 -29.61 1 25.64 382 SER B C 1
ATOM 6145 O O . SER B 1 382 ? -63.958 23.954 -30.757 1 25.85 382 SER B O 1
ATOM 6148 N N . LEU B 1 383 ? -63.815 22.4 -29.117 1 24.45 383 LEU B N 1
ATOM 6149 C CA . LEU B 1 383 ? -63.037 21.432 -29.885 1 24.1 383 LEU B CA 1
ATOM 6150 C C . LEU B 1 383 ? -63.856 20.949 -31.105 1 23.83 383 LEU B C 1
ATOM 6151 O O . LEU B 1 383 ? -63.334 20.872 -32.219 1 22.98 383 LEU B O 1
ATOM 6156 N N . ALA B 1 384 ? -65.12 20.572 -30.878 1 23.65 384 ALA B N 1
ATOM 6157 C CA . ALA B 1 384 ? -65.984 20.088 -31.952 1 23.88 384 ALA B CA 1
ATOM 6158 C C . ALA B 1 384 ? -66.151 21.142 -33.049 1 23.98 384 ALA B C 1
ATOM 6159 O O . ALA B 1 384 ? -65.978 20.801 -34.215 1 24.33 384 ALA B O 1
ATOM 6161 N N . GLU B 1 385 ? -66.442 22.417 -32.676 1 23.44 385 GLU B N 1
ATOM 6162 C CA . GLU B 1 385 ? -66.626 23.512 -33.634 1 23.19 385 GLU B CA 1
ATOM 6163 C C . GLU B 1 385 ? -65.357 23.804 -34.419 1 23.18 385 GLU B C 1
ATOM 6164 O O . GLU B 1 385 ? -65.421 24.039 -35.621 1 23.12 385 GLU B O 1
ATOM 6170 N N . ASN B 1 386 ? -64.203 23.772 -33.759 1 22.19 386 ASN B N 1
ATOM 6171 C CA . ASN B 1 386 ? -62.934 23.959 -34.469 1 22.17 386 ASN B CA 1
ATOM 6172 C C . ASN B 1 386 ? -62.717 22.778 -35.434 1 20.81 386 ASN B C 1
ATOM 6173 O O . ASN B 1 386 ? -62.312 22.988 -36.573 1 19.9 386 ASN B O 1
ATOM 6178 N N . TYR B 1 387 ? -62.991 21.544 -34.98 1 20.13 387 TYR B N 1
ATOM 6179 C CA . TYR B 1 387 ? -62.769 20.358 -35.811 1 21.38 387 TYR B CA 1
ATOM 6180 C C . TYR B 1 387 ? -63.568 20.377 -37.11 1 21.69 387 TYR B C 1
ATOM 6181 O O . TYR B 1 387 ? -63 20.092 -38.174 1 21.58 387 TYR B O 1
ATOM 6190 N N . ILE B 1 388 ? -64.872 20.702 -37.042 1 21.94 388 ILE B N 1
ATOM 6191 C CA . ILE B 1 388 ? -65.685 20.719 -38.261 1 23.51 388 ILE B CA 1
ATOM 6192 C C . ILE B 1 388 ? -65.652 22.081 -38.997 1 24.24 388 ILE B C 1
ATOM 6193 O O . ILE B 1 388 ? -66.277 22.207 -40.041 1 22.78 388 ILE B O 1
ATOM 6198 N N . GLY B 1 389 ? -64.888 23.046 -38.502 1 25.02 389 GLY B N 1
ATOM 6199 C CA . GLY B 1 389 ? -64.684 24.305 -39.205 1 26.53 389 GLY B CA 1
ATOM 6200 C C . GLY B 1 389 ? -65.433 25.472 -38.628 1 28.74 389 GLY B C 1
ATOM 6201 O O . GLY B 1 389 ? -66.638 25.365 -38.403 1 29.41 389 GLY B O 1
ATOM 6202 N N . LEU B 1 390 ? -64.701 26.578 -38.331 1 29.63 390 LEU B N 1
ATOM 6203 C CA . LEU B 1 390 ? -65.304 27.792 -37.788 1 30.87 390 LEU B CA 1
ATOM 6204 C C . LEU B 1 390 ? -66.134 28.499 -38.855 1 32.05 390 LEU B C 1
ATOM 6205 O O . LEU B 1 390 ? -65.839 28.368 -40.046 1 32.49 390 LEU B O 1
ATOM 6210 N N . PRO B 1 391 ? -67.135 29.308 -38.449 1 32.46 391 PRO B N 1
ATOM 6211 C CA . PRO B 1 391 ? -67.937 30.035 -39.439 1 32.82 391 PRO B CA 1
ATOM 6212 C C . PRO B 1 391 ? -67.115 30.875 -40.408 1 33.53 391 PRO B C 1
ATOM 6213 O O . PRO B 1 391 ? -66.113 31.477 -40.028 1 33.72 391 PRO B O 1
ATOM 6217 N N . MET B 1 392 ? -67.541 30.878 -41.664 1 33.68 392 MET B N 1
ATOM 6218 C CA . MET B 1 392 ? -66.904 31.577 -42.753 1 35.29 392 MET B CA 1
ATOM 6219 C C . MET B 1 392 ? -67.09 33.098 -42.641 1 36.31 392 MET B C 1
ATOM 6220 O O . MET B 1 392 ? -68.162 33.59 -42.272 1 37.25 392 MET B O 1
ATOM 6225 N N . MET C 1 1 ? -48.151 19.84 24.251 1 39.81 1 MET C N 1
ATOM 6226 C CA . MET C 1 1 ? -49.586 20.027 24.037 1 40 1 MET C CA 1
ATOM 6227 C C . MET C 1 1 ? -50.091 19.003 23.024 1 38.81 1 MET C C 1
ATOM 6228 O O . MET C 1 1 ? -49.529 18.891 21.942 1 38.7 1 MET C O 1
ATOM 6233 N N . ARG C 1 2 ? -51.119 18.237 23.377 1 37.35 2 ARG C N 1
ATOM 6234 C CA . ARG C 1 2 ? -51.643 17.204 22.494 1 36.72 2 ARG C CA 1
ATOM 6235 C C . ARG C 1 2 ? -52.869 17.661 21.715 1 34.83 2 ARG C C 1
ATOM 6236 O O . ARG C 1 2 ? -53.723 18.356 22.258 1 34.49 2 ARG C O 1
ATOM 6244 N N . THR C 1 3 ? -52.949 17.278 20.426 1 33.21 3 THR C N 1
ATOM 6245 C CA . THR C 1 3 ? -54.103 17.595 19.574 1 31.93 3 THR C CA 1
ATOM 6246 C C . THR C 1 3 ? -54.316 16.488 18.519 1 31.2 3 THR C C 1
ATOM 6247 O O . THR C 1 3 ? -53.541 15.533 18.484 1 32.29 3 THR C O 1
ATOM 6251 N N . GLN C 1 4 ? -55.377 16.576 17.694 1 29.29 4 GLN C N 1
ATOM 6252 C CA . GLN C 1 4 ? -55.583 15.593 16.64 1 28.8 4 GLN C CA 1
ATOM 6253 C C . GLN C 1 4 ? -54.736 15.976 15.41 1 28.02 4 GLN C C 1
ATOM 6254 O O . GLN C 1 4 ? -53.927 15.172 14.935 1 28.46 4 GLN C O 1
ATOM 6260 N N . VAL C 1 5 ? -54.894 17.214 14.92 1 26.8 5 VAL C N 1
ATOM 6261 C CA . VAL C 1 5 ? -54.149 17.666 13.739 1 26.42 5 VAL C CA 1
ATOM 6262 C C . VAL C 1 5 ? -53.312 18.909 14.033 1 26.27 5 VAL C C 1
ATOM 6263 O O . VAL C 1 5 ? -53.868 19.955 14.36 1 26.01 5 VAL C O 1
ATOM 6267 N N . GLY C 1 6 ? -51.989 18.799 13.9 1 25.46 6 GLY C N 1
ATOM 6268 C CA . GLY C 1 6 ? -51.094 19.937 14.077 1 24.42 6 GLY C CA 1
ATOM 6269 C C . GLY C 1 6 ? -50.977 20.641 12.741 1 23.5 6 GLY C C 1
ATOM 6270 O O . GLY C 1 6 ? -50.636 20.004 11.752 1 23.62 6 GLY C O 1
ATOM 6271 N N . ILE C 1 7 ? -51.283 21.932 12.68 1 22.59 7 ILE C N 1
ATOM 6272 C CA . ILE C 1 7 ? -51.286 22.678 11.428 1 22.42 7 ILE C CA 1
ATOM 6273 C C . ILE C 1 7 ? -50.198 23.725 11.386 1 22.24 7 ILE C C 1
ATOM 6274 O O . ILE C 1 7 ? -50.16 24.618 12.239 1 22.25 7 ILE C O 1
ATOM 6279 N N . ILE C 1 8 ? -49.324 23.643 10.36 1 21.1 8 ILE C N 1
ATOM 6280 C CA . ILE C 1 8 ? -48.27 24.634 10.214 1 20.7 8 ILE C CA 1
ATOM 6281 C C . ILE C 1 8 ? -48.688 25.641 9.187 1 19.59 8 ILE C C 1
ATOM 6282 O O . ILE C 1 8 ? -48.752 25.312 8.001 1 19.41 8 ILE C O 1
ATOM 6287 N N . GLY C 1 9 ? -48.975 26.854 9.632 1 19.12 9 GLY C N 1
ATOM 6288 C CA . GLY C 1 9 ? -49.328 27.927 8.717 1 19.46 9 GLY C CA 1
ATOM 6289 C C . GLY C 1 9 ? -50.751 28.418 8.865 1 19.85 9 GLY C C 1
ATOM 6290 O O . GLY C 1 9 ? -51.694 27.62 8.869 1 20.1 9 GLY C O 1
ATOM 6291 N N . ALA C 1 10 ? -50.906 29.739 8.976 1 19.1 10 ALA C N 1
ATOM 6292 C CA . ALA C 1 10 ? -52.218 30.35 9.097 1 19.01 10 ALA C CA 1
ATOM 6293 C C . ALA C 1 10 ? -52.57 31.171 7.859 1 18.92 10 ALA C C 1
ATOM 6294 O O . ALA C 1 10 ? -53.007 32.328 7.94 1 19.32 10 ALA C O 1
ATOM 6296 N N . GLY C 1 11 ? -52.355 30.574 6.703 1 18.79 11 GLY C N 1
ATOM 6297 C CA . GLY C 1 11 ? -52.831 31.149 5.452 1 19.02 11 GLY C CA 1
ATOM 6298 C C . GLY C 1 11 ? -54.224 30.598 5.184 1 19.15 11 GLY C C 1
ATOM 6299 O O . GLY C 1 11 ? -54.833 29.937 6.045 1 18.94 11 GLY C O 1
ATOM 6300 N N . PRO C 1 12 ? -54.752 30.814 3.972 1 19.69 12 PRO C N 1
ATOM 6301 C CA . PRO C 1 12 ? -56.066 30.24 3.626 1 20.25 12 PRO C CA 1
ATOM 6302 C C . PRO C 1 12 ? -56.125 28.725 3.826 1 20.84 12 PRO C C 1
ATOM 6303 O O . PRO C 1 12 ? -57.111 28.239 4.382 1 21.05 12 PRO C O 1
ATOM 6307 N N . ALA C 1 13 ? -55.084 27.979 3.419 1 20.63 13 ALA C N 1
ATOM 6308 C CA . ALA C 1 13 ? -55.103 26.522 3.596 1 19.81 13 ALA C CA 1
ATOM 6309 C C . ALA C 1 13 ? -55.237 26.105 5.091 1 19.2 13 ALA C C 1
ATOM 6310 O O . ALA C 1 13 ? -56.173 25.397 5.435 1 18.22 13 ALA C O 1
ATOM 6312 N N . GLY C 1 14 ? -54.352 26.585 5.964 1 18.21 14 GLY C N 1
ATOM 6313 C CA . GLY C 1 14 ? -54.365 26.192 7.366 1 18.5 14 GLY C CA 1
ATOM 6314 C C . GLY C 1 14 ? -55.625 26.619 8.087 1 19.31 14 GLY C C 1
ATOM 6315 O O . GLY C 1 14 ? -56.205 25.846 8.842 1 20.08 14 GLY C O 1
ATOM 6316 N N . LEU C 1 15 ? -56.056 27.867 7.848 1 19.04 15 LEU C N 1
ATOM 6317 C CA . LEU C 1 15 ? -57.25 28.399 8.496 1 19.91 15 LEU C CA 1
ATOM 6318 C C . LEU C 1 15 ? -58.523 27.678 8.028 1 21.42 15 LEU C C 1
ATOM 6319 O O . LEU C 1 15 ? -59.327 27.262 8.873 1 23.07 15 LEU C O 1
ATOM 6324 N N . LEU C 1 16 ? -58.694 27.482 6.687 1 20.46 16 LEU C N 1
ATOM 6325 C CA . LEU C 1 16 ? -59.865 26.755 6.174 1 21.19 16 LEU C CA 1
ATOM 6326 C C . LEU C 1 16 ? -59.859 25.322 6.689 1 21.76 16 LEU C C 1
ATOM 6327 O O . LEU C 1 16 ? -60.9 24.839 7.119 1 23.25 16 LEU C O 1
ATOM 6332 N N . LEU C 1 17 ? -58.69 24.652 6.684 1 20.61 17 LEU C N 1
ATOM 6333 C CA . LEU C 1 17 ? -58.627 23.272 7.209 1 21.81 17 LEU C CA 1
ATOM 6334 C C . LEU C 1 17 ? -59.03 23.218 8.692 1 23.42 17 LEU C C 1
ATOM 6335 O O . LEU C 1 17 ? -59.852 22.381 9.077 1 24.74 17 LEU C O 1
ATOM 6340 N N . SER C 1 18 ? -58.471 24.113 9.523 1 23.53 18 SER C N 1
ATOM 6341 C CA . SER C 1 18 ? -58.776 24.11 10.951 1 24.54 18 SER C CA 1
ATOM 6342 C C . SER C 1 18 ? -60.279 24.29 11.208 1 25.23 18 SER C C 1
ATOM 6343 O O . SER C 1 18 ? -60.857 23.585 12.051 1 24.88 18 SER C O 1
ATOM 6346 N N . HIS C 1 19 ? -60.933 25.175 10.42 1 25.07 19 HIS C N 1
ATOM 6347 C CA . HIS C 1 19 ? -62.365 25.409 10.604 1 25.47 19 HIS C CA 1
ATOM 6348 C C . HIS C 1 19 ? -63.222 24.263 10.066 1 26.48 19 HIS C C 1
ATOM 6349 O O . HIS C 1 19 ? -64.197 23.878 10.712 1 26.41 19 HIS C O 1
ATOM 6356 N N . LEU C 1 20 ? -62.837 23.662 8.929 1 27.16 20 LEU C N 1
ATOM 6357 C CA . LEU C 1 20 ? -63.555 22.499 8.394 1 27.98 20 LEU C CA 1
ATOM 6358 C C . LEU C 1 20 ? -63.497 21.336 9.408 1 28.38 20 LEU C C 1
ATOM 6359 O O . LEU C 1 20 ? -64.503 20.649 9.623 1 29.17 20 LEU C O 1
ATOM 6364 N N . LEU C 1 21 ? -62.341 21.169 10.076 1 27.55 21 LEU C N 1
ATOM 6365 C CA . LEU C 1 21 ? -62.167 20.12 11.089 1 28.04 21 LEU C CA 1
ATOM 6366 C C . LEU C 1 21 ? -63.027 20.415 12.306 1 28.55 21 LEU C C 1
ATOM 6367 O O . LEU C 1 21 ? -63.658 19.503 12.844 1 29.02 21 LEU C O 1
ATOM 6372 N N . TYR C 1 22 ? -63.089 21.691 12.722 1 28.56 22 TYR C N 1
ATOM 6373 C CA . TYR C 1 22 ? -63.897 22.11 13.861 1 29.95 22 TYR C CA 1
ATOM 6374 C C . TYR C 1 22 ? -65.376 21.783 13.604 1 30.18 22 TYR C C 1
ATOM 6375 O O . TYR C 1 22 ? -66.05 21.256 14.489 1 29.1 22 TYR C O 1
ATOM 6384 N N . LEU C 1 23 ? -65.863 22.07 12.383 1 30.77 23 LEU C N 1
ATOM 6385 C CA . LEU C 1 23 ? -67.247 21.784 12.012 1 31.97 23 LEU C CA 1
ATOM 6386 C C . LEU C 1 23 ? -67.611 20.293 12.107 1 33.56 23 LEU C C 1
ATOM 6387 O O . LEU C 1 23 ? -68.795 19.957 12.193 1 34.44 23 LEU C O 1
ATOM 6392 N N . GLN C 1 24 ? -66.602 19.404 12.13 1 33.35 24 GLN C N 1
ATOM 6393 C CA . GLN C 1 24 ? -66.797 17.959 12.276 1 33.87 24 GLN C CA 1
ATOM 6394 C C . GLN C 1 24 ? -66.309 17.402 13.637 1 34.08 24 GLN C C 1
ATOM 6395 O O . GLN C 1 24 ? -66.221 16.188 13.81 1 34.83 24 GLN C O 1
ATOM 6401 N N . GLY C 1 25 ? -66.006 18.28 14.585 1 33.94 25 GLY C N 1
ATOM 6402 C CA . GLY C 1 25 ? -65.575 17.886 15.922 1 34.6 25 GLY C CA 1
ATOM 6403 C C . GLY C 1 25 ? -64.15 17.374 16.035 1 34.93 25 GLY C C 1
ATOM 6404 O O . GLY C 1 25 ? -63.823 16.648 16.975 1 35.39 25 GLY C O 1
ATOM 6405 N N . ILE C 1 26 ? -63.283 17.767 15.1 1 33.97 26 ILE C N 1
ATOM 6406 C CA . ILE C 1 26 ? -61.874 17.384 15.112 1 33.53 26 ILE C CA 1
ATOM 6407 C C . ILE C 1 26 ? -61.016 18.575 15.562 1 32.54 26 ILE C C 1
ATOM 6408 O O . ILE C 1 26 ? -61.108 19.669 14.999 1 31.94 26 ILE C O 1
ATOM 6413 N N . GLU C 1 27 ? -60.199 18.356 16.588 1 31.99 27 GLU C N 1
ATOM 6414 C CA . GLU C 1 27 ? -59.345 19.383 17.169 1 31.97 27 GLU C CA 1
ATOM 6415 C C . GLU C 1 27 ? -58.057 19.619 16.398 1 30.75 27 GLU C C 1
ATOM 6416 O O . GLU C 1 27 ? -57.509 18.71 15.783 1 30.76 27 GLU C O 1
ATOM 6422 N N . SER C 1 28 ? -57.561 20.84 16.477 1 29.67 28 SER C N 1
ATOM 6423 C CA . SER C 1 28 ? -56.329 21.216 15.811 1 29.35 28 SER C CA 1
ATOM 6424 C C . SER C 1 28 ? -55.613 22.335 16.573 1 28.32 28 SER C C 1
ATOM 6425 O O . SER C 1 28 ? -56.232 23.04 17.386 1 28.33 28 SER C O 1
ATOM 6428 N N . ILE C 1 29 ? -54.308 22.482 16.325 1 26.79 29 ILE C N 1
ATOM 6429 C CA . ILE C 1 29 ? -53.518 23.589 16.856 1 26.18 29 ILE C CA 1
ATOM 6430 C C . ILE C 1 29 ? -52.791 24.192 15.651 1 25.92 29 ILE C C 1
ATOM 6431 O O . ILE C 1 29 ? -52.153 23.456 14.901 1 26.41 29 ILE C O 1
ATOM 6436 N N . ILE C 1 30 ? -52.901 25.503 15.444 1 25.29 30 ILE C N 1
ATOM 6437 C CA . ILE C 1 30 ? -52.199 26.149 14.336 1 24.99 30 ILE C CA 1
ATOM 6438 C C . ILE C 1 30 ? -50.99 26.908 14.876 1 24.28 30 ILE C C 1
ATOM 6439 O O . ILE C 1 30 ? -51.119 27.617 15.876 1 24.35 30 ILE C O 1
ATOM 6444 N N . ILE C 1 31 ? -49.828 26.787 14.203 1 23.54 31 ILE C N 1
ATOM 6445 C CA . ILE C 1 31 ? -48.667 27.616 14.518 1 22.7 31 ILE C CA 1
ATOM 6446 C C . ILE C 1 31 ? -48.386 28.483 13.278 1 21.22 31 ILE C C 1
ATOM 6447 O O . ILE C 1 31 ? -48.525 28.021 12.147 1 20.2 31 ILE C O 1
ATOM 6452 N N . GLU C 1 32 ? -48.02 29.742 13.493 1 20.25 32 GLU C N 1
ATOM 6453 C CA . GLU C 1 32 ? -47.781 30.689 12.417 1 20.19 32 GLU C CA 1
ATOM 6454 C C . GLU C 1 32 ? -46.527 31.489 12.784 1 20.14 32 GLU C C 1
ATOM 6455 O O . GLU C 1 32 ? -46.465 32.017 13.894 1 20.97 32 GLU C O 1
ATOM 6461 N N . ASN C 1 33 ? -45.511 31.539 11.896 1 20.21 33 ASN C N 1
ATOM 6462 C CA . ASN C 1 33 ? -44.258 32.223 12.233 1 21.24 33 ASN C CA 1
ATOM 6463 C C . ASN C 1 33 ? -44.3 33.739 12.041 1 22.84 33 ASN C C 1
ATOM 6464 O O . ASN C 1 33 ? -43.371 34.422 12.475 1 24.47 33 ASN C O 1
ATOM 6469 N N . ARG C 1 34 ? -45.36 34.274 11.439 1 22.34 34 ARG C N 1
ATOM 6470 C CA . ARG C 1 34 ? -45.509 35.722 11.33 1 22.76 34 ARG C CA 1
ATOM 6471 C C . ARG C 1 34 ? -46.54 36.202 12.384 1 22.89 34 ARG C C 1
ATOM 6472 O O . ARG C 1 34 ? -47.204 35.379 13.036 1 23 34 ARG C O 1
ATOM 6480 N N . THR C 1 35 ? -46.636 37.528 12.609 1 23.41 35 THR C N 1
ATOM 6481 C CA . THR C 1 35 ? -47.62 38.051 13.56 1 23.6 35 THR C CA 1
ATOM 6482 C C . THR C 1 35 ? -49.02 38.047 12.905 1 23.98 35 THR C C 1
ATOM 6483 O O . THR C 1 35 ? -49.13 38.005 11.667 1 23.99 35 THR C O 1
ATOM 6487 N N . ARG C 1 36 ? -50.079 38.165 13.718 1 23.95 36 ARG C N 1
ATOM 6488 C CA . ARG C 1 36 ? -51.454 38.275 13.211 1 23.94 36 ARG C CA 1
ATOM 6489 C C . ARG C 1 36 ? -51.587 39.521 12.317 1 23.81 36 ARG C C 1
ATOM 6490 O O . ARG C 1 36 ? -52.183 39.463 11.242 1 22.22 36 ARG C O 1
ATOM 6498 N N . GLU C 1 37 ? -50.944 40.626 12.721 1 24.52 37 GLU C N 1
ATOM 6499 C CA . GLU C 1 37 ? -50.934 41.866 11.937 1 24.96 37 GLU C CA 1
ATOM 6500 C C . GLU C 1 37 ? -50.341 41.628 10.542 1 24.88 37 GLU C C 1
ATOM 6501 O O . GLU C 1 37 ? -50.875 42.112 9.531 1 24.65 37 GLU C O 1
ATOM 6507 N N . GLU C 1 38 ? -49.24 40.874 10.48 1 23.81 38 GLU C N 1
ATOM 6508 C CA . GLU C 1 38 ? -48.585 40.601 9.204 1 23.09 38 GLU C CA 1
ATOM 6509 C C . GLU C 1 38 ? -49.489 39.779 8.284 1 21.89 38 GLU C C 1
ATOM 6510 O O . GLU C 1 38 ? -49.653 40.145 7.118 1 21.46 38 GLU C O 1
ATOM 6516 N N . ILE C 1 39 ? -50.094 38.691 8.809 1 21.02 39 ILE C N 1
ATOM 6517 C CA . ILE C 1 39 ? -50.929 37.84 7.96 1 20.84 39 ILE C CA 1
ATOM 6518 C C . ILE C 1 39 ? -52.21 38.564 7.53 1 21.19 39 ILE C C 1
ATOM 6519 O O . ILE C 1 39 ? -52.653 38.392 6.395 1 20.96 39 ILE C O 1
ATOM 6524 N N . GLU C 1 40 ? -52.76 39.413 8.398 1 21.56 40 GLU C N 1
ATOM 6525 C CA . GLU C 1 40 ? -53.956 40.186 8.048 1 23.02 40 GLU C CA 1
ATOM 6526 C C . GLU C 1 40 ? -53.651 41.429 7.186 1 24.06 40 GLU C C 1
ATOM 6527 O O . GLU C 1 40 ? -54.574 42.121 6.77 1 24.3 40 GLU C O 1
ATOM 6533 N N . GLY C 1 41 ? -52.371 41.717 6.947 1 24.32 41 GLY C N 1
ATOM 6534 C CA . GLY C 1 41 ? -51.977 42.911 6.218 1 25.76 41 GLY C CA 1
ATOM 6535 C C . GLY C 1 41 ? -51.47 42.734 4.812 1 27.87 41 GLY C C 1
ATOM 6536 O O . GLY C 1 41 ? -50.889 43.674 4.27 1 28.8 41 GLY C O 1
ATOM 6537 N N . THR C 1 42 ? -51.677 41.572 4.201 1 28.42 42 THR C N 1
ATOM 6538 C CA . THR C 1 42 ? -51.246 41.346 2.811 1 30.01 42 THR C CA 1
ATOM 6539 C C . THR C 1 42 ? -52.12 42.099 1.793 1 30.22 42 THR C C 1
ATOM 6540 O O . THR C 1 42 ? -53.339 42.169 1.969 1 29.96 42 THR C O 1
ATOM 6544 N N . ILE C 1 43 ? -51.504 42.689 0.748 1 30.29 43 ILE C N 1
ATOM 6545 C CA . ILE C 1 43 ? -52.28 43.386 -0.288 1 30.86 43 ILE C CA 1
ATOM 6546 C C . ILE C 1 43 ? -52.754 42.469 -1.43 1 29.57 43 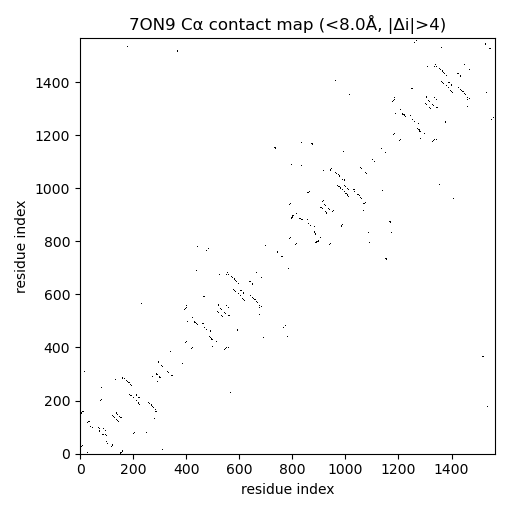ILE C C 1
ATOM 6547 O O . ILE C 1 43 ? -53.398 42.94 -2.364 1 29.91 43 ILE C O 1
ATOM 6552 N N . ARG C 1 44 ? -52.455 41.172 -1.332 1 28.23 44 ARG C N 1
ATOM 6553 C CA . ARG C 1 44 ? -52.799 40.097 -2.234 1 27.64 44 ARG C CA 1
ATOM 6554 C C . ARG C 1 44 ? -54.218 40.199 -2.793 1 26.58 44 ARG C C 1
ATOM 6555 O O . ARG C 1 44 ? -55.152 40.492 -2.053 1 26.03 44 ARG C O 1
ATOM 6563 N N . ALA C 1 45 ? -54.386 39.896 -4.082 1 25.27 45 ALA C N 1
ATOM 6564 C CA . ALA C 1 45 ? -55.698 39.952 -4.726 1 24.93 45 ALA C CA 1
ATOM 6565 C C . ALA C 1 45 ? -56.716 38.952 -4.103 1 25.2 45 ALA C C 1
ATOM 6566 O O . ALA C 1 45 ? -56.332 38.108 -3.279 1 25.44 45 ALA C O 1
ATOM 6568 N N . GLY C 1 46 ? -58 39.087 -4.451 1 24.18 46 GLY C N 1
ATOM 6569 C CA . GLY C 1 46 ? -59.006 38.206 -3.897 1 23.87 46 GLY C CA 1
ATOM 6570 C C . GLY C 1 46 ? -59.968 37.672 -4.931 1 22.87 46 GLY C C 1
ATOM 6571 O O . GLY C 1 46 ? -61.158 37.619 -4.667 1 22.8 46 GLY C O 1
ATOM 6572 N N . VAL C 1 47 ? -59.462 37.246 -6.105 1 21.88 47 VAL C N 1
ATOM 6573 C CA . VAL C 1 47 ? -60.351 36.671 -7.106 1 22.1 47 VAL C CA 1
ATOM 6574 C C . VAL C 1 47 ? -60.72 35.29 -6.591 1 23.2 47 VAL C C 1
ATOM 6575 O O . VAL C 1 47 ? -59.836 34.445 -6.389 1 23.95 47 VAL C O 1
ATOM 6579 N N . LEU C 1 48 ? -61.987 35.121 -6.232 1 22.49 48 LEU C N 1
ATOM 6580 C CA . LEU C 1 48 ? -62.451 33.854 -5.684 1 23.47 48 LEU C CA 1
ATOM 6581 C C . LEU C 1 48 ? -63.273 33.075 -6.702 1 23.99 48 LEU C C 1
ATOM 6582 O O . LEU C 1 48 ? -64.195 33.619 -7.313 1 25.81 48 LEU C O 1
ATOM 6587 N N . GLU C 1 49 ? -62.993 31.782 -6.826 1 23.16 49 GLU C N 1
ATOM 6588 C CA . GLU C 1 49 ? -63.778 30.892 -7.681 1 23.11 49 GLU C CA 1
ATOM 6589 C C . GLU C 1 49 ? -65.124 30.637 -7.031 1 23.94 49 GLU C C 1
ATOM 6590 O O . GLU C 1 49 ? -65.247 30.714 -5.793 1 24.82 49 GLU C O 1
ATOM 6596 N N . GLN C 1 50 ? -66.129 30.256 -7.834 1 23.89 50 GLN C N 1
ATOM 6597 C CA . GLN C 1 50 ? -67.465 29.942 -7.333 1 24.94 50 GLN C CA 1
ATOM 6598 C C . GLN C 1 50 ? -67.431 28.896 -6.233 1 24.87 50 GLN C C 1
ATOM 6599 O O . GLN C 1 50 ? -68.115 29.064 -5.23 1 25.02 50 GLN C O 1
ATOM 6605 N N . GLY C 1 51 ? -66.572 27.889 -6.384 1 25 51 GLY C N 1
ATOM 6606 C CA . GLY C 1 51 ? -66.43 26.825 -5.391 1 25.26 51 GLY C CA 1
ATOM 6607 C C . GLY C 1 51 ? -65.919 27.306 -4.053 1 24.95 51 GLY C C 1
ATOM 6608 O O . GLY C 1 51 ? -66.322 26.8 -3.004 1 25.76 51 GLY C O 1
ATOM 6609 N N . THR C 1 52 ? -65.037 28.305 -4.074 1 23.85 52 THR C N 1
ATOM 6610 C CA . THR C 1 52 ? -64.475 28.871 -2.844 1 22.62 52 THR C CA 1
ATOM 6611 C C . THR C 1 52 ? -65.538 29.748 -2.143 1 22.19 52 THR C C 1
ATOM 6612 O O . THR C 1 52 ? -65.688 29.682 -0.926 1 21.52 52 THR C O 1
ATOM 6616 N N . VAL C 1 53 ? -66.32 30.496 -2.921 1 22.3 53 VAL C N 1
ATOM 6617 C CA . VAL C 1 53 ? -67.433 31.302 -2.404 1 23.73 53 VAL C CA 1
ATOM 6618 C C . VAL C 1 53 ? -68.45 30.364 -1.744 1 23.97 53 VAL C C 1
ATOM 6619 O O . VAL C 1 53 ? -68.799 30.558 -0.58 1 23.94 53 VAL C O 1
ATOM 6623 N N . ASP C 1 54 ? -68.815 29.279 -2.439 1 24.76 54 ASP C N 1
ATOM 6624 C CA . ASP C 1 54 ? -69.748 28.294 -1.905 1 26.02 54 ASP C CA 1
ATOM 6625 C C . ASP C 1 54 ? -69.221 27.69 -0.599 1 26.16 54 ASP C C 1
ATOM 6626 O O . ASP C 1 54 ? -69.971 27.568 0.36 1 26.17 54 ASP C O 1
ATOM 6631 N N . LEU C 1 55 ? -67.932 27.359 -0.555 1 25.81 55 LEU C N 1
ATOM 6632 C CA . LEU C 1 55 ? -67.293 26.786 0.626 1 26.07 55 LEU C CA 1
ATOM 6633 C C . LEU C 1 55 ? -67.36 27.723 1.819 1 25.16 55 LEU C C 1
ATOM 6634 O O . LEU C 1 55 ? -67.803 27.306 2.893 1 26.06 55 LEU C O 1
ATOM 6639 N N . MET C 1 56 ? -67.001 29.009 1.629 1 23.57 56 MET C N 1
ATOM 6640 C CA . MET C 1 56 ? -67.042 29.982 2.724 1 22.88 56 MET C CA 1
ATOM 6641 C C . MET C 1 56 ? -68.469 30.117 3.265 1 23.25 56 MET C C 1
ATOM 6642 O O . MET C 1 56 ? -68.658 30.121 4.48 1 23.22 56 MET C O 1
ATOM 6647 N N . ASN C 1 57 ? -69.467 30.148 2.368 1 24.27 57 ASN C N 1
ATOM 6648 C CA . ASN C 1 57 ? -70.863 30.236 2.812 1 26.3 57 ASN C CA 1
ATOM 6649 C C . ASN C 1 57 ? -71.315 28.977 3.535 1 28.02 57 ASN C C 1
ATOM 6650 O O . ASN C 1 57 ? -71.946 29.072 4.587 1 28.94 57 ASN C O 1
ATOM 6655 N N . GLN C 1 58 ? -70.95 27.804 3.002 1 28.72 58 GLN C N 1
ATOM 6656 C CA . GLN C 1 58 ? -71.277 26.5 3.59 1 29.43 58 GLN C CA 1
ATOM 6657 C C . GLN C 1 58 ? -70.704 26.346 4.99 1 29.63 58 GLN C C 1
ATOM 6658 O O . GLN C 1 58 ? -71.353 25.775 5.866 1 30.2 58 GLN C O 1
ATOM 6664 N N . MET C 1 59 ? -69.512 26.889 5.214 1 28.73 59 MET C N 1
ATOM 6665 C CA . MET C 1 59 ? -68.811 26.852 6.501 1 28.21 59 MET C CA 1
ATOM 6666 C C . MET C 1 59 ? -69.29 27.887 7.521 1 27.47 59 MET C C 1
ATOM 6667 O O . MET C 1 59 ? -68.784 27.896 8.64 1 27.81 59 MET C O 1
ATOM 6672 N N . GLY C 1 60 ? -70.228 28.756 7.139 1 26.27 60 GLY C N 1
ATOM 6673 C CA . GLY C 1 60 ? -70.737 29.765 8.061 1 26.43 60 GLY C CA 1
ATOM 6674 C C . GLY C 1 60 ? -69.809 30.944 8.278 1 26.18 60 GLY C C 1
ATOM 6675 O O . GLY C 1 60 ? -69.994 31.715 9.217 1 26.74 60 GLY C O 1
ATOM 6676 N N . VAL C 1 61 ? -68.818 31.129 7.384 1 25.58 61 VAL C N 1
ATOM 6677 C CA . VAL C 1 61 ? -67.862 32.225 7.503 1 25.1 61 VAL C CA 1
ATOM 6678 C C . VAL C 1 61 ? -67.885 33.178 6.291 1 24.87 61 VAL C C 1
ATOM 6679 O O . VAL C 1 61 ? -66.917 33.911 6.071 1 24.81 61 VAL C O 1
ATOM 6683 N N . GLY C 1 62 ? -68.976 33.178 5.518 1 24.17 62 GLY C N 1
ATOM 6684 C CA . GLY C 1 62 ? -69.05 33.991 4.312 1 23.67 62 GLY C CA 1
ATOM 6685 C C . GLY C 1 62 ? -69.917 35.236 4.371 1 23.56 62 GLY C C 1
ATOM 6686 O O . GLY C 1 62 ? -70.052 35.916 3.356 1 22.65 62 GLY C O 1
ATOM 6687 N N . ALA C 1 63 ? -70.514 35.551 5.529 1 23.46 63 ALA C N 1
ATOM 6688 C CA . ALA C 1 63 ? -71.425 36.72 5.611 1 23.99 63 ALA C CA 1
ATOM 6689 C C . ALA C 1 63 ? -70.787 38.047 5.158 1 23.17 63 ALA C C 1
ATOM 6690 O O . ALA C 1 63 ? -71.361 38.764 4.319 1 22.49 63 ALA C O 1
ATOM 6692 N N . ARG C 1 64 ? -69.58 38.341 5.678 1 22.28 64 ARG C N 1
ATOM 6693 C CA . ARG C 1 64 ? -68.908 39.587 5.345 1 22.7 64 ARG C CA 1
ATOM 6694 C C . ARG C 1 64 ? -68.468 39.593 3.896 1 22.5 64 ARG C C 1
ATOM 6695 O O . ARG C 1 64 ? -68.589 40.615 3.23 1 23.34 64 ARG C O 1
ATOM 6703 N N . MET C 1 65 ? -67.98 38.448 3.383 1 20.67 65 MET C N 1
ATOM 6704 C CA . MET C 1 65 ? -67.616 38.281 1.975 1 20.01 65 MET C CA 1
ATOM 6705 C C . MET C 1 65 ? -68.787 38.655 1.069 1 20.55 65 MET C C 1
ATOM 6706 O O . MET C 1 65 ? -68.58 39.342 0.07 1 21.28 65 MET C O 1
ATOM 6711 N N . MET C 1 66 ? -70.013 38.205 1.409 1 20.56 66 MET C N 1
ATOM 6712 C CA . MET C 1 66 ? -71.153 38.482 0.534 1 20.22 66 MET C CA 1
ATOM 6713 C C . MET C 1 66 ? -71.678 39.913 0.66 1 21.89 66 MET C C 1
ATOM 6714 O O . MET C 1 66 ? -72.301 40.424 -0.274 1 23.02 66 MET C O 1
ATOM 6719 N N . LYS C 1 67 ? -71.397 40.57 1.775 1 22.37 67 LYS C N 1
ATOM 6720 C CA . LYS C 1 67 ? -71.866 41.941 1.989 1 23.23 67 LYS C CA 1
ATOM 6721 C C . LYS C 1 67 ? -70.841 42.975 1.497 1 24.54 67 LYS C C 1
ATOM 6722 O O . LYS C 1 67 ? -71.223 44.044 1.011 1 25.65 67 LYS C O 1
ATOM 6728 N N . GLU C 1 68 ? -69.565 42.691 1.706 1 24.07 68 GLU C N 1
ATOM 6729 C CA . GLU C 1 68 ? -68.485 43.615 1.393 1 25.03 68 GLU C CA 1
ATOM 6730 C C . GLU C 1 68 ? -67.652 43.258 0.148 1 25.63 68 GLU C C 1
ATOM 6731 O O . GLU C 1 68 ? -66.847 44.078 -0.309 1 27.21 68 GLU C O 1
ATOM 6737 N N . GLY C 1 69 ? -67.849 42.071 -0.4 1 24.84 69 GLY C N 1
ATOM 6738 C CA . GLY C 1 69 ? -67.174 41.684 -1.637 1 24.81 69 GLY C CA 1
ATOM 6739 C C . GLY C 1 69 ? -67.655 42.501 -2.832 1 25.04 69 GLY C C 1
ATOM 6740 O O . GLY C 1 69 ? -68.622 43.267 -2.723 1 24.33 69 GLY C O 1
ATOM 6741 N N . HIS C 1 70 ? -66.963 42.368 -3.975 1 25.05 70 HIS C N 1
ATOM 6742 C CA . HIS C 1 70 ? -67.306 43.053 -5.221 1 26.14 70 HIS C CA 1
ATOM 6743 C C . HIS C 1 70 ? -67.647 42.048 -6.298 1 24.79 70 HIS C C 1
ATOM 6744 O O . HIS C 1 70 ? -66.88 41.138 -6.53 1 25.11 70 HIS C O 1
ATOM 6751 N N . PHE C 1 71 ? -68.824 42.18 -6.901 1 23.06 71 PHE C N 1
ATOM 6752 C CA . PHE C 1 71 ? -69.351 41.219 -7.851 1 23.43 71 PHE C CA 1
ATOM 6753 C C . PHE C 1 71 ? -69.404 41.849 -9.238 1 24.42 71 PHE C C 1
ATOM 6754 O O . PHE C 1 71 ? -70.175 42.76 -9.47 1 24.63 71 PHE C O 1
ATOM 6762 N N . HIS C 1 72 ? -68.521 41.398 -10.129 1 25.35 72 HIS C N 1
ATOM 6763 C CA . HIS C 1 72 ? -68.395 41.922 -11.495 1 26.39 72 HIS C CA 1
ATOM 6764 C C . HIS C 1 72 ? -69.048 40.982 -12.517 1 25.59 72 HIS C C 1
ATOM 6765 O O . HIS C 1 72 ? -68.955 39.767 -12.37 1 26.38 72 HIS C O 1
ATOM 6772 N N . GLU C 1 73 ? -69.649 41.527 -13.568 1 23.92 73 GLU C N 1
ATOM 6773 C CA . GLU C 1 73 ? -70.273 40.698 -14.605 1 23.84 73 GLU C CA 1
ATOM 6774 C C . GLU C 1 73 ? -69.256 40.114 -15.61 1 23.74 73 GLU C C 1
ATOM 6775 O O . GLU C 1 73 ? -69.588 39.195 -16.344 1 24.6 73 GLU C O 1
ATOM 6781 N N . GLY C 1 74 ? -68.048 40.66 -15.652 1 21.93 74 GLY C N 1
ATOM 6782 C CA . GLY C 1 74 ? -67.03 40.188 -16.57 1 21.36 74 GLY C CA 1
ATOM 6783 C C . GLY C 1 74 ? -65.684 40.843 -16.402 1 21.04 74 GLY C C 1
ATOM 6784 O O . GLY C 1 74 ? -65.398 41.516 -15.396 1 21.21 74 GLY C O 1
ATOM 6785 N N . PHE C 1 75 ? -64.839 40.642 -17.434 1 19.44 75 PHE C N 1
ATOM 6786 C CA . PHE C 1 75 ? -63.508 41.239 -17.502 1 18.94 75 PHE C CA 1
ATOM 6787 C C . PHE C 1 75 ? -63.14 41.469 -18.989 1 19.08 75 PHE C C 1
ATOM 6788 O O . PHE C 1 75 ? -63.841 40.986 -19.876 1 19.44 75 PHE C O 1
ATOM 6796 N N . GLU C 1 76 ? -62.037 42.19 -19.257 1 17.97 76 GLU C N 1
ATOM 6797 C CA . GLU C 1 76 ? -61.649 42.483 -20.629 1 18.67 76 GLU C CA 1
ATOM 6798 C C . GLU C 1 76 ? -60.307 41.906 -21.013 1 18.58 76 GLU C C 1
ATOM 6799 O O . GLU C 1 76 ? -59.369 41.888 -20.197 1 17.71 76 GLU C O 1
ATOM 6805 N N . LEU C 1 77 ? -60.226 41.39 -22.252 1 18.85 77 LEU C N 1
ATOM 6806 C CA . LEU C 1 77 ? -58.97 40.957 -22.872 1 18.27 77 LEU C CA 1
ATOM 6807 C C . LEU C 1 77 ? -58.683 42.022 -23.939 1 18.31 77 LEU C C 1
ATOM 6808 O O . LEU C 1 77 ? -59.519 42.241 -24.827 1 19.05 77 LEU C O 1
ATOM 6813 N N . ARG C 1 78 ? -57.553 42.709 -23.824 1 17.29 78 ARG C N 1
ATOM 6814 C CA . ARG C 1 78 ? -57.192 43.789 -24.733 1 17.33 78 ARG C CA 1
ATOM 6815 C C . ARG C 1 78 ? -55.973 43.379 -25.556 1 17.97 78 ARG C C 1
ATOM 6816 O O . ARG C 1 78 ? -54.968 42.932 -24.996 1 18.83 78 ARG C O 1
ATOM 6824 N N . PHE C 1 79 ? -56.06 43.494 -26.871 1 18.45 79 PHE C N 1
ATOM 6825 C CA . PHE C 1 79 ? -54.957 43.109 -27.754 1 20.36 79 PHE C CA 1
ATOM 6826 C C . PHE C 1 79 ? -55.176 43.73 -29.122 1 21.6 79 PHE C C 1
ATOM 6827 O O . PHE C 1 79 ? -56.314 44.042 -29.48 1 21.71 79 PHE C O 1
ATOM 6835 N N . ASN C 1 80 ? -54.09 43.953 -29.872 1 23.22 80 ASN C N 1
ATOM 6836 C CA . ASN C 1 80 ? -54.167 44.618 -31.178 1 25.26 80 ASN C CA 1
ATOM 6837 C C . ASN C 1 80 ? -54.884 45.982 -31.095 1 25.31 80 ASN C C 1
ATOM 6838 O O . ASN C 1 80 ? -55.62 46.348 -32.003 1 25.81 80 ASN C O 1
ATOM 6843 N N . GLY C 1 81 ? -54.717 46.672 -29.97 1 25.1 81 GLY C N 1
ATOM 6844 C CA . GLY C 1 81 ? -55.319 47.981 -29.752 1 25.55 81 GLY C CA 1
ATOM 6845 C C . GLY C 1 81 ? -56.826 48.012 -29.615 1 25.28 81 GLY C C 1
ATOM 6846 O O . GLY C 1 81 ? -57.444 49.053 -29.863 1 25.79 81 GLY C O 1
ATOM 6847 N N . ARG C 1 82 ? -57.448 46.886 -29.205 1 24.18 82 ARG C N 1
ATOM 6848 C CA . ARG C 1 82 ? -58.903 46.846 -29.022 1 23.96 82 ARG C CA 1
ATOM 6849 C C . ARG C 1 82 ? -59.241 46.024 -27.787 1 22.56 82 ARG C C 1
ATOM 6850 O O . ARG C 1 82 ? -58.647 44.966 -27.552 1 21.7 82 ARG C O 1
ATOM 6858 N N . GLY C 1 83 ? -60.236 46.492 -27.054 1 21.84 83 GLY C N 1
ATOM 6859 C CA . GLY C 1 83 ? -60.75 45.791 -25.892 1 21.81 83 GLY C CA 1
ATOM 6860 C C . GLY C 1 83 ? -61.858 44.842 -26.273 1 21.25 83 GLY C C 1
ATOM 6861 O O . GLY C 1 83 ? -62.695 45.171 -27.106 1 21.11 83 GLY C O 1
ATOM 6862 N N . HIS C 1 84 ? -61.863 43.655 -25.676 1 21.08 84 HIS C N 1
ATOM 6863 C CA . HIS C 1 84 ? -62.866 42.625 -25.932 1 21.6 84 HIS C CA 1
ATOM 6864 C C . HIS C 1 84 ? -63.405 42.149 -24.597 1 21.57 84 HIS C C 1
ATOM 6865 O O . HIS C 1 84 ? -62.672 41.538 -23.822 1 21.3 84 HIS C O 1
ATOM 6872 N N . ARG C 1 85 ? -64.686 42.388 -24.352 1 21.87 85 ARG C N 1
ATOM 6873 C CA . ARG C 1 85 ? -65.302 41.983 -23.096 1 21.65 85 ARG C CA 1
ATOM 6874 C C . ARG C 1 85 ? -65.697 40.507 -23.066 1 22.05 85 ARG C C 1
ATOM 6875 O O . ARG C 1 85 ? -66.342 40.018 -24 1 23.41 85 ARG C O 1
ATOM 6883 N N . ILE C 1 86 ? -65.364 39.806 -21.962 1 21.52 86 ILE C N 1
ATOM 6884 C CA . ILE C 1 86 ? -65.8 38.441 -21.7 1 20.83 86 ILE C CA 1
ATOM 6885 C C . ILE C 1 86 ? -66.905 38.611 -20.653 1 21.45 86 ILE C C 1
ATOM 6886 O O . ILE C 1 86 ? -66.616 38.911 -19.496 1 20.31 86 ILE C O 1
ATOM 6891 N N . ASN C 1 87 ? -68.157 38.527 -21.083 1 21.97 87 ASN C N 1
ATOM 6892 C CA . ASN C 1 87 ? -69.295 38.731 -20.197 1 23.06 87 ASN C CA 1
ATOM 6893 C C . ASN C 1 87 ? -69.583 37.418 -19.474 1 23.21 87 ASN C C 1
ATOM 6894 O O . ASN C 1 87 ? -70.451 36.654 -19.9 1 22.85 87 ASN C O 1
ATOM 6899 N N . VAL C 1 88 ? -68.859 37.18 -18.369 1 23.03 88 VAL C N 1
ATOM 6900 C CA . VAL C 1 88 ? -68.985 35.991 -17.524 1 23.6 88 VAL C CA 1
ATOM 6901 C C . VAL C 1 88 ? -70.432 35.765 -17.077 1 23.93 88 VAL C C 1
ATOM 6902 O O . VAL C 1 88 ? -70.938 34.645 -17.157 1 23.81 88 VAL C O 1
ATOM 6906 N N . HIS C 1 89 ? -71.108 36.832 -16.644 1 24.37 89 HIS C N 1
ATOM 6907 C CA . HIS C 1 89 ? -72.496 36.772 -16.179 1 25.69 89 HIS C CA 1
ATOM 6908 C C . HIS C 1 89 ? -73.434 36.228 -17.255 1 27.33 89 HIS C C 1
ATOM 6909 O O . HIS C 1 89 ? -74.225 35.343 -16.978 1 28.38 89 HIS C O 1
ATOM 6916 N N . GLU C 1 90 ? -73.303 36.708 -18.488 1 28.02 90 GLU C N 1
ATOM 6917 C CA . GLU C 1 90 ? -74.135 36.231 -19.591 1 29.01 90 GLU C CA 1
ATOM 6918 C C . GLU C 1 90 ? -73.742 34.803 -20.007 1 30 90 GLU C C 1
ATOM 6919 O O . GLU C 1 90 ? -74.616 33.958 -20.187 1 29.77 90 GLU C O 1
ATOM 6925 N N . LEU C 1 91 ? -72.444 34.525 -20.144 1 30.87 91 LEU C N 1
ATOM 6926 C CA . LEU C 1 91 ? -71.962 33.214 -20.605 1 31.47 91 LEU C CA 1
ATOM 6927 C C . LEU C 1 91 ? -72.161 32.05 -19.628 1 32.33 91 LEU C C 1
ATOM 6928 O O . LEU C 1 91 ? -72.212 30.896 -20.058 1 32.36 91 LEU C O 1
ATOM 6933 N N . THR C 1 92 ? -72.241 32.333 -18.324 1 32.48 92 THR C N 1
ATOM 6934 C CA . THR C 1 92 ? -72.403 31.276 -17.318 1 33.13 92 THR C CA 1
ATOM 6935 C C . THR C 1 92 ? -73.835 31.119 -16.781 1 34.32 92 THR C C 1
ATOM 6936 O O . THR C 1 92 ? -74.048 30.347 -15.842 1 35.35 92 THR C O 1
ATOM 6940 N N . GLY C 1 93 ? -74.78 31.868 -17.336 1 33.71 93 GLY C N 1
ATOM 6941 C CA . GLY C 1 93 ? -76.156 31.806 -16.874 1 34.33 93 GLY C CA 1
ATOM 6942 C C . GLY C 1 93 ? -76.4 32.482 -15.538 1 34.57 93 GLY C C 1
ATOM 6943 O O . GLY C 1 93 ? -77.207 32.002 -14.735 1 35.27 93 GLY C O 1
ATOM 6944 N N . GLY C 1 94 ? -75.713 33.593 -15.287 1 33.07 94 GLY C N 1
ATOM 6945 C CA . GLY C 1 94 ? -75.964 34.379 -14.085 1 32.18 94 GLY C CA 1
ATOM 6946 C C . GLY C 1 94 ? -74.903 34.462 -13.008 1 30.6 94 GLY C C 1
ATOM 6947 O O . GLY C 1 94 ? -75.157 35.086 -11.971 1 30.54 94 GLY C O 1
ATOM 6948 N N . LYS C 1 95 ? -73.717 33.847 -13.209 1 29.42 95 LYS C N 1
ATOM 6949 C CA . LYS C 1 95 ? -72.668 33.919 -12.188 1 28.47 95 LYS C CA 1
ATOM 6950 C C . LYS C 1 95 ? -71.877 35.226 -12.275 1 28.02 95 LYS C C 1
ATOM 6951 O O . LYS C 1 95 ? -71.997 35.966 -13.251 1 28.22 95 LYS C O 1
ATOM 6957 N N . TYR C 1 96 ? -71.133 35.551 -11.228 1 27.21 96 TYR C N 1
ATOM 6958 C CA . TYR C 1 96 ? -70.33 36.77 -11.207 1 27.26 96 TYR C CA 1
ATOM 6959 C C . TYR C 1 96 ? -68.881 36.427 -10.917 1 26.68 96 TYR C C 1
ATOM 6960 O O . TYR C 1 96 ? -68.591 35.366 -10.362 1 27.28 96 TYR C O 1
ATOM 6969 N N . VAL C 1 97 ? -67.965 37.332 -11.283 1 25.72 97 VAL C N 1
ATOM 6970 C CA . VAL C 1 97 ? -66.578 37.218 -10.884 1 25.25 97 VAL C CA 1
ATOM 6971 C C . VAL C 1 97 ? -66.604 37.848 -9.444 1 24.36 97 VAL C C 1
ATOM 6972 O O . VAL C 1 97 ? -66.981 39.016 -9.315 1 24.45 97 VAL C O 1
ATOM 6976 N N . THR C 1 98 ? -66.367 37.047 -8.38 1 23.03 98 THR C N 1
ATOM 6977 C CA . THR C 1 98 ? -66.371 37.481 -6.965 1 22.72 98 THR C CA 1
ATOM 6978 C C . THR C 1 98 ? -64.964 37.942 -6.544 1 22.93 98 THR C C 1
ATOM 6979 O O . THR C 1 98 ? -63.987 37.207 -6.737 1 23.65 98 THR C O 1
ATOM 6983 N N . VAL C 1 99 ? -64.854 39.163 -6.001 1 21.76 99 VAL C N 1
ATOM 6984 C CA . VAL C 1 99 ? -63.571 39.694 -5.546 1 21.4 99 VAL C CA 1
ATOM 6985 C C . VAL C 1 99 ? -63.671 40.058 -4.072 1 20.09 99 VAL C C 1
ATOM 6986 O O . VAL C 1 99 ? -64.456 40.935 -3.696 1 19.91 99 VAL C O 1
ATOM 6990 N N . TYR C 1 100 ? -62.867 39.401 -3.238 1 18.96 100 TYR C N 1
ATOM 6991 C CA . TYR C 1 100 ? -62.839 39.676 -1.804 1 18.93 100 TYR C CA 1
ATOM 6992 C C . TYR C 1 100 ? -61.4 39.438 -1.373 1 18.92 100 TYR C C 1
ATOM 6993 O O . TYR C 1 100 ? -60.936 38.293 -1.365 1 18.54 100 TYR C O 1
ATOM 7002 N N . ALA C 1 101 ? -60.647 40.522 -1.124 1 18.69 101 ALA C N 1
ATOM 7003 C CA . ALA C 1 101 ? -59.211 40.429 -0.824 1 19 101 ALA C CA 1
ATOM 7004 C C . ALA C 1 101 ? -58.793 39.26 0.088 1 18.44 101 ALA C C 1
ATOM 7005 O O . ALA C 1 101 ? -59.456 38.979 1.094 1 18.27 101 ALA C O 1
ATOM 7007 N N . GLN C 1 102 ? -57.689 38.612 -0.249 1 17.75 102 GLN C N 1
ATOM 7008 C CA . GLN C 1 102 ? -57.161 37.514 0.567 1 17.98 102 GLN C CA 1
ATOM 7009 C C . GLN C 1 102 ? -56.988 37.899 2.066 1 18.2 102 GLN C C 1
ATOM 7010 O O . GLN C 1 102 ? -57.321 37.1 2.939 1 17.27 102 GLN C O 1
ATOM 7016 N N . HIS C 1 103 ? -56.567 39.15 2.355 1 19.09 103 HIS C N 1
ATOM 7017 C CA . HIS C 1 103 ? -56.405 39.584 3.743 1 19.48 103 HIS C CA 1
ATOM 7018 C C . HIS C 1 103 ? -57.758 39.613 4.501 1 19.75 103 HIS C C 1
ATOM 7019 O O . HIS C 1 103 ? -57.797 39.376 5.704 1 19.95 103 HIS C O 1
ATOM 7026 N N . GLU C 1 104 ? -58.864 39.929 3.796 1 19.69 104 GLU C N 1
ATOM 7027 C CA . GLU C 1 104 ? -60.202 39.944 4.403 1 19.56 104 GLU C CA 1
ATOM 7028 C C . GLU C 1 104 ? -60.62 38.493 4.721 1 19.43 104 GLU C C 1
ATOM 7029 O O . GLU C 1 104 ? -61.162 38.227 5.788 1 20.84 104 GLU C O 1
ATOM 7035 N N . VAL C 1 105 ? -60.343 37.556 3.802 1 18.2 105 VAL C N 1
ATOM 7036 C CA . VAL C 1 105 ? -60.611 36.126 4.008 1 17.73 105 VAL C CA 1
ATOM 7037 C C . VAL C 1 105 ? -59.846 35.626 5.242 1 18.01 105 VAL C C 1
ATOM 7038 O O . VAL C 1 105 ? -60.433 34.95 6.095 1 16.84 105 VAL C O 1
ATOM 7042 N N . ILE C 1 106 ? -58.541 35.99 5.345 1 18.45 106 ILE C N 1
ATOM 7043 C CA . ILE C 1 106 ? -57.713 35.614 6.494 1 18.68 106 ILE C CA 1
ATOM 7044 C C . ILE C 1 106 ? -58.293 36.223 7.786 1 19.25 106 ILE C C 1
ATOM 7045 O O . ILE C 1 106 ? -58.492 35.51 8.764 1 19.42 106 ILE C O 1
ATOM 7050 N N . LYS C 1 107 ? -58.632 37.516 7.779 1 19.23 107 LYS C N 1
ATOM 7051 C CA . LYS C 1 107 ? -59.237 38.156 8.945 1 20.46 107 LYS C CA 1
ATOM 7052 C C . LYS C 1 107 ? -60.508 37.415 9.409 1 21.13 107 LYS C C 1
ATOM 7053 O O . LYS C 1 107 ? -60.669 37.145 10.602 1 21.73 107 LYS C O 1
ATOM 7059 N N . ASP C 1 108 ? -61.389 37.082 8.445 1 20.31 108 ASP C N 1
ATOM 7060 C CA . ASP C 1 108 ? -62.63 36.397 8.774 1 20.61 108 ASP C CA 1
ATOM 7061 C C . ASP C 1 108 ? -62.391 35.031 9.369 1 21 108 ASP C C 1
ATOM 7062 O O . ASP C 1 108 ? -63.027 34.698 10.369 1 21.96 108 ASP C O 1
ATOM 7067 N N . LEU C 1 109 ? -61.456 34.266 8.81 1 20.37 109 LEU C N 1
ATOM 7068 C CA . LEU C 1 109 ? -61.159 32.921 9.306 1 20.53 109 LEU C CA 1
ATOM 7069 C C . LEU C 1 109 ? -60.425 32.928 10.645 1 21.08 109 LEU C C 1
ATOM 7070 O O . LEU C 1 109 ? -60.751 32.107 11.49 1 22.29 109 LEU C O 1
ATOM 7075 N N . VAL C 1 110 ? -59.502 33.876 10.88 1 19.92 110 VAL C N 1
ATOM 7076 C CA . VAL C 1 110 ? -58.833 33.984 12.182 1 21.31 110 VAL C CA 1
ATOM 7077 C C . VAL C 1 110 ? -59.914 34.314 13.258 1 23.03 110 VAL C C 1
ATOM 7078 O O . VAL C 1 110 ? -60.013 33.641 14.282 1 23.44 110 VAL C O 1
ATOM 7082 N N . ALA C 1 111 ? -60.78 35.288 12.96 1 23.5 111 ALA C N 1
ATOM 7083 C CA . ALA C 1 111 ? -61.844 35.683 13.894 1 24.62 111 ALA C CA 1
ATOM 7084 C C . ALA C 1 111 ? -62.803 34.515 14.199 1 25.41 111 ALA C C 1
ATOM 7085 O O . ALA C 1 111 ? -63.093 34.258 15.366 1 25.39 111 ALA C O 1
ATOM 7087 N N . ALA C 1 112 ? -63.217 33.769 13.173 1 25.45 112 ALA C N 1
ATOM 7088 C CA . ALA C 1 112 ? -64.123 32.629 13.341 1 26.06 112 ALA C CA 1
ATOM 7089 C C . ALA C 1 112 ? -63.449 31.547 14.161 1 25.99 112 ALA C C 1
ATOM 7090 O O . ALA C 1 112 ? -64.084 30.985 15.059 1 25.86 112 ALA C O 1
ATOM 7092 N N . ARG C 1 113 ? -62.163 31.276 13.886 1 25.98 113 ARG C N 1
ATOM 7093 C CA . ARG C 1 113 ? -61.429 30.27 14.639 1 26.35 113 ARG C CA 1
ATOM 7094 C C . ARG C 1 113 ? -61.279 30.666 16.107 1 26.86 113 ARG C C 1
ATOM 7095 O O . ARG C 1 113 ? -61.551 29.841 16.962 1 27.2 113 ARG C O 1
ATOM 7103 N N . LEU C 1 114 ? -60.885 31.913 16.402 1 26.65 114 LEU C N 1
ATOM 7104 C CA . LEU C 1 114 ? -60.712 32.344 17.784 1 28.15 114 LEU C CA 1
ATOM 7105 C C . LEU C 1 114 ? -62.032 32.34 18.546 1 30.32 114 LEU C C 1
ATOM 7106 O O . LEU C 1 114 ? -62.055 31.959 19.71 1 30.59 114 LEU C O 1
ATOM 7111 N N . GLN C 1 115 ? -63.133 32.704 17.872 1 31.64 115 GLN C N 1
ATOM 7112 C CA . GLN C 1 115 ? -64.47 32.721 18.481 1 33.31 115 GLN C CA 1
ATOM 7113 C C . GLN C 1 115 ? -65.005 31.318 18.773 1 34.57 115 GLN C C 1
ATOM 7114 O O . GLN C 1 115 ? -65.856 31.165 19.646 1 35.3 115 GLN C O 1
ATOM 7120 N N . THR C 1 116 ? -64.525 30.301 18.062 1 34.66 116 THR C N 1
ATOM 7121 C CA . THR C 1 116 ? -64.998 28.94 18.259 1 35.54 116 THR C CA 1
ATOM 7122 C C . THR C 1 116 ? -64.029 28.072 19.073 1 36.67 116 THR C C 1
ATOM 7123 O O . THR C 1 116 ? -64.107 26.843 18.997 1 37.05 116 THR C O 1
ATOM 7127 N N . GLY C 1 117 ? -63.172 28.703 19.88 1 36.87 117 GLY C N 1
ATOM 7128 C CA . GLY C 1 117 ? -62.228 28.003 20.744 1 37.18 117 GLY C CA 1
ATOM 7129 C C . GLY C 1 117 ? -60.958 27.5 20.08 1 37.79 117 GLY C C 1
ATOM 7130 O O . GLY C 1 117 ? -60.239 26.67 20.637 1 38.15 117 GLY C O 1
ATOM 7131 N N . GLY C 1 118 ? -60.679 27.99 18.891 1 37.81 118 GLY C N 1
ATOM 7132 C CA . GLY C 1 118 ? -59.494 27.585 18.141 1 38.34 118 GLY C CA 1
ATOM 7133 C C . GLY C 1 118 ? -58.189 28.031 18.768 1 38.13 118 GLY C C 1
ATOM 7134 O O . GLY C 1 118 ? -58.109 29.111 19.359 1 38.21 118 GLY C O 1
ATOM 7135 N N . GLN C 1 119 ? -57.152 27.197 18.647 1 37.11 119 GLN C N 1
ATOM 7136 C CA . GLN C 1 119 ? -55.834 27.48 19.199 1 36.48 119 GLN C CA 1
ATOM 7137 C C . GLN C 1 119 ? -54.878 27.903 18.076 1 34.61 119 GLN C C 1
ATOM 7138 O O . GLN C 1 119 ? -54.601 27.108 17.179 1 34.06 119 GLN C O 1
ATOM 7144 N N . ILE C 1 120 ? -54.413 29.155 18.1 1 33.34 120 ILE C N 1
ATOM 7145 C CA . ILE C 1 120 ? -53.471 29.683 17.11 1 32.28 120 ILE C CA 1
ATOM 7146 C C . ILE C 1 120 ? -52.305 30.381 17.821 1 30.92 120 ILE C C 1
ATOM 7147 O O . ILE C 1 120 ? -52.538 31.295 18.619 1 30.8 120 ILE C O 1
ATOM 7152 N N . HIS C 1 121 ? -51.065 29.975 17.519 1 29.03 121 HIS C N 1
ATOM 7153 C CA . HIS C 1 121 ? -49.875 30.61 18.07 1 28.4 121 HIS C CA 1
ATOM 7154 C C . HIS C 1 121 ? -49.245 31.458 16.973 1 27.27 121 HIS C C 1
ATOM 7155 O O . HIS C 1 121 ? -48.826 30.916 15.954 1 26.67 121 HIS C O 1
ATOM 7162 N N . PHE C 1 122 ? -49.171 32.77 17.171 1 26.28 122 PHE C N 1
ATOM 7163 C CA . PHE C 1 122 ? -48.546 33.664 16.209 1 26.38 122 PHE C CA 1
ATOM 7164 C C . PHE C 1 122 ? -47.083 33.962 16.602 1 27.12 122 PHE C C 1
ATOM 7165 O O . PHE C 1 122 ? -46.697 33.797 17.763 1 27.3 122 PHE C O 1
ATOM 7173 N N . ASN C 1 123 ? -46.283 34.409 15.621 1 27.3 123 ASN C N 1
ATOM 7174 C CA . ASN C 1 123 ? -44.889 34.81 15.818 1 27.86 123 ASN C CA 1
ATOM 7175 C C . ASN C 1 123 ? -43.997 33.685 16.356 1 26.93 123 ASN C C 1
ATOM 7176 O O . ASN C 1 123 ? -43.046 33.964 17.082 1 27.02 123 ASN C O 1
ATOM 7181 N N . VAL C 1 124 ? -44.287 32.428 15.994 1 25.86 124 VAL C N 1
ATOM 7182 C CA . VAL C 1 124 ? -43.44 31.316 16.434 1 25.72 124 VAL C CA 1
ATOM 7183 C C . VAL C 1 124 ? -42.105 31.33 15.678 1 26.41 124 VAL C C 1
ATOM 7184 O O . VAL C 1 124 ? -41.98 31.91 14.593 1 26.17 124 VAL C O 1
ATOM 7188 N N . GLY C 1 125 ? -41.104 30.697 16.266 1 26.74 125 GLY C N 1
ATOM 7189 C CA . GLY C 1 125 ? -39.8 30.565 15.635 1 27.16 125 GLY C CA 1
ATOM 7190 C C . GLY C 1 125 ? -39.252 29.165 15.792 1 27.37 125 GLY C C 1
ATOM 7191 O O . GLY C 1 125 ? -39.845 28.334 16.488 1 27.48 125 GLY C O 1
ATOM 7192 N N . ASP C 1 126 ? -38.117 28.888 15.139 1 27.23 126 ASP C N 1
ATOM 7193 C CA . ASP C 1 126 ? -37.404 27.615 15.296 1 27.34 126 ASP C CA 1
ATOM 7194 C C . ASP C 1 126 ? -38.322 26.379 15.13 1 26.08 126 ASP C C 1
ATOM 7195 O O . ASP C 1 126 ? -38.343 25.493 15.985 1 26.13 126 ASP C O 1
ATOM 7200 N N . VAL C 1 127 ? -39.086 26.355 14.037 1 24.92 127 VAL C N 1
ATOM 7201 C CA . VAL C 1 127 ? -40.056 25.297 13.759 1 24.87 127 VAL C CA 1
ATOM 7202 C C . VAL C 1 127 ? -39.436 24.06 13.13 1 25.13 127 VAL C C 1
ATOM 7203 O O . VAL C 1 127 ? -38.664 24.176 12.177 1 25.32 127 VAL C O 1
ATOM 7207 N N . SER C 1 128 ? -39.813 22.875 13.614 1 24.42 128 SER C N 1
ATOM 7208 C CA . SER C 1 128 ? -39.287 21.627 13.04 1 24.52 128 SER C CA 1
ATOM 7209 C C . SER C 1 128 ? -40.327 20.509 13.13 1 25.13 128 SER C C 1
ATOM 7210 O O . SER C 1 128 ? -41.195 20.536 14.008 1 25.45 128 SER C O 1
ATOM 7213 N N . LEU C 1 129 ? -40.261 19.555 12.203 1 24.73 129 LEU C N 1
ATOM 7214 C CA . LEU C 1 129 ? -41.174 18.41 12.15 1 25.59 129 LEU C CA 1
ATOM 7215 C C . LEU C 1 129 ? -40.398 17.154 12.523 1 27.27 129 LEU C C 1
ATOM 7216 O O . LEU C 1 129 ? -39.24 17.004 12.118 1 27.49 129 LEU C O 1
ATOM 7221 N N . HIS C 1 130 ? -41.033 16.237 13.258 1 27.97 130 HIS C N 1
ATOM 7222 C CA . HIS C 1 130 ? -40.365 15.016 13.701 1 29.78 130 HIS C CA 1
ATOM 7223 C C . HIS C 1 130 ? -41.288 13.814 13.664 1 31.39 130 HIS C C 1
ATOM 7224 O O . HIS C 1 130 ? -42.497 13.951 13.835 1 31.08 130 HIS C O 1
ATOM 7231 N N . ASP C 1 131 ? -40.702 12.635 13.449 1 32.71 131 ASP C N 1
ATOM 7232 C CA . ASP C 1 131 ? -41.387 11.352 13.419 1 34.03 131 ASP C CA 1
ATOM 7233 C C . ASP C 1 131 ? -42.629 11.338 12.531 1 34.03 131 ASP C C 1
ATOM 7234 O O . ASP C 1 131 ? -43.638 10.744 12.908 1 34.84 131 ASP C O 1
ATOM 7239 N N . VAL C 1 132 ? -42.571 11.995 11.365 1 33.46 132 VAL C N 1
ATOM 7240 C CA . VAL C 1 132 ? -43.727 12.034 10.456 1 33.24 132 VAL C CA 1
ATOM 7241 C C . VAL C 1 132 ? -44.046 10.644 9.877 1 33.19 132 VAL C C 1
ATOM 7242 O O . VAL C 1 132 ? -45.202 10.361 9.591 1 32.57 132 VAL C O 1
ATOM 7246 N N . ASP C 1 133 ? -43.039 9.749 9.806 1 33.7 133 ASP C N 1
ATOM 7247 C CA . ASP C 1 133 ? -43.192 8.373 9.331 1 34.99 133 ASP C CA 1
ATOM 7248 C C . ASP C 1 133 ? -43.665 7.416 10.444 1 36.17 133 ASP C C 1
ATOM 7249 O O . ASP C 1 133 ? -43.385 6.22 10.378 1 36.32 133 ASP C O 1
ATOM 7254 N N . THR C 1 134 ? -44.284 7.944 11.506 1 36.54 134 THR C N 1
ATOM 7255 C CA . THR C 1 134 ? -44.776 7.142 12.628 1 37.19 134 THR C CA 1
ATOM 7256 C C . THR C 1 134 ? -46.245 7.522 12.922 1 37.43 134 THR C C 1
ATOM 7257 O O . THR C 1 134 ? -46.739 8.523 12.4 1 36.85 134 THR C O 1
ATOM 7261 N N . SER C 1 135 ? -46.921 6.757 13.796 1 38.04 135 SER C N 1
ATOM 7262 C CA . SER C 1 135 ? -48.28 7.098 14.211 1 38.87 135 SER C CA 1
ATOM 7263 C C . SER C 1 135 ? -48.297 8.263 15.236 1 38.38 135 SER C C 1
ATOM 7264 O O . SER C 1 135 ? -49.377 8.686 15.635 1 38.79 135 SER C O 1
ATOM 7267 N N . SER C 1 136 ? -47.121 8.775 15.668 1 37.08 136 SER C N 1
ATOM 7268 C CA . SER C 1 136 ? -47.067 9.887 16.611 1 36.63 136 SER C CA 1
ATOM 7269 C C . SER C 1 136 ? -46.153 11.023 16.11 1 34.49 136 SER C C 1
ATOM 7270 O O . SER C 1 136 ? -45.103 11.287 16.704 1 34.82 136 SER C O 1
ATOM 7273 N N . PRO C 1 137 ? -46.545 11.723 15.034 1 32.16 137 PRO C N 1
ATOM 7274 C CA . PRO C 1 137 ? -45.728 12.853 14.563 1 31.04 137 PRO C CA 1
ATOM 7275 C C . PRO C 1 137 ? -45.706 13.993 15.584 1 29.47 137 PRO C C 1
ATOM 7276 O O . PRO C 1 137 ? -46.603 14.107 16.421 1 28.54 137 PRO C O 1
ATOM 7280 N N . LYS C 1 138 ? -44.661 14.823 15.527 1 28.92 138 LYS C N 1
ATOM 7281 C CA . LYS C 1 138 ? -44.508 15.918 16.48 1 29.19 138 LYS C CA 1
ATOM 7282 C C . LYS C 1 138 ? -44.065 17.189 15.787 1 28.28 138 LYS C C 1
ATOM 7283 O O . LYS C 1 138 ? -43.283 17.14 14.834 1 28.83 138 LYS C O 1
ATOM 7289 N N . ILE C 1 139 ? -44.548 18.334 16.269 1 27.08 139 ILE C N 1
ATOM 7290 C 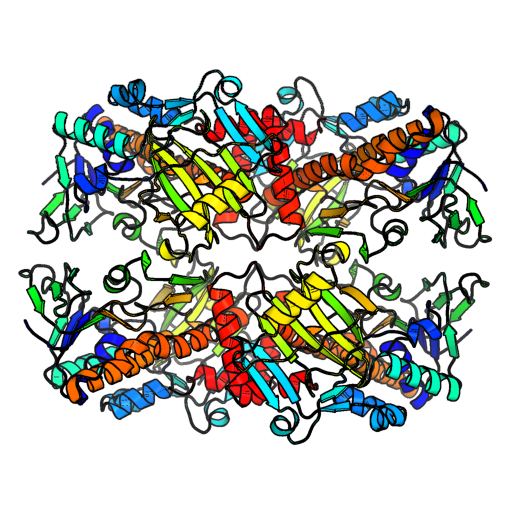CA . ILE C 1 139 ? -44.112 19.629 15.765 1 26.45 139 ILE C CA 1
ATOM 7291 C C . ILE C 1 139 ? -43.388 20.321 16.918 1 26.98 139 ILE C C 1
ATOM 7292 O O . ILE C 1 139 ? -43.935 20.379 18.016 1 27.39 139 ILE C O 1
ATOM 7297 N N . ARG C 1 140 ? -42.187 20.859 16.689 1 26.21 140 ARG C N 1
ATOM 7298 C CA . ARG C 1 140 ? -41.482 21.612 17.733 1 26.03 140 ARG C CA 1
ATOM 7299 C C . ARG C 1 140 ? -41.352 23.055 17.303 1 24.97 140 ARG C C 1
ATOM 7300 O O . ARG C 1 140 ? -41.231 23.33 16.115 1 23.91 140 ARG C O 1
ATOM 7308 N N . PHE C 1 141 ? -41.463 23.985 18.251 1 24.15 141 PHE C N 1
ATOM 7309 C CA . PHE C 1 141 ? -41.409 25.409 17.94 1 24.28 141 PHE C CA 1
ATOM 7310 C C . PHE C 1 141 ? -41.131 26.227 19.215 1 26.24 141 PHE C C 1
ATOM 7311 O O . PHE C 1 141 ? -41.319 25.727 20.323 1 26.25 141 PHE C O 1
ATOM 7319 N N . ARG C 1 142 ? -40.77 27.505 19.057 1 27.05 142 ARG C N 1
ATOM 7320 C CA . ARG C 1 142 ? -40.573 28.394 20.192 1 28.59 142 ARG C CA 1
ATOM 7321 C C . ARG C 1 142 ? -41.587 29.513 20.08 1 30.28 142 ARG C C 1
ATOM 7322 O O . ARG C 1 142 ? -41.654 30.18 19.047 1 29.9 142 ARG C O 1
ATOM 7330 N N . PRO C 1 143 ? -42.401 29.713 21.12 1 31.97 143 PRO C N 1
ATOM 7331 C CA . PRO C 1 143 ? -43.372 30.81 21.067 1 32.71 143 PRO C CA 1
ATOM 7332 C C . PRO C 1 143 ? -42.665 32.159 21.096 1 33.85 143 PRO C C 1
ATOM 7333 O O . PRO C 1 143 ? -41.628 32.299 21.749 1 33.95 143 PRO C O 1
ATOM 7337 N N . ASN C 1 144 ? -43.193 33.132 20.347 1 34.55 144 ASN C N 1
ATOM 7338 C CA . ASN C 1 144 ? -42.645 34.487 20.267 1 36.11 144 ASN C CA 1
ATOM 7339 C C . ASN C 1 144 ? -41.168 34.538 19.886 1 36.58 144 ASN C C 1
ATOM 7340 O O . ASN C 1 144 ? -40.409 35.341 20.435 1 36.78 144 ASN C O 1
ATOM 7345 N N . LYS C 1 145 ? -40.781 33.676 18.942 1 36.59 145 LYS C N 1
ATOM 7346 C CA . LYS C 1 145 ? -39.442 33.565 18.363 1 37.29 145 LYS C CA 1
ATOM 7347 C C . LYS C 1 145 ? -38.375 32.979 19.284 1 37.88 145 LYS C C 1
ATOM 7348 O O . LYS C 1 145 ? -37.585 32.163 18.814 1 38.45 145 LYS C O 1
ATOM 7354 N N . ASP C 1 146 ? -38.323 33.4 20.566 1 37.48 146 ASP C N 1
ATOM 7355 C CA . ASP C 1 146 ? -37.267 32.941 21.46 1 37.81 146 ASP C CA 1
ATOM 7356 C C . ASP C 1 146 ? -37.733 32.34 22.787 1 37.2 146 ASP C C 1
ATOM 7357 O O . ASP C 1 146 ? -36.951 32.279 23.744 1 37.62 146 ASP C O 1
ATOM 7362 N N . GLY C 1 147 ? -38.972 31.877 22.832 1 36.27 147 GLY C N 1
ATOM 7363 C CA . GLY C 1 147 ? -39.499 31.221 24.016 1 35.4 147 GLY C CA 1
ATOM 7364 C C . GLY C 1 147 ? -38.905 29.833 24.195 1 34.54 147 GLY C C 1
ATOM 7365 O O . GLY C 1 147 ? -38.114 29.352 23.38 1 34.29 147 GLY C O 1
ATOM 7366 N N . GLU C 1 148 ? -39.284 29.173 25.273 1 33.95 148 GLU C N 1
ATOM 7367 C CA . GLU C 1 148 ? -38.834 27.818 25.575 1 32.97 148 GLU C CA 1
ATOM 7368 C C . GLU C 1 148 ? -39.343 26.863 24.492 1 31.88 148 GLU C C 1
ATOM 7369 O O . GLU C 1 148 ? -40.458 27.037 23.996 1 31.39 148 GLU C O 1
ATOM 7375 N N . LEU C 1 149 ? -38.529 25.871 24.109 1 31.68 149 LEU C N 1
ATOM 7376 C CA . LEU C 1 149 ? -38.919 24.921 23.074 1 32.24 149 LEU C CA 1
ATOM 7377 C C . LEU C 1 149 ? -40.157 24.129 23.489 1 33.4 149 LEU C C 1
ATOM 7378 O O . LEU C 1 149 ? -40.166 23.51 24.538 1 34.16 149 LEU C O 1
ATOM 7383 N N . GLN C 1 150 ? -41.206 24.2 22.677 1 33.6 150 GLN C N 1
ATOM 7384 C CA . GLN C 1 150 ? -42.473 23.532 22.911 1 34.64 150 GLN C CA 1
ATOM 7385 C C . GLN C 1 150 ? -42.728 22.448 21.879 1 34.88 150 GLN C C 1
ATOM 7386 O O . GLN C 1 150 ? -42.176 22.495 20.776 1 35.24 150 GLN C O 1
ATOM 7392 N N . GLU C 1 151 ? -43.573 21.474 22.231 1 34.31 151 GLU C N 1
ATOM 7393 C CA . GLU C 1 151 ? -43.892 20.39 21.325 1 34.06 151 GLU C CA 1
ATOM 7394 C C . GLU C 1 151 ? -45.397 20.147 21.223 1 33.76 151 GLU C C 1
ATOM 7395 O O . GLU C 1 151 ? -46.112 20.184 22.232 1 33.47 151 GLU C O 1
ATOM 7401 N N . ILE C 1 152 ? -45.869 19.92 19.995 1 32.55 152 ILE C N 1
ATOM 7402 C CA . ILE C 1 152 ? -47.241 19.554 19.714 1 31.88 152 ILE C CA 1
ATOM 7403 C C . ILE C 1 152 ? -47.221 18.079 19.338 1 31.67 152 ILE C C 1
ATOM 7404 O O . ILE C 1 152 ? -46.563 17.695 18.368 1 32.12 152 ILE C O 1
ATOM 7409 N N . GLU C 1 153 ? -47.892 17.253 20.127 1 30.62 153 GLU C N 1
ATOM 7410 C CA . GLU C 1 153 ? -48.01 15.834 19.839 1 30.82 153 GLU C CA 1
ATOM 7411 C C . GLU C 1 153 ? -49.339 15.685 19.107 1 30.21 153 GLU C C 1
ATOM 7412 O O . GLU C 1 153 ? -50.363 16.157 19.603 1 30.02 153 GLU C O 1
ATOM 7418 N N . CYS C 1 154 ? -49.328 15.101 17.912 1 29.72 154 CYS C N 1
ATOM 7419 C CA . CYS C 1 154 ? -50.558 14.974 17.133 1 29.8 154 CYS C CA 1
ATOM 7420 C C . CYS C 1 154 ? -50.634 13.652 16.367 1 29.64 154 CYS C C 1
ATOM 7421 O O . CYS C 1 154 ? -49.712 12.85 16.449 1 29.92 154 CYS C O 1
ATOM 7424 N N . ASP C 1 155 ? -51.764 13.382 15.7 1 29.06 155 ASP C N 1
ATOM 7425 C CA . ASP C 1 155 ? -51.9 12.17 14.886 1 29.13 155 ASP C CA 1
ATOM 7426 C C . ASP C 1 155 ? -51.482 12.48 13.434 1 27.91 155 ASP C C 1
ATOM 7427 O O . ASP C 1 155 ? -51.015 11.591 12.732 1 27.76 155 ASP C O 1
ATOM 7432 N N . PHE C 1 156 ? -51.707 13.728 12.982 1 26.79 156 PHE C N 1
ATOM 7433 C CA . PHE C 1 156 ? -51.384 14.166 11.632 1 26.78 156 PHE C CA 1
ATOM 7434 C C . PHE C 1 156 ? -50.797 15.561 11.668 1 25.77 156 PHE C C 1
ATOM 7435 O O . PHE C 1 156 ? -51.179 16.378 12.511 1 26.33 156 PHE C O 1
ATOM 7443 N N . ILE C 1 157 ? -49.905 15.852 10.719 1 24.12 157 ILE C N 1
ATOM 7444 C CA . ILE C 1 157 ? -49.379 17.193 10.564 1 23.18 157 ILE C CA 1
ATOM 7445 C C . ILE C 1 157 ? -49.872 17.671 9.205 1 21.57 157 ILE C C 1
ATOM 7446 O O . ILE C 1 157 ? -49.688 16.974 8.207 1 20.84 157 ILE C O 1
ATOM 7451 N N . ALA C 1 158 ? -50.462 18.855 9.165 1 19.75 158 ALA C N 1
ATOM 7452 C CA . ALA C 1 158 ? -50.898 19.451 7.93 1 19.18 158 ALA C CA 1
ATOM 7453 C C . ALA C 1 158 ? -49.921 20.573 7.611 1 19.96 158 ALA C C 1
ATOM 7454 O O . ALA C 1 158 ? -49.828 21.549 8.371 1 20.16 158 ALA C O 1
ATOM 7456 N N . GLY C 1 159 ? -49.17 20.397 6.53 1 19.36 159 GLY C N 1
ATOM 7457 C CA . GLY C 1 159 ? -48.214 21.389 6.061 1 19.19 159 GLY C CA 1
ATOM 7458 C C . GLY C 1 159 ? -48.888 22.421 5.189 1 17.94 159 GLY C C 1
ATOM 7459 O O . GLY C 1 159 ? -49.01 22.238 3.987 1 18.48 159 GLY C O 1
ATOM 7460 N N . CYS C 1 160 ? -49.37 23.492 5.804 1 17.55 160 CYS C N 1
ATOM 7461 C CA . CYS C 1 160 ? -50.052 24.579 5.101 1 17.55 160 CYS C CA 1
ATOM 7462 C C . CYS C 1 160 ? -49.186 25.839 5.189 1 17.98 160 CYS C C 1
ATOM 7463 O O . CYS C 1 160 ? -49.695 26.94 5.423 1 18.68 160 CYS C O 1
ATOM 7466 N N . ASP C 1 161 ? -47.881 25.667 5.049 1 17.51 161 ASP C N 1
ATOM 7467 C CA . ASP C 1 161 ? -46.9 26.707 5.355 1 17.54 161 ASP C CA 1
ATOM 7468 C C . ASP C 1 161 ? -46.259 27.409 4.158 1 17.18 161 ASP C C 1
ATOM 7469 O O . ASP C 1 161 ? -45.161 27.962 4.277 1 17.38 161 ASP C O 1
ATOM 7474 N N . GLY C 1 162 ? -46.941 27.399 3.023 1 16.41 162 GLY C N 1
ATOM 7475 C CA . GLY C 1 162 ? -46.453 28.106 1.85 1 16.47 162 GLY C CA 1
ATOM 7476 C C . GLY C 1 162 ? -45.23 27.517 1.172 1 17.45 162 GLY C C 1
ATOM 7477 O O . GLY C 1 162 ? -44.674 26.5 1.603 1 17.14 162 GLY C O 1
ATOM 7478 N N . PHE C 1 163 ? -44.818 28.155 0.091 1 17.82 163 PHE C N 1
ATOM 7479 C CA . PHE C 1 163 ? -43.756 27.63 -0.748 1 20.21 163 PHE C CA 1
ATOM 7480 C C . PHE C 1 163 ? -42.452 27.383 -0.014 1 21.07 163 PHE C C 1
ATOM 7481 O O . PHE C 1 163 ? -41.779 26.381 -0.281 1 21.71 163 PHE C O 1
ATOM 7489 N N . ARG C 1 164 ? -42.08 28.292 0.908 1 21.03 164 ARG C N 1
ATOM 7490 C CA . ARG C 1 164 ? -40.791 28.139 1.593 1 22.04 164 ARG C CA 1
ATOM 7491 C C . ARG C 1 164 ? -40.889 27.618 3.038 1 22.19 164 ARG C C 1
ATOM 7492 O O . ARG C 1 164 ? -39.944 27.773 3.804 1 22.62 164 ARG C O 1
ATOM 7500 N N . GLY C 1 165 ? -42.005 26.988 3.392 1 21.45 165 GLY C N 1
ATOM 7501 C CA . GLY C 1 165 ? -42.183 26.443 4.73 1 21.02 165 GLY C CA 1
ATOM 7502 C C . GLY C 1 165 ? -41.363 25.191 4.972 1 20.46 165 GLY C C 1
ATOM 7503 O O . GLY C 1 165 ? -40.842 24.586 4.036 1 20.79 165 GLY C O 1
ATOM 7504 N N . PRO C 1 166 ? -41.259 24.753 6.235 1 20.31 166 PRO C N 1
ATOM 7505 C CA . PRO C 1 166 ? -40.46 23.553 6.528 1 20.33 166 PRO C CA 1
ATOM 7506 C C . PRO C 1 166 ? -41.126 22.208 6.228 1 20.97 166 PRO C C 1
ATOM 7507 O O . PRO C 1 166 ? -40.444 21.19 6.298 1 21.92 166 PRO C O 1
ATOM 7511 N N . SER C 1 167 ? -42.422 22.176 5.897 1 20.92 167 SER C N 1
ATOM 7512 C CA A SER C 1 167 ? -43.131 20.911 5.685 0.5 21.02 167 SER C CA 1
ATOM 7513 C CA B SER C 1 167 ? -43.131 20.911 5.685 0.5 21.02 167 SER C CA 1
ATOM 7514 C C . SER C 1 167 ? -42.752 20.161 4.421 1 21.04 167 SER C C 1
ATOM 7515 O O . SER C 1 167 ? -42.53 18.949 4.499 1 21.9 167 SER C O 1
ATOM 7520 N N . ARG C 1 168 ? -42.689 20.844 3.255 1 19.85 168 ARG C N 1
ATOM 7521 C CA . ARG C 1 168 ? -42.32 20.133 2.013 1 19.64 168 ARG C CA 1
ATOM 7522 C C . ARG C 1 168 ? -40.943 19.432 2.128 1 20.95 168 ARG C C 1
ATOM 7523 O O . ARG C 1 168 ? -40.883 18.243 1.831 1 20.86 168 ARG C O 1
ATOM 7531 N N . PRO C 1 169 ? -39.876 20.069 2.661 1 23.09 169 PRO C N 1
ATOM 7532 C CA . PRO C 1 169 ? -38.594 19.341 2.82 1 24.87 169 PRO C CA 1
ATOM 7533 C C . PRO C 1 169 ? -38.678 18.114 3.744 1 25.67 169 PRO C C 1
ATOM 7534 O O . PRO C 1 169 ? -37.805 17.248 3.686 1 25.9 169 PRO C O 1
ATOM 7538 N N . ALA C 1 170 ? -39.725 18.02 4.596 1 26.24 170 ALA C N 1
ATOM 7539 C CA . ALA C 1 170 ? -39.911 16.828 5.44 1 27.6 170 ALA C CA 1
ATOM 7540 C C . ALA C 1 170 ? -40.382 15.593 4.643 1 28.38 170 ALA C C 1
ATOM 7541 O O . ALA C 1 170 ? -40.406 14.493 5.184 1 29.31 170 ALA C O 1
ATOM 7543 N N . ILE C 1 171 ? -40.761 15.771 3.367 1 28.23 171 ILE C N 1
ATOM 7544 C CA . ILE C 1 171 ? -41.038 14.65 2.473 1 28.71 171 ILE C CA 1
ATOM 7545 C C . ILE C 1 171 ? -39.68 14.42 1.842 1 29.63 171 ILE C C 1
ATOM 7546 O O . ILE C 1 171 ? -39.155 15.34 1.225 1 29.85 171 ILE C O 1
ATOM 7551 N N . PRO C 1 172 ? -39.045 13.254 2.035 1 30.2 172 PRO C N 1
ATOM 7552 C CA . PRO C 1 172 ? -37.672 13.069 1.526 1 30.14 172 PRO C CA 1
ATOM 7553 C C . PRO C 1 172 ? -37.473 13.431 0.066 1 30.29 172 PRO C C 1
ATOM 7554 O O . PRO C 1 172 ? -38.346 13.169 -0.746 1 30.48 172 PRO C O 1
ATOM 7558 N N . GLN C 1 173 ? -36.335 14.052 -0.262 1 30.87 173 GLN C N 1
ATOM 7559 C CA . GLN C 1 173 ? -36 14.449 -1.631 1 32.63 173 GLN C CA 1
ATOM 7560 C C . GLN C 1 173 ? -36.097 13.283 -2.617 1 32.16 173 GLN C C 1
ATOM 7561 O O . GLN C 1 173 ? -36.618 13.456 -3.72 1 31.8 173 GLN C O 1
ATOM 7567 N N . SER C 1 174 ? -35.691 12.091 -2.173 1 31.87 174 SER C N 1
ATOM 7568 C CA . SER C 1 174 ? -35.706 10.877 -2.983 1 32.56 174 SER C CA 1
ATOM 7569 C C . SER C 1 174 ? -37.098 10.356 -3.352 1 33.36 174 SER C C 1
ATOM 7570 O O . SER C 1 174 ? -37.214 9.453 -4.19 1 34.28 174 SER C O 1
ATOM 7573 N N . VAL C 1 175 ? -38.138 10.864 -2.69 1 33.08 175 VAL C N 1
ATOM 7574 C CA . VAL C 1 175 ? -39.509 10.432 -2.914 1 32.97 175 VAL C CA 1
ATOM 7575 C C . VAL C 1 175 ? -40.349 11.51 -3.626 1 31.65 175 VAL C C 1
ATOM 7576 O O . VAL C 1 175 ? -41.336 11.175 -4.275 1 31.63 175 VAL C O 1
ATOM 7580 N N . ARG C 1 176 ? -39.941 12.798 -3.529 1 30.32 176 ARG C N 1
ATOM 7581 C CA . ARG C 1 176 ? -40.672 13.89 -4.192 1 29.94 176 ARG C CA 1
ATOM 7582 C C . ARG C 1 176 ? -40.271 14.043 -5.657 1 30.38 176 ARG C C 1
ATOM 7583 O O . ARG C 1 176 ? -39.075 14.155 -5.951 1 30.97 176 ARG C O 1
ATOM 7591 N N . LYS C 1 177 ? -41.258 14.043 -6.572 1 29.58 177 LYS C N 1
ATOM 7592 C CA . LYS C 1 177 ? -41.026 14.376 -7.976 1 29.8 177 LYS C CA 1
ATOM 7593 C C . LYS C 1 177 ? -41.559 15.764 -8.117 1 28.99 177 LYS C C 1
ATOM 7594 O O . LYS C 1 177 ? -42.71 16.041 -7.74 1 28.71 177 LYS C O 1
ATOM 7600 N N . GLU C 1 178 ? -40.714 16.669 -8.576 1 27.91 178 GLU C N 1
ATOM 7601 C CA . GLU C 1 178 ? -41.118 18.042 -8.736 1 27.63 178 GLU C CA 1
ATOM 7602 C C . GLU C 1 178 ? -41.188 18.395 -10.208 1 27.74 178 GLU C C 1
ATOM 7603 O O . GLU C 1 178 ? -40.468 17.83 -11.05 1 29.78 178 GLU C O 1
ATOM 7609 N N . TYR C 1 179 ? -42.147 19.23 -10.528 1 25.51 179 TYR C N 1
ATOM 7610 C CA . TYR C 1 179 ? -42.418 19.706 -11.878 1 24.12 179 TYR C CA 1
ATOM 7611 C C . TYR C 1 179 ? -42.352 21.216 -11.758 1 22.89 179 TYR C C 1
ATOM 7612 O O . TYR C 1 179 ? -42.918 21.759 -10.814 1 21.38 179 TYR C O 1
ATOM 7621 N N . GLN C 1 180 ? -41.615 21.879 -12.654 1 22.1 180 GLN C N 1
ATOM 7622 C CA . GLN C 1 180 ? -41.503 23.32 -12.567 1 22.01 180 GLN C CA 1
ATOM 7623 C C . GLN C 1 180 ? -41.299 23.956 -13.931 1 20.72 180 GLN C C 1
ATOM 7624 O O . GLN C 1 180 ? -40.739 23.327 -14.853 1 20.89 180 GLN C O 1
ATOM 7630 N N . LYS C 1 181 ? -41.777 25.195 -14.063 1 19.68 181 LYS C N 1
ATOM 7631 C CA . LYS C 1 181 ? -41.561 25.998 -15.25 1 20.29 181 LYS C CA 1
ATOM 7632 C C . LYS C 1 181 ? -41.168 27.347 -14.722 1 23.31 181 LYS C C 1
ATOM 7633 O O . LYS C 1 181 ? -41.888 27.953 -13.904 1 23.11 181 LYS C O 1
ATOM 7639 N N . VAL C 1 182 ? -40.074 27.838 -15.292 1 25.37 182 VAL C N 1
ATOM 7640 C CA . VAL C 1 182 ? -39.436 29.104 -15.013 1 27.25 182 VAL C CA 1
ATOM 7641 C C . VAL C 1 182 ? -39.921 30.062 -16.044 1 26.87 182 VAL C C 1
ATOM 7642 O O . VAL C 1 182 ? -39.826 29.744 -17.23 1 28.37 182 VAL C O 1
ATOM 7646 N N . TYR C 1 183 ? -40.466 31.219 -15.637 1 26.29 183 TYR C N 1
ATOM 7647 C CA . TYR C 1 183 ? -40.891 32.216 -16.616 1 25.18 183 TYR C CA 1
ATOM 7648 C C . TYR C 1 183 ? -39.826 33.313 -16.752 1 26.19 183 TYR C C 1
ATOM 7649 O O . TYR C 1 183 ? -39.225 33.7 -15.753 1 27.87 183 TYR C O 1
ATOM 7658 N N . PRO C 1 184 ? -39.519 33.777 -17.979 1 25.92 184 PRO C N 1
ATOM 7659 C CA . PRO C 1 184 ? -38.469 34.811 -18.148 1 25.5 184 PRO C CA 1
ATOM 7660 C C . PRO C 1 184 ? -38.867 36.226 -17.725 1 24.38 184 PRO C C 1
ATOM 7661 O O . PRO C 1 184 ? -38.045 37.159 -17.76 1 25.12 184 PRO C O 1
ATOM 7665 N N . PHE C 1 185 ? -40.12 36.377 -17.292 1 21.7 185 PHE C N 1
ATOM 7666 C CA . PHE C 1 185 ? -40.696 37.64 -16.888 1 20.89 185 PHE C CA 1
ATOM 7667 C C . PHE C 1 185 ? -41.251 37.566 -15.471 1 19.88 185 PHE C C 1
ATOM 7668 O O . PHE C 1 185 ? -41.567 36.494 -14.942 1 19.11 185 PHE C O 1
ATOM 7676 N N . SER C 1 186 ? -41.389 38.734 -14.874 1 18.69 186 SER C N 1
ATOM 7677 C CA . SER C 1 186 ? -41.967 38.934 -13.563 1 18.32 186 SER C CA 1
ATOM 7678 C C . SER C 1 186 ? -43.01 40.073 -13.723 1 18.37 186 SER C C 1
ATOM 7679 O O . SER C 1 186 ? -43.166 40.618 -14.825 1 17.97 186 SER C O 1
ATOM 7682 N N . TRP C 1 187 ? -43.72 40.427 -12.641 1 16.91 187 TRP C N 1
ATOM 7683 C CA . TRP C 1 187 ? -44.619 41.554 -12.704 1 16.78 187 TRP C CA 1
ATOM 7684 C C . TRP C 1 187 ? -44.048 42.677 -11.848 1 18.39 187 TRP C C 1
ATOM 7685 O O . TRP C 1 187 ? -43.542 42.412 -10.762 1 19.51 187 TRP C O 1
ATOM 7696 N N . LEU C 1 188 ? -44.215 43.918 -12.275 1 18.06 188 LEU C N 1
ATOM 7697 C CA . LEU C 1 188 ? -43.934 45.07 -11.432 1 18.8 188 LEU C CA 1
ATOM 7698 C C . LEU C 1 188 ? -45.342 45.526 -11.038 1 19.78 188 LEU C C 1
ATOM 7699 O O . LEU C 1 188 ? -46.128 45.923 -11.9 1 19.56 188 LEU C O 1
ATOM 7704 N N . GLY C 1 189 ? -45.692 45.366 -9.763 1 19.82 189 GLY C N 1
ATOM 7705 C CA . GLY C 1 189 ? -47.017 45.746 -9.282 1 20.41 189 GLY C CA 1
ATOM 7706 C C . GLY C 1 189 ? -46.946 47.078 -8.575 1 21.72 189 GLY C C 1
ATOM 7707 O O . GLY C 1 189 ? -45.977 47.331 -7.864 1 21.72 189 GLY C O 1
ATOM 7708 N N . ILE C 1 190 ? -47.947 47.936 -8.775 1 22.12 190 ILE C N 1
ATOM 7709 C CA . ILE C 1 190 ? -48.011 49.243 -8.129 1 23.09 190 ILE C CA 1
ATOM 7710 C C . ILE C 1 190 ? -49.387 49.476 -7.495 1 23.4 190 ILE C C 1
ATOM 7711 O O . ILE C 1 190 ? -50.387 48.898 -7.932 1 23.1 190 ILE C O 1
ATOM 7716 N N . LEU C 1 191 ? -49.43 50.364 -6.494 1 23.04 191 LEU C N 1
ATOM 7717 C CA . LEU C 1 191 ? -50.672 50.839 -5.892 1 24.3 191 LEU C CA 1
ATOM 7718 C C . LEU C 1 191 ? -50.745 52.319 -6.24 1 24.46 191 LEU C C 1
ATOM 7719 O O . LEU C 1 191 ? -49.765 53.03 -6.06 1 24.98 191 LEU C O 1
ATOM 7724 N N . VAL C 1 192 ? -51.866 52.773 -6.81 1 24.67 192 VAL C N 1
ATOM 7725 C CA . VAL C 1 192 ? -51.986 54.16 -7.255 1 25.22 192 VAL C CA 1
ATOM 7726 C C . VAL C 1 192 ? -53.164 54.867 -6.594 1 26.19 192 VAL C C 1
ATOM 7727 O O . VAL C 1 192 ? -54.248 54.301 -6.519 1 26.35 192 VAL C O 1
ATOM 7731 N N . GLU C 1 193 ? -52.963 56.105 -6.14 1 26.59 193 GLU C N 1
ATOM 7732 C CA . GLU C 1 193 ? -54.06 56.884 -5.575 1 27.26 193 GLU C CA 1
ATOM 7733 C C . GLU C 1 193 ? -54.701 57.605 -6.754 1 27.8 193 GLU C C 1
ATOM 7734 O O . GLU C 1 193 ? -54.216 58.656 -7.187 1 28.02 193 GLU C O 1
ATOM 7740 N N . ALA C 1 194 ? -55.746 57.001 -7.324 1 27.87 194 ALA C N 1
ATOM 7741 C CA . ALA C 1 194 ? -56.481 57.55 -8.467 1 29.03 194 ALA C CA 1
ATOM 7742 C C . ALA C 1 194 ? -57.834 56.846 -8.618 1 29.82 194 ALA C C 1
ATOM 7743 O O . ALA C 1 194 ? -57.983 55.742 -8.126 1 30.12 194 ALA C O 1
ATOM 7745 N N . PRO C 1 195 ? -58.828 57.427 -9.312 1 30.17 195 PRO C N 1
ATOM 7746 C CA . PRO C 1 195 ? -60.069 56.68 -9.571 1 30.55 195 PRO C CA 1
ATOM 7747 C C . PRO C 1 195 ? -59.818 55.579 -10.618 1 30.11 195 PRO C C 1
ATOM 7748 O O . PRO C 1 195 ? -58.796 55.591 -11.316 1 28.88 195 PRO C O 1
ATOM 7752 N N . PRO C 1 196 ? -60.739 54.602 -10.739 1 30.58 196 PRO C N 1
ATOM 7753 C CA . PRO C 1 196 ? -60.527 53.528 -11.718 1 30.52 196 PRO C CA 1
ATOM 7754 C C . PRO C 1 196 ? -60.69 53.984 -13.162 1 29.78 196 PRO C C 1
ATOM 7755 O O . PRO C 1 196 ? -61.59 54.758 -13.477 1 29.25 196 PRO C O 1
ATOM 7759 N N . SER C 1 197 ? -59.784 53.537 -14.034 1 29.36 197 SER C N 1
ATOM 7760 C CA . SER C 1 197 ? -59.867 53.893 -15.458 1 29.91 197 SER C CA 1
ATOM 7761 C C . SER C 1 197 ? -61.005 53.132 -16.169 1 30.76 197 SER C C 1
ATOM 7762 O O . SER C 1 197 ? -61.475 53.57 -17.219 1 31.33 197 SER C O 1
ATOM 7765 N N . ALA C 1 198 ? -61.428 51.989 -15.611 1 30.93 198 ALA C N 1
ATOM 7766 C CA . ALA C 1 198 ? -62.479 51.144 -16.164 1 32.37 198 ALA C CA 1
ATOM 7767 C C . ALA C 1 198 ? -63.249 50.449 -15.029 1 33.24 198 ALA C C 1
ATOM 7768 O O . ALA C 1 198 ? -62.78 50.402 -13.893 1 33.79 198 ALA C O 1
ATOM 7770 N N . HIS C 1 199 ? -64.448 49.942 -15.329 1 33.92 199 HIS C N 1
ATOM 7771 C CA . HIS C 1 199 ? -65.261 49.274 -14.325 1 34.57 199 HIS C CA 1
ATOM 7772 C C . HIS C 1 199 ? -64.814 47.838 -14.069 1 32.87 199 HIS C C 1
ATOM 7773 O O . HIS C 1 199 ? -65.025 47.331 -12.972 1 34.02 199 HIS C O 1
ATOM 7780 N N . GLU C 1 200 ? -64.219 47.167 -15.069 1 29.8 200 GLU C N 1
ATOM 7781 C CA . GLU C 1 200 ? -63.795 45.769 -14.893 1 27.06 200 GLU C CA 1
ATOM 7782 C C . GLU C 1 200 ? -62.31 45.556 -15.155 1 24.38 200 GLU C C 1
ATOM 7783 O O . GLU C 1 200 ? -61.663 46.431 -15.719 1 23.87 200 GLU C O 1
ATOM 7789 N N . LEU C 1 201 ? -61.756 44.402 -14.719 1 22.59 201 LEU C N 1
ATOM 7790 C CA . LEU C 1 201 ? -60.338 44.102 -14.899 1 22.87 201 LEU C CA 1
ATOM 7791 C C . LEU C 1 201 ? -59.956 44.112 -16.386 1 20.91 201 LEU C C 1
ATOM 7792 O O . LEU C 1 201 ? -60.747 43.679 -17.208 1 21.67 201 LEU C O 1
ATOM 7797 N N . ILE C 1 202 ? -58.743 44.584 -16.719 1 19.37 202 ILE C N 1
ATOM 7798 C CA . ILE C 1 202 ? -58.234 44.572 -18.083 1 18.88 202 ILE C CA 1
ATOM 7799 C C . ILE C 1 202 ? -56.955 43.762 -18.104 1 18.51 202 ILE C C 1
ATOM 7800 O O . ILE C 1 202 ? -55.985 44.123 -17.439 1 17.37 202 ILE C O 1
ATOM 7805 N N . TYR C 1 203 ? -56.921 42.721 -18.923 1 18.58 203 TYR C N 1
ATOM 7806 C CA . TYR C 1 203 ? -55.728 41.909 -19.142 1 19.27 203 TYR C CA 1
ATOM 7807 C C . TYR C 1 203 ? -55.289 42.314 -20.554 1 19.25 203 TYR C C 1
ATOM 7808 O O . TYR C 1 203 ? -56.022 42.057 -21.507 1 18.94 203 TYR C O 1
ATOM 7817 N N . ALA C 1 204 ? -54.147 42.989 -20.693 1 19.12 204 ALA C N 1
ATOM 7818 C CA . ALA C 1 204 ? -53.706 43.478 -22 1 19.2 204 ALA C CA 1
ATOM 7819 C C . ALA C 1 204 ? -52.442 42.817 -22.511 1 18.57 204 ALA C C 1
ATOM 7820 O O . ALA C 1 204 ? -51.447 42.754 -21.801 1 18.54 204 ALA C O 1
ATOM 7822 N N . ASN C 1 205 ? -52.471 42.371 -23.768 1 17.4 205 ASN C N 1
ATOM 7823 C CA . ASN C 1 205 ? -51.304 41.86 -24.453 1 18.09 205 ASN C CA 1
ATOM 7824 C C . ASN C 1 205 ? -50.913 42.968 -25.424 1 19.09 205 ASN C C 1
ATOM 7825 O O . ASN C 1 205 ? -51.755 43.46 -26.174 1 20.23 205 ASN C O 1
ATOM 7830 N N . HIS C 1 206 ? -49.658 43.388 -25.382 1 19.46 206 HIS C N 1
ATOM 7831 C CA . HIS C 1 206 ? -49.149 44.422 -26.288 1 19.86 206 HIS C CA 1
ATOM 7832 C C . HIS C 1 206 ? -47.809 43.938 -26.856 1 20.61 206 HIS C C 1
ATOM 7833 O O . HIS C 1 206 ? -47.137 43.104 -26.251 1 20.31 206 HIS C O 1
ATOM 7840 N N . GLU C 1 207 ? -47.379 44.495 -27.995 1 21.78 207 GLU C N 1
ATOM 7841 C CA . GLU C 1 207 ? -46.066 44.16 -28.578 1 23.55 207 GLU C CA 1
ATOM 7842 C C . GLU C 1 207 ? -44.93 44.412 -27.567 1 23.21 207 GLU C C 1
ATOM 7843 O O . GLU C 1 207 ? -44.01 43.613 -27.494 1 23.44 207 GLU C O 1
ATOM 7849 N N . ARG C 1 208 ? -45.069 45.438 -26.702 1 22.51 208 ARG C N 1
ATOM 7850 C CA . ARG C 1 208 ? -44.069 45.762 -25.674 1 21.91 208 ARG C CA 1
ATOM 7851 C C . ARG C 1 208 ? -44.13 44.9 -24.408 1 21.03 208 ARG C C 1
ATOM 7852 O O . ARG C 1 208 ? -43.188 44.921 -23.6 1 20.81 208 ARG C O 1
ATOM 7860 N N . GLY C 1 209 ? -45.223 44.167 -24.23 1 19.69 209 GLY C N 1
ATOM 7861 C CA . GLY C 1 209 ? -45.417 43.318 -23.068 1 19.25 209 GLY C CA 1
ATOM 7862 C C . GLY C 1 209 ? -46.805 43.412 -22.474 1 19.01 209 GLY C C 1
ATOM 7863 O O . GLY C 1 209 ? -47.657 44.175 -22.933 1 18.92 209 GLY C O 1
ATOM 7864 N N . PHE C 1 210 ? -47.055 42.603 -21.446 1 18.31 210 PHE C N 1
ATOM 7865 C CA . PHE C 1 210 ? -48.339 42.536 -20.773 1 16.86 210 PHE C CA 1
ATOM 7866 C C . PHE C 1 210 ? -48.547 43.685 -19.767 1 16.11 210 PHE C C 1
ATOM 7867 O O . PHE C 1 210 ? -47.602 44.189 -19.183 1 15.09 210 PHE C O 1
ATOM 7875 N N . ALA C 1 211 ? -49.822 44.039 -19.535 1 16.94 211 ALA C N 1
ATOM 7876 C CA . ALA C 1 211 ? -50.247 45.002 -18.515 1 17.69 211 ALA C CA 1
ATOM 7877 C C . ALA C 1 211 ? -51.589 44.531 -17.964 1 17.46 211 ALA C C 1
ATOM 7878 O O . ALA C 1 211 ? -52.4 43.949 -18.689 1 18.31 211 ALA C O 1
ATOM 7880 N N . LEU C 1 212 ? -51.812 44.758 -16.686 1 16.96 212 LEU C N 1
ATOM 7881 C CA . LEU C 1 212 ? -53.052 44.356 -16.018 1 17.44 212 LEU C CA 1
ATOM 7882 C C . LEU C 1 212 ? -53.552 45.541 -15.216 1 18.06 212 LEU C C 1
ATOM 7883 O O . LEU C 1 212 ? -52.78 46.136 -14.449 1 18 212 LEU C O 1
ATOM 7888 N N . VAL C 1 213 ? -54.809 45.94 -15.447 1 18.61 213 VAL C N 1
ATOM 7889 C CA . VAL C 1 213 ? -55.393 47.056 -14.718 1 19.87 213 VAL C CA 1
ATOM 7890 C C . VAL C 1 213 ? -56.441 46.452 -13.808 1 20.37 213 VAL C C 1
ATOM 7891 O O . VAL C 1 213 ? -57.428 45.888 -14.286 1 20.4 213 VAL C O 1
ATOM 7895 N N . SER C 1 214 ? -56.191 46.513 -12.505 1 20.6 214 SER C N 1
ATOM 7896 C CA . SER C 1 214 ? -57.094 46.001 -11.49 1 21.18 214 SER C CA 1
ATOM 7897 C C . SER C 1 214 ? -57.428 47.145 -10.478 1 22.94 214 SER C C 1
ATOM 7898 O O . SER C 1 214 ? -57.036 48.304 -10.685 1 23.14 214 SER C O 1
ATOM 7901 N N . THR C 1 215 ? -58.12 46.827 -9.381 1 23.95 215 THR C N 1
ATOM 7902 C CA . THR C 1 215 ? -58.542 47.846 -8.415 1 25.3 215 THR C CA 1
ATOM 7903 C C . THR C 1 215 ? -58.533 47.301 -6.979 1 25.81 215 THR C C 1
ATOM 7904 O O . THR C 1 215 ? -58.461 46.087 -6.776 1 25.18 215 THR C O 1
ATOM 7908 N N . ARG C 1 216 ? -58.558 48.22 -5.995 1 25.84 216 ARG C N 1
ATOM 7909 C CA . ARG C 1 216 ? -58.657 47.885 -4.574 1 26.69 216 ARG C CA 1
ATOM 7910 C C . ARG C 1 216 ? -59.878 48.572 -3.992 1 28.74 216 ARG C C 1
ATOM 7911 O O . ARG C 1 216 ? -60.704 47.92 -3.349 1 29.78 216 ARG C O 1
ATOM 7919 N N . SER C 1 217 ? -60.05 49.858 -4.309 1 29.38 217 SER C N 1
ATOM 7920 C CA . SER C 1 217 ? -61.162 50.678 -3.838 1 30.56 217 SER C CA 1
ATOM 7921 C C . SER C 1 217 ? -61.413 51.848 -4.838 1 32.02 217 SER C C 1
ATOM 7922 O O . SER C 1 217 ? -60.643 51.998 -5.804 1 32.45 217 SER C O 1
ATOM 7925 N N . PRO C 1 218 ? -62.467 52.683 -4.673 1 31.84 218 PRO C N 1
ATOM 7926 C CA . PRO C 1 218 ? -62.666 53.787 -5.619 1 31.29 218 PRO C CA 1
ATOM 7927 C C . PRO C 1 218 ? -61.489 54.765 -5.657 1 30.26 218 PRO C C 1
ATOM 7928 O O . PRO C 1 218 ? -61.386 55.483 -6.648 1 31.28 218 PRO C O 1
ATOM 7932 N N . GLN C 1 219 ? -60.619 54.83 -4.61 1 28.77 219 GLN C N 1
ATOM 7933 C CA A GLN C 1 219 ? -59.483 55.751 -4.692 0.5 28.99 219 GLN C CA 1
ATOM 7934 C CA B GLN C 1 219 ? -59.484 55.753 -4.627 0.5 28.99 219 GLN C CA 1
ATOM 7935 C C . GLN C 1 219 ? -58.119 55.058 -4.767 1 28.2 219 GLN C C 1
ATOM 7936 O O . GLN C 1 219 ? -57.111 55.746 -4.882 1 28.48 219 GLN C O 1
ATOM 7947 N N . ILE C 1 220 ? -58.068 53.712 -4.705 1 26.46 220 ILE C N 1
ATOM 7948 C CA . ILE C 1 220 ? -56.796 52.993 -4.796 1 25 220 ILE C CA 1
ATOM 7949 C C . ILE C 1 220 ? -56.872 51.956 -5.898 1 23.92 220 ILE C C 1
ATOM 7950 O O . ILE C 1 220 ? -57.73 51.064 -5.858 1 23.87 220 ILE C O 1
ATOM 7955 N N . GLN C 1 221 ? -55.963 52.061 -6.884 1 22.13 221 GLN C N 1
ATOM 7956 C CA . GLN C 1 221 ? -55.929 51.109 -7.989 1 20.8 221 GLN C CA 1
ATOM 7957 C C . GLN C 1 221 ? -54.694 50.21 -7.914 1 19.75 221 GLN C C 1
ATOM 7958 O O . GLN C 1 221 ? -53.703 50.577 -7.316 1 20.54 221 GLN C O 1
ATOM 7964 N N . ARG C 1 222 ? -54.77 49.019 -8.509 1 19.07 222 ARG C N 1
ATOM 7965 C CA . ARG C 1 222 ? -53.635 48.07 -8.49 1 18.88 222 ARG C CA 1
ATOM 7966 C C . ARG C 1 222 ? -53.327 47.779 -9.946 1 19.36 222 ARG C C 1
ATOM 7967 O O . ARG C 1 222 ? -54.216 47.335 -10.661 1 20.22 222 ARG C O 1
ATOM 7975 N N . LEU C 1 223 ? -52.113 48.064 -10.405 1 18.91 223 LEU C N 1
ATOM 7976 C CA . LEU C 1 223 ? -51.741 47.827 -11.797 1 19.24 223 LEU C CA 1
ATOM 7977 C C . LEU C 1 223 ? -50.465 46.999 -11.871 1 19.29 223 LEU C C 1
ATOM 7978 O O . LEU C 1 223 ? -49.649 47.034 -10.945 1 19.68 223 LEU C O 1
ATOM 7983 N N . TYR C 1 224 ? -50.286 46.258 -12.968 1 18 224 TYR C N 1
ATOM 7984 C CA . TYR C 1 224 ? -49.075 45.467 -13.147 1 17.72 224 TYR C CA 1
ATOM 7985 C C . TYR C 1 224 ? -48.521 45.628 -14.555 1 18.52 224 TYR C C 1
ATOM 7986 O O . TYR C 1 224 ? -49.282 45.747 -15.51 1 20.17 224 TYR C O 1
ATOM 7995 N N . LEU C 1 225 ? -47.197 45.617 -14.679 1 17.71 225 LEU C N 1
ATOM 7996 C CA . LEU C 1 225 ? -46.504 45.613 -15.962 1 16.88 225 LEU C CA 1
ATOM 7997 C C . LEU C 1 225 ? -45.654 44.349 -15.98 1 15.08 225 LEU C C 1
ATOM 7998 O O . LEU C 1 225 ? -44.977 44.065 -14.996 1 15.93 225 LEU C O 1
ATOM 8003 N N . GLN C 1 226 ? -45.591 43.644 -17.116 1 14.64 226 GLN C N 1
ATOM 8004 C CA . GLN C 1 226 ? -44.64 42.557 -17.268 1 14.41 226 GLN C CA 1
ATOM 8005 C C . GLN C 1 226 ? -43.251 43.24 -17.383 1 15.61 226 GLN C C 1
ATOM 8006 O O . GLN C 1 226 ? -43.111 44.264 -18.052 1 16.88 226 GLN C O 1
ATOM 8012 N N . VAL C 1 227 ? -42.265 42.712 -16.677 1 15.62 227 VAL C N 1
ATOM 8013 C CA . VAL C 1 227 ? -40.891 43.222 -16.736 1 16.67 227 VAL C CA 1
ATOM 8014 C C . VAL C 1 227 ? -39.956 42.015 -16.825 1 17.21 227 VAL C C 1
ATOM 8015 O O . VAL C 1 227 ? -40.338 40.9 -16.469 1 16.84 227 VAL C O 1
ATOM 8019 N N . ASP C 1 228 ? -38.694 42.233 -17.251 1 18.75 228 ASP C N 1
ATOM 8020 C CA . ASP C 1 228 ? -37.684 41.178 -17.253 1 20.31 228 ASP C CA 1
ATOM 8021 C C . ASP C 1 228 ? -37.493 40.663 -15.806 1 20.14 228 ASP C C 1
ATOM 8022 O O . ASP C 1 228 ? -37.523 41.459 -14.864 1 20 228 ASP C O 1
ATOM 8027 N N . ALA C 1 229 ? -37.365 39.355 -15.626 1 20.24 229 ALA C N 1
ATOM 8028 C CA . ALA C 1 229 ? -37.244 38.757 -14.304 1 21.08 229 ALA C CA 1
ATOM 8029 C C . ALA C 1 229 ? -36.058 39.276 -13.454 1 22.42 229 ALA C C 1
ATOM 8030 O O . ALA C 1 229 ? -36.105 39.185 -12.228 1 23.3 229 ALA C O 1
ATOM 8032 N N . GLN C 1 230 ? -34.992 39.819 -14.093 1 22.14 230 GLN C N 1
ATOM 8033 C CA . GLN C 1 230 ? -33.869 40.377 -13.329 1 22.57 230 GLN C CA 1
ATOM 8034 C C . GLN C 1 230 ? -34.059 41.847 -12.92 1 23.99 230 GLN C C 1
ATOM 8035 O O . GLN C 1 230 ? -33.225 42.396 -12.179 1 24.31 230 GLN C O 1
ATOM 8041 N N . ASP C 1 231 ? -35.126 42.496 -13.405 1 23.55 231 ASP C N 1
ATOM 8042 C CA . ASP C 1 231 ? -35.377 43.896 -13.085 1 23.77 231 ASP C CA 1
ATOM 8043 C C . ASP C 1 231 ? -35.653 44.13 -11.589 1 24.13 231 ASP C C 1
ATOM 8044 O O . ASP C 1 231 ? -36.202 43.274 -10.903 1 23.53 231 ASP C O 1
ATOM 8049 N N . HIS C 1 232 ? -35.261 45.308 -11.11 1 24.75 232 HIS C N 1
ATOM 8050 C CA . HIS C 1 232 ? -35.489 45.798 -9.76 1 25.83 232 HIS C CA 1
ATOM 8051 C C . HIS C 1 232 ? -36.38 47.037 -9.851 1 25.65 232 HIS C C 1
ATOM 8052 O O . HIS C 1 232 ? -36.413 47.703 -10.889 1 25.15 232 HIS C O 1
ATOM 8059 N N . ILE C 1 233 ? -37.05 47.385 -8.749 1 25.22 233 ILE C N 1
ATOM 8060 C CA . ILE C 1 233 ? -37.894 48.571 -8.723 1 25.42 233 ILE C CA 1
ATOM 8061 C C . ILE C 1 233 ? -37.097 49.861 -8.975 1 25.98 233 ILE C C 1
ATOM 8062 O O . ILE C 1 233 ? -37.672 50.8 -9.52 1 25.89 233 ILE C O 1
ATOM 8067 N N . ASP C 1 234 ? -35.768 49.895 -8.66 1 26.13 234 ASP C N 1
ATOM 8068 C CA . ASP C 1 234 ? -34.975 51.101 -8.909 1 27.12 234 ASP C CA 1
ATOM 8069 C C . ASP C 1 234 ? -34.689 51.348 -10.413 1 27.49 234 ASP C C 1
ATOM 8070 O O . ASP C 1 234 ? -34.254 52.431 -10.784 1 27.93 234 ASP C O 1
ATOM 8075 N N . ASN C 1 235 ? -34.96 50.357 -11.27 1 27.25 235 ASN C N 1
ATOM 8076 C CA . ASN C 1 235 ? -34.871 50.534 -12.725 1 27.45 235 ASN C CA 1
ATOM 8077 C C . ASN C 1 235 ? -36.186 51.175 -13.285 1 26.57 235 ASN C C 1
ATOM 8078 O O . ASN C 1 235 ? -36.273 51.452 -14.488 1 27.06 235 ASN C O 1
ATOM 8083 N N . TRP C 1 236 ? -37.215 51.353 -12.437 1 24.14 236 TRP C N 1
ATOM 8084 C CA . TRP C 1 236 ? -38.511 51.823 -12.863 1 23.3 236 TRP C CA 1
ATOM 8085 C C . TRP C 1 236 ? -38.983 53.057 -12.136 1 23.78 236 TRP C C 1
ATOM 8086 O O . TRP C 1 236 ? -39.679 52.954 -11.134 1 23.72 236 TRP C O 1
ATOM 8097 N N . SER C 1 237 ? -38.622 54.234 -12.66 1 23.66 237 SER C N 1
ATOM 8098 C CA . SER C 1 237 ? -39.094 55.489 -12.1 1 24.39 237 SER C CA 1
ATOM 8099 C C . SER C 1 237 ? -40.616 55.598 -12.33 1 24.57 237 SER C C 1
ATOM 8100 O O . SER C 1 237 ? -41.172 54.895 -13.183 1 23.47 237 SER C O 1
ATOM 8103 N N . ASP C 1 238 ? -41.278 56.534 -11.638 1 25.78 238 ASP C N 1
ATOM 8104 C CA . ASP C 1 238 ? -42.724 56.728 -11.828 1 27.27 238 ASP C CA 1
ATOM 8105 C C . ASP C 1 238 ? -43.023 57.112 -13.278 1 27.93 238 ASP C C 1
ATOM 8106 O O . ASP C 1 238 ? -43.945 56.561 -13.877 1 27.82 238 ASP C O 1
ATOM 8111 N N . ASP C 1 239 ? -42.167 57.971 -13.867 1 28.09 239 ASP C N 1
ATOM 8112 C CA . ASP C 1 239 ? -42.303 58.388 -15.26 1 28.4 239 ASP C CA 1
ATOM 8113 C C . ASP C 1 239 ? -42.208 57.215 -16.234 1 27.11 239 ASP C C 1
ATOM 8114 O O . ASP C 1 239 ? -42.996 57.136 -17.178 1 27.43 239 ASP C O 1
ATOM 8119 N N . ARG C 1 240 ? -41.242 56.314 -16.02 1 25.24 240 ARG C N 1
ATOM 8120 C CA . ARG C 1 240 ? -41.078 55.156 -16.883 1 24.29 240 ARG C CA 1
ATOM 8121 C C . ARG C 1 240 ? -42.285 54.202 -16.752 1 23.41 240 ARG C C 1
ATOM 8122 O O . ARG C 1 240 ? -42.73 53.625 -17.741 1 22.85 240 ARG C O 1
ATOM 8130 N N . ILE C 1 241 ? -42.803 54.047 -15.524 1 23.06 241 ILE C N 1
ATOM 8131 C CA . ILE C 1 241 ? -43.959 53.174 -15.287 1 23.11 241 ILE C CA 1
ATOM 8132 C C . ILE C 1 241 ? -45.184 53.678 -16.048 1 23.05 241 ILE C C 1
ATOM 8133 O O . ILE C 1 241 ? -45.809 52.911 -16.789 1 22.36 241 ILE C O 1
ATOM 8138 N N . TRP C 1 242 ? -45.501 54.978 -15.901 1 22.91 242 TRP C N 1
ATOM 8139 C CA . TRP C 1 242 ? -46.657 55.535 -16.591 1 23.66 242 TRP C CA 1
ATOM 8140 C C . TRP C 1 242 ? -46.525 55.512 -18.095 1 24.41 242 TRP C C 1
ATOM 8141 O O . TRP C 1 242 ? -47.482 55.184 -18.785 1 24.15 242 TRP C O 1
ATOM 8152 N N . SER C 1 243 ? -45.327 55.829 -18.614 1 24.61 243 SER C N 1
ATOM 8153 C CA . SER C 1 243 ? -45.11 55.822 -20.048 1 24.94 243 SER C CA 1
ATOM 8154 C C . SER C 1 243 ? -45.33 54.429 -20.64 1 24 243 SER C C 1
ATOM 8155 O O . SER C 1 243 ? -46 54.29 -21.662 1 24.83 243 SER C O 1
ATOM 8158 N N . GLU C 1 244 ? -44.854 53.404 -19.942 1 22.64 244 GLU C N 1
ATOM 8159 C CA . GLU C 1 244 ? -45.005 52.031 -20.383 1 22.09 244 GLU C CA 1
ATOM 8160 C C . GLU C 1 244 ? -46.462 51.55 -20.257 1 21.55 244 GLU C C 1
ATOM 8161 O O . GLU C 1 244 ? -46.963 50.867 -21.154 1 21.73 244 GLU C O 1
ATOM 8167 N N . LEU C 1 245 ? -47.152 51.926 -19.169 1 20.68 245 LEU C N 1
ATOM 8168 C CA . LEU C 1 245 ? -48.555 51.55 -18.997 1 20.32 245 LEU C CA 1
ATOM 8169 C C . LEU C 1 245 ? -49.425 52.208 -20.088 1 21.39 245 LEU C C 1
ATOM 8170 O O . LEU C 1 245 ? -50.248 51.532 -20.7 1 22.1 245 LEU C O 1
ATOM 8175 N N . HIS C 1 246 ? -49.193 53.498 -20.384 1 21.78 246 HIS C N 1
ATOM 8176 C CA . HIS C 1 246 ? -49.947 54.196 -21.431 1 22.81 246 HIS C CA 1
ATOM 8177 C C . HIS C 1 246 ? -49.707 53.52 -22.785 1 22.5 246 HIS C C 1
ATOM 8178 O O . HIS C 1 246 ? -50.654 53.275 -23.532 1 22.46 246 HIS C O 1
ATOM 8185 N N . ALA C 1 247 ? -48.44 53.167 -23.078 1 22.45 247 ALA C N 1
ATOM 8186 C CA . ALA C 1 247 ? -48.103 52.529 -24.347 1 22.79 247 ALA C CA 1
ATOM 8187 C C . ALA C 1 247 ? -48.767 51.152 -24.494 1 22.82 247 ALA C C 1
ATOM 8188 O O . ALA C 1 247 ? -49.324 50.872 -25.549 1 23.5 247 ALA C O 1
ATOM 8190 N N . ARG C 1 248 ? -48.707 50.303 -23.445 1 21.01 248 ARG C N 1
ATOM 8191 C CA . ARG C 1 248 ? -49.257 48.952 -23.526 1 20.13 248 ARG C CA 1
ATOM 8192 C C . ARG C 1 248 ? -50.767 48.891 -23.497 1 21.32 248 ARG C C 1
ATOM 8193 O O . ARG C 1 248 ? -51.351 47.93 -24.017 1 21.83 248 ARG C O 1
ATOM 8201 N N . LEU C 1 249 ? -51.409 49.873 -22.859 1 20.97 249 LEU C N 1
ATOM 8202 C CA . LEU C 1 249 ? -52.88 49.896 -22.75 1 21.9 249 LEU C CA 1
ATOM 8203 C C . LEU C 1 249 ? -53.561 50.707 -23.851 1 24.6 249 LEU C C 1
ATOM 8204 O O . LEU C 1 249 ? -54.79 50.805 -23.86 1 25.6 249 LEU C O 1
ATOM 8209 N N . GLU C 1 250 ? -52.781 51.289 -24.779 1 25.78 250 GLU C N 1
ATOM 8210 C CA . GLU C 1 250 ? -53.294 52.11 -25.869 1 26.76 250 GLU C CA 1
ATOM 8211 C C . GLU C 1 250 ? -54.325 51.376 -26.71 1 27.71 250 GLU C C 1
ATOM 8212 O O . GLU C 1 250 ? -54.168 50.189 -26.995 1 26.74 250 GLU C O 1
ATOM 8218 N N . THR C 1 251 ? -55.409 52.071 -27.077 1 29.3 251 THR C N 1
ATOM 8219 C CA . THR C 1 251 ? -56.44 51.502 -27.947 1 30.36 251 THR C CA 1
ATOM 8220 C C . THR C 1 251 ? -56.72 52.453 -29.116 1 32.89 251 THR C C 1
ATOM 8221 O O . THR C 1 251 ? -56.515 53.666 -28.992 1 33.17 251 THR C O 1
ATOM 8225 N N . ARG C 1 252 ? -57.256 51.914 -30.217 1 33.92 252 ARG C N 1
ATOM 8226 C CA . ARG C 1 252 ? -57.624 52.725 -31.376 1 35.94 252 ARG C CA 1
ATOM 8227 C C . ARG C 1 252 ? -58.73 53.728 -31.008 1 37.27 252 ARG C C 1
ATOM 8228 O O . ARG C 1 252 ? -58.696 54.861 -31.483 1 37.86 252 ARG C O 1
ATOM 8236 N N . ASP C 1 253 ? -59.671 53.347 -30.114 1 37.67 253 ASP C N 1
ATOM 8237 C CA . ASP C 1 253 ? -60.731 54.279 -29.709 1 38.66 253 ASP C CA 1
ATOM 8238 C C . ASP C 1 253 ? -60.299 55.313 -28.623 1 38.48 253 ASP C C 1
ATOM 8239 O O . ASP C 1 253 ? -61.135 56.075 -28.145 1 39.11 253 ASP C O 1
ATOM 8244 N N . GLY C 1 254 ? -59.02 55.323 -28.254 1 37.57 254 GLY C N 1
ATOM 8245 C CA . GLY C 1 254 ? -58.457 56.282 -27.309 1 36.87 254 GLY C CA 1
ATOM 8246 C C . GLY C 1 254 ? -58.738 56.084 -25.831 1 35.6 254 GLY C C 1
ATOM 8247 O O . GLY C 1 254 ? -59.431 56.902 -25.217 1 36.05 254 GLY C O 1
ATOM 8248 N N . PHE C 1 255 ? -58.139 55.054 -25.226 1 33.88 255 PHE C N 1
ATOM 8249 C CA . PHE C 1 255 ? -58.294 54.763 -23.797 1 32.49 255 PHE C CA 1
ATOM 8250 C C . PHE C 1 255 ? -57.601 55.815 -22.937 1 32.11 255 PHE C C 1
ATOM 8251 O O . PHE C 1 255 ? -56.472 56.209 -23.232 1 32.18 255 PHE C O 1
ATOM 8259 N N . LYS C 1 256 ? -58.256 56.225 -21.854 1 31.53 256 LYS C N 1
ATOM 8260 C CA . LYS C 1 256 ? -57.743 57.224 -20.93 1 31.85 256 LYS C CA 1
ATOM 8261 C C . LYS C 1 256 ? -57.289 56.549 -19.64 1 30.68 256 LYS C C 1
ATOM 8262 O O . LYS C 1 256 ? -58.125 56.149 -18.818 1 31 256 LYS C O 1
ATOM 8268 N N . LEU C 1 257 ? -55.967 56.415 -19.46 1 29.29 257 LEU C N 1
ATOM 8269 C CA . LEU C 1 257 ? -55.421 55.821 -18.246 1 28.66 257 LEU C CA 1
ATOM 8270 C C . LEU C 1 257 ? -55.312 56.936 -17.217 1 28.72 257 LEU C C 1
ATOM 8271 O O . LEU C 1 257 ? -54.584 57.914 -17.429 1 28.43 257 LEU C O 1
ATOM 8276 N N . LEU C 1 258 ? -56.084 56.824 -16.14 1 29.31 258 LEU C N 1
ATOM 8277 C CA . LEU C 1 258 ? -56.106 57.843 -15.106 1 30.39 258 LEU C CA 1
ATOM 8278 C C . LEU C 1 258 ? -54.908 57.709 -14.156 1 31.05 258 LEU C C 1
ATOM 8279 O O . LEU C 1 258 ? -54.777 56.7 -13.453 1 31.68 258 LEU C O 1
ATOM 8284 N N . GLU C 1 259 ? -54.058 58.744 -14.096 1 30.37 259 GLU C N 1
ATOM 8285 C CA . GLU C 1 259 ? -52.869 58.704 -13.246 1 30.42 259 GLU C CA 1
ATOM 8286 C C . GLU C 1 259 ? -53.063 59.318 -11.861 1 30.78 259 GLU C C 1
ATOM 8287 O O . GLU C 1 259 ? -53.943 60.129 -11.662 1 31.16 259 GLU C O 1
ATOM 8293 N N . GLY C 1 260 ? -52.168 58.97 -10.943 1 30.26 260 GLY C N 1
ATOM 8294 C CA . GLY C 1 260 ? -52.114 59.501 -9.588 1 30 260 GLY C CA 1
ATOM 8295 C C . GLY C 1 260 ? -50.812 59.101 -8.91 1 29.47 260 GLY C C 1
ATOM 8296 O O . GLY C 1 260 ? -50.024 58.324 -9.462 1 28.88 260 GLY C O 1
ATOM 8297 N N . PRO C 1 261 ? -50.568 59.587 -7.682 1 29.69 261 PRO C N 1
ATOM 8298 C CA . PRO C 1 261 ? -49.343 59.187 -6.967 1 28.98 261 PRO C CA 1
ATOM 8299 C C . PRO C 1 261 ? -49.187 57.669 -6.822 1 27.9 261 PRO C C 1
ATOM 8300 O O . PRO C 1 261 ? -50.17 56.96 -6.606 1 26.02 261 PRO C O 1
ATOM 8304 N N . ILE C 1 262 ? -47.963 57.16 -6.988 1 28.5 262 ILE C N 1
ATOM 8305 C CA . ILE C 1 262 ? -47.697 55.734 -6.803 1 29.24 262 ILE C CA 1
ATOM 8306 C C . ILE C 1 262 ? -47.303 55.507 -5.336 1 31.55 262 ILE C C 1
ATOM 8307 O O . ILE C 1 262 ? -46.246 55.966 -4.889 1 31.71 262 ILE C O 1
ATOM 8312 N N . PHE C 1 263 ? -48.193 54.868 -4.571 1 32.92 263 PHE C N 1
ATOM 8313 C CA . PHE C 1 263 ? -47.994 54.641 -3.137 1 33.98 263 PHE C CA 1
ATOM 8314 C C . PHE C 1 263 ? -47.032 53.489 -2.843 1 33.49 263 PHE C C 1
ATOM 8315 O O . PHE C 1 263 ? -46.342 53.509 -1.818 1 33.91 263 PHE C O 1
ATOM 8323 N N . GLN C 1 264 ? -46.977 52.489 -3.731 1 32.1 264 GLN C N 1
ATOM 8324 C CA A GLN C 1 264 ? -46.116 51.321 -3.542 0.5 32.09 264 GLN C CA 1
ATOM 8325 C CA B GLN C 1 264 ? -46.056 51.37 -3.56 0.5 32.05 264 GLN C CA 1
ATOM 8326 C C . GLN C 1 264 ? -45.707 50.734 -4.904 1 31.77 264 GLN C C 1
ATOM 8327 O O . GLN C 1 264 ? -46.454 50.853 -5.863 1 33.02 264 GLN C O 1
ATOM 8338 N N . LYS C 1 265 ? -44.553 50.09 -4.971 1 29.41 265 LYS C N 1
ATOM 8339 C CA . LYS C 1 265 ? -44.074 49.417 -6.163 1 28.3 265 LYS C CA 1
ATOM 8340 C C . LYS C 1 265 ? -43.183 48.262 -5.751 1 26.23 265 LYS C C 1
ATOM 8341 O O . LYS C 1 265 ? -42.449 48.357 -4.763 1 25.67 265 LYS C O 1
ATOM 8347 N N . GLY C 1 266 ? -43.367 47.132 -6.413 1 24.85 266 GLY C N 1
ATOM 8348 C CA . GLY C 1 266 ? -42.652 45.916 -6.074 1 24.79 266 GLY C CA 1
ATOM 8349 C C . GLY C 1 266 ? -42.62 44.907 -7.203 1 25.12 266 GLY C C 1
ATOM 8350 O O . GLY C 1 266 ? -43.503 44.883 -8.054 1 25.61 266 GLY C O 1
ATOM 8351 N N . ILE C 1 267 ? -41.646 44.01 -7.156 1 24.62 267 ILE C N 1
ATOM 8352 C CA . ILE C 1 267 ? -41.495 42.958 -8.147 1 25.17 267 ILE C CA 1
ATOM 8353 C C . ILE C 1 267 ? -42.082 41.666 -7.611 1 25.84 267 ILE C C 1
ATOM 8354 O O . ILE C 1 267 ? -41.804 41.286 -6.476 1 27.69 267 ILE C O 1
ATOM 8359 N N . VAL C 1 268 ? -42.873 40.989 -8.413 1 24.54 268 VAL C N 1
ATOM 8360 C CA . VAL C 1 268 ? -43.496 39.709 -8.062 1 25.18 268 VAL C CA 1
ATOM 8361 C C . VAL C 1 268 ? -42.943 38.707 -9.064 1 24.07 268 VAL C C 1
ATOM 8362 O O . VAL C 1 268 ? -43.26 38.816 -10.254 1 24 268 VAL C O 1
ATOM 8366 N N . SER C 1 269 ? -42.133 37.753 -8.625 1 23.85 269 SER C N 1
ATOM 8367 C CA . SER C 1 269 ? -41.635 36.728 -9.543 1 24.06 269 SER C CA 1
ATOM 8368 C C . SER C 1 269 ? -42.759 35.691 -9.749 1 23.9 269 SER C C 1
ATOM 8369 O O . SER C 1 269 ? -43.696 35.632 -8.932 1 24.16 269 SER C O 1
ATOM 8372 N N . MET C 1 270 ? -42.684 34.886 -10.833 1 22.4 270 MET C N 1
ATOM 8373 C CA . MET C 1 270 ? -43.706 33.875 -11.032 1 22.58 270 MET C CA 1
ATOM 8374 C C . MET C 1 270 ? -43.173 32.541 -11.5 1 21.04 270 MET C C 1
ATOM 8375 O O . MET C 1 270 ? -42.127 32.473 -12.142 1 21.75 270 MET C O 1
ATOM 8380 N N . ARG C 1 271 ? -43.901 31.478 -11.185 1 19.03 271 ARG C N 1
ATOM 8381 C CA . ARG C 1 271 ? -43.499 30.135 -11.559 1 18.33 271 ARG C CA 1
ATOM 8382 C C . ARG C 1 271 ? -44.709 29.199 -11.529 1 18.1 271 ARG C C 1
ATOM 8383 O O . ARG C 1 271 ? -45.775 29.524 -11.015 1 18.76 271 ARG C O 1
ATOM 8391 N N . SER C 1 272 ? -44.517 28.028 -12.067 1 17.62 272 SER C N 1
ATOM 8392 C CA . SER C 1 272 ? -45.486 26.945 -11.989 1 18.03 272 SER C CA 1
ATOM 8393 C C . SER C 1 272 ? -44.682 25.856 -11.32 1 17.96 272 SER C C 1
ATOM 8394 O O . SER C 1 272 ? -43.536 25.599 -11.733 1 18.11 272 SER C O 1
ATOM 8397 N N . PHE C 1 273 ? -45.247 25.207 -10.311 1 18.43 273 PHE C N 1
ATOM 8398 C CA . PHE C 1 273 ? -44.57 24.176 -9.52 1 18.89 273 PHE C CA 1
ATOM 8399 C C . PHE C 1 273 ? -45.582 23.179 -9.041 1 18.3 273 PHE C C 1
ATOM 8400 O O . PHE C 1 273 ? -46.656 23.567 -8.606 1 17.61 273 PHE C O 1
ATOM 8408 N N . VAL C 1 274 ? -45.26 21.881 -9.131 1 18.46 274 VAL C N 1
ATOM 8409 C CA . VAL C 1 274 ? -46.12 20.83 -8.611 1 19.09 274 VAL C CA 1
ATOM 8410 C C . VAL C 1 274 ? -45.229 19.813 -7.907 1 19.79 274 VAL C C 1
ATOM 8411 O O . VAL C 1 274 ? -44.214 19.381 -8.471 1 19.91 274 VAL C O 1
ATOM 8415 N N . CYS C 1 275 ? -45.578 19.448 -6.667 1 20.1 275 CYS C N 1
ATOM 8416 C CA . CYS C 1 275 ? -44.852 18.416 -5.939 1 20.49 275 CYS C CA 1
ATOM 8417 C C . CYS C 1 275 ? -45.762 17.2 -5.878 1 21.2 275 CYS C C 1
ATOM 8418 O O . CYS C 1 275 ? -46.942 17.319 -5.508 1 21.01 275 CYS C O 1
ATOM 8421 N N . ASP C 1 276 ? -45.221 16.029 -6.207 1 21.55 276 ASP C N 1
ATOM 8422 C CA . ASP C 1 276 ? -45.97 14.782 -6.173 1 22.99 276 ASP C CA 1
ATOM 8423 C C . ASP C 1 276 ? -45.052 13.752 -5.51 1 24.56 276 ASP C C 1
ATOM 8424 O O . ASP C 1 276 ? -43.955 13.542 -5.999 1 25.04 276 ASP C O 1
ATOM 8429 N N . PRO C 1 277 ? -45.43 13.173 -4.357 1 24.86 277 PRO C N 1
ATOM 8430 C CA . PRO C 1 277 ? -46.736 13.283 -3.715 1 24.74 277 PRO C CA 1
ATOM 8431 C C . PRO C 1 277 ? -46.892 14.495 -2.808 1 25.01 277 PRO C C 1
ATOM 8432 O O . PRO C 1 277 ? -45.949 15.263 -2.612 1 25.77 277 PRO C O 1
ATOM 8436 N N . MET C 1 278 ? -48.1 14.675 -2.284 1 23.8 278 MET C N 1
ATOM 8437 C CA . MET C 1 278 ? -48.39 15.735 -1.335 1 23.82 278 MET C CA 1
ATOM 8438 C C . MET C 1 278 ? -48.542 15.149 0.079 1 24.3 278 MET C C 1
ATOM 8439 O O . MET C 1 278 ? -49.2 15.756 0.915 1 24.92 278 MET C O 1
ATOM 8444 N N . GLN C 1 279 ? -47.975 13.956 0.346 1 23.75 279 GLN C N 1
ATOM 8445 C CA . GLN C 1 279 ? -48.088 13.318 1.634 1 23.63 279 GLN C CA 1
ATOM 8446 C C . GLN C 1 279 ? -46.937 12.352 1.833 1 24.95 279 GLN C C 1
ATOM 8447 O O . GLN C 1 279 ? -46.38 11.827 0.855 1 24.48 279 GLN C O 1
ATOM 8453 N N . HIS C 1 280 ? -46.602 12.104 3.1 1 25.89 280 HIS C N 1
ATOM 8454 C CA . HIS C 1 280 ? -45.548 11.165 3.481 1 27.65 280 HIS C CA 1
ATOM 8455 C C . HIS C 1 280 ? -45.85 10.771 4.907 1 27.76 280 HIS C C 1
ATOM 8456 O O . HIS C 1 280 ? -45.752 11.617 5.806 1 28 280 HIS C O 1
ATOM 8463 N N . GLY C 1 281 ? -46.268 9.527 5.108 1 26.9 281 GLY C N 1
ATOM 8464 C CA . GLY C 1 281 ? -46.664 9.044 6.428 1 27.43 281 GLY C CA 1
ATOM 8465 C C . GLY C 1 281 ? -47.858 9.819 6.96 1 27.55 281 GLY C C 1
ATOM 8466 O O . GLY C 1 281 ? -48.895 9.912 6.296 1 28.18 281 GLY C O 1
ATOM 8467 N N . ARG C 1 282 ? -47.69 10.458 8.117 1 26.83 282 ARG C N 1
ATOM 8468 C CA . ARG C 1 282 ? -48.743 11.271 8.713 1 26.81 282 ARG C CA 1
ATOM 8469 C C . ARG C 1 282 ? -48.66 12.764 8.34 1 26.04 282 ARG C C 1
ATOM 8470 O O . ARG C 1 282 ? -49.443 13.562 8.85 1 27 282 ARG C O 1
ATOM 8478 N N . LEU C 1 283 ? -47.744 13.142 7.453 1 24.77 283 LEU C N 1
ATOM 8479 C CA . LEU C 1 283 ? -47.617 14.53 7.004 1 23.98 283 LEU C CA 1
ATOM 8480 C C . LEU C 1 283 ? -48.398 14.71 5.691 1 23.51 283 LEU C C 1
ATOM 8481 O O . LEU C 1 283 ? -48.212 13.935 4.754 1 23.31 283 LEU C O 1
ATOM 8486 N N . PHE C 1 284 ? -49.243 15.738 5.619 1 22.43 284 PHE C N 1
ATOM 8487 C CA . PHE C 1 284 ? -50.045 16.023 4.433 1 21.74 284 PHE C CA 1
ATOM 8488 C C . PHE C 1 284 ? -49.865 17.489 4.059 1 20.55 284 PHE C C 1
ATOM 8489 O O . PHE C 1 284 ? -50.075 18.344 4.911 1 20.73 284 PHE C O 1
ATOM 8497 N N . LEU C 1 285 ? -49.501 17.793 2.808 1 19.17 285 LEU C N 1
ATOM 8498 C CA . LEU C 1 285 ? -49.318 19.171 2.36 1 19.36 285 LEU C CA 1
ATOM 8499 C C . LEU C 1 285 ? -50.586 19.693 1.689 1 19.33 285 LEU C C 1
ATOM 8500 O O . LEU C 1 285 ? -51.362 18.917 1.104 1 19.15 285 LEU C O 1
ATOM 8505 N N . ALA C 1 286 ? -50.744 21.018 1.704 1 18.38 286 ALA C N 1
ATOM 8506 C CA . ALA C 1 286 ? -51.867 21.663 1.042 1 18.44 286 ALA C CA 1
ATOM 8507 C C . ALA C 1 286 ? -51.47 23.075 0.624 1 18.54 286 ALA C C 1
ATOM 8508 O O . ALA C 1 286 ? -50.635 23.72 1.285 1 19 286 ALA C O 1
ATOM 8510 N N . GLY C 1 287 ? -52.05 23.55 -0.477 1 17.81 287 GLY C N 1
ATOM 8511 C CA . GLY C 1 287 ? -51.794 24.909 -0.932 1 17.96 287 GLY C CA 1
ATOM 8512 C C . GLY C 1 287 ? -50.399 25.124 -1.502 1 17.67 287 GLY C C 1
ATOM 8513 O O . GLY C 1 287 ? -49.812 24.214 -2.093 1 17.31 287 GLY C O 1
ATOM 8514 N N . ASP C 1 288 ? -49.854 26.341 -1.326 1 17.34 288 ASP C N 1
ATOM 8515 C CA . ASP C 1 288 ? -48.556 26.758 -1.855 1 17.46 288 ASP C CA 1
ATOM 8516 C C . ASP C 1 288 ? -47.374 25.9 -1.366 1 17.73 288 ASP C C 1
ATOM 8517 O O . ASP C 1 288 ? -46.317 25.911 -2.002 1 17.79 288 ASP C O 1
ATOM 8522 N N . ALA C 1 289 ? -47.539 25.16 -0.253 1 18.42 289 ALA C N 1
ATOM 8523 C CA . ALA C 1 289 ? -46.503 24.214 0.196 1 19.1 289 ALA C CA 1
ATOM 8524 C C . ALA C 1 289 ? -46.364 23.054 -0.792 1 19.11 289 ALA C C 1
ATOM 8525 O O . ALA C 1 289 ? -45.322 22.413 -0.827 1 19.08 289 ALA C O 1
ATOM 8527 N N . ALA C 1 290 ? -47.409 22.768 -1.592 1 18.66 290 ALA C N 1
ATOM 8528 C CA . ALA C 1 290 ? -47.403 21.64 -2.513 1 19.18 290 ALA C CA 1
ATOM 8529 C C . ALA C 1 290 ? -47.32 22.05 -3.995 1 19.41 290 ALA C C 1
ATOM 8530 O O . ALA C 1 290 ? -46.848 21.263 -4.814 1 20.13 290 ALA C O 1
ATOM 8532 N N . HIS C 1 291 ? -47.807 23.245 -4.338 1 17.56 291 HIS C N 1
ATOM 8533 C CA . HIS C 1 291 ? -47.868 23.659 -5.735 1 17.26 291 HIS C CA 1
ATOM 8534 C C . HIS C 1 291 ? -48 25.171 -5.858 1 16.73 291 HIS C C 1
ATOM 8535 O O . HIS C 1 291 ? -48.527 25.827 -4.958 1 16.52 291 HIS C O 1
ATOM 8542 N N . ILE C 1 292 ? -47.482 25.72 -6.97 1 15.76 292 ILE C N 1
ATOM 8543 C CA . ILE C 1 292 ? -47.556 27.15 -7.267 1 16.05 292 ILE C CA 1
ATOM 8544 C C . ILE C 1 292 ? -48.068 27.326 -8.709 1 15.8 292 ILE C C 1
ATOM 8545 O O . ILE C 1 292 ? -47.757 26.508 -9.579 1 15.56 292 ILE C O 1
ATOM 8550 N N . VAL C 1 293 ? -48.84 28.385 -8.942 1 14.74 293 VAL C N 1
ATOM 8551 C CA . VAL C 1 293 ? -49.263 28.781 -10.267 1 15.95 293 VAL C CA 1
ATOM 8552 C C . VAL C 1 293 ? -48.844 30.24 -10.49 1 15.98 293 VAL C C 1
ATOM 8553 O O . VAL C 1 293 ? -48.75 31.024 -9.534 1 15.97 293 VAL C O 1
ATOM 8557 N N . PRO C 1 294 ? -48.595 30.633 -11.742 1 16.4 294 PRO C N 1
ATOM 8558 C CA . PRO C 1 294 ? -48.34 32.064 -12.024 1 16.6 294 PRO C CA 1
ATOM 8559 C C . PRO C 1 294 ? -49.645 32.851 -11.79 1 17.97 294 PRO C C 1
ATOM 8560 O O . PRO C 1 294 ? -50.73 32.333 -12.065 1 18.45 294 PRO C O 1
ATOM 8564 N N . PRO C 1 295 ? -49.589 34.092 -11.267 1 19.45 295 PRO C N 1
ATOM 8565 C CA . PRO C 1 295 ? -50.829 34.773 -10.84 1 18.95 295 PRO C CA 1
ATOM 8566 C C . PRO C 1 295 ? -51.786 35.254 -11.92 1 17.97 295 PRO C C 1
ATOM 8567 O O . PRO C 1 295 ? -52.872 35.748 -11.599 1 17.18 295 PRO C O 1
ATOM 8571 N N . THR C 1 296 ? -51.439 35.031 -13.191 1 17.81 296 THR C N 1
ATOM 8572 C CA . THR C 1 296 ? -52.326 35.433 -14.29 1 17.86 296 THR C CA 1
ATOM 8573 C C . THR C 1 296 ? -53.689 34.699 -14.205 1 19.48 296 THR C C 1
ATOM 8574 O O . THR C 1 296 ? -54.715 35.252 -14.589 1 20.9 296 THR C O 1
ATOM 8578 N N . GLY C 1 297 ? -53.693 33.475 -13.677 1 19.47 297 GLY C N 1
ATOM 8579 C CA . GLY C 1 297 ? -54.921 32.705 -13.554 1 20.57 297 GLY C CA 1
ATOM 8580 C C . GLY C 1 297 ? -55.724 32.93 -12.278 1 20.64 297 GLY C C 1
ATOM 8581 O O . GLY C 1 297 ? -56.852 32.439 -12.189 1 20.92 297 GLY C O 1
ATOM 8582 N N . ALA C 1 298 ? -55.141 33.613 -11.235 1 20.37 298 ALA C N 1
ATOM 8583 C CA . ALA C 1 298 ? -55.826 33.807 -9.945 1 19.73 298 ALA C CA 1
ATOM 8584 C C . ALA C 1 298 ? -56.394 32.458 -9.396 1 19.07 298 ALA C C 1
ATOM 8585 O O . ALA C 1 298 ? -57.558 32.373 -9.038 1 18.84 298 ALA C O 1
ATOM 8587 N N . LYS C 1 299 ? -55.574 31.404 -9.398 1 18.97 299 LYS C N 1
ATOM 8588 C CA . LYS C 1 299 ? -56.006 30.08 -8.945 1 18.99 299 LYS C CA 1
ATOM 8589 C C . LYS C 1 299 ? -55.424 29.623 -7.593 1 18.39 299 LYS C C 1
ATOM 8590 O O . LYS C 1 299 ? -55.937 28.677 -7.032 1 17.24 299 LYS C O 1
ATOM 8596 N N . GLY C 1 300 ? -54.353 30.244 -7.122 1 18.75 300 GLY C N 1
ATOM 8597 C CA . GLY C 1 300 ? -53.618 29.782 -5.944 1 18.83 300 GLY C CA 1
ATOM 8598 C C . GLY C 1 300 ? -54.411 29.588 -4.661 1 17.85 300 GLY C C 1
ATOM 8599 O O . GLY C 1 300 ? -54.453 28.477 -4.1 1 17.17 300 GLY C O 1
ATOM 8600 N N . LEU C 1 301 ? -55.029 30.666 -4.154 1 16.73 301 LEU C N 1
ATOM 8601 C CA . LEU C 1 301 ? -55.866 30.536 -2.934 1 16.67 301 LEU C CA 1
ATOM 8602 C C . LEU C 1 301 ? -57.022 29.53 -3.207 1 17.73 301 LEU C C 1
ATOM 8603 O O . LEU C 1 301 ? -57.303 28.662 -2.378 1 18.29 301 LEU C O 1
ATOM 8608 N N . ASN C 1 302 ? -57.614 29.593 -4.425 1 17.26 302 ASN C N 1
ATOM 8609 C CA . ASN C 1 302 ? -58.704 28.693 -4.82 1 17.91 302 ASN C CA 1
ATOM 8610 C C . ASN C 1 302 ? -58.303 27.21 -4.732 1 18.55 302 ASN C C 1
ATOM 8611 O O . ASN C 1 302 ? -59.073 26.374 -4.239 1 19.07 302 ASN C O 1
ATOM 8616 N N . LEU C 1 303 ? -57.083 26.893 -5.158 1 18.96 303 LEU C N 1
ATOM 8617 C CA . LEU C 1 303 ? -56.545 25.53 -5.101 1 19.48 303 LEU C CA 1
ATOM 8618 C C . LEU C 1 303 ? -56.24 25.124 -3.675 1 19.58 303 LEU C C 1
ATOM 8619 O O . LEU C 1 303 ? -56.451 23.969 -3.316 1 20.17 303 LEU C O 1
ATOM 8624 N N . ALA C 1 304 ? -55.761 26.055 -2.837 1 18.97 304 ALA C N 1
ATOM 8625 C CA . ALA C 1 304 ? -55.498 25.749 -1.425 1 20.04 304 ALA C CA 1
ATOM 8626 C C . ALA C 1 304 ? -56.827 25.327 -0.736 1 20.37 304 ALA C C 1
ATOM 8627 O O . ALA C 1 304 ? -56.871 24.335 -0.01 1 20.26 304 ALA C O 1
ATOM 8629 N N . ALA C 1 305 ? -57.928 26.027 -1.066 1 20.14 305 ALA C N 1
ATOM 8630 C CA . ALA C 1 305 ? -59.249 25.708 -0.533 1 21.04 305 ALA C CA 1
ATOM 8631 C C . ALA C 1 305 ? -59.732 24.334 -1.021 1 21.64 305 ALA C C 1
ATOM 8632 O O . ALA C 1 305 ? -60.294 23.571 -0.241 1 21.76 305 ALA C O 1
ATOM 8634 N N . ALA C 1 306 ? -59.451 23.997 -2.275 1 22.42 306 ALA C N 1
ATOM 8635 C CA . ALA C 1 306 ? -59.846 22.695 -2.826 1 23.36 306 ALA C CA 1
ATOM 8636 C C . ALA C 1 306 ? -59.052 21.567 -2.15 1 23.67 306 ALA C C 1
ATOM 8637 O O . ALA C 1 306 ? -59.628 20.547 -1.77 1 23.4 306 ALA C O 1
ATOM 8639 N N . ASP C 1 307 ? -57.726 21.768 -1.963 1 23.77 307 ASP C N 1
ATOM 8640 C CA . ASP C 1 307 ? -56.872 20.763 -1.337 1 23.51 307 ASP C CA 1
ATOM 8641 C C . ASP C 1 307 ? -57.372 20.426 0.068 1 23.74 307 ASP C C 1
ATOM 8642 O O . ASP C 1 307 ? -57.505 19.253 0.408 1 23.77 307 ASP C O 1
ATOM 8647 N N . VAL C 1 308 ? -57.666 21.463 0.878 1 23.63 308 VAL C N 1
ATOM 8648 C CA . VAL C 1 308 ? -58.031 21.228 2.269 1 23.89 308 VAL C CA 1
ATOM 8649 C C . VAL C 1 308 ? -59.415 20.612 2.413 1 24.55 308 VAL C C 1
ATOM 8650 O O . VAL C 1 308 ? -59.624 19.903 3.384 1 25.36 308 VAL C O 1
ATOM 8654 N N . GLN C 1 309 ? -60.318 20.787 1.431 1 24.52 309 GLN C N 1
ATOM 8655 C CA . GLN C 1 309 ? -61.612 20.118 1.463 1 25.3 309 GLN C CA 1
ATOM 8656 C C . GLN C 1 309 ? -61.406 18.607 1.364 1 26.85 309 GLN C C 1
ATOM 8657 O O . GLN C 1 309 ? -62.05 17.851 2.098 1 28.18 309 GLN C O 1
ATOM 8663 N N . VAL C 1 310 ? -60.501 18.172 0.487 1 26.46 310 VAL C N 1
ATOM 8664 C CA . VAL C 1 310 ? -60.2 16.749 0.326 1 26.58 310 VAL C CA 1
ATOM 8665 C C . VAL C 1 310 ? -59.506 16.201 1.57 1 26.15 310 VAL C C 1
ATOM 8666 O O . VAL C 1 310 ? -59.88 15.147 2.068 1 25.92 310 VAL C O 1
ATOM 8670 N N . LEU C 1 311 ? -58.507 16.926 2.084 1 25.95 311 LEU C N 1
ATOM 8671 C CA . LEU C 1 311 ? -57.776 16.507 3.279 1 26.42 311 LEU C CA 1
ATOM 8672 C C . LEU C 1 311 ? -58.716 16.383 4.484 1 26.92 311 LEU C C 1
ATOM 8673 O O . LEU C 1 311 ? -58.68 15.374 5.189 1 27.25 311 LEU C O 1
ATOM 8678 N N . ALA C 1 312 ? -59.611 17.367 4.677 1 27.17 312 ALA C N 1
ATOM 8679 C CA . ALA C 1 312 ? -60.568 17.327 5.776 1 27.95 312 ALA C CA 1
ATOM 8680 C C . ALA C 1 312 ? -61.489 16.118 5.642 1 28.68 312 ALA C C 1
ATOM 8681 O O . ALA C 1 312 ? -61.75 15.448 6.637 1 28.82 312 ALA C O 1
ATOM 8683 N N . ARG C 1 313 ? -61.911 15.79 4.414 1 28.74 313 ARG C N 1
ATOM 8684 C CA . ARG C 1 313 ? -62.772 14.636 4.184 1 29.36 313 ARG C CA 1
ATOM 8685 C C . ARG C 1 313 ? -62.075 13.321 4.514 1 29.58 313 ARG C C 1
ATOM 8686 O O . ARG C 1 313 ? -62.724 12.387 4.972 1 30.11 313 ARG C O 1
ATOM 8694 N N . GLY C 1 314 ? -60.771 13.248 4.287 1 29.16 314 GLY C N 1
ATOM 8695 C CA . GLY C 1 314 ? -59.999 12.063 4.627 1 30.1 314 GLY C CA 1
ATOM 8696 C C . GLY C 1 314 ? -59.813 11.946 6.126 1 30.89 314 GLY C C 1
ATOM 8697 O O . GLY C 1 314 ? -59.938 10.856 6.693 1 30.09 314 GLY C O 1
ATOM 8698 N N . LEU C 1 315 ? -59.497 13.075 6.778 1 31.5 315 LEU C N 1
ATOM 8699 C CA . LEU C 1 315 ? -59.315 13.109 8.227 1 32.8 315 LEU C CA 1
ATOM 8700 C C . LEU C 1 315 ? -60.616 12.738 8.937 1 35.2 315 LEU C C 1
ATOM 8701 O O . LEU C 1 315 ? -60.592 11.99 9.908 1 36.12 315 LEU C O 1
ATOM 8706 N N . GLU C 1 316 ? -61.753 13.196 8.398 1 36.2 316 GLU C N 1
ATOM 8707 C CA . GLU C 1 316 ? -63.068 12.91 8.945 1 37.58 316 GLU C CA 1
ATOM 8708 C C . GLU C 1 316 ? -63.377 11.441 8.883 1 38.54 316 GLU C C 1
ATOM 8709 O O . GLU C 1 316 ? -63.835 10.879 9.878 1 38.66 316 GLU C O 1
ATOM 8715 N N . ALA C 1 317 ? -63.086 10.798 7.742 1 39.04 317 ALA C N 1
ATOM 8716 C CA . ALA C 1 317 ? -63.331 9.359 7.583 1 39.91 317 ALA C CA 1
ATOM 8717 C C . ALA C 1 317 ? -62.455 8.537 8.527 1 40.52 317 ALA C C 1
ATOM 8718 O O . ALA C 1 317 ? -62.89 7.496 9.013 1 40.58 317 ALA C O 1
ATOM 8720 N N . TYR C 1 318 ? -61.236 9.024 8.82 1 40.93 318 TYR C N 1
ATOM 8721 C CA . TYR C 1 318 ? -60.335 8.355 9.751 1 41.65 318 TYR C CA 1
ATOM 8722 C C . TYR C 1 318 ? -60.882 8.396 11.189 1 42.4 318 TYR C C 1
ATOM 8723 O O . TYR C 1 318 ? -60.906 7.365 11.862 1 41.9 318 TYR C O 1
ATOM 8732 N N . TYR C 1 319 ? -61.279 9.582 11.674 1 42.8 319 TYR C N 1
ATOM 8733 C CA . TYR C 1 319 ? -61.758 9.701 13.046 1 43.63 319 TYR C CA 1
ATOM 8734 C C . TYR C 1 319 ? -63.149 9.114 13.267 1 45.14 319 TYR C C 1
ATOM 8735 O O . TYR C 1 319 ? -63.427 8.603 14.349 1 45.12 319 TYR C O 1
ATOM 8744 N N . LYS C 1 320 ? -64.01 9.168 12.252 1 46.53 320 LYS C N 1
ATOM 8745 C CA . LYS C 1 320 ? -65.368 8.647 12.375 1 48.47 320 LYS C CA 1
ATOM 8746 C C . LYS C 1 320 ? -65.45 7.128 12.225 1 49.6 320 LYS C C 1
ATOM 8747 O O . LYS C 1 320 ? -66.103 6.47 13.043 1 49.83 320 LYS C O 1
ATOM 8753 N N . ALA C 1 321 ? -64.801 6.563 11.19 1 50.22 321 ALA C N 1
ATOM 8754 C CA . ALA C 1 321 ? -64.896 5.122 10.944 1 51.25 321 ALA C CA 1
ATOM 8755 C C . ALA C 1 321 ? -63.572 4.348 10.959 1 51.84 321 ALA C C 1
ATOM 8756 O O . ALA C 1 321 ? -63.574 3.146 10.707 1 52.06 321 ALA C O 1
ATOM 8758 N N . GLY C 1 322 ? -62.466 5.024 11.216 1 51.73 322 GLY C N 1
ATOM 8759 C CA . GLY C 1 322 ? -61.151 4.389 11.194 1 52.28 322 GLY C CA 1
ATOM 8760 C C . GLY C 1 322 ? -60.657 4.059 9.794 1 52.48 322 GLY C C 1
ATOM 8761 O O . GLY C 1 322 ? -59.716 3.274 9.637 1 53.27 322 GLY C O 1
ATOM 8762 N N . LYS C 1 323 ? -61.29 4.642 8.757 1 51.57 323 LYS C N 1
ATOM 8763 C CA . LYS C 1 323 ? -60.951 4.375 7.364 1 51.12 323 LYS C CA 1
ATOM 8764 C C . LYS C 1 323 ? -59.791 5.237 6.859 1 50.37 323 LYS C C 1
ATOM 8765 O O . LYS C 1 323 ? -59.753 6.442 7.105 1 50.45 323 LYS C O 1
ATOM 8771 N N . MET C 1 324 ? -58.858 4.613 6.139 1 49.21 324 MET C N 1
ATOM 8772 C CA . MET C 1 324 ? -57.668 5.28 5.62 1 48.84 324 MET C CA 1
ATOM 8773 C C . MET C 1 324 ? -57.724 5.568 4.112 1 47.48 324 MET C C 1
ATOM 8774 O O . MET C 1 324 ? -56.912 6.353 3.631 1 47.49 324 MET C O 1
ATOM 8779 N N . GLU C 1 325 ? -58.654 4.933 3.37 1 46.3 325 GLU C N 1
ATOM 8780 C CA . GLU C 1 325 ? -58.771 5.066 1.914 1 45.97 325 GLU C CA 1
ATOM 8781 C C . GLU C 1 325 ? -58.678 6.512 1.365 1 44.52 325 GLU C C 1
ATOM 8782 O O . GLU C 1 325 ? -57.842 6.766 0.492 1 44.97 325 GLU C O 1
ATOM 8788 N N . ILE C 1 326 ? -59.527 7.438 1.841 1 42.65 326 ILE C N 1
ATOM 8789 C CA . ILE C 1 326 ? -59.513 8.808 1.332 1 41.57 326 ILE C CA 1
ATOM 8790 C C . ILE C 1 326 ? -58.179 9.507 1.621 1 39.75 326 ILE C C 1
ATOM 8791 O O . ILE C 1 326 ? -57.66 10.196 0.743 1 40.09 326 ILE C O 1
ATOM 8796 N N . LEU C 1 327 ? -57.597 9.287 2.812 1 38.13 327 LEU C N 1
ATOM 8797 C CA . LEU C 1 327 ? -56.295 9.872 3.147 1 37.19 327 LEU C CA 1
ATOM 8798 C C . LEU C 1 327 ? -55.211 9.303 2.229 1 36.12 327 LEU C C 1
ATOM 8799 O O . LEU C 1 327 ? -54.398 10.057 1.697 1 35.53 327 LEU C O 1
ATOM 8804 N N . ASN C 1 328 ? -55.242 7.982 1.987 1 35.12 328 ASN C N 1
ATOM 8805 C CA . ASN C 1 328 ? -54.292 7.318 1.097 1 34.83 328 ASN C CA 1
ATOM 8806 C C . ASN C 1 328 ? -54.358 7.902 -0.315 1 34.42 328 ASN C C 1
ATOM 8807 O O . ASN C 1 328 ? -53.328 8.025 -0.975 1 34.69 328 ASN C O 1
ATOM 8812 N N . ARG C 1 329 ? -55.558 8.288 -0.771 1 33.31 329 ARG C N 1
ATOM 8813 C CA . ARG C 1 329 ? -55.73 8.859 -2.114 1 32.48 329 ARG C CA 1
ATOM 8814 C C . ARG C 1 329 ? -55.78 10.394 -2.13 1 30.66 329 ARG C C 1
ATOM 8815 O O . ARG C 1 329 ? -56.131 10.975 -3.151 1 30.09 329 ARG C O 1
ATOM 8823 N N . CYS C 1 330 ? -55.414 11.056 -1.027 1 29.92 330 CYS C N 1
ATOM 8824 C CA . CYS C 1 330 ? -55.447 12.529 -0.964 1 29.1 330 CYS C CA 1
ATOM 8825 C C . CYS C 1 330 ? -54.644 13.18 -2.098 1 27.96 330 CYS C C 1
ATOM 8826 O O . CYS C 1 330 ? -55.164 14.051 -2.798 1 27.48 330 CYS C O 1
ATOM 8829 N N . THR C 1 331 ? -53.395 12.718 -2.304 1 27 331 THR C N 1
ATOM 8830 C CA . THR C 1 331 ? -52.538 13.246 -3.381 1 26.48 331 THR C CA 1
ATOM 8831 C C . THR C 1 331 ? -53.185 13.038 -4.74 1 26.06 331 THR C C 1
ATOM 8832 O O . THR C 1 331 ? -53.3 13.978 -5.516 1 26.15 331 THR C O 1
ATOM 8836 N N . GLU C 1 332 ? -53.649 11.813 -5.004 1 25.83 332 GLU C N 1
ATOM 8837 C CA . GLU C 1 332 ? -54.297 11.443 -6.252 1 26.39 332 GLU C CA 1
ATOM 8838 C C . GLU C 1 332 ? -55.478 12.365 -6.58 1 27.24 332 GLU C C 1
ATOM 8839 O O . GLU C 1 332 ? -55.533 12.913 -7.679 1 28.71 332 GLU C O 1
ATOM 8845 N N . ILE C 1 333 ? -56.382 12.574 -5.615 1 27 333 ILE C N 1
ATOM 8846 C CA . ILE C 1 333 ? -57.545 13.429 -5.815 1 26.9 333 ILE C CA 1
ATOM 8847 C C . ILE C 1 333 ? -57.163 14.892 -6.031 1 26.2 333 ILE C C 1
ATOM 8848 O O . ILE C 1 333 ? -57.626 15.526 -6.981 1 27.01 333 ILE C O 1
ATOM 8853 N N . CYS C 1 334 ? -56.297 15.425 -5.164 1 24.82 334 CYS C N 1
ATOM 8854 C CA . CYS C 1 334 ? -55.884 16.823 -5.271 1 23.5 334 CYS C CA 1
ATOM 8855 C C . CYS C 1 334 ? -55.186 17.108 -6.596 1 23.68 334 CYS C C 1
ATOM 8856 O O . CYS C 1 334 ? -55.451 18.137 -7.225 1 23.73 334 CYS C O 1
ATOM 8859 N N . LEU C 1 335 ? -54.276 16.215 -7.01 1 23.57 335 LEU C N 1
ATOM 8860 C CA . LEU C 1 335 ? -53.503 16.425 -8.239 1 24.49 335 LEU C CA 1
ATOM 8861 C C . LEU C 1 335 ? -54.342 16.57 -9.502 1 26.45 335 LEU C C 1
ATOM 8862 O O . LEU C 1 335 ? -53.976 17.355 -10.378 1 26.91 335 LEU C O 1
ATOM 8867 N N . ARG C 1 336 ? -55.468 15.864 -9.6 1 27.38 336 ARG C N 1
ATOM 8868 C CA . ARG C 1 336 ? -56.329 15.968 -10.783 1 29.04 336 ARG C CA 1
ATOM 8869 C C . ARG C 1 336 ? -56.818 17.399 -10.979 1 28.64 336 ARG C C 1
ATOM 8870 O O . ARG C 1 336 ? -56.715 17.951 -12.076 1 28.77 336 ARG C O 1
ATOM 8878 N N . ARG C 1 337 ? -57.212 18.043 -9.874 1 27.47 337 ARG C N 1
ATOM 8879 C CA . ARG C 1 337 ? -57.663 19.427 -9.911 1 26.41 337 ARG C CA 1
ATOM 8880 C C . ARG C 1 337 ? -56.472 20.375 -10.092 1 24.7 337 ARG C C 1
ATOM 8881 O O . ARG C 1 337 ? -56.53 21.318 -10.89 1 25.01 337 ARG C O 1
ATOM 8889 N N . ILE C 1 338 ? -55.373 20.112 -9.375 1 22.64 338 ILE C N 1
ATOM 8890 C CA . ILE C 1 338 ? -54.166 20.916 -9.486 1 21.99 338 ILE C CA 1
ATOM 8891 C C . ILE C 1 338 ? -53.664 21.011 -10.927 1 21.94 338 ILE C C 1
ATOM 8892 O O . ILE C 1 338 ? -53.396 22.114 -11.396 1 21.65 338 ILE C O 1
ATOM 8897 N N . TRP C 1 339 ? -53.564 19.874 -11.619 1 21.5 339 TRP C N 1
ATOM 8898 C CA . TRP C 1 339 ? -53.057 19.88 -12.987 1 22.38 339 TRP C CA 1
ATOM 8899 C C . TRP C 1 339 ? -53.942 20.683 -13.944 1 23.22 339 TRP C C 1
ATOM 8900 O O . TRP C 1 339 ? -53.402 21.379 -14.812 1 24.52 339 TRP C O 1
ATOM 8911 N N . LYS C 1 340 ? -55.266 20.629 -13.777 1 22.75 340 LYS C N 1
ATOM 8912 C CA . LYS C 1 340 ? -56.16 21.408 -14.634 1 23.36 340 LYS C CA 1
ATOM 8913 C C . LYS C 1 340 ? -56.004 22.925 -14.36 1 22.4 340 LYS C C 1
ATOM 8914 O O . LYS C 1 340 ? -56.011 23.719 -15.302 1 22.44 340 LYS C O 1
ATOM 8920 N N . ALA C 1 341 ? -55.801 23.31 -13.097 1 21.19 341 ALA C N 1
ATOM 8921 C CA . ALA C 1 341 ? -55.579 24.728 -12.754 1 20.26 341 ALA C CA 1
ATOM 8922 C C . ALA C 1 341 ? -54.2 25.183 -13.23 1 19.54 341 ALA C C 1
ATOM 8923 O O . ALA C 1 341 ? -54.036 26.334 -13.657 1 20.04 341 ALA C O 1
ATOM 8925 N N . GLU C 1 342 ? -53.189 24.284 -13.156 1 18.04 342 GLU C N 1
ATOM 8926 C CA . GLU C 1 342 ? -51.842 24.573 -13.644 1 17.85 342 GLU C CA 1
ATOM 8927 C C . GLU C 1 342 ? -51.915 24.835 -15.171 1 17.51 342 GLU C C 1
ATOM 8928 O O . GLU C 1 342 ? -51.29 25.759 -15.676 1 17.75 342 GLU C O 1
ATOM 8934 N N . ARG C 1 343 ? -52.699 24.032 -15.874 1 17.67 343 ARG C N 1
ATOM 8935 C CA . ARG C 1 343 ? -52.874 24.167 -17.319 1 19.17 343 ARG C CA 1
ATOM 8936 C C . ARG C 1 343 ? -53.519 25.52 -17.644 1 18.21 343 ARG C C 1
ATOM 8937 O O . ARG C 1 343 ? -52.975 26.267 -18.458 1 18.19 343 ARG C O 1
ATOM 8945 N N . PHE C 1 344 ? -54.604 25.864 -16.971 1 17.36 344 PHE C N 1
ATOM 8946 C CA . PHE C 1 344 ? -55.284 27.144 -17.209 1 17.54 344 PHE C CA 1
ATOM 8947 C C . PHE C 1 344 ? -54.388 28.327 -16.883 1 16.48 344 PHE C C 1
ATOM 8948 O O . PHE C 1 344 ? -54.345 29.283 -17.638 1 16.18 344 PHE C O 1
ATOM 8956 N N . SER C 1 345 ? -53.674 28.274 -15.757 1 16.61 345 SER C N 1
ATOM 8957 C CA . SER C 1 345 ? -52.785 29.365 -15.356 1 15.88 345 SER C CA 1
ATOM 8958 C C . SER C 1 345 ? -51.676 29.548 -16.36 1 15.66 345 SER C C 1
ATOM 8959 O O . SER C 1 345 ? -51.36 30.684 -16.711 1 15.96 345 SER C O 1
ATOM 8962 N N . TRP C 1 346 ? -51.105 28.436 -16.835 1 14.44 346 TRP C N 1
ATOM 8963 C CA . TRP C 1 346 ? -50.06 28.444 -17.857 1 15.81 346 TRP C CA 1
ATOM 8964 C C . TRP C 1 346 ? -50.626 29.008 -19.173 1 15.26 346 TRP C C 1
ATOM 8965 O O . TRP C 1 346 ? -49.964 29.798 -19.828 1 15.29 346 TRP C O 1
ATOM 8976 N N . PHE C 1 347 ? -51.845 28.609 -19.546 1 16.04 347 PHE C N 1
ATOM 8977 C CA . PHE C 1 347 ? -52.526 29.056 -20.763 1 17.47 347 PHE C CA 1
ATOM 8978 C C . PHE C 1 347 ? -52.692 30.58 -20.747 1 17.59 347 PHE C C 1
ATOM 8979 O O . PHE C 1 347 ? -52.303 31.251 -21.716 1 17.43 347 PHE C O 1
ATOM 8987 N N . MET C 1 348 ? -53.256 31.127 -19.649 1 17.07 348 MET C N 1
ATOM 8988 C CA . MET C 1 348 ? -53.443 32.578 -19.53 1 16.72 348 MET C CA 1
ATOM 8989 C C . MET C 1 348 ? -52.102 33.301 -19.544 1 16.64 348 MET C C 1
ATOM 8990 O O . MET C 1 348 ? -51.976 34.378 -20.146 1 17.11 348 MET C O 1
ATOM 8995 N N . THR C 1 349 ? -51.1 32.735 -18.86 1 16.02 349 THR C N 1
ATOM 8996 C CA . THR C 1 349 ? -49.794 33.389 -18.795 1 15.59 349 THR C CA 1
ATOM 8997 C C . THR C 1 349 ? -49.146 33.455 -20.182 1 17.24 349 THR C C 1
ATOM 8998 O O . THR C 1 349 ? -48.74 34.528 -20.628 1 17.53 349 THR C O 1
ATOM 9002 N N . THR C 1 350 ? -49.114 32.318 -20.881 1 17.59 350 THR C N 1
ATOM 9003 C CA . THR C 1 350 ? -48.446 32.249 -22.181 1 18.15 350 THR C CA 1
ATOM 9004 C C . THR C 1 350 ? -49.224 33.006 -23.252 1 18.76 350 THR C C 1
ATOM 9005 O O . THR C 1 350 ? -48.608 33.568 -24.16 1 18.69 350 THR C O 1
ATOM 9009 N N . MET C 1 351 ? -50.565 33.039 -23.158 1 17.89 351 MET C N 1
ATOM 9010 C CA . MET C 1 351 ? -51.366 33.777 -24.139 1 17.36 351 MET C CA 1
ATOM 9011 C C . MET C 1 351 ? -51.153 35.288 -23.99 1 16.58 351 MET C C 1
ATOM 9012 O O . MET C 1 351 ? -51.172 36.005 -24.995 1 16.97 351 MET C O 1
ATOM 9017 N N . LEU C 1 352 ? -50.982 35.78 -22.748 1 14.49 352 LEU C N 1
ATOM 9018 C CA . LEU C 1 352 ? -50.966 37.233 -22.538 1 15.06 352 LEU C CA 1
ATOM 9019 C C . LEU C 1 352 ? -49.598 37.909 -22.456 1 15.71 352 LEU C C 1
ATOM 9020 O O . LEU C 1 352 ? -49.536 39.129 -22.658 1 16.99 352 LEU C O 1
ATOM 9025 N N . HIS C 1 353 ? -48.529 37.167 -22.144 1 14.71 353 HIS C N 1
ATOM 9026 C CA . HIS C 1 353 ? -47.211 37.79 -21.987 1 15.07 353 HIS C CA 1
ATOM 9027 C C . HIS C 1 353 ? -46.349 37.723 -23.242 1 16.71 353 HIS C C 1
ATOM 9028 O O . HIS C 1 353 ? -46.387 36.74 -23.989 1 15.99 353 HIS C O 1
ATOM 9035 N N . ARG C 1 354 ? -45.536 38.746 -23.424 1 17.21 354 ARG C N 1
ATOM 9036 C CA . ARG C 1 354 ? -44.563 38.795 -24.504 1 18.63 354 ARG C CA 1
ATOM 9037 C C . ARG C 1 354 ? -43.422 37.862 -24.138 1 19.63 354 ARG C C 1
ATOM 9038 O O . ARG C 1 354 ? -42.918 37.927 -23.028 1 20.04 354 ARG C O 1
ATOM 9046 N N . ASP C 1 355 ? -43.014 36.98 -25.05 1 19.8 355 ASP C N 1
ATOM 9047 C CA . ASP C 1 355 ? -41.865 36.108 -24.802 1 20.57 355 ASP C CA 1
ATOM 9048 C C . ASP C 1 355 ? -40.922 36.337 -25.958 1 21.42 355 ASP C C 1
ATOM 9049 O O . ASP C 1 355 ? -41.204 35.888 -27.06 1 20.51 355 ASP C O 1
ATOM 9054 N N . GLN C 1 356 ? -39.806 37.058 -25.724 1 22.41 356 GLN C N 1
ATOM 9055 C CA . GLN C 1 356 ? -38.843 37.344 -26.792 1 23.21 356 GLN C CA 1
ATOM 9056 C C . GLN C 1 356 ? -38.178 36.109 -27.408 1 22.76 356 GLN C C 1
ATOM 9057 O O . GLN C 1 356 ? -37.574 36.211 -28.48 1 23.73 356 GLN C O 1
ATOM 9063 N N . GLY C 1 357 ? -38.317 34.957 -26.771 1 21.15 357 GLY C N 1
ATOM 9064 C CA . GLY C 1 357 ? -37.848 33.704 -27.349 1 21.82 357 GLY C CA 1
ATOM 9065 C C . GLY C 1 357 ? -38.803 33.137 -28.394 1 21.82 357 GLY C C 1
ATOM 9066 O O . GLY C 1 357 ? -38.436 32.229 -29.145 1 22.79 357 GLY C O 1
ATOM 9067 N N . HIS C 1 358 ? -40.049 33.655 -28.456 1 20.53 358 HIS C N 1
ATOM 9068 C CA . HIS C 1 358 ? -41.021 33.203 -29.454 1 19.48 358 HIS C CA 1
ATOM 9069 C C . HIS C 1 358 ? -40.549 33.462 -30.861 1 18.91 358 HIS C C 1
ATOM 9070 O O . HIS C 1 358 ? -40.041 34.55 -31.16 1 19.83 358 HIS C O 1
ATOM 9077 N N . THR C 1 359 ? -40.772 32.498 -31.755 1 17.02 359 THR C N 1
ATOM 9078 C CA . THR C 1 359 ? -40.525 32.72 -33.175 1 15.68 359 THR C CA 1
ATOM 9079 C C . THR C 1 359 ? -41.683 33.627 -33.7 1 15.15 359 THR C C 1
ATOM 9080 O O . THR C 1 359 ? -42.758 33.677 -33.085 1 15.1 359 THR C O 1
ATOM 9084 N N . PRO C 1 360 ? -41.552 34.222 -34.895 1 15.64 360 PRO C N 1
ATOM 9085 C CA . PRO C 1 360 ? -42.689 34.986 -35.459 1 15.53 360 PRO C CA 1
ATOM 9086 C C . PRO C 1 360 ? -43.96 34.112 -35.578 1 15.14 360 PRO C C 1
ATOM 9087 O O . PRO C 1 360 ? -45.062 34.598 -35.321 1 16.37 360 PRO C O 1
ATOM 9091 N N . PHE C 1 361 ? -43.804 32.799 -35.873 1 13.88 361 PHE C N 1
ATOM 9092 C CA . PHE C 1 361 ? -44.973 31.888 -35.948 1 13.7 361 PHE C CA 1
ATOM 9093 C C . PHE C 1 361 ? -45.652 31.756 -34.575 1 14.42 361 PHE C C 1
ATOM 9094 O O . PHE C 1 361 ? -46.884 31.838 -34.476 1 14.72 361 PHE C O 1
ATOM 9102 N N . GLU C 1 362 ? -44.863 31.587 -33.499 1 14.01 362 GLU C N 1
ATOM 9103 C CA . GLU C 1 362 ? -45.414 31.489 -32.15 1 13.9 362 GLU C CA 1
ATOM 9104 C C . GLU C 1 362 ? -46.141 32.769 -31.745 1 15.26 362 GLU C C 1
ATOM 9105 O O . GLU C 1 362 ? -47.211 32.706 -31.132 1 15.31 362 GLU C O 1
ATOM 9111 N N . ARG C 1 363 ? -45.6 33.944 -32.136 1 15.62 363 ARG C N 1
ATOM 9112 C CA . ARG C 1 363 ? -46.306 35.214 -31.876 1 16.55 363 ARG C CA 1
ATOM 9113 C C . ARG C 1 363 ? -47.652 35.248 -32.648 1 16.8 363 ARG C C 1
ATOM 9114 O O . ARG C 1 363 ? -48.653 35.726 -32.127 1 17.39 363 ARG C O 1
ATOM 9122 N N . GLY C 1 364 ? -47.653 34.759 -33.878 1 16.03 364 GLY C N 1
ATOM 9123 C CA . GLY C 1 364 ? -48.854 34.726 -34.689 1 16.6 364 GLY C CA 1
ATOM 9124 C C . GLY C 1 364 ? -49.934 33.863 -34.081 1 16.29 364 GLY C C 1
ATOM 9125 O O . GLY C 1 364 ? -51.1 34.262 -34.055 1 17.19 364 GLY C O 1
ATOM 9126 N N . ILE C 1 365 ? -49.552 32.673 -33.584 1 16.85 365 ILE C N 1
ATOM 9127 C CA . ILE C 1 365 ? -50.574 31.783 -33.001 1 17.85 365 ILE C CA 1
ATOM 9128 C C . ILE C 1 365 ? -51.035 32.278 -31.606 1 17.33 365 ILE C C 1
ATOM 9129 O O . ILE C 1 365 ? -52.186 32.027 -31.229 1 17.87 365 ILE C O 1
ATOM 9134 N N . GLN C 1 366 ? -50.201 33.055 -30.897 1 16.49 366 GLN C N 1
ATOM 9135 C CA . GLN C 1 366 ? -50.619 33.684 -29.646 1 16.31 366 GLN C CA 1
ATOM 9136 C C . GLN C 1 366 ? -51.766 34.685 -29.95 1 16.93 366 GLN C C 1
ATOM 9137 O O . GLN C 1 366 ? -52.84 34.661 -29.309 1 16.89 366 GLN C O 1
ATOM 9143 N N . LEU C 1 367 ? -51.571 35.524 -30.971 1 17.32 367 LEU C N 1
ATOM 9144 C CA . LEU C 1 367 ? -52.577 36.508 -31.358 1 18.93 367 LEU C CA 1
ATOM 9145 C C . LEU C 1 367 ? -53.816 35.82 -31.936 1 19.09 367 LEU C C 1
ATOM 9146 O O . LEU C 1 367 ? -54.928 36.277 -31.713 1 19.59 367 LEU C O 1
ATOM 9151 N N . ALA C 1 368 ? -53.636 34.682 -32.647 1 18.44 368 ALA C N 1
ATOM 9152 C CA . ALA C 1 368 ? -54.762 33.932 -33.185 1 18.8 368 ALA C CA 1
ATOM 9153 C C . ALA C 1 368 ? -55.607 33.362 -32.03 1 19.86 368 ALA C C 1
ATOM 9154 O O . ALA C 1 368 ? -56.832 33.341 -32.145 1 20.85 368 ALA C O 1
ATOM 9156 N N . GLU C 1 369 ? -54.969 32.935 -30.926 1 19.71 369 GLU C N 1
ATOM 9157 C CA . GLU C 1 369 ? -55.734 32.406 -29.788 1 19.57 369 GLU C CA 1
ATOM 9158 C C . GLU C 1 369 ? -56.54 33.516 -29.104 1 19.07 369 GLU C C 1
ATOM 9159 O O . GLU C 1 369 ? -57.705 33.311 -28.752 1 18.61 369 GLU C O 1
ATOM 9165 N N . LEU C 1 370 ? -55.951 34.729 -28.992 1 18.63 370 LEU C N 1
ATOM 9166 C CA . LEU C 1 370 ? -56.664 35.877 -28.427 1 18.12 370 LEU C CA 1
ATOM 9167 C C . LEU C 1 370 ? -57.879 36.215 -29.29 1 18.58 370 LEU C C 1
ATOM 9168 O O . LEU C 1 370 ? -58.981 36.436 -28.778 1 18.6 370 LEU C O 1
ATOM 9173 N N . ASP C 1 371 ? -57.711 36.18 -30.624 1 17.99 371 ASP C N 1
ATOM 9174 C CA . ASP C 1 371 ? -58.801 36.416 -31.557 1 18.96 371 ASP C CA 1
ATOM 9175 C C . ASP C 1 371 ? -59.892 35.327 -31.363 1 20.22 371 ASP C C 1
ATOM 9176 O O . ASP C 1 371 ? -61.057 35.658 -31.17 1 20.36 371 ASP C O 1
ATOM 9181 N N . TYR C 1 372 ? -59.498 34.059 -31.314 1 20.98 372 TYR C N 1
ATOM 9182 C CA . TYR C 1 372 ? -60.44 32.95 -31.164 1 22.36 372 TYR C CA 1
ATOM 9183 C C . TYR C 1 372 ? -61.277 33.002 -29.867 1 23.18 372 TYR C C 1
ATOM 9184 O O . TYR C 1 372 ? -62.502 32.902 -29.962 1 23.04 372 TYR C O 1
ATOM 9193 N N . VAL C 1 373 ? -60.644 33.143 -28.684 1 24.22 373 VAL C N 1
ATOM 9194 C CA . VAL C 1 373 ? -61.391 33.192 -27.404 1 25.45 373 VAL C CA 1
ATOM 9195 C C . VAL C 1 373 ? -62.343 34.377 -27.306 1 25.44 373 VAL C C 1
ATOM 9196 O O . VAL C 1 373 ? -63.275 34.335 -26.502 1 27.39 373 VAL C O 1
ATOM 9200 N N . THR C 1 374 ? -62.101 35.454 -28.068 1 24.25 374 THR C N 1
ATOM 9201 C CA . THR C 1 374 ? -62.98 36.619 -28.034 1 23.78 374 THR C CA 1
ATOM 9202 C C . THR C 1 374 ? -63.968 36.678 -29.213 1 25.55 374 THR C C 1
ATOM 9203 O O . THR C 1 374 ? -64.715 37.646 -29.303 1 27.48 374 THR C O 1
ATOM 9207 N N . SER C 1 375 ? -63.962 35.692 -30.116 1 25.39 375 SER C N 1
ATOM 9208 C CA . SER C 1 375 ? -64.898 35.719 -31.254 1 26.72 375 SER C CA 1
ATOM 9209 C C . SER C 1 375 ? -65.821 34.515 -31.332 1 27.84 375 SER C C 1
ATOM 9210 O O . SER C 1 375 ? -66.759 34.52 -32.13 1 29.2 375 SER C O 1
ATOM 9213 N N . SER C 1 376 ? -65.582 33.489 -30.518 1 27.15 376 SER C N 1
ATOM 9214 C CA . SER C 1 376 ? -66.419 32.304 -30.496 1 27.53 376 SER C CA 1
ATOM 9215 C C . SER C 1 376 ? -67.17 32.272 -29.181 1 26.45 376 SER C C 1
ATOM 9216 O O . SER C 1 376 ? -66.569 32.47 -28.125 1 25.72 376 SER C O 1
ATOM 9219 N N . ARG C 1 377 ? -68.464 31.981 -29.243 1 26.14 377 ARG C N 1
ATOM 9220 C CA . ARG C 1 377 ? -69.278 31.904 -28.039 1 25.95 377 ARG C CA 1
ATOM 9221 C C . ARG C 1 377 ? -68.821 30.723 -27.175 1 25.58 377 ARG C C 1
ATOM 9222 O O . ARG C 1 377 ? -68.674 30.882 -25.967 1 25.79 377 ARG C O 1
ATOM 9230 N N . ALA C 1 378 ? -68.56 29.563 -27.794 1 24.89 378 ALA C N 1
ATOM 9231 C CA . ALA C 1 378 ? -68.119 28.394 -27.034 1 25.06 378 ALA C CA 1
ATOM 9232 C C . ALA C 1 378 ? -66.727 28.601 -26.418 1 23.98 378 ALA C C 1
ATOM 9233 O O . ALA C 1 378 ? -66.523 28.251 -25.258 1 23.03 378 ALA C O 1
ATOM 9235 N N . ALA C 1 379 ? -65.79 29.218 -27.158 1 23.74 379 ALA C N 1
ATOM 9236 C CA . ALA C 1 379 ? -64.447 29.505 -26.643 1 23.55 379 ALA C CA 1
ATOM 9237 C C . ALA C 1 379 ? -64.544 30.516 -25.483 1 23.42 379 ALA C C 1
ATOM 9238 O O . ALA C 1 379 ? -63.887 30.323 -24.453 1 23.59 379 ALA C O 1
ATOM 9240 N N . SER C 1 380 ? -65.369 31.57 -25.634 1 22.97 380 SER C N 1
ATOM 9241 C CA . SER C 1 380 ? -65.522 32.551 -24.549 1 23.42 380 SER C CA 1
ATOM 9242 C C . SER C 1 380 ? -66.204 31.93 -23.335 1 23.33 380 SER C C 1
ATOM 9243 O O . SER C 1 380 ? -65.821 32.244 -22.216 1 23.17 380 SER C O 1
ATOM 9246 N N . THR C 1 381 ? -67.159 31.011 -23.55 1 23.41 381 THR C N 1
ATOM 9247 C CA . THR C 1 381 ? -67.86 30.329 -22.455 1 23.62 381 THR C CA 1
ATOM 9248 C C . THR C 1 381 ? -66.898 29.44 -21.702 1 24.19 381 THR C C 1
ATOM 9249 O O . THR C 1 381 ? -66.895 29.431 -20.478 1 24.63 381 THR C O 1
ATOM 9253 N N . SER C 1 382 ? -66.047 28.715 -22.424 1 25.11 382 SER C N 1
ATOM 9254 C CA . SER C 1 382 ? -65.036 27.852 -21.827 1 25.54 382 SER C CA 1
ATOM 9255 C C . SER C 1 382 ? -64.066 28.702 -20.975 1 24.54 382 SER C C 1
ATOM 9256 O O . SER C 1 382 ? -63.755 28.337 -19.846 1 23.94 382 SER C O 1
ATOM 9259 N N . LEU C 1 383 ? -63.705 29.904 -21.47 1 23.84 383 LEU C N 1
ATOM 9260 C CA . LEU C 1 383 ? -62.831 30.821 -20.749 1 23.6 383 LEU C CA 1
ATOM 9261 C C . LEU C 1 383 ? -63.556 31.316 -19.497 1 24.15 383 LEU C C 1
ATOM 9262 O O . LEU C 1 383 ? -62.999 31.253 -18.405 1 24.63 383 LEU C O 1
ATOM 9267 N N . ALA C 1 384 ? -64.787 31.789 -19.643 1 23.83 384 ALA C N 1
ATOM 9268 C CA . ALA C 1 384 ? -65.59 32.275 -18.514 1 23.95 384 ALA C CA 1
ATOM 9269 C C . ALA C 1 384 ? -65.735 31.214 -17.41 1 23.79 384 ALA C C 1
ATOM 9270 O O . ALA C 1 384 ? -65.517 31.528 -16.233 1 24.09 384 ALA C O 1
ATOM 9272 N N . GLU C 1 385 ? -66.028 29.963 -17.784 1 23.16 385 GLU C N 1
ATOM 9273 C CA . GLU C 1 385 ? -66.177 28.861 -16.816 1 23.42 385 GLU C CA 1
ATOM 9274 C C . GLU C 1 385 ? -64.858 28.503 -16.135 1 23.69 385 GLU C C 1
ATOM 9275 O O . GLU C 1 385 ? -64.846 28.223 -14.931 1 24.26 385 GLU C O 1
ATOM 9281 N N . ASN C 1 386 ? -63.738 28.52 -16.887 1 23.54 386 ASN C N 1
ATOM 9282 C CA . ASN C 1 386 ? -62.409 28.257 -16.294 1 23.91 386 ASN C CA 1
ATOM 9283 C C . ASN C 1 386 ? -62.058 29.39 -15.309 1 23.6 386 ASN C C 1
ATOM 9284 O O . ASN C 1 386 ? -61.467 29.144 -14.254 1 23.26 386 ASN C O 1
ATOM 9289 N N . TYR C 1 387 ? -62.407 30.621 -15.666 1 23.73 387 TYR C N 1
ATOM 9290 C CA . TYR C 1 387 ? -62.133 31.802 -14.861 1 24.55 387 TYR C CA 1
ATOM 9291 C C . TYR C 1 387 ? -62.82 31.729 -13.493 1 24.82 387 TYR C C 1
ATOM 9292 O O . TYR C 1 387 ? -62.161 31.958 -12.479 1 23.78 387 TYR C O 1
ATOM 9301 N N . ILE C 1 388 ? -64.126 31.407 -13.457 1 25.72 388 ILE C N 1
ATOM 9302 C CA . ILE C 1 388 ? -64.829 31.31 -12.175 1 27.23 388 ILE C CA 1
ATOM 9303 C C . ILE C 1 388 ? -64.764 29.904 -11.556 1 29.24 388 ILE C C 1
ATOM 9304 O O . ILE C 1 388 ? -65.345 29.697 -10.502 1 28.91 388 ILE C O 1
ATOM 9309 N N . GLY C 1 389 ? -64.05 28.969 -12.192 1 31.23 389 GLY C N 1
ATOM 9310 C CA . GLY C 1 389 ? -63.848 27.626 -11.681 1 34.31 389 GLY C CA 1
ATOM 9311 C C . GLY C 1 389 ? -65.076 26.756 -11.691 1 38.49 389 GLY C C 1
ATOM 9312 O O . GLY C 1 389 ? -66.158 27.206 -11.34 1 38.9 389 GLY C O 1
ATOM 9313 N N . LEU C 1 390 ? -64.906 25.493 -12.048 1 41.77 390 LEU C N 1
ATOM 9314 C CA . LEU C 1 390 ? -66.018 24.55 -12.099 1 44.9 390 LEU C CA 1
ATOM 9315 C C . LEU C 1 390 ? -65.653 23.224 -11.384 1 47.14 390 LEU C C 1
ATOM 9316 O O . LEU C 1 390 ? -64.531 23.106 -10.896 1 47.85 390 LEU C O 1
ATOM 9321 N N . PRO C 1 391 ? -66.577 22.245 -11.228 1 48.51 391 PRO C N 1
ATOM 9322 C CA . PRO C 1 391 ? -66.222 20.99 -10.532 1 49.47 391 PRO C CA 1
ATOM 9323 C C . PRO C 1 391 ? -64.945 20.329 -11.043 1 50.45 391 PRO C C 1
ATOM 9324 O O . PRO C 1 391 ? -64.708 20.315 -12.251 1 51.03 391 PRO C O 1
ATOM 9328 N N . MET D 1 1 ? -19.624 36.382 21.946 1 50.21 1 MET D N 1
ATOM 9329 C CA . MET D 1 1 ? -18.227 36.089 21.623 1 50.58 1 MET D CA 1
ATOM 9330 C C . MET D 1 1 ? -17.767 36.99 20.486 1 49.5 1 MET D C 1
ATOM 9331 O O . MET D 1 1 ? -18.423 37.051 19.454 1 49.63 1 MET D O 1
ATOM 9336 N N . ARG D 1 2 ? -16.676 37.73 20.689 1 47.99 2 ARG D N 1
ATOM 9337 C CA . ARG D 1 2 ? -16.183 38.653 19.675 1 47.1 2 ARG D CA 1
ATOM 9338 C C . ARG D 1 2 ? -15.056 38.05 18.843 1 44.38 2 ARG D C 1
ATOM 9339 O O . ARG D 1 2 ? -14.205 37.343 19.374 1 44.16 2 ARG D O 1
ATOM 9347 N N . THR D 1 3 ? -15.071 38.3 17.529 1 42.41 3 THR D N 1
ATOM 9348 C CA . THR D 1 3 ? -14.027 37.84 16.614 1 41.15 3 THR D CA 1
ATOM 9349 C C . THR D 1 3 ? -13.861 38.841 15.444 1 39.56 3 THR D C 1
ATOM 9350 O O . THR D 1 3 ? -14.588 39.835 15.385 1 39.75 3 THR D O 1
ATOM 9354 N N . GLN D 1 4 ? -12.892 38.614 14.542 1 38.1 4 GLN D N 1
ATOM 9355 C CA . GLN D 1 4 ? -12.717 39.487 13.392 1 36.8 4 GLN D CA 1
ATOM 9356 C C . GLN D 1 4 ? -13.672 39.056 12.264 1 35.65 4 GLN D C 1
ATOM 9357 O O . GLN D 1 4 ? -14.468 39.866 11.775 1 35.23 4 GLN D O 1
ATOM 9363 N N . VAL D 1 5 ? -13.629 37.769 11.877 1 34.34 5 VAL D N 1
ATOM 9364 C CA . VAL D 1 5 ? -14.49 37.266 10.818 1 33.1 5 VAL D CA 1
ATOM 9365 C C . VAL D 1 5 ? -15.369 36.106 11.3 1 31.87 5 VAL D C 1
ATOM 9366 O O . VAL D 1 5 ? -14.853 35.064 11.674 1 31.52 5 VAL D O 1
ATOM 9370 N N . GLY D 1 6 ? -16.681 36.284 11.268 1 31.36 6 GLY D N 1
ATOM 9371 C CA . GLY D 1 6 ? -17.615 35.209 11.601 1 31.04 6 GLY D CA 1
ATOM 9372 C C . GLY D 1 6 ? -17.878 34.404 10.342 1 30.38 6 GLY D C 1
ATOM 9373 O O . GLY D 1 6 ? -18.231 34.977 9.318 1 31.23 6 GLY D O 1
ATOM 9374 N N . ILE D 1 7 ? -17.669 33.084 10.378 1 29.14 7 ILE D N 1
ATOM 9375 C CA . ILE D 1 7 ? -17.796 32.237 9.204 1 28.35 7 ILE D CA 1
ATOM 9376 C C . ILE D 1 7 ? -18.932 31.244 9.341 1 28.25 7 ILE D C 1
ATOM 9377 O O . ILE D 1 7 ? -18.93 30.435 10.274 1 28.92 7 ILE D O 1
ATOM 9382 N N . ILE D 1 8 ? -19.891 31.291 8.401 1 26.5 8 ILE D N 1
ATOM 9383 C CA . ILE D 1 8 ? -20.999 30.36 8.431 1 26.12 8 ILE D CA 1
ATOM 9384 C C . ILE D 1 8 ? -20.745 29.247 7.456 1 26.19 8 ILE D C 1
ATOM 9385 O O . ILE D 1 8 ? -20.744 29.484 6.249 1 25.89 8 ILE D O 1
ATOM 9390 N N . GLY D 1 9 ? -20.519 28.047 7.97 1 26.11 9 GLY D N 1
ATOM 9391 C CA . GLY D 1 9 ? -20.306 26.876 7.138 1 26.36 9 GLY D CA 1
ATOM 9392 C C . GLY D 1 9 ? -18.902 26.318 7.217 1 27.67 9 GLY D C 1
ATOM 9393 O O . GLY D 1 9 ? -17.918 27.061 7.115 1 28.35 9 GLY D O 1
ATOM 9394 N N . ALA D 1 10 ? -18.806 25 7.443 1 27.34 10 ALA D N 1
ATOM 9395 C CA . ALA D 1 10 ? -17.518 24.326 7.528 1 26.69 10 ALA D CA 1
ATOM 9396 C C . ALA D 1 10 ? -17.317 23.386 6.346 1 25.01 10 ALA D C 1
ATOM 9397 O O . ALA D 1 10 ? -16.948 22.219 6.503 1 24.69 10 ALA D O 1
ATOM 9399 N N . GLY D 1 11 ? -17.585 23.906 5.161 1 24.03 11 GLY D N 1
ATOM 9400 C CA . GLY D 1 11 ? -17.254 23.195 3.936 1 23.86 11 GLY D CA 1
ATOM 9401 C C . GLY D 1 11 ? -15.861 23.634 3.507 1 23.81 11 GLY D C 1
ATOM 9402 O O . GLY D 1 11 ? -15.142 24.33 4.247 1 23.91 11 GLY D O 1
ATOM 9403 N N . PRO D 1 12 ? -15.456 23.285 2.272 1 23.11 12 PRO D N 1
ATOM 9404 C CA . PRO D 1 12 ? -14.15 23.746 1.78 1 22.68 12 PRO D CA 1
ATOM 9405 C C . PRO D 1 12 ? -13.986 25.264 1.846 1 22.36 12 PRO D C 1
ATOM 9406 O O . PRO D 1 12 ? -12.932 25.725 2.276 1 22.8 12 PRO D O 1
ATOM 9410 N N . ALA D 1 13 ? -15.014 26.042 1.467 1 22.12 13 ALA D N 1
ATOM 9411 C CA . ALA D 1 13 ? -14.893 27.503 1.499 1 22.49 13 ALA D CA 1
ATOM 9412 C C . ALA D 1 13 ? -14.612 28.047 2.919 1 22.36 13 ALA D C 1
ATOM 9413 O O . ALA D 1 13 ? -13.615 28.734 3.094 1 23.05 13 ALA D O 1
ATOM 9415 N N . GLY D 1 14 ? -15.434 27.693 3.904 1 21.82 14 GLY D N 1
ATOM 9416 C CA . GLY D 1 14 ? -15.297 28.197 5.265 1 22.62 14 GLY D CA 1
ATOM 9417 C C . GLY D 1 14 ? -14.013 27.755 5.931 1 23.27 14 GLY D C 1
ATOM 9418 O O . GLY D 1 14 ? -13.311 28.56 6.565 1 22.77 14 GLY D O 1
ATOM 9419 N N . LEU D 1 15 ? -13.678 26.473 5.764 1 23.36 15 LEU D N 1
ATOM 9420 C CA . LEU D 1 15 ? -12.475 25.928 6.369 1 23.27 15 LEU D CA 1
ATOM 9421 C C . LEU D 1 15 ? -11.199 26.522 5.747 1 23.43 15 LEU D C 1
ATOM 9422 O O . LEU D 1 15 ? -10.304 26.931 6.501 1 24.11 15 LEU D O 1
ATOM 9427 N N . LEU D 1 16 ? -11.125 26.609 4.387 1 21.24 16 LEU D N 1
ATOM 9428 C CA . LEU D 1 16 ? -9.967 27.202 3.73 1 20.84 16 LEU D CA 1
ATOM 9429 C C . LEU D 1 16 ? -9.838 28.673 4.12 1 21.95 16 LEU D C 1
ATOM 9430 O O . LEU D 1 16 ? -8.728 29.126 4.423 1 21.61 16 LEU D O 1
ATOM 9435 N N . LEU D 1 17 ? -10.959 29.417 4.157 1 22.14 17 LEU D N 1
ATOM 9436 C CA . LEU D 1 17 ? -10.903 30.833 4.538 1 23.06 17 LEU D CA 1
ATOM 9437 C C . LEU D 1 17 ? -10.383 30.985 5.977 1 24.1 17 LEU D C 1
ATOM 9438 O O . LEU D 1 17 ? -9.482 31.795 6.231 1 23.96 17 LEU D O 1
ATOM 9443 N N . SER D 1 18 ? -10.942 30.215 6.926 1 24.83 18 SER D N 1
ATOM 9444 C CA . SER D 1 18 ? -10.507 30.309 8.329 1 25.91 18 SER D CA 1
ATOM 9445 C C . SER D 1 18 ? -9.004 30.052 8.48 1 27.17 18 SER D C 1
ATOM 9446 O O . SER D 1 18 ? -8.32 30.799 9.179 1 28.29 18 SER D O 1
ATOM 9449 N N . HIS D 1 19 ? -8.476 29.064 7.75 1 27.21 19 HIS D N 1
ATOM 9450 C CA . HIS D 1 19 ? -7.051 28.745 7.837 1 27.69 19 HIS D CA 1
ATOM 9451 C C . HIS D 1 19 ? -6.17 29.776 7.13 1 28.05 19 HIS D C 1
ATOM 9452 O O . HIS D 1 19 ? -5.116 30.145 7.662 1 28.06 19 HIS D O 1
ATOM 9459 N N . LEU D 1 20 ? -6.618 30.313 5.991 1 27.53 20 LEU D N 1
ATOM 9460 C CA . LEU D 1 20 ? -5.868 31.376 5.294 1 28.08 20 LEU D CA 1
ATOM 9461 C C . LEU D 1 20 ? -5.778 32.615 6.201 1 29.72 20 LEU D C 1
ATOM 9462 O O . LEU D 1 20 ? -4.716 33.239 6.29 1 30.87 20 LEU D O 1
ATOM 9467 N N . LEU D 1 21 ? -6.871 32.931 6.912 1 30.14 21 LEU D N 1
ATOM 9468 C CA . LEU D 1 21 ? -6.891 34.069 7.838 1 31.75 21 LEU D CA 1
ATOM 9469 C C . LEU D 1 21 ? -5.962 33.818 9.019 1 33.06 21 LEU D C 1
ATOM 9470 O O . LEU D 1 21 ? -5.23 34.731 9.424 1 34.19 21 LEU D O 1
ATOM 9475 N N . TYR D 1 22 ? -5.955 32.586 9.558 1 32.94 22 TYR D N 1
ATOM 9476 C CA . TYR D 1 22 ? -5.08 32.217 10.672 1 34.25 22 TYR D CA 1
ATOM 9477 C C . TYR D 1 22 ? -3.608 32.422 10.277 1 33.89 22 TYR D C 1
ATOM 9478 O O . TYR D 1 22 ? -2.827 32.974 11.063 1 33.5 22 TYR D O 1
ATOM 9487 N N . LEU D 1 23 ? -3.241 31.995 9.054 1 33.54 23 LEU D N 1
ATOM 9488 C CA . LEU D 1 23 ? -1.879 32.155 8.553 1 33.82 23 LEU D CA 1
ATOM 9489 C C . LEU D 1 23 ? -1.428 33.622 8.45 1 35.17 23 LEU D C 1
ATOM 9490 O O . LEU D 1 23 ? -0.228 33.887 8.383 1 35.32 23 LEU D O 1
ATOM 9495 N N . GLN D 1 24 ? -2.378 34.572 8.474 1 35.74 24 GLN D N 1
ATOM 9496 C CA . GLN D 1 24 ? -2.078 36.003 8.457 1 36.93 24 GLN D CA 1
ATOM 9497 C C . GLN D 1 24 ? -2.409 36.722 9.787 1 37.47 24 GLN D C 1
ATOM 9498 O O . GLN D 1 24 ? -2.434 37.953 9.824 1 37.7 24 GLN D O 1
ATOM 9504 N N . GLY D 1 25 ? -2.657 35.96 10.853 1 37.39 25 GLY D N 1
ATOM 9505 C CA . GLY D 1 25 ? -2.958 36.512 12.17 1 38.31 25 GLY D CA 1
ATOM 9506 C C . GLY D 1 25 ? -4.333 37.125 12.333 1 38.92 25 GLY D C 1
ATOM 9507 O O . GLY D 1 25 ? -4.534 37.967 13.21 1 39.36 25 GLY D O 1
ATOM 9508 N N . ILE D 1 26 ? -5.3 36.693 11.516 1 38.55 26 ILE D N 1
ATOM 9509 C CA . ILE D 1 26 ? -6.679 37.174 11.592 1 38.16 26 ILE D CA 1
ATOM 9510 C C . ILE D 1 26 ? -7.564 36.095 12.217 1 37.6 26 ILE D C 1
ATOM 9511 O O . ILE D 1 26 ? -7.591 34.961 11.743 1 38.39 26 ILE D O 1
ATOM 9516 N N . GLU D 1 27 ? -8.276 36.448 13.287 1 36.1 27 GLU D N 1
ATOM 9517 C CA . GLU D 1 27 ? -9.135 35.533 14.013 1 35.7 27 GLU D CA 1
ATOM 9518 C C . GLU D 1 27 ? -10.496 35.309 13.354 1 34.57 27 GLU D C 1
ATOM 9519 O O . GLU D 1 27 ? -11.043 36.195 12.699 1 34.69 27 GLU D O 1
ATOM 9525 N N . SER D 1 28 ? -11.047 34.129 13.567 1 33.39 28 SER D N 1
ATOM 9526 C CA . SER D 1 28 ? -12.343 33.777 13.037 1 33.97 28 SER D CA 1
ATOM 9527 C C . SER D 1 28 ? -13.042 32.764 13.939 1 34.74 28 SER D C 1
ATOM 9528 O O . SER D 1 28 ? -12.398 32.087 14.749 1 35 28 SER D O 1
ATOM 9531 N N . ILE D 1 29 ? -14.366 32.655 13.79 1 34.64 29 ILE D N 1
ATOM 9532 C CA . ILE D 1 29 ? -15.16 31.651 14.481 1 34.83 29 ILE D CA 1
ATOM 9533 C C . ILE D 1 29 ? -16.027 30.997 13.412 1 34.43 29 ILE D C 1
ATOM 9534 O O . ILE D 1 29 ? -16.699 31.706 12.655 1 34.67 29 ILE D O 1
ATOM 9539 N N . ILE D 1 30 ? -16.005 29.66 13.32 1 33.79 30 ILE D N 1
ATOM 9540 C CA . ILE D 1 30 ? -16.849 28.963 12.348 1 32.92 30 ILE D CA 1
ATOM 9541 C C . ILE D 1 30 ? -18.039 28.331 13.043 1 32.48 30 ILE D C 1
ATOM 9542 O O . ILE D 1 30 ? -17.862 27.696 14.079 1 33.14 30 ILE D O 1
ATOM 9547 N N . ILE D 1 31 ? -19.237 28.449 12.454 1 31.6 31 ILE D N 1
ATOM 9548 C CA . ILE D 1 31 ? -20.41 27.722 12.93 1 31.75 31 ILE D CA 1
ATOM 9549 C C . ILE D 1 31 ? -20.856 26.767 11.807 1 31.21 31 ILE D C 1
ATOM 9550 O O . ILE D 1 31 ? -20.804 27.118 10.629 1 30.42 31 ILE D O 1
ATOM 9555 N N . GLU D 1 32 ? -21.256 25.551 12.172 1 31.13 32 GLU D N 1
ATOM 9556 C CA . GLU D 1 32 ? -21.627 24.516 11.209 1 31.26 32 GLU D CA 1
ATOM 9557 C C . GLU D 1 32 ? -22.879 23.812 11.75 1 31.93 32 GLU D C 1
ATOM 9558 O O . GLU D 1 32 ? -22.867 23.384 12.896 1 32.33 32 GLU D O 1
ATOM 9564 N N . ASN D 1 33 ? -23.98 23.75 10.96 1 32.2 33 ASN D N 1
ATOM 9565 C CA . ASN D 1 33 ? -25.221 23.16 11.463 1 33.27 33 ASN D CA 1
ATOM 9566 C C . ASN D 1 33 ? -25.236 21.628 11.477 1 34.51 33 ASN D C 1
ATOM 9567 O O . ASN D 1 33 ? -26.093 21.047 12.135 1 35.89 33 ASN D O 1
ATOM 9572 N N . ARG D 1 34 ? -24.305 20.979 10.798 1 34.14 34 ARG D N 1
ATOM 9573 C CA . ARG D 1 34 ? -24.202 19.52 10.841 1 34.54 34 ARG D CA 1
ATOM 9574 C C . ARG D 1 34 ? -23.099 19.087 11.839 1 34.45 34 ARG D C 1
ATOM 9575 O O . ARG D 1 34 ? -22.347 19.932 12.337 1 34.37 34 ARG D O 1
ATOM 9583 N N . THR D 1 35 ? -23.049 17.797 12.199 1 34.74 35 THR D N 1
ATOM 9584 C CA . THR D 1 35 ? -22.022 17.318 13.132 1 35.27 35 THR D CA 1
ATOM 9585 C C . THR D 1 35 ? -20.689 17.184 12.381 1 36.37 35 THR D C 1
ATOM 9586 O O . THR D 1 35 ? -20.681 17.093 11.155 1 36.91 35 THR D O 1
ATOM 9590 N N . ARG D 1 36 ? -19.57 17.084 13.119 1 36.18 36 ARG D N 1
ATOM 9591 C CA . ARG D 1 36 ? -18.253 16.859 12.518 1 36.3 36 ARG D CA 1
ATOM 9592 C C . ARG D 1 36 ? -18.259 15.528 11.755 1 37.19 36 ARG D C 1
ATOM 9593 O O . ARG D 1 36 ? -17.76 15.453 10.639 1 37.04 36 ARG D O 1
ATOM 9601 N N . GLU D 1 37 ? -18.907 14.502 12.331 1 37.83 37 GLU D N 1
ATOM 9602 C CA . GLU D 1 37 ? -19.045 13.19 11.724 1 38.89 37 GLU D CA 1
ATOM 9603 C C . GLU D 1 37 ? -19.748 13.285 10.37 1 38.83 37 GLU D C 1
ATOM 9604 O O . GLU D 1 37 ? -19.301 12.674 9.403 1 39.37 37 GLU D O 1
ATOM 9610 N N . GLU D 1 38 ? -20.819 14.085 10.289 1 37.78 38 GLU D N 1
ATOM 9611 C CA . GLU D 1 38 ? -21.572 14.261 9.054 1 36.78 38 GLU D CA 1
ATOM 9612 C C . GLU D 1 38 ? -20.734 14.923 7.975 1 34.74 38 GLU D C 1
ATOM 9613 O O . GLU D 1 38 ? -20.695 14.417 6.854 1 35.12 38 GLU D O 1
ATOM 9619 N N . ILE D 1 39 ? -20.053 16.041 8.305 1 32.51 39 ILE D N 1
ATOM 9620 C CA . ILE D 1 39 ? -19.273 16.75 7.3 1 31.5 39 ILE D CA 1
ATOM 9621 C C . ILE D 1 39 ? -18.069 15.93 6.851 1 31.85 39 ILE D C 1
ATOM 9622 O O . ILE D 1 39 ? -17.738 15.95 5.674 1 31.15 39 ILE D O 1
ATOM 9627 N N . GLU D 1 40 ? -17.47 15.156 7.76 1 33.54 40 GLU D N 1
ATOM 9628 C CA . GLU D 1 40 ? -16.332 14.311 7.395 1 35.42 40 GLU D CA 1
ATOM 9629 C C . GLU D 1 40 ? -16.744 12.997 6.704 1 37.74 40 GLU D C 1
ATOM 9630 O O . GLU D 1 40 ? -15.875 12.263 6.238 1 37.72 40 GLU D O 1
ATOM 9636 N N . GLY D 1 41 ? -18.043 12.712 6.645 1 39.1 41 GLY D N 1
ATOM 9637 C CA . GLY D 1 41 ? -18.514 11.449 6.118 1 40.89 41 GLY D CA 1
ATOM 9638 C C . GLY D 1 41 ? -19.186 11.45 4.778 1 42.93 41 GLY D C 1
ATOM 9639 O O . GLY D 1 41 ? -19.834 10.453 4.454 1 43.96 41 GLY D O 1
ATOM 9640 N N . THR D 1 42 ? -19.006 12.493 3.961 1 43.16 42 THR D N 1
ATOM 9641 C CA . THR D 1 42 ? -19.615 12.518 2.644 1 43.85 42 THR D CA 1
ATOM 9642 C C . THR D 1 42 ? -18.894 11.61 1.64 1 44.1 42 THR D C 1
ATOM 9643 O O . THR D 1 42 ? -17.734 11.248 1.839 1 44.28 42 THR D O 1
ATOM 9647 N N . ILE D 1 43 ? -19.601 11.231 0.562 1 43.06 43 ILE D N 1
ATOM 9648 C CA . ILE D 1 43 ? -18.978 10.464 -0.51 1 42.44 43 ILE D CA 1
ATOM 9649 C C . ILE D 1 43 ? -18.706 11.364 -1.735 1 41.6 43 ILE D C 1
ATOM 9650 O O . ILE D 1 43 ? -18.508 10.855 -2.831 1 41 43 ILE D O 1
ATOM 9655 N N . ARG D 1 44 ? -18.68 12.696 -1.53 1 40.81 44 ARG D N 1
ATOM 9656 C CA . ARG D 1 44 ? -18.447 13.698 -2.539 1 39.94 44 ARG D CA 1
ATOM 9657 C C . ARG D 1 44 ? -17.112 13.488 -3.184 1 38.6 44 ARG D C 1
ATOM 9658 O O . ARG D 1 44 ? -16.126 13.075 -2.543 1 38.85 44 ARG D O 1
ATOM 9666 N N . ALA D 1 45 ? -17.115 13.716 -4.471 1 37.29 45 ALA D N 1
ATOM 9667 C CA . ALA D 1 45 ? -16.016 13.711 -5.408 1 35.48 45 ALA D CA 1
ATOM 9668 C C . ALA D 1 45 ? -14.763 14.409 -4.847 1 32.55 45 ALA D C 1
ATOM 9669 O O . ALA D 1 45 ? -14.872 15.16 -3.884 1 32.08 45 ALA D O 1
ATOM 9671 N N . GLY D 1 46 ? -13.604 14.199 -5.464 1 30.45 46 GLY D N 1
ATOM 9672 C CA . GLY D 1 46 ? -12.386 14.845 -5.005 1 28.63 46 GLY D CA 1
ATOM 9673 C C . GLY D 1 46 ? -11.483 15.32 -6.12 1 26.47 46 GLY D C 1
ATOM 9674 O O . GLY D 1 46 ? -10.264 15.445 -5.921 1 26.25 46 GLY D O 1
ATOM 9675 N N . VAL D 1 47 ? -12.052 15.577 -7.322 1 24.65 47 VAL D N 1
ATOM 9676 C CA . VAL D 1 47 ? -11.242 16.061 -8.431 1 23.68 47 VAL D CA 1
ATOM 9677 C C . VAL D 1 47 ? -10.758 17.474 -8.091 1 23.24 47 VAL D C 1
ATOM 9678 O O . VAL D 1 47 ? -11.57 18.397 -7.912 1 24.09 47 VAL D O 1
ATOM 9682 N N . LEU D 1 48 ? -9.446 17.605 -7.908 1 21.78 48 LEU D N 1
ATOM 9683 C CA . LEU D 1 48 ? -8.828 18.873 -7.547 1 21.9 48 LEU D CA 1
ATOM 9684 C C . LEU D 1 48 ? -8.071 19.476 -8.694 1 22.94 48 LEU D C 1
ATOM 9685 O O . LEU D 1 48 ? -7.284 18.794 -9.358 1 25.19 48 LEU D O 1
ATOM 9690 N N . GLU D 1 49 ? -8.245 20.772 -8.887 1 20.92 49 GLU D N 1
ATOM 9691 C CA . GLU D 1 49 ? -7.502 21.51 -9.88 1 20.84 49 GLU D CA 1
ATOM 9692 C C . GLU D 1 49 ? -6.073 21.722 -9.345 1 20.98 49 GLU D C 1
ATOM 9693 O O . GLU D 1 49 ? -5.848 21.746 -8.114 1 20.34 49 GLU D O 1
ATOM 9699 N N . GLN D 1 50 ? -5.114 21.955 -10.248 1 20.48 50 GLN D N 1
ATOM 9700 C CA . GLN D 1 50 ? -3.736 22.242 -9.862 1 20.86 50 GLN D CA 1
ATOM 9701 C C . GLN D 1 50 ? -3.654 23.43 -8.888 1 21.12 50 GLN D C 1
ATOM 9702 O O . GLN D 1 50 ? -2.897 23.373 -7.935 1 20.85 50 GLN D O 1
ATOM 9708 N N . GLY D 1 51 ? -4.513 24.429 -9.067 1 21.16 51 GLY D N 1
ATOM 9709 C CA . GLY D 1 51 ? -4.522 25.594 -8.183 1 21.67 51 GLY D CA 1
ATOM 9710 C C . GLY D 1 51 ? -4.921 25.269 -6.756 1 20.99 51 GLY D C 1
ATOM 9711 O O . GLY D 1 51 ? -4.404 25.862 -5.8 1 20.87 51 GLY D O 1
ATOM 9712 N N . THR D 1 52 ? -5.837 24.295 -6.602 1 20.13 52 THR D N 1
ATOM 9713 C CA . THR D 1 52 ? -6.285 23.869 -5.281 1 20.02 52 THR D CA 1
ATOM 9714 C C . THR D 1 52 ? -5.195 23.033 -4.598 1 20.32 52 THR D C 1
ATOM 9715 O O . THR D 1 52 ? -4.941 23.206 -3.407 1 20.5 52 THR D O 1
ATOM 9719 N N . VAL D 1 53 ? -4.501 22.176 -5.367 1 20.27 53 VAL D N 1
ATOM 9720 C CA . VAL D 1 53 ? -3.377 21.39 -4.87 1 21.11 53 VAL D CA 1
ATOM 9721 C C . VAL D 1 53 ? -2.276 22.352 -4.389 1 21.6 53 VAL D C 1
ATOM 9722 O O . VAL D 1 53 ? -1.807 22.257 -3.264 1 22.45 53 VAL D O 1
ATOM 9726 N N . ASP D 1 54 ? -1.947 23.35 -5.219 1 22.03 54 ASP D N 1
ATOM 9727 C CA . ASP D 1 54 ? -0.942 24.353 -4.861 1 22.31 54 ASP D CA 1
ATOM 9728 C C . ASP D 1 54 ? -1.329 25.094 -3.57 1 22.92 54 ASP D C 1
ATOM 9729 O O . ASP D 1 54 ? -0.497 25.272 -2.689 1 23.83 54 ASP D O 1
ATOM 9734 N N . LEU D 1 55 ? -2.599 25.471 -3.45 1 22.42 55 LEU D N 1
ATOM 9735 C CA . LEU D 1 55 ? -3.118 26.171 -2.281 1 22.52 55 LEU D CA 1
ATOM 9736 C C . LEU D 1 55 ? -2.985 25.333 -1.001 1 23.21 55 LEU D C 1
ATOM 9737 O O . LEU D 1 55 ? -2.444 25.813 -0.004 1 23.4 55 LEU D O 1
ATOM 9742 N N . MET D 1 56 ? -3.396 24.06 -1.047 1 23.01 56 MET D N 1
ATOM 9743 C CA . MET D 1 56 ? -3.286 23.177 0.112 1 23.07 56 MET D CA 1
ATOM 9744 C C . MET D 1 56 ? -1.818 23.049 0.544 1 22.76 56 MET D C 1
ATOM 9745 O O . MET D 1 56 ? -1.52 23.134 1.73 1 23.5 56 MET D O 1
ATOM 9750 N N . ASN D 1 57 ? -0.899 22.907 -0.427 1 22.29 57 ASN D N 1
ATOM 9751 C CA . ASN D 1 57 ? 0.531 22.819 -0.092 1 22.65 57 ASN D CA 1
ATOM 9752 C C . ASN D 1 57 ? 1.087 24.141 0.455 1 24.57 57 ASN D C 1
ATOM 9753 O O . ASN D 1 57 ? 1.83 24.141 1.452 1 25.33 57 ASN D O 1
ATOM 9758 N N . GLN D 1 58 ? 0.678 25.266 -0.136 1 25.47 58 GLN D N 1
ATOM 9759 C CA . GLN D 1 58 ? 1.092 26.62 0.307 1 27.34 58 GLN D CA 1
ATOM 9760 C C . GLN D 1 58 ? 0.672 26.874 1.741 1 27.92 58 GLN D C 1
ATOM 9761 O O . GLN D 1 58 ? 1.431 27.474 2.513 1 28.65 58 GLN D O 1
ATOM 9767 N N . MET D 1 59 ? -0.525 26.385 2.113 1 27.48 59 MET D N 1
ATOM 9768 C CA . MET D 1 59 ? -1.093 26.55 3.449 1 28.26 59 MET D CA 1
ATOM 9769 C C . MET D 1 59 ? -0.543 25.593 4.511 1 29.77 59 MET D C 1
ATOM 9770 O O . MET D 1 59 ? -0.937 25.695 5.663 1 31.05 59 MET D O 1
ATOM 9775 N N . GLY D 1 60 ? 0.315 24.654 4.124 1 30.23 60 GLY D N 1
ATOM 9776 C CA . GLY D 1 60 ? 0.883 23.677 5.048 1 30.88 60 GLY D CA 1
ATOM 9777 C C . GLY D 1 60 ? -0.083 22.57 5.446 1 30.87 60 GLY D C 1
ATOM 9778 O O . GLY D 1 60 ? 0.12 21.893 6.458 1 31.82 60 GLY D O 1
ATOM 9779 N N . VAL D 1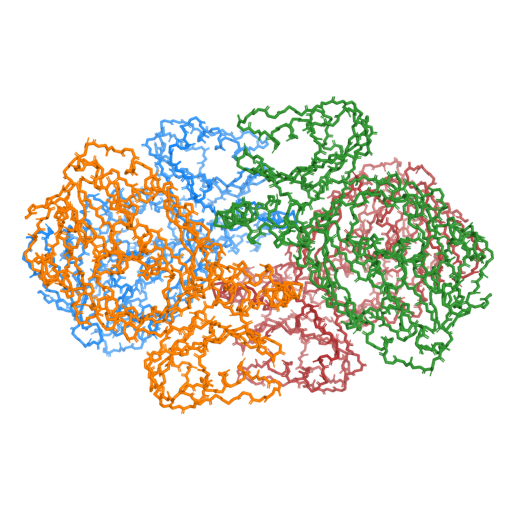 61 ? -1.15 22.373 4.669 1 29.56 61 VAL D N 1
ATOM 9780 C CA . VAL D 1 61 ? -2.165 21.352 4.974 1 28.86 61 VAL D CA 1
ATOM 9781 C C . VAL D 1 61 ? -2.304 20.289 3.868 1 29.06 61 VAL D C 1
ATOM 9782 O O . VAL D 1 61 ? -3.325 19.596 3.802 1 29.79 61 VAL D O 1
ATOM 9786 N N . GLY D 1 62 ? -1.293 20.167 3.008 1 28.24 62 GLY D N 1
ATOM 9787 C CA . GLY D 1 62 ? -1.361 19.256 1.876 1 28.31 62 GLY D CA 1
ATOM 9788 C C . GLY D 1 62 ? -0.655 17.925 1.994 1 28 62 GLY D C 1
ATOM 9789 O O . GLY D 1 62 ? -0.708 17.138 1.053 1 28.39 62 GLY D O 1
ATOM 9790 N N . ALA D 1 63 ? -0.003 17.643 3.131 1 27.77 63 ALA D N 1
ATOM 9791 C CA . ALA D 1 63 ? 0.755 16.388 3.283 1 27.52 63 ALA D CA 1
ATOM 9792 C C . ALA D 1 63 ? -0.06 15.119 3.007 1 27.02 63 ALA D C 1
ATOM 9793 O O . ALA D 1 63 ? 0.388 14.291 2.208 1 27.49 63 ALA D O 1
ATOM 9795 N N . ARG D 1 64 ? -1.259 14.975 3.617 1 25.61 64 ARG D N 1
ATOM 9796 C CA . ARG D 1 64 ? -2.033 13.752 3.403 1 25.11 64 ARG D CA 1
ATOM 9797 C C . ARG D 1 64 ? -2.583 13.661 1.976 1 24.23 64 ARG D C 1
ATOM 9798 O O . ARG D 1 64 ? -2.621 12.577 1.4 1 23.68 64 ARG D O 1
ATOM 9806 N N . MET D 1 65 ? -2.903 14.804 1.371 1 23.66 65 MET D N 1
ATOM 9807 C CA . MET D 1 65 ? -3.349 14.891 -0.016 1 23.4 65 MET D CA 1
ATOM 9808 C C . MET D 1 65 ? -2.238 14.332 -0.936 1 22.54 65 MET D C 1
ATOM 9809 O O . MET D 1 65 ? -2.525 13.567 -1.842 1 22.08 65 MET D O 1
ATOM 9814 N N . MET D 1 66 ? -0.971 14.69 -0.673 1 22.46 66 MET D N 1
ATOM 9815 C CA . MET D 1 66 ? 0.134 14.236 -1.509 1 22.41 66 MET D CA 1
ATOM 9816 C C . MET D 1 66 ? 0.44 12.743 -1.276 1 23.02 66 MET D C 1
ATOM 9817 O O . MET D 1 66 ? 0.841 12.041 -2.202 1 23.67 66 MET D O 1
ATOM 9822 N N . LYS D 1 67 ? 0.282 12.266 -0.036 1 22.62 67 LYS D N 1
ATOM 9823 C CA . LYS D 1 67 ? 0.588 10.872 0.296 1 22.87 67 LYS D CA 1
ATOM 9824 C C . LYS D 1 67 ? -0.521 9.916 -0.157 1 24.04 67 LYS D C 1
ATOM 9825 O O . LYS D 1 67 ? -0.23 8.801 -0.591 1 24.94 67 LYS D O 1
ATOM 9831 N N . GLU D 1 68 ? -1.783 10.323 0.008 1 23.31 68 GLU D N 1
ATOM 9832 C CA . GLU D 1 68 ? -2.928 9.457 -0.239 1 23.58 68 GLU D CA 1
ATOM 9833 C C . GLU D 1 68 ? -3.723 9.748 -1.505 1 24.03 68 GLU D C 1
ATOM 9834 O O . GLU D 1 68 ? -4.571 8.933 -1.893 1 24.56 68 GLU D O 1
ATOM 9840 N N . GLY D 1 69 ? -3.489 10.902 -2.122 1 23.17 69 GLY D N 1
ATOM 9841 C CA . GLY D 1 69 ? -4.176 11.241 -3.361 1 23.01 69 GLY D CA 1
ATOM 9842 C C . GLY D 1 69 ? -3.792 10.326 -4.514 1 23.1 69 GLY D C 1
ATOM 9843 O O . GLY D 1 69 ? -2.788 9.61 -4.438 1 22.89 69 GLY D O 1
ATOM 9844 N N . HIS D 1 70 ? -4.62 10.309 -5.584 1 23.04 70 HIS D N 1
ATOM 9845 C CA . HIS D 1 70 ? -4.364 9.486 -6.767 1 24.52 70 HIS D CA 1
ATOM 9846 C C . HIS D 1 70 ? -4.036 10.42 -7.913 1 24.19 70 HIS D C 1
ATOM 9847 O O . HIS D 1 70 ? -4.827 11.319 -8.218 1 23.97 70 HIS D O 1
ATOM 9854 N N . PHE D 1 71 ? -2.876 10.228 -8.523 1 24.07 71 PHE D N 1
ATOM 9855 C CA . PHE D 1 71 ? -2.35 11.098 -9.579 1 24.63 71 PHE D CA 1
ATOM 9856 C C . PHE D 1 71 ? -2.35 10.361 -10.895 1 25.47 71 PHE D C 1
ATOM 9857 O O . PHE D 1 71 ? -1.562 9.428 -11.075 1 26.69 71 PHE D O 1
ATOM 9865 N N . HIS D 1 72 ? -3.267 10.752 -11.794 1 24.7 72 HIS D N 1
ATOM 9866 C CA . HIS D 1 72 ? -3.464 10.106 -13.088 1 24.97 72 HIS D CA 1
ATOM 9867 C C . HIS D 1 72 ? -2.89 10.96 -14.225 1 23.52 72 HIS D C 1
ATOM 9868 O O . HIS D 1 72 ? -2.987 12.187 -14.182 1 22.93 72 HIS D O 1
ATOM 9875 N N . GLU D 1 73 ? -2.353 10.321 -15.271 1 22.32 73 GLU D N 1
ATOM 9876 C CA . GLU D 1 73 ? -1.822 11.066 -16.422 1 22.21 73 GLU D CA 1
ATOM 9877 C C . GLU D 1 73 ? -2.909 11.61 -17.375 1 21.89 73 GLU D C 1
ATOM 9878 O O . GLU D 1 73 ? -2.633 12.492 -18.192 1 22.66 73 GLU D O 1
ATOM 9884 N N . GLY D 1 74 ? -4.124 11.089 -17.274 1 20.15 74 GLY D N 1
ATOM 9885 C CA . GLY D 1 74 ? -5.211 11.545 -18.127 1 20 74 GLY D CA 1
ATOM 9886 C C . GLY D 1 74 ? -6.565 10.99 -17.761 1 19.82 74 GLY D C 1
ATOM 9887 O O . GLY D 1 74 ? -6.774 10.453 -16.66 1 19.04 74 GLY D O 1
ATOM 9888 N N . PHE D 1 75 ? -7.497 11.141 -18.703 1 19.21 75 PHE D N 1
ATOM 9889 C CA . PHE D 1 75 ? -8.876 10.656 -18.58 1 19.39 75 PHE D CA 1
ATOM 9890 C C . PHE D 1 75 ? -9.379 10.292 -19.975 1 19.55 75 PHE D C 1
ATOM 9891 O O . PHE D 1 75 ? -8.732 10.636 -20.967 1 20.07 75 PHE D O 1
ATOM 9899 N N . GLU D 1 76 ? -10.514 9.616 -20.066 1 18.29 76 GLU D N 1
ATOM 9900 C CA . GLU D 1 76 ? -11.047 9.188 -21.348 1 18.35 76 GLU D CA 1
ATOM 9901 C C . GLU D 1 76 ? -12.367 9.833 -21.719 1 19.37 76 GLU D C 1
ATOM 9902 O O . GLU D 1 76 ? -13.252 9.983 -20.86 1 20.26 76 GLU D O 1
ATOM 9908 N N . LEU D 1 77 ? -12.517 10.177 -23.007 1 18.46 77 LEU D N 1
ATOM 9909 C CA . LEU D 1 77 ? -13.796 10.612 -23.576 1 19.22 77 LEU D CA 1
ATOM 9910 C C . LEU D 1 77 ? -14.217 9.44 -24.451 1 19.74 77 LEU D C 1
ATOM 9911 O O . LEU D 1 77 ? -13.48 9.063 -25.358 1 19.95 77 LEU D O 1
ATOM 9916 N N . ARG D 1 78 ? -15.371 8.838 -24.156 1 19.4 78 ARG D N 1
ATOM 9917 C CA . ARG D 1 78 ? -15.834 7.67 -24.891 1 20.12 78 ARG D CA 1
ATOM 9918 C C . ARG D 1 78 ? -17.072 8.036 -25.662 1 21.15 78 ARG D C 1
ATOM 9919 O O . ARG D 1 78 ? -18.012 8.591 -25.09 1 21.21 78 ARG D O 1
ATOM 9927 N N . PHE D 1 79 ? -17.089 7.75 -26.965 1 21.41 79 PHE D N 1
ATOM 9928 C CA . PHE D 1 79 ? -18.232 8.079 -27.801 1 22.88 79 PHE D CA 1
ATOM 9929 C C . PHE D 1 79 ? -18.169 7.266 -29.075 1 24.75 79 PHE D C 1
ATOM 9930 O O . PHE D 1 79 ? -17.084 6.848 -29.478 1 24.57 79 PHE D O 1
ATOM 9938 N N . ASN D 1 80 ? -19.333 6.985 -29.674 1 25.96 80 ASN D N 1
ATOM 9939 C CA . ASN D 1 80 ? -19.414 6.155 -30.882 1 27.57 80 ASN D CA 1
ATOM 9940 C C . ASN D 1 80 ? -18.737 4.782 -30.678 1 28.06 80 ASN D C 1
ATOM 9941 O O . ASN D 1 80 ? -18.12 4.249 -31.59 1 28.6 80 ASN D O 1
ATOM 9946 N N . GLY D 1 81 ? -18.827 4.25 -29.458 1 27.61 81 GLY D N 1
ATOM 9947 C CA . GLY D 1 81 ? -18.285 2.945 -29.112 1 27.29 81 GLY D CA 1
ATOM 9948 C C . GLY D 1 81 ? -16.774 2.863 -29.087 1 27.32 81 GLY D C 1
ATOM 9949 O O . GLY D 1 81 ? -16.212 1.772 -29.2 1 27.72 81 GLY D O 1
ATOM 9950 N N . ARG D 1 82 ? -16.103 4.009 -28.906 1 25.78 82 ARG D N 1
ATOM 9951 C CA . ARG D 1 82 ? -14.659 4.036 -28.858 1 26.3 82 ARG D CA 1
ATOM 9952 C C . ARG D 1 82 ? -14.16 4.965 -27.755 1 25.46 82 ARG D C 1
ATOM 9953 O O . ARG D 1 82 ? -14.728 6.039 -27.55 1 25.41 82 ARG D O 1
ATOM 9961 N N . GLY D 1 83 ? -13.117 4.542 -27.058 1 24.32 83 GLY D N 1
ATOM 9962 C CA . GLY D 1 83 ? -12.48 5.359 -26.036 1 24.24 83 GLY D CA 1
ATOM 9963 C C . GLY D 1 83 ? -11.38 6.194 -26.656 1 23.1 83 GLY D C 1
ATOM 9964 O O . GLY D 1 83 ? -10.648 5.709 -27.523 1 23.41 83 GLY D O 1
ATOM 9965 N N . HIS D 1 84 ? -11.273 7.46 -26.243 1 21.62 84 HIS D N 1
ATOM 9966 C CA . HIS D 1 84 ? -10.282 8.403 -26.716 1 21.32 84 HIS D CA 1
ATOM 9967 C C . HIS D 1 84 ? -9.613 9.012 -25.522 1 22.69 84 HIS D C 1
ATOM 9968 O O . HIS D 1 84 ? -10.251 9.731 -24.75 1 23.08 84 HIS D O 1
ATOM 9975 N N . ARG D 1 85 ? -8.33 8.71 -25.343 1 22.57 85 ARG D N 1
ATOM 9976 C CA . ARG D 1 85 ? -7.605 9.215 -24.192 1 22.67 85 ARG D CA 1
ATOM 9977 C C . ARG D 1 85 ? -7.162 10.667 -24.35 1 22.39 85 ARG D C 1
ATOM 9978 O O . ARG D 1 85 ? -6.64 11.04 -25.403 1 22.74 85 ARG D O 1
ATOM 9986 N N . ILE D 1 86 ? -7.362 11.482 -23.301 1 21.08 86 ILE D N 1
ATOM 9987 C CA . ILE D 1 86 ? -6.877 12.861 -23.236 1 20.57 86 ILE D CA 1
ATOM 9988 C C . ILE D 1 86 ? -5.683 12.752 -22.296 1 20.89 86 ILE D C 1
ATOM 9989 O O . ILE D 1 86 ? -5.862 12.557 -21.09 1 19.48 86 ILE D O 1
ATOM 9994 N N . ASN D 1 87 ? -4.486 12.728 -22.859 1 21.44 87 ASN D N 1
ATOM 9995 C CA . ASN D 1 87 ? -3.27 12.578 -22.058 1 22.22 87 ASN D CA 1
ATOM 9996 C C . ASN D 1 87 ? -2.88 13.941 -21.491 1 21.55 87 ASN D C 1
ATOM 9997 O O . ASN D 1 87 ? -2.04 14.634 -22.066 1 21.66 87 ASN D O 1
ATOM 10002 N N . VAL D 1 88 ? -3.49 14.308 -20.354 1 21.57 88 VAL D N 1
ATOM 10003 C CA . VAL D 1 88 ? -3.258 15.574 -19.655 1 22.38 88 VAL D CA 1
ATOM 10004 C C . VAL D 1 88 ? -1.758 15.782 -19.364 1 23.61 88 VAL D C 1
ATOM 10005 O O . VAL D 1 88 ? -1.225 16.862 -19.592 1 24.1 88 VAL D O 1
ATOM 10009 N N . HIS D 1 89 ? -1.088 14.743 -18.871 1 23.46 89 HIS D N 1
ATOM 10010 C CA . HIS D 1 89 ? 0.335 14.797 -18.531 1 24.24 89 HIS D CA 1
ATOM 10011 C C . HIS D 1 89 ? 1.195 15.201 -19.733 1 24.97 89 HIS D C 1
ATOM 10012 O O . HIS D 1 89 ? 2.037 16.084 -19.612 1 25.91 89 HIS D O 1
ATOM 10019 N N . GLU D 1 90 ? 0.935 14.611 -20.901 1 24.28 90 GLU D N 1
ATOM 10020 C CA . GLU D 1 90 ? 1.669 14.964 -22.112 1 24.65 90 GLU D CA 1
ATOM 10021 C C . GLU D 1 90 ? 1.29 16.356 -22.609 1 25.03 90 GLU D C 1
ATOM 10022 O O . GLU D 1 90 ? 2.181 17.151 -22.921 1 25.01 90 GLU D O 1
ATOM 10028 N N . LEU D 1 91 ? -0.012 16.667 -22.68 1 25.24 91 LEU D N 1
ATOM 10029 C CA . LEU D 1 91 ? -0.498 17.949 -23.211 1 26.25 91 LEU D CA 1
ATOM 10030 C C . LEU D 1 91 ? -0.17 19.188 -22.379 1 27.71 91 LEU D C 1
ATOM 10031 O O . LEU D 1 91 ? -0.135 20.297 -22.928 1 28.34 91 LEU D O 1
ATOM 10036 N N . THR D 1 92 ? 0.028 19.028 -21.067 1 27.39 92 THR D N 1
ATOM 10037 C CA . THR D 1 92 ? 0.308 20.184 -20.198 1 28.44 92 THR D CA 1
ATOM 10038 C C . THR D 1 92 ? 1.79 20.324 -19.786 1 29.99 92 THR D C 1
ATOM 10039 O O . THR D 1 92 ? 2.115 21.17 -18.941 1 31.25 92 THR D O 1
ATOM 10043 N N . GLY D 1 93 ? 2.651 19.466 -20.315 1 29.49 93 GLY D N 1
ATOM 10044 C CA . GLY D 1 93 ? 4.062 19.504 -19.978 1 30.08 93 GLY D CA 1
ATOM 10045 C C . GLY D 1 93 ? 4.381 18.963 -18.593 1 30.14 93 GLY D C 1
ATOM 10046 O O . GLY D 1 93 ? 5.273 19.484 -17.928 1 30.71 93 GLY D O 1
ATOM 10047 N N . GLY D 1 94 ? 3.668 17.929 -18.157 1 29.26 94 GLY D N 1
ATOM 10048 C CA . GLY D 1 94 ? 3.973 17.285 -16.884 1 28.72 94 GLY D CA 1
ATOM 10049 C C . GLY D 1 94 ? 2.98 17.324 -15.744 1 27.75 94 GLY D C 1
ATOM 10050 O O . GLY D 1 94 ? 3.282 16.776 -14.684 1 27.84 94 GLY D O 1
ATOM 10051 N N . LYS D 1 95 ? 1.795 17.949 -15.923 1 26.81 95 LYS D N 1
ATOM 10052 C CA . LYS D 1 95 ? 0.815 17.985 -14.836 1 26.47 95 LYS D CA 1
ATOM 10053 C C . LYS D 1 95 ? -0.01 16.677 -14.744 1 26.41 95 LYS D C 1
ATOM 10054 O O . LYS D 1 95 ? 0.009 15.868 -15.664 1 26.82 95 LYS D O 1
ATOM 10060 N N . TYR D 1 96 ? -0.704 16.462 -13.625 1 25.14 96 TYR D N 1
ATOM 10061 C CA . TYR D 1 96 ? -1.522 15.262 -13.433 1 24.48 96 TYR D CA 1
ATOM 10062 C C . TYR D 1 96 ? -2.96 15.639 -13.084 1 23.55 96 TYR D C 1
ATOM 10063 O O . TYR D 1 96 ? -3.216 16.742 -12.597 1 24.91 96 TYR D O 1
ATOM 10072 N N . VAL D 1 97 ? -3.892 14.708 -13.31 1 21.51 97 VAL D N 1
ATOM 10073 C CA . VAL D 1 97 ? -5.259 14.853 -12.838 1 21.73 97 VAL D CA 1
ATOM 10074 C C . VAL D 1 97 ? -5.201 14.328 -11.395 1 21.68 97 VAL D C 1
ATOM 10075 O O . VAL D 1 97 ? -4.73 13.196 -11.158 1 21.63 97 VAL D O 1
ATOM 10079 N N . THR D 1 98 ? -5.506 15.217 -10.423 1 20.67 98 THR D N 1
ATOM 10080 C CA . THR D 1 98 ? -5.427 14.882 -9.008 1 21.76 98 THR D CA 1
ATOM 10081 C C . THR D 1 98 ? -6.781 14.556 -8.431 1 22.32 98 THR D C 1
ATOM 10082 O O . THR D 1 98 ? -7.721 15.333 -8.599 1 21.68 98 THR D O 1
ATOM 10086 N N . VAL D 1 99 ? -6.88 13.425 -7.71 1 23.66 99 VAL D N 1
ATOM 10087 C CA . VAL D 1 99 ? -8.117 13.099 -7.016 1 25.96 99 VAL D CA 1
ATOM 10088 C C . VAL D 1 99 ? -7.824 12.814 -5.561 1 26.99 99 VAL D C 1
ATOM 10089 O O . VAL D 1 99 ? -6.982 11.967 -5.235 1 27.13 99 VAL D O 1
ATOM 10093 N N . TYR D 1 100 ? -8.49 13.568 -4.694 1 26.76 100 TYR D N 1
ATOM 10094 C CA . TYR D 1 100 ? -8.38 13.432 -3.255 1 27.22 100 TYR D CA 1
ATOM 10095 C C . TYR D 1 100 ? -9.747 13.876 -2.737 1 28.07 100 TYR D C 1
ATOM 10096 O O . TYR D 1 100 ? -10.045 15.078 -2.738 1 27.74 100 TYR D O 1
ATOM 10105 N N . ALA D 1 101 ? -10.61 12.882 -2.386 1 27.7 101 ALA D N 1
ATOM 10106 C CA . ALA D 1 101 ? -12.004 13.067 -1.948 1 27.84 101 ALA D CA 1
ATOM 10107 C C . ALA D 1 101 ? -12.254 14.304 -1.108 1 26.26 101 ALA D C 1
ATOM 10108 O O . ALA D 1 101 ? -11.495 14.595 -0.175 1 26.11 101 ALA D O 1
ATOM 10110 N N . GLN D 1 102 ? -13.352 15.014 -1.406 1 25.33 102 GLN D N 1
ATOM 10111 C CA . GLN D 1 102 ? -13.718 16.215 -0.662 1 24.5 102 GLN D CA 1
ATOM 10112 C C . GLN D 1 102 ? -13.81 15.973 0.848 1 24.36 102 GLN D C 1
ATOM 10113 O O . GLN D 1 102 ? -13.42 16.849 1.614 1 23.78 102 GLN D O 1
ATOM 10119 N N . HIS D 1 103 ? -14.312 14.788 1.282 1 25.08 103 HIS D N 1
ATOM 10120 C CA . HIS D 1 103 ? -14.405 14.471 2.706 1 25.97 103 HIS D CA 1
ATOM 10121 C C . HIS D 1 103 ? -13.017 14.376 3.367 1 25.98 103 HIS D C 1
ATOM 10122 O O . HIS D 1 103 ? -12.861 14.699 4.545 1 26.34 103 HIS D O 1
ATOM 10129 N N . GLU D 1 104 ? -12.004 13.984 2.589 1 25.79 104 GLU D N 1
ATOM 10130 C CA . GLU D 1 104 ? -10.644 13.919 3.096 1 25.59 104 GLU D CA 1
ATOM 10131 C C . GLU D 1 104 ? -10.095 15.308 3.268 1 24.98 104 GLU D C 1
ATOM 10132 O O . GLU D 1 104 ? -9.453 15.584 4.276 1 25.49 104 GLU D O 1
ATOM 10138 N N . VAL D 1 105 ? -10.376 16.205 2.314 1 24.18 105 VAL D N 1
ATOM 10139 C CA . VAL D 1 105 ? -9.979 17.61 2.381 1 24.18 105 VAL D CA 1
ATOM 10140 C C . VAL D 1 105 ? -10.6 18.252 3.621 1 23.84 105 VAL D C 1
ATOM 10141 O O . VAL D 1 105 ? -9.904 18.931 4.386 1 23.49 105 VAL D O 1
ATOM 10145 N N . ILE D 1 106 ? -11.905 17.988 3.845 1 23.68 106 ILE D N 1
ATOM 10146 C CA . ILE D 1 106 ? -12.603 18.507 5.016 1 23.97 106 ILE D CA 1
ATOM 10147 C C . ILE D 1 106 ? -11.953 17.998 6.308 1 24.41 106 ILE D C 1
ATOM 10148 O O . ILE D 1 106 ? -11.644 18.788 7.192 1 24.33 106 ILE D O 1
ATOM 10153 N N . LYS D 1 107 ? -11.699 16.688 6.402 1 25.18 107 LYS D N 1
ATOM 10154 C CA . LYS D 1 107 ? -11.026 16.121 7.576 1 25.87 107 LYS D CA 1
ATOM 10155 C C . LYS D 1 107 ? -9.664 16.813 7.858 1 25.99 107 LYS D C 1
ATOM 10156 O O . LYS D 1 107 ? -9.381 17.203 8.988 1 25.29 107 LYS D O 1
ATOM 10162 N N . ASP D 1 108 ? -8.845 16.998 6.797 1 25.28 108 ASP D N 1
ATOM 10163 C CA . ASP D 1 108 ? -7.549 17.631 6.959 1 25.66 108 ASP D CA 1
ATOM 10164 C C . ASP D 1 108 ? -7.657 19.049 7.448 1 26.29 108 ASP D C 1
ATOM 10165 O O . ASP D 1 108 ? -6.924 19.426 8.352 1 26.99 108 ASP D O 1
ATOM 10170 N N . LEU D 1 109 ? -8.597 19.832 6.881 1 26.06 109 LEU D N 1
ATOM 10171 C CA . LEU D 1 109 ? -8.772 21.225 7.282 1 26.61 109 LEU D CA 1
ATOM 10172 C C . LEU D 1 109 ? -9.377 21.37 8.676 1 27.07 109 LEU D C 1
ATOM 10173 O O . LEU D 1 109 ? -8.957 22.246 9.41 1 27.65 109 LEU D O 1
ATOM 10178 N N . VAL D 1 110 ? -10.335 20.518 9.061 1 27.57 110 VAL D N 1
ATOM 10179 C CA . VAL D 1 110 ? -10.897 20.559 10.422 1 28.17 110 VAL D CA 1
ATOM 10180 C C . VAL D 1 110 ? -9.759 20.265 11.438 1 29.36 110 VAL D C 1
ATOM 10181 O O . VAL D 1 110 ? -9.555 21.033 12.376 1 29.5 110 VAL D O 1
ATOM 10185 N N . ALA D 1 111 ? -8.975 19.21 11.18 1 30.02 111 ALA D N 1
ATOM 10186 C CA . ALA D 1 111 ? -7.853 18.847 12.055 1 30.87 111 ALA D CA 1
ATOM 10187 C C . ALA D 1 111 ? -6.81 19.965 12.172 1 31.87 111 ALA D C 1
ATOM 10188 O O . ALA D 1 111 ? -6.392 20.302 13.283 1 32.97 111 ALA D O 1
ATOM 10190 N N . ALA D 1 112 ? -6.443 20.581 11.06 1 31.95 112 ALA D N 1
ATOM 10191 C CA . ALA D 1 112 ? -5.467 21.673 11.059 1 32.71 112 ALA D CA 1
ATOM 10192 C C . ALA D 1 112 ? -6.02 22.872 11.826 1 33.25 112 ALA D C 1
ATOM 10193 O O . ALA D 1 112 ? -5.292 23.475 12.624 1 34.02 112 ALA D O 1
ATOM 10195 N N . ARG D 1 113 ? -7.313 23.2 11.614 1 33.12 113 ARG D N 1
ATOM 10196 C CA . ARG D 1 113 ? -7.931 24.308 12.325 1 33.78 113 ARG D CA 1
ATOM 10197 C C . ARG D 1 113 ? -7.975 24.061 13.829 1 35.42 113 ARG D C 1
ATOM 10198 O O . ARG D 1 113 ? -7.58 24.935 14.585 1 36.52 113 ARG D O 1
ATOM 10206 N N . LEU D 1 114 ? -8.417 22.87 14.268 1 35.68 114 LEU D N 1
ATOM 10207 C CA . LEU D 1 114 ? -8.493 22.567 15.691 1 36.31 114 LEU D CA 1
ATOM 10208 C C . LEU D 1 114 ? -7.123 22.547 16.358 1 38.05 114 LEU D C 1
ATOM 10209 O O . LEU D 1 114 ? -6.973 23.02 17.484 1 38.18 114 LEU D O 1
ATOM 10214 N N . GLN D 1 115 ? -6.117 22.064 15.64 1 39.21 115 GLN D N 1
ATOM 10215 C CA . GLN D 1 115 ? -4.756 22.019 16.152 1 40.7 115 GLN D CA 1
ATOM 10216 C C . GLN D 1 115 ? -4.11 23.403 16.301 1 41.52 115 GLN D C 1
ATOM 10217 O O . GLN D 1 115 ? -3.247 23.601 17.167 1 41.8 115 GLN D O 1
ATOM 10223 N N . THR D 1 116 ? -4.557 24.373 15.504 1 41.49 116 THR D N 1
ATOM 10224 C CA . THR D 1 116 ? -4 25.714 15.553 1 42.54 116 THR D CA 1
ATOM 10225 C C . THR D 1 116 ? -4.848 26.709 16.372 1 43.41 116 THR D C 1
ATOM 10226 O O . THR D 1 116 ? -4.705 27.918 16.199 1 43.92 116 THR D O 1
ATOM 10230 N N . GLY D 1 117 ? -5.675 26.2 17.28 1 43.63 117 GLY D N 1
ATOM 10231 C CA . GLY D 1 117 ? -6.498 27.016 18.164 1 44.19 117 GLY D CA 1
ATOM 10232 C C . GLY D 1 117 ? -7.782 27.54 17.562 1 44.52 117 GLY D C 1
ATOM 10233 O O . GLY D 1 117 ? -8.409 28.425 18.138 1 44.71 117 GLY D O 1
ATOM 10234 N N . GLY D 1 118 ? -8.171 27.001 16.418 1 44.62 118 GLY D N 1
ATOM 10235 C CA . GLY D 1 118 ? -9.38 27.415 15.721 1 44.93 118 GLY D CA 1
ATOM 10236 C C . GLY D 1 118 ? -10.655 27.104 16.478 1 44.59 118 GLY D C 1
ATOM 10237 O O . GLY D 1 118 ? -10.767 26.07 17.139 1 44.67 118 GLY D O 1
ATOM 10238 N N . GLN D 1 119 ? -11.628 28.001 16.378 1 43.94 119 GLN D N 1
ATOM 10239 C CA . GLN D 1 119 ? -12.91 27.846 17.032 1 43.79 119 GLN D CA 1
ATOM 10240 C C . GLN D 1 119 ? -13.958 27.382 16.018 1 42.13 119 GLN D C 1
ATOM 10241 O O . GLN D 1 119 ? -14.271 28.118 15.084 1 42.35 119 GLN D O 1
ATOM 10247 N N . ILE D 1 120 ? -14.488 26.166 16.197 1 40.78 120 ILE D N 1
ATOM 10248 C CA . ILE D 1 120 ? -15.531 25.616 15.331 1 40.38 120 ILE D CA 1
ATOM 10249 C C . ILE D 1 120 ? -16.663 25.058 16.199 1 40.28 120 ILE D C 1
ATOM 10250 O O . ILE D 1 120 ? -16.414 24.227 17.08 1 40.98 120 ILE D O 1
ATOM 10255 N N . HIS D 1 121 ? -17.896 25.506 15.954 1 39.28 121 HIS D N 1
ATOM 10256 C CA . HIS D 1 121 ? -19.073 25.004 16.657 1 39.43 121 HIS D CA 1
ATOM 10257 C C . HIS D 1 121 ? -19.828 24.093 15.7 1 39.06 121 HIS D C 1
ATOM 10258 O O . HIS D 1 121 ? -20.279 24.545 14.649 1 39.15 121 HIS D O 1
ATOM 10265 N N . PHE D 1 122 ? -19.943 22.815 16.039 1 38.48 122 PHE D N 1
ATOM 10266 C CA . PHE D 1 122 ? -20.675 21.865 15.215 1 38.56 122 PHE D CA 1
ATOM 10267 C C . PHE D 1 122 ? -22.103 21.681 15.743 1 39.92 122 PHE D C 1
ATOM 10268 O O . PHE D 1 122 ? -22.372 21.969 16.903 1 40.41 122 PHE D O 1
ATOM 10276 N N . ASN D 1 123 ? -23.007 21.184 14.885 1 40.4 123 ASN D N 1
ATOM 10277 C CA . ASN D 1 123 ? -24.396 20.878 15.224 1 40.48 123 ASN D CA 1
ATOM 10278 C C . ASN D 1 123 ? -25.177 22.093 15.712 1 39.91 123 ASN D C 1
ATOM 10279 O O . ASN D 1 123 ? -26.057 21.944 16.562 1 40.51 123 ASN D O 1
ATOM 10284 N N . VAL D 1 124 ? -24.852 23.299 15.208 1 38.6 124 VAL D N 1
ATOM 10285 C CA . VAL D 1 124 ? -25.576 24.505 15.624 1 38.58 124 VAL D CA 1
ATOM 10286 C C . VAL D 1 124 ? -26.991 24.495 14.996 1 38.13 124 VAL D C 1
ATOM 10287 O O . VAL D 1 124 ? -27.241 23.847 13.982 1 37.39 124 VAL D O 1
ATOM 10291 N N . GLY D 1 125 ? -27.9 25.225 15.616 1 38.3 125 GLY D N 1
ATOM 10292 C CA . GLY D 1 125 ? -29.245 25.395 15.086 1 38.82 125 GLY D CA 1
ATOM 10293 C C . GLY D 1 125 ? -29.694 26.837 15.177 1 39.13 125 GLY D C 1
ATOM 10294 O O . GLY D 1 125 ? -28.991 27.685 15.736 1 40.02 125 GLY D O 1
ATOM 10295 N N . ASP D 1 126 ? -30.859 27.133 14.617 1 39.08 126 ASP D N 1
ATOM 10296 C CA . ASP D 1 126 ? -31.486 28.456 14.709 1 39.37 126 ASP D CA 1
ATOM 10297 C C . ASP D 1 126 ? -30.537 29.599 14.324 1 38.2 126 ASP D C 1
ATOM 10298 O O . ASP D 1 126 ? -30.383 30.553 15.068 1 38.24 126 ASP D O 1
ATOM 10303 N N . VAL D 1 127 ? -29.895 29.484 13.15 1 37.78 127 VAL D N 1
ATOM 10304 C CA . VAL D 1 127 ? -28.902 30.464 12.7 1 36.76 127 VAL D CA 1
ATOM 10305 C C . VAL D 1 127 ? -29.516 31.679 12.023 1 36.24 127 VAL D C 1
ATOM 10306 O O . VAL D 1 127 ? -30.366 31.528 11.15 1 36.09 127 VAL D O 1
ATOM 10310 N N . SER D 1 128 ? -29.047 32.882 12.38 1 36.2 128 SER D N 1
ATOM 10311 C CA . SER D 1 128 ? -29.528 34.098 11.745 1 37.06 128 SER D CA 1
ATOM 10312 C C . SER D 1 128 ? -28.433 35.154 11.626 1 37.8 128 SER D C 1
ATOM 10313 O O . SER D 1 128 ? -27.5 35.168 12.426 1 38.69 128 SER D O 1
ATOM 10316 N N . LEU D 1 129 ? -28.538 36.023 10.611 1 37.35 129 LEU D N 1
ATOM 10317 C CA . LEU D 1 129 ? -27.584 37.105 10.361 1 37.69 129 LEU D CA 1
ATOM 10318 C C . LEU D 1 129 ? -28.243 38.429 10.694 1 39.49 129 LEU D C 1
ATOM 10319 O O . LEU D 1 129 ? -29.428 38.609 10.416 1 40.01 129 LEU D O 1
ATOM 10324 N N . HIS D 1 130 ? -27.491 39.365 11.281 1 40.31 130 HIS D N 1
ATOM 10325 C CA . HIS D 1 130 ? -28.049 40.657 11.661 1 41.2 130 HIS D CA 1
ATOM 10326 C C . HIS D 1 130 ? -27.091 41.799 11.405 1 42.14 130 HIS D C 1
ATOM 10327 O O . HIS D 1 130 ? -25.88 41.614 11.487 1 41.91 130 HIS D O 1
ATOM 10334 N N . ASP D 1 131 ? -27.642 42.986 11.121 1 42.78 131 ASP D N 1
ATOM 10335 C CA . ASP D 1 131 ? -26.901 44.227 10.913 1 43.95 131 ASP D CA 1
ATOM 10336 C C . ASP D 1 131 ? -25.734 44.1 9.935 1 44.67 131 ASP D C 1
ATOM 10337 O O . ASP D 1 131 ? -24.673 44.679 10.172 1 44.86 131 ASP D O 1
ATOM 10342 N N . VAL D 1 132 ? -25.921 43.347 8.835 1 44.82 132 VAL D N 1
ATOM 10343 C CA . VAL D 1 132 ? -24.841 43.165 7.862 1 45.71 132 VAL D CA 1
ATOM 10344 C C . VAL D 1 132 ? -24.488 44.479 7.141 1 46.7 132 VAL D C 1
ATOM 10345 O O . VAL D 1 132 ? -23.335 44.665 6.761 1 46.55 132 VAL D O 1
ATOM 10349 N N . ASP D 1 133 ? -25.451 45.417 7.042 1 47.66 133 ASP D N 1
ATOM 10350 C CA . ASP D 1 133 ? -25.257 46.727 6.419 1 49.08 133 ASP D CA 1
ATOM 10351 C C . ASP D 1 133 ? -24.683 47.76 7.401 1 49.44 133 ASP D C 1
ATOM 10352 O O . ASP D 1 133 ? -24.895 48.956 7.226 1 49.75 133 ASP D O 1
ATOM 10357 N N . THR D 1 134 ? -23.998 47.303 8.464 1 49.17 134 THR D N 1
ATOM 10358 C CA . THR D 1 134 ? -23.385 48.17 9.472 1 49.36 134 THR D CA 1
ATOM 10359 C C . THR D 1 134 ? -21.91 47.742 9.69 1 49.55 134 THR D C 1
ATOM 10360 O O . THR D 1 134 ? -21.503 46.67 9.236 1 49.4 134 THR D O 1
ATOM 10364 N N . SER D 1 135 ? -21.131 48.542 10.444 1 49.58 135 SER D N 1
ATOM 10365 C CA . SER D 1 135 ? -19.763 48.166 10.789 1 49.8 135 SER D CA 1
ATOM 10366 C C . SER D 1 135 ? -19.717 47.1 11.911 1 49.81 135 SER D C 1
ATOM 10367 O O . SER D 1 135 ? -18.626 46.648 12.262 1 50.24 135 SER D O 1
ATOM 10370 N N . SER D 1 136 ? -20.884 46.684 12.466 1 48.88 136 SER D N 1
ATOM 10371 C CA . SER D 1 136 ? -20.911 45.656 13.5 1 48.48 136 SER D CA 1
ATOM 10372 C C . SER D 1 136 ? -21.91 44.53 13.177 1 46.81 136 SER D C 1
ATOM 10373 O O . SER D 1 136 ? -22.923 44.38 13.862 1 46.42 136 SER D O 1
ATOM 10376 N N . PRO D 1 137 ? -21.637 43.712 12.143 1 45.64 137 PRO D N 1
ATOM 10377 C CA . PRO D 1 137 ? -22.548 42.593 11.843 1 44.54 137 PRO D CA 1
ATOM 10378 C C . PRO D 1 137 ? -22.531 41.548 12.958 1 43.07 137 PRO D C 1
ATOM 10379 O O . PRO D 1 137 ? -21.56 41.443 13.706 1 42.86 137 PRO D O 1
ATOM 10383 N N . LYS D 1 138 ? -23.617 40.792 13.091 1 42.06 138 LYS D N 1
ATOM 10384 C CA . LYS D 1 138 ? -23.728 39.789 14.143 1 41.67 138 LYS D CA 1
ATOM 10385 C C . LYS D 1 138 ? -24.29 38.48 13.603 1 40.92 138 LYS D C 1
ATOM 10386 O O . LYS D 1 138 ? -25.153 38.487 12.724 1 41.03 138 LYS D O 1
ATOM 10392 N N . ILE D 1 139 ? -23.828 37.361 14.152 1 40.01 139 ILE D N 1
ATOM 10393 C CA . ILE D 1 139 ? -24.378 36.058 13.82 1 40.55 139 ILE D CA 1
ATOM 10394 C C . ILE D 1 139 ? -25.021 35.508 15.086 1 41.45 139 ILE D C 1
ATOM 10395 O O . ILE D 1 139 ? -24.375 35.522 16.128 1 42.03 139 ILE D O 1
ATOM 10400 N N . ARG D 1 140 ? -26.269 35.028 15.021 1 41.71 140 ARG D N 1
ATOM 10401 C CA . ARG D 1 140 ? -26.908 34.41 16.189 1 42.05 140 ARG D CA 1
ATOM 10402 C C . ARG D 1 140 ? -27.159 32.936 15.909 1 42.01 140 ARG D C 1
ATOM 10403 O O . ARG D 1 140 ? -27.431 32.565 14.776 1 42.2 140 ARG D O 1
ATOM 10411 N N . PHE D 1 141 ? -27.005 32.089 16.922 1 41.8 141 PHE D N 1
ATOM 10412 C CA . PHE D 1 141 ? -27.152 30.643 16.751 1 42.1 141 PHE D CA 1
ATOM 10413 C C . PHE D 1 141 ? -27.33 29.951 18.113 1 43.31 141 PHE D C 1
ATOM 10414 O O . PHE D 1 141 ? -27.03 30.539 19.147 1 44.08 141 PHE D O 1
ATOM 10422 N N . ARG D 1 142 ? -27.759 28.688 18.109 1 43.8 142 ARG D N 1
ATOM 10423 C CA . ARG D 1 142 ? -27.883 27.907 19.331 1 45.26 142 ARG D CA 1
ATOM 10424 C C . ARG D 1 142 ? -26.942 26.727 19.222 1 46.21 142 ARG D C 1
ATOM 10425 O O . ARG D 1 142 ? -27.032 25.963 18.266 1 45.63 142 ARG D O 1
ATOM 10433 N N . PRO D 1 143 ? -26.03 26.564 20.192 1 47.44 143 PRO D N 1
ATOM 10434 C CA . PRO D 1 143 ? -25.127 25.408 20.141 1 48.01 143 PRO D CA 1
ATOM 10435 C C . PRO D 1 143 ? -25.898 24.115 20.386 1 48.9 143 PRO D C 1
ATOM 10436 O O . PRO D 1 143 ? -26.838 24.096 21.183 1 49.18 143 PRO D O 1
ATOM 10440 N N . ASN D 1 144 ? -25.52 23.046 19.687 1 49 144 ASN D N 1
ATOM 10441 C CA . ASN D 1 144 ? -26.139 21.726 19.797 1 49.73 144 ASN D CA 1
ATOM 10442 C C . ASN D 1 144 ? -27.645 21.732 19.567 1 49.72 144 ASN D C 1
ATOM 10443 O O . ASN D 1 144 ? -28.377 21.011 20.244 1 50.34 144 ASN D O 1
ATOM 10448 N N . LYS D 1 145 ? -28.089 22.53 18.581 1 48.87 145 LYS D N 1
ATOM 10449 C CA . LYS D 1 145 ? -29.47 22.663 18.131 1 48.16 145 LYS D CA 1
ATOM 10450 C C . LYS D 1 145 ? -30.397 23.385 19.094 1 48.22 145 LYS D C 1
ATOM 10451 O O . LYS D 1 145 ? -31.202 24.199 18.642 1 48.01 145 LYS D O 1
ATOM 10457 N N . ASP D 1 146 ? -30.334 23.07 20.399 1 48.35 146 ASP D N 1
ATOM 10458 C CA . ASP D 1 146 ? -31.26 23.665 21.359 1 48.86 146 ASP D CA 1
ATOM 10459 C C . ASP D 1 146 ? -30.611 24.35 22.564 1 49.18 146 ASP D C 1
ATOM 10460 O O . ASP D 1 146 ? -31.253 24.516 23.606 1 48.96 146 ASP D O 1
ATOM 10465 N N . GLY D 1 147 ? -29.364 24.76 22.411 1 49.69 147 GLY D N 1
ATOM 10466 C CA . GLY D 1 147 ? -28.673 25.49 23.46 1 51.15 147 GLY D CA 1
ATOM 10467 C C . GLY D 1 147 ? -29.179 26.912 23.577 1 52.39 147 GLY D C 1
ATOM 10468 O O . GLY D 1 147 ? -30.023 27.357 22.79 1 52.42 147 GLY D O 1
ATOM 10469 N N . GLU D 1 148 ? -28.662 27.641 24.565 1 53.38 148 GLU D N 1
ATOM 10470 C CA . GLU D 1 148 ? -29.047 29.032 24.763 1 54.69 148 GLU D CA 1
ATOM 10471 C C . GLU D 1 148 ? -28.589 29.874 23.568 1 55.15 148 GLU D C 1
ATOM 10472 O O . GLU D 1 148 ? -27.532 29.604 22.999 1 55.59 148 GLU D O 1
ATOM 10478 N N . LEU D 1 149 ? -29.401 30.858 23.163 1 54.88 149 LEU D N 1
ATOM 10479 C CA . LEU D 1 149 ? -29.07 31.718 22.036 1 55.09 149 LEU D CA 1
ATOM 10480 C C . LEU D 1 149 ? -27.767 32.47 22.269 1 55.02 149 LEU D C 1
ATOM 10481 O O . LEU D 1 149 ? -27.61 33.157 23.279 1 55.55 149 LEU D O 1
ATOM 10486 N N . GLN D 1 150 ? -26.813 32.275 21.365 1 54.23 150 GLN D N 1
ATOM 10487 C CA . GLN D 1 150 ? -25.498 32.893 21.425 1 53.99 150 GLN D CA 1
ATOM 10488 C C . GLN D 1 150 ? -25.298 33.862 20.272 1 52.49 150 GLN D C 1
ATOM 10489 O O . GLN D 1 150 ? -25.944 33.743 19.232 1 52.42 150 GLN D O 1
ATOM 10495 N N . GLU D 1 151 ? -24.393 34.823 20.457 1 51.1 151 GLU D N 1
ATOM 10496 C CA . GLU D 1 151 ? -24.116 35.813 19.436 1 50.01 151 GLU D CA 1
ATOM 10497 C C . GLU D 1 151 ? -22.627 35.968 19.178 1 48.74 151 GLU D C 1
ATOM 10498 O O . GLU D 1 151 ? -21.826 35.987 20.112 1 49.08 151 GLU D O 1
ATOM 10504 N N . ILE D 1 152 ? -22.261 36.068 17.902 1 47.02 152 ILE D N 1
ATOM 10505 C CA . ILE D 1 152 ? -20.904 36.323 17.47 1 45.55 152 ILE D CA 1
ATOM 10506 C C . ILE D 1 152 ? -20.886 37.754 16.966 1 44.05 152 ILE D C 1
ATOM 10507 O O . ILE D 1 152 ? -21.6 38.09 16.023 1 44.14 152 ILE D O 1
ATOM 10512 N N . GLU D 1 153 ? -20.112 38.609 17.618 1 42.72 153 GLU D N 1
ATOM 10513 C CA . GLU D 1 153 ? -19.953 39.991 17.191 1 42.35 153 GLU D CA 1
ATOM 10514 C C . GLU D 1 153 ? -18.693 39.997 16.346 1 41.29 153 GLU D C 1
ATOM 10515 O O . GLU D 1 153 ? -17.649 39.527 16.809 1 41.7 153 GLU D O 1
ATOM 10521 N N . CYS D 1 154 ? -18.786 40.455 15.098 1 39.91 154 CYS D N 1
ATOM 10522 C CA . CYS D 1 154 ? -17.624 40.443 14.211 1 39.1 154 CYS D CA 1
ATOM 10523 C C . CYS D 1 154 ? -17.552 41.688 13.32 1 38.34 154 CYS D C 1
ATOM 10524 O O . CYS D 1 154 ? -18.432 42.542 13.387 1 38.77 154 CYS D O 1
ATOM 10527 N N . ASP D 1 155 ? -16.466 41.838 12.552 1 36.71 155 ASP D N 1
ATOM 10528 C CA . ASP D 1 155 ? -16.337 42.956 11.624 1 35.73 155 ASP D CA 1
ATOM 10529 C C . ASP D 1 155 ? -16.892 42.549 10.238 1 34.59 155 ASP D C 1
ATOM 10530 O O . ASP D 1 155 ? -17.37 43.401 9.495 1 34.46 155 ASP D O 1
ATOM 10535 N N . PHE D 1 156 ? -16.777 41.26 9.88 1 33.5 156 PHE D N 1
ATOM 10536 C CA . PHE D 1 156 ? -17.228 40.722 8.609 1 33.81 156 PHE D CA 1
ATOM 10537 C C . PHE D 1 156 ? -17.876 39.363 8.811 1 32.8 156 PHE D C 1
ATOM 10538 O O . PHE D 1 156 ? -17.472 38.6 9.695 1 33.28 156 PHE D O 1
ATOM 10546 N N . ILE D 1 157 ? -18.858 39.046 7.97 1 30.98 157 ILE D N 1
ATOM 10547 C CA . ILE D 1 157 ? -19.466 37.726 7.976 1 30.12 157 ILE D CA 1
ATOM 10548 C C . ILE D 1 157 ? -19.126 37.109 6.634 1 28.97 157 ILE D C 1
ATOM 10549 O O . ILE D 1 157 ? -19.337 37.735 5.598 1 29.06 157 ILE D O 1
ATOM 10554 N N . ALA D 1 158 ? -18.58 35.894 6.652 1 27.69 158 ALA D N 1
ATOM 10555 C CA . ALA D 1 158 ? -18.296 35.168 5.434 1 27.46 158 ALA D CA 1
ATOM 10556 C C . ALA D 1 158 ? -19.366 34.087 5.315 1 26.93 158 ALA D C 1
ATOM 10557 O O . ALA D 1 158 ? -19.427 33.18 6.154 1 27.53 158 ALA D O 1
ATOM 10559 N N . GLY D 1 159 ? -20.197 34.213 4.282 1 25.8 159 GLY D N 1
ATOM 10560 C CA . GLY D 1 159 ? -21.257 33.267 3.989 1 25.52 159 GLY D CA 1
ATOM 10561 C C . GLY D 1 159 ? -20.722 32.116 3.178 1 24.89 159 GLY D C 1
ATOM 10562 O O . GLY D 1 159 ? -20.689 32.181 1.949 1 25.61 159 GLY D O 1
ATOM 10563 N N . CYS D 1 160 ? -20.247 31.075 3.868 1 23.36 160 CYS D N 1
ATOM 10564 C CA . CYS D 1 160 ? -19.69 29.886 3.214 1 23.44 160 CYS D CA 1
ATOM 10565 C C . CYS D 1 160 ? -20.609 28.695 3.485 1 23.15 160 CYS D C 1
ATOM 10566 O O . CYS D 1 160 ? -20.129 27.576 3.711 1 23.78 160 CYS D O 1
ATOM 10569 N N . ASP D 1 161 ? -21.916 28.933 3.473 1 23.24 161 ASP D N 1
ATOM 10570 C CA . ASP D 1 161 ? -22.921 27.977 3.898 1 23.15 161 ASP D CA 1
ATOM 10571 C C . ASP D 1 161 ? -23.681 27.23 2.795 1 23.58 161 ASP D C 1
ATOM 10572 O O . ASP D 1 161 ? -24.78 26.739 3.055 1 25.12 161 ASP D O 1
ATOM 10577 N N . GLY D 1 162 ? -23.116 27.153 1.597 1 22.85 162 GLY D N 1
ATOM 10578 C CA . GLY D 1 162 ? -23.709 26.387 0.516 1 22.35 162 GLY D CA 1
ATOM 10579 C C . GLY D 1 162 ? -24.951 26.965 -0.112 1 22.77 162 GLY D C 1
ATOM 10580 O O . GLY D 1 162 ? -25.414 28.038 0.276 1 22.13 162 GLY D O 1
ATOM 10581 N N . PHE D 1 163 ? -25.477 26.267 -1.116 1 23.44 163 PHE D N 1
ATOM 10582 C CA . PHE D 1 163 ? -26.595 26.759 -1.909 1 25.45 163 PHE D CA 1
ATOM 10583 C C . PHE D 1 163 ? -27.823 27.134 -1.092 1 26.79 163 PHE D C 1
ATOM 10584 O O . PHE D 1 163 ? -28.449 28.155 -1.376 1 26.81 163 PHE D O 1
ATOM 10592 N N . ARG D 1 164 ? -28.156 26.336 -0.067 1 27.59 164 ARG D N 1
ATOM 10593 C CA . ARG D 1 164 ? -29.355 26.592 0.728 1 29.35 164 ARG D CA 1
ATOM 10594 C C . ARG D 1 164 ? -29.1 27.186 2.118 1 29.97 164 ARG D C 1
ATOM 10595 O O . ARG D 1 164 ? -29.977 27.121 2.992 1 30.13 164 ARG D O 1
ATOM 10603 N N . GLY D 1 165 ? -27.943 27.819 2.305 1 29.11 165 GLY D N 1
ATOM 10604 C CA . GLY D 1 165 ? -27.647 28.448 3.585 1 28.51 165 GLY D CA 1
ATOM 10605 C C . GLY D 1 165 ? -28.403 29.745 3.802 1 27.87 165 GLY D C 1
ATOM 10606 O O . GLY D 1 165 ? -29.002 30.299 2.866 1 27.54 165 GLY D O 1
ATOM 10607 N N . PRO D 1 166 ? -28.327 30.298 5.017 1 27.32 166 PRO D N 1
ATOM 10608 C CA . PRO D 1 166 ? -29.026 31.565 5.286 1 27.42 166 PRO D CA 1
ATOM 10609 C C . PRO D 1 166 ? -28.328 32.833 4.794 1 27.37 166 PRO D C 1
ATOM 10610 O O . PRO D 1 166 ? -28.95 33.895 4.836 1 28.34 166 PRO D O 1
ATOM 10614 N N . SER D 1 167 ? -27.057 32.756 4.351 1 26.68 167 SER D N 1
ATOM 10615 C CA . SER D 1 167 ? -26.33 33.973 3.987 1 26.91 167 SER D CA 1
ATOM 10616 C C . SER D 1 167 ? -26.773 34.628 2.692 1 27.76 167 SER D C 1
ATOM 10617 O O . SER D 1 167 ? -26.919 35.852 2.684 1 28.2 167 SER D O 1
ATOM 10620 N N . ARG D 1 168 ? -26.992 33.86 1.601 1 27.36 168 ARG D N 1
ATOM 10621 C CA . ARG D 1 168 ? -27.432 34.491 0.34 1 28.41 168 ARG D CA 1
ATOM 10622 C C . ARG D 1 168 ? -28.753 35.277 0.504 1 30.74 168 ARG D C 1
ATOM 10623 O O . ARG D 1 168 ? -28.776 36.446 0.113 1 31.35 168 ARG D O 1
ATOM 10631 N N . PRO D 1 169 ? -29.794 34.758 1.199 1 32.04 169 PRO D N 1
ATOM 10632 C CA . PRO D 1 169 ? -31.013 35.578 1.403 1 33.23 169 PRO D CA 1
ATOM 10633 C C . PRO D 1 169 ? -30.777 36.883 2.171 1 34.14 169 PRO D C 1
ATOM 10634 O O . PRO D 1 169 ? -31.588 37.808 2.063 1 34.43 169 PRO D O 1
ATOM 10638 N N . ALA D 1 170 ? -29.663 36.978 2.926 1 34.2 170 ALA D N 1
ATOM 10639 C CA . ALA D 1 170 ? -29.328 38.214 3.638 1 35.27 170 ALA D CA 1
ATOM 10640 C C . ALA D 1 170 ? -28.867 39.344 2.689 1 36.1 170 ALA D C 1
ATOM 10641 O O . ALA D 1 170 ? -28.761 40.489 3.118 1 36.48 170 ALA D O 1
ATOM 10643 N N . ILE D 1 171 ? -28.613 39.033 1.402 1 36.3 171 ILE D N 1
ATOM 10644 C CA . ILE D 1 171 ? -28.34 40.057 0.406 1 37 171 ILE D CA 1
ATOM 10645 C C . ILE D 1 171 ? -29.72 40.339 -0.15 1 37.22 171 ILE D C 1
ATOM 10646 O O . ILE D 1 171 ? -30.364 39.428 -0.674 1 37.25 171 ILE D O 1
ATOM 10651 N N . PRO D 1 172 ? -30.256 41.553 0.051 1 37.28 172 PRO D N 1
ATOM 10652 C CA . PRO D 1 172 ? -31.625 41.829 -0.407 1 37.05 172 PRO D CA 1
ATOM 10653 C C . PRO D 1 172 ? -31.87 41.512 -1.881 1 36.71 172 PRO D C 1
ATOM 10654 O O . PRO D 1 172 ? -30.993 41.715 -2.733 1 36.55 172 PRO D O 1
ATOM 10658 N N . GLN D 1 173 ? -33.064 40.997 -2.176 1 36.55 173 GLN D N 1
ATOM 10659 C CA . GLN D 1 173 ? -33.502 40.672 -3.529 1 37.05 173 GLN D CA 1
ATOM 10660 C C . GLN D 1 173 ? -33.383 41.881 -4.465 1 36.72 173 GLN D C 1
ATOM 10661 O O . GLN D 1 173 ? -32.987 41.716 -5.614 1 36.91 173 GLN D O 1
ATOM 10667 N N . SER D 1 174 ? -33.645 43.097 -3.952 1 35.72 174 SER D N 1
ATOM 10668 C CA . SER D 1 174 ? -33.574 44.33 -4.736 1 35.8 174 SER D CA 1
ATOM 10669 C C . SER D 1 174 ? -32.147 44.744 -5.159 1 35.69 174 SER D C 1
ATOM 10670 O O . SER D 1 174 ? -31.988 45.668 -5.951 1 35.83 174 SER D O 1
ATOM 10673 N N . VAL D 1 175 ? -31.124 44.077 -4.629 1 34.7 175 VAL D N 1
ATOM 10674 C CA . VAL D 1 175 ? -29.729 44.383 -4.927 1 34.41 175 VAL D CA 1
ATOM 10675 C C . VAL D 1 175 ? -29.061 43.274 -5.772 1 33.92 175 VAL D C 1
ATOM 10676 O O . VAL D 1 175 ? -28.082 43.554 -6.478 1 34.94 175 VAL D O 1
ATOM 10680 N N . ARG D 1 176 ? -29.571 42.032 -5.703 1 32.27 176 ARG D N 1
ATOM 10681 C CA . ARG D 1 176 ? -28.954 40.947 -6.451 1 31.58 176 ARG D CA 1
ATOM 10682 C C . ARG D 1 176 ? -29.654 40.578 -7.779 1 30.3 176 ARG D C 1
ATOM 10683 O O . ARG D 1 176 ? -30.867 40.769 -7.966 1 29.77 176 ARG D O 1
ATOM 10691 N N . LYS D 1 177 ? -28.835 40.067 -8.709 1 28.61 177 LYS D N 1
ATOM 10692 C CA . LYS D 1 177 ? -29.252 39.555 -10.005 1 28.56 177 LYS D CA 1
ATOM 10693 C C . LYS D 1 177 ? -28.795 38.118 -10.049 1 27.58 177 LYS D C 1
ATOM 10694 O O . LYS D 1 177 ? -27.636 37.822 -9.73 1 28.5 177 LYS D O 1
ATOM 10700 N N . GLU D 1 178 ? -29.703 37.222 -10.398 1 25.97 178 GLU D N 1
ATOM 10701 C CA . GLU D 1 178 ? -29.381 35.812 -10.474 1 25.29 178 GLU D CA 1
ATOM 10702 C C . GLU D 1 178 ? -29.477 35.324 -11.901 1 24.89 178 GLU D C 1
ATOM 10703 O O . GLU D 1 178 ? -30.294 35.813 -12.697 1 25.38 178 GLU D O 1
ATOM 10709 N N . TYR D 1 179 ? -28.586 34.415 -12.238 1 23.07 179 TYR D N 1
ATOM 10710 C CA . TYR D 1 179 ? -28.461 33.807 -13.558 1 21.79 179 TYR D CA 1
ATOM 10711 C C . TYR D 1 179 ? -28.554 32.322 -13.312 1 21.17 179 TYR D C 1
ATOM 10712 O O . TYR D 1 179 ? -27.918 31.837 -12.38 1 21.75 179 TYR D O 1
ATOM 10721 N N . GLN D 1 180 ? -29.328 31.605 -14.114 1 20.78 180 GLN D N 1
ATOM 10722 C CA . GLN D 1 180 ? -29.465 30.168 -13.903 1 21.02 180 GLN D CA 1
ATOM 10723 C C . GLN D 1 180 ? -29.813 29.418 -15.167 1 21.33 180 GLN D C 1
ATOM 10724 O O . GLN D 1 180 ? -30.362 29.988 -16.113 1 22.1 180 GLN D O 1
ATOM 10730 N N . LYS D 1 181 ? -29.495 28.124 -15.164 1 20.52 181 LYS D N 1
ATOM 10731 C CA . LYS D 1 181 ? -29.846 27.209 -16.223 1 21.24 181 LYS D CA 1
ATOM 10732 C C . LYS D 1 181 ? -30.279 25.925 -15.567 1 22.62 181 LYS D C 1
ATOM 10733 O O . LYS D 1 181 ? -29.583 25.447 -14.68 1 23.07 181 LYS D O 1
ATOM 10739 N N . VAL D 1 182 ? -31.415 25.361 -16.006 1 23.8 182 VAL D N 1
ATOM 10740 C CA . VAL D 1 182 ? -31.911 24.074 -15.53 1 25.83 182 VAL D CA 1
ATOM 10741 C C . VAL D 1 182 ? -31.663 23.098 -16.634 1 25.79 182 VAL D C 1
ATOM 10742 O O . VAL D 1 182 ? -32.119 23.331 -17.759 1 26.65 182 VAL D O 1
ATOM 10746 N N . TYR D 1 183 ? -30.803 22.111 -16.376 1 25.02 183 TYR D N 1
ATOM 10747 C CA . TYR D 1 183 ? -30.464 21.148 -17.416 1 24.54 183 TYR D CA 1
ATOM 10748 C C . TYR D 1 183 ? -31.611 20.146 -17.548 1 25 183 TYR D C 1
ATOM 10749 O O . TYR D 1 183 ? -32.184 19.761 -16.542 1 25.03 183 TYR D O 1
ATOM 10758 N N . PRO D 1 184 ? -31.939 19.707 -18.778 1 25.33 184 PRO D N 1
ATOM 10759 C CA . PRO D 1 184 ? -33.069 18.781 -18.954 1 26.07 184 PRO D CA 1
ATOM 10760 C C . PRO D 1 184 ? -32.728 17.334 -18.62 1 26.68 184 PRO D C 1
ATOM 10761 O O . PRO D 1 184 ? -33.129 16.421 -19.336 1 27.41 184 PRO D O 1
ATOM 10765 N N . PHE D 1 185 ? -31.937 17.138 -17.587 1 26.21 185 PHE D N 1
ATOM 10766 C CA . PHE D 1 185 ? -31.474 15.823 -17.135 1 26.45 185 PHE D CA 1
ATOM 10767 C C . PHE D 1 185 ? -30.83 15.974 -15.753 1 26.58 185 PHE D C 1
ATOM 10768 O O . PHE D 1 185 ? -30.4 17.064 -15.371 1 27.46 185 PHE D O 1
ATOM 10776 N N . SER D 1 186 ? -30.755 14.88 -15.021 1 25.85 186 SER D N 1
ATOM 10777 C CA . SER D 1 186 ? -30.137 14.801 -13.708 1 25.54 186 SER D CA 1
ATOM 10778 C C . SER D 1 186 ? -29.139 13.622 -13.739 1 24.25 186 SER D C 1
ATOM 10779 O O . SER D 1 186 ? -29.045 12.927 -14.759 1 23.62 186 SER D O 1
ATOM 10782 N N . TRP D 1 187 ? -28.405 13.395 -12.649 1 23.78 187 TRP D N 1
ATOM 10783 C CA . TRP D 1 187 ? -27.529 12.241 -12.557 1 24.01 187 TRP D CA 1
ATOM 10784 C C . TRP D 1 187 ? -28.1 11.263 -11.545 1 26.65 187 TRP D C 1
ATOM 10785 O O . TRP D 1 187 ? -28.6 11.683 -10.509 1 27.8 187 TRP D O 1
ATOM 10796 N N . LEU D 1 188 ? -28.003 9.972 -11.824 1 26.08 188 LEU D N 1
ATOM 10797 C CA . LEU D 1 188 ? -28.3 8.922 -10.859 1 25.2 188 LEU D CA 1
ATOM 10798 C C . LEU D 1 188 ? -26.893 8.464 -10.475 1 25.12 188 LEU D C 1
ATOM 10799 O O . LEU D 1 188 ? -26.181 7.916 -11.315 1 25.2 188 LEU D O 1
ATOM 10804 N N . GLY D 1 189 ? -26.486 8.741 -9.239 1 24.13 189 GLY D N 1
ATOM 10805 C CA . GLY D 1 189 ? -25.175 8.369 -8.738 1 24.36 189 GLY D CA 1
ATOM 10806 C C . GLY D 1 189 ? -25.281 7.134 -7.873 1 24.57 189 GLY D C 1
ATOM 10807 O O . GLY D 1 189 ? -26.278 6.957 -7.159 1 25.34 189 GLY D O 1
ATOM 10808 N N . ILE D 1 190 ? -24.294 6.234 -7.999 1 23.83 190 ILE D N 1
ATOM 10809 C CA . ILE D 1 190 ? -24.23 4.981 -7.247 1 23.73 190 ILE D CA 1
ATOM 10810 C C . ILE D 1 190 ? -22.856 4.77 -6.613 1 23.51 190 ILE D C 1
ATOM 10811 O O . ILE D 1 190 ? -21.828 5.126 -7.193 1 22.8 190 ILE D O 1
ATOM 10816 N N . LEU D 1 191 ? -22.837 4.205 -5.394 1 24.32 191 LEU D N 1
ATOM 10817 C CA . LEU D 1 191 ? -21.591 3.887 -4.722 1 25.01 191 LEU D CA 1
ATOM 10818 C C . LEU D 1 191 ? -21.55 2.355 -4.738 1 25.22 191 LEU D C 1
ATOM 10819 O O . LEU D 1 191 ? -22.511 1.718 -4.308 1 25.34 191 LEU D O 1
ATOM 10824 N N . VAL D 1 192 ? -20.501 1.764 -5.32 1 24.96 192 VAL D N 1
ATOM 10825 C CA . VAL D 1 192 ? -20.463 0.32 -5.54 1 26.05 192 VAL D CA 1
ATOM 10826 C C . VAL D 1 192 ? -19.253 -0.36 -4.928 1 26.33 192 VAL D C 1
ATOM 10827 O O . VAL D 1 192 ? -18.178 0.224 -4.926 1 26.58 192 VAL D O 1
ATOM 10831 N N . GLU D 1 193 ? -19.407 -1.614 -4.475 1 26.55 193 GLU D N 1
ATOM 10832 C CA . GLU D 1 193 ? -18.269 -2.368 -3.979 1 27.64 193 GLU D CA 1
ATOM 10833 C C . GLU D 1 193 ? -17.765 -3.282 -5.08 1 28.58 193 GLU D C 1
ATOM 10834 O O . GLU D 1 193 ? -18.325 -4.347 -5.283 1 28.01 193 GLU D O 1
ATOM 10840 N N . ALA D 1 194 ? -16.725 -2.854 -5.813 1 29.8 194 ALA D N 1
ATOM 10841 C CA . ALA D 1 194 ? -16.143 -3.633 -6.91 1 30.57 194 ALA D CA 1
ATOM 10842 C C . ALA D 1 194 ? -14.771 -3.066 -7.309 1 31.12 194 ALA D C 1
ATOM 10843 O O . ALA D 1 194 ? -14.533 -1.879 -7.117 1 31.18 194 ALA D O 1
ATOM 10845 N N . PRO D 1 195 ? -13.877 -3.863 -7.929 1 31.13 195 PRO D N 1
ATOM 10846 C CA . PRO D 1 195 ? -12.601 -3.282 -8.412 1 31.22 195 PRO D CA 1
ATOM 10847 C C . PRO D 1 195 ? -12.834 -2.282 -9.564 1 31.18 195 PRO D C 1
ATOM 10848 O O . PRO D 1 195 ? -13.9 -2.311 -10.204 1 30.6 195 PRO D O 1
ATOM 10852 N N . PRO D 1 196 ? -11.87 -1.365 -9.844 1 31.18 196 PRO D N 1
ATOM 10853 C CA . PRO D 1 196 ? -12.085 -0.396 -10.929 1 30.44 196 PRO D CA 1
ATOM 10854 C C . PRO D 1 196 ? -12.025 -1.042 -12.299 1 29.49 196 PRO D C 1
ATOM 10855 O O . PRO D 1 196 ? -11.208 -1.93 -12.549 1 29.59 196 PRO D O 1
ATOM 10859 N N . SER D 1 197 ? -12.937 -0.639 -13.164 1 28.16 197 SER D N 1
ATOM 10860 C CA . SER D 1 197 ? -12.988 -1.168 -14.521 1 28.94 197 SER D CA 1
ATOM 10861 C C . SER D 1 197 ? -11.841 -0.63 -15.406 1 29.19 197 SER D C 1
ATOM 10862 O O . SER D 1 197 ? -11.496 -1.249 -16.412 1 29.67 197 SER D O 1
ATOM 10865 N N . ALA D 1 198 ? -11.288 0.531 -15.05 1 28.55 198 ALA D N 1
ATOM 10866 C CA . ALA D 1 198 ? -10.217 1.193 -15.769 1 28.8 198 ALA D CA 1
ATOM 10867 C C . ALA D 1 198 ? -9.34 1.986 -14.775 1 28.54 198 ALA D C 1
ATOM 10868 O O . ALA D 1 198 ? -9.75 2.22 -13.633 1 28.36 198 ALA D O 1
ATOM 10870 N N . HIS D 1 199 ? -8.136 2.395 -15.207 1 28.16 199 HIS D N 1
ATOM 10871 C CA . HIS D 1 199 ? -7.218 3.138 -14.342 1 29.05 199 HIS D CA 1
ATOM 10872 C C . HIS D 1 199 ? -7.519 4.632 -14.254 1 28.54 199 HIS D C 1
ATOM 10873 O O . HIS D 1 199 ? -7.119 5.293 -13.295 1 30.48 199 HIS D O 1
ATOM 10880 N N . GLU D 1 200 ? -8.208 5.175 -15.26 1 25.57 200 GLU D N 1
ATOM 10881 C CA . GLU D 1 200 ? -8.529 6.593 -15.295 1 22.96 200 GLU D CA 1
ATOM 10882 C C . GLU D 1 200 ? -10.048 6.829 -15.481 1 22.19 200 GLU D C 1
ATOM 10883 O O . GLU D 1 200 ? -10.79 5.925 -15.897 1 22.18 200 GLU D O 1
ATOM 10889 N N . LEU D 1 201 ? -10.515 8.04 -15.182 1 20.42 201 LEU D N 1
ATOM 10890 C CA . LEU D 1 201 ? -11.95 8.368 -15.317 1 20.83 201 LEU D CA 1
ATOM 10891 C C . LEU D 1 201 ? -12.434 8.18 -16.746 1 20.5 201 LEU D C 1
ATOM 10892 O O . LEU D 1 201 ? -11.679 8.418 -17.703 1 21.26 201 LEU D O 1
ATOM 10897 N N . ILE D 1 202 ? -13.729 7.82 -16.905 1 19.6 202 ILE D N 1
ATOM 10898 C CA . ILE D 1 202 ? -14.335 7.616 -18.207 1 18.11 202 ILE D CA 1
ATOM 10899 C C . ILE D 1 202 ? -15.569 8.489 -18.297 1 16.79 202 ILE D C 1
ATOM 10900 O O . ILE D 1 202 ? -16.504 8.272 -17.521 1 17.16 202 ILE D O 1
ATOM 10905 N N . TYR D 1 203 ? -15.582 9.455 -19.223 1 15.83 203 TYR D N 1
ATOM 10906 C CA . TYR D 1 203 ? -16.729 10.316 -19.46 1 16.94 203 TYR D CA 1
ATOM 10907 C C . TYR D 1 203 ? -17.305 9.799 -20.779 1 18.43 203 TYR D C 1
ATOM 10908 O O . TYR D 1 203 ? -16.638 9.908 -21.811 1 19.19 203 TYR D O 1
ATOM 10917 N N . ALA D 1 204 ? -18.479 9.158 -20.746 1 17.74 204 ALA D N 1
ATOM 10918 C CA . ALA D 1 204 ? -19.039 8.528 -21.942 1 17.91 204 ALA D CA 1
ATOM 10919 C C . ALA D 1 204 ? -20.3 9.192 -22.462 1 19.17 204 ALA D C 1
ATOM 10920 O O . ALA D 1 204 ? -21.234 9.451 -21.706 1 18.35 204 ALA D O 1
ATOM 10922 N N . ASN D 1 205 ? -20.344 9.453 -23.773 1 19.56 205 ASN D N 1
ATOM 10923 C CA . ASN D 1 205 ? -21.511 9.964 -24.432 1 20.64 205 ASN D CA 1
ATOM 10924 C C . ASN D 1 205 ? -22.017 8.759 -25.237 1 21.78 205 ASN D C 1
ATOM 10925 O O . ASN D 1 205 ? -21.258 8.164 -26.001 1 23.15 205 ASN D O 1
ATOM 10930 N N . HIS D 1 206 ? -23.252 8.367 -25.035 1 20.75 206 HIS D N 1
ATOM 10931 C CA . HIS D 1 206 ? -23.85 7.268 -25.796 1 21.27 206 HIS D CA 1
ATOM 10932 C C . HIS D 1 206 ? -25.181 7.742 -26.339 1 22.05 206 HIS D C 1
ATOM 10933 O O . HIS D 1 206 ? -25.764 8.689 -25.797 1 21.75 206 HIS D O 1
ATOM 10940 N N . GLU D 1 207 ? -25.717 7.068 -27.385 1 22.54 207 GLU D N 1
ATOM 10941 C CA . GLU D 1 207 ? -27.027 7.417 -27.931 1 24.88 207 GLU D CA 1
ATOM 10942 C C . GLU D 1 207 ? -28.11 7.387 -26.847 1 25.06 207 GLU D C 1
ATOM 10943 O O . GLU D 1 207 ? -28.975 8.251 -26.835 1 26.28 207 GLU D O 1
ATOM 10949 N N . ARG D 1 208 ? -27.987 6.478 -25.861 1 24.46 208 ARG D N 1
ATOM 10950 C CA . ARG D 1 208 ? -28.942 6.361 -24.764 1 24.28 208 ARG D CA 1
ATOM 10951 C C . ARG D 1 208 ? -28.746 7.381 -23.62 1 23.48 208 ARG D C 1
ATOM 10952 O O . ARG D 1 208 ? -29.622 7.523 -22.768 1 23.86 208 ARG D O 1
ATOM 10960 N N . GLY D 1 209 ? -27.611 8.058 -23.595 1 22.72 209 GLY D N 1
ATOM 10961 C CA . GLY D 1 209 ? -27.317 9.037 -22.556 1 21.65 209 GLY D CA 1
ATOM 10962 C C . GLY D 1 209 ? -25.894 8.947 -22.035 1 20.05 209 GLY D C 1
ATOM 10963 O O . GLY D 1 209 ? -25.122 8.082 -22.444 1 19.74 209 GLY D O 1
ATOM 10964 N N . PHE D 1 210 ? -25.543 9.855 -21.147 1 18.04 210 PHE D N 1
ATOM 10965 C CA . PHE D 1 210 ? -24.218 9.95 -20.552 1 18.21 210 PHE D CA 1
ATOM 10966 C C . PHE D 1 210 ? -24.021 8.961 -19.433 1 17.35 210 PHE D C 1
ATOM 10967 O O . PHE D 1 210 ? -24.969 8.588 -18.741 1 16.78 210 PHE D O 1
ATOM 10975 N N . ALA D 1 211 ? -22.769 8.568 -19.218 1 17.18 211 ALA D N 1
ATOM 10976 C CA . ALA D 1 211 ? -22.33 7.724 -18.096 1 18.28 211 ALA D CA 1
ATOM 10977 C C . ALA D 1 211 ? -20.93 8.186 -17.682 1 18.62 211 ALA D C 1
ATOM 10978 O O . ALA D 1 211 ? -20.126 8.608 -18.527 1 19.89 211 ALA D O 1
ATOM 10980 N N . LEU D 1 212 ? -20.648 8.127 -16.388 1 17.99 212 LEU D N 1
ATOM 10981 C CA . LEU D 1 212 ? -19.356 8.536 -15.85 1 19.06 212 LEU D CA 1
ATOM 10982 C C . LEU D 1 212 ? -18.877 7.446 -14.925 1 18.77 212 LEU D C 1
ATOM 10983 O O . LEU D 1 212 ? -19.633 6.999 -14.049 1 19 212 LEU D O 1
ATOM 10988 N N . VAL D 1 213 ? -17.659 6.942 -15.178 1 19.06 213 VAL D N 1
ATOM 10989 C CA . VAL D 1 213 ? -17.054 5.922 -14.346 1 20.78 213 VAL D CA 1
ATOM 10990 C C . VAL D 1 213 ? -15.922 6.589 -13.568 1 21.36 213 VAL D C 1
ATOM 10991 O O . VAL D 1 213 ? -14.908 7.007 -14.138 1 21.27 213 VAL D O 1
ATOM 10995 N N . SER D 1 214 ? -16.144 6.743 -12.279 1 21.57 214 SER D N 1
ATOM 10996 C CA . SER D 1 214 ? -15.142 7.331 -11.4 1 23.15 214 SER D CA 1
ATOM 10997 C C . SER D 1 214 ? -14.766 6.31 -10.322 1 25.37 214 SER D C 1
ATOM 10998 O O . SER D 1 214 ? -15.215 5.156 -10.357 1 25.83 214 SER D O 1
ATOM 11001 N N . THR D 1 215 ? -13.944 6.72 -9.355 1 26.61 215 THR D N 1
ATOM 11002 C CA . THR D 1 215 ? -13.464 5.804 -8.321 1 27.6 215 THR D CA 1
ATOM 11003 C C . THR D 1 215 ? -13.298 6.516 -6.977 1 28.58 215 THR D C 1
ATOM 11004 O O . THR D 1 215 ? -13.284 7.739 -6.91 1 28.48 215 THR D O 1
ATOM 11008 N N . ARG D 1 216 ? -13.191 5.738 -5.906 1 29.49 216 ARG D N 1
ATOM 11009 C CA . ARG D 1 216 ? -12.925 6.264 -4.568 1 31.77 216 ARG D CA 1
ATOM 11010 C C . ARG D 1 216 ? -11.677 5.573 -4.023 1 34.3 216 ARG D C 1
ATOM 11011 O O . ARG D 1 216 ? -10.745 6.233 -3.549 1 35.55 216 ARG D O 1
ATOM 11019 N N . SER D 1 217 ? -11.612 4.246 -4.193 1 34.4 217 SER D N 1
ATOM 11020 C CA . SER D 1 217 ? -10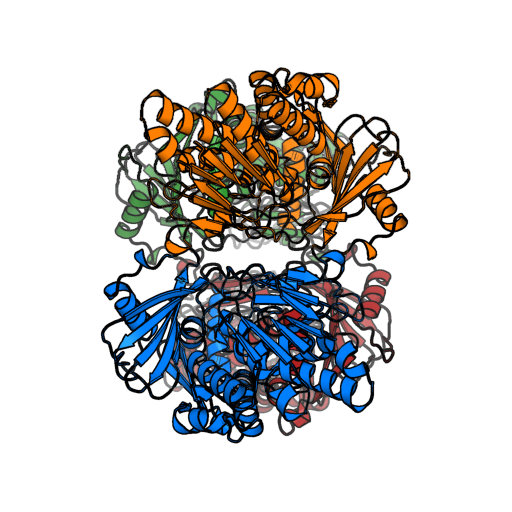.486 3.437 -3.748 1 35.28 217 SER D CA 1
ATOM 11021 C C . SER D 1 217 ? -10.399 2.148 -4.613 1 35.55 217 SER D C 1
ATOM 11022 O O . SER D 1 217 ? -11.304 1.903 -5.415 1 35.23 217 SER D O 1
ATOM 11025 N N . PRO D 1 218 ? -9.361 1.29 -4.455 1 35.51 218 PRO D N 1
ATOM 11026 C CA . PRO D 1 218 ? -9.344 0.027 -5.207 1 35.26 218 PRO D CA 1
ATOM 11027 C C . PRO D 1 218 ? -10.565 -0.864 -4.921 1 34.14 218 PRO D C 1
ATOM 11028 O O . PRO D 1 218 ? -10.839 -1.771 -5.701 1 34.79 218 PRO D O 1
ATOM 11032 N N . GLN D 1 219 ? -11.299 -0.612 -3.835 1 32.17 219 GLN D N 1
ATOM 11033 C CA . GLN D 1 219 ? -12.421 -1.451 -3.45 1 31.61 219 GLN D CA 1
ATOM 11034 C C . GLN D 1 219 ? -13.793 -0.806 -3.745 1 30.26 219 GLN D C 1
ATOM 11035 O O . GLN D 1 219 ? -14.783 -1.525 -3.926 1 29.85 219 GLN D O 1
ATOM 11041 N N . ILE D 1 220 ? -13.846 0.541 -3.789 1 28.74 220 ILE D N 1
ATOM 11042 C CA . ILE D 1 220 ? -15.093 1.295 -3.913 1 28.64 220 ILE D CA 1
ATOM 11043 C C . ILE D 1 220 ? -15.094 2.176 -5.147 1 28.56 220 ILE D C 1
ATOM 11044 O O . ILE D 1 220 ? -14.184 2.991 -5.318 1 29.36 220 ILE D O 1
ATOM 11049 N N . GLN D 1 221 ? -16.116 2.018 -6.006 1 27.21 221 GLN D N 1
ATOM 11050 C CA . GLN D 1 221 ? -16.226 2.82 -7.223 1 26.81 221 GLN D CA 1
ATOM 11051 C C . GLN D 1 221 ? -17.426 3.755 -7.162 1 26.5 221 GLN D C 1
ATOM 11052 O O . GLN D 1 221 ? -18.399 3.475 -6.467 1 27.28 221 GLN D O 1
ATOM 11058 N N . ARG D 1 222 ? -17.365 4.866 -7.898 1 24.61 222 ARG D N 1
ATOM 11059 C CA . ARG D 1 222 ? -18.456 5.837 -7.953 1 23.73 222 ARG D CA 1
ATOM 11060 C C . ARG D 1 222 ? -18.861 5.954 -9.418 1 22.43 222 ARG D C 1
ATOM 11061 O O . ARG D 1 222 ? -18.012 6.273 -10.232 1 21.75 222 ARG D O 1
ATOM 11069 N N . LEU D 1 223 ? -20.127 5.683 -9.758 1 22.37 223 LEU D N 1
ATOM 11070 C CA . LEU D 1 223 ? -20.579 5.764 -11.156 1 22.81 223 LEU D CA 1
ATOM 11071 C C . LEU D 1 223 ? -21.842 6.624 -11.268 1 23.11 223 LEU D C 1
ATOM 11072 O O . LEU D 1 223 ? -22.624 6.735 -10.318 1 24.01 223 LEU D O 1
ATOM 11077 N N . TYR D 1 224 ? -22.053 7.222 -12.447 1 21.48 224 TYR D N 1
ATOM 11078 C CA . TYR D 1 224 ? -23.231 8.042 -12.664 1 21.32 224 TYR D CA 1
ATOM 11079 C C . TYR D 1 224 ? -23.857 7.735 -14.007 1 21.27 224 TYR D C 1
ATOM 11080 O O . TYR D 1 224 ? -23.148 7.487 -14.974 1 20.91 224 TYR D O 1
ATOM 11089 N N . LEU D 1 225 ? -25.197 7.81 -14.07 1 20.78 225 LEU D N 1
ATOM 11090 C CA . LEU D 1 225 ? -25.984 7.657 -15.291 1 21.04 225 LEU D CA 1
ATOM 11091 C C . LEU D 1 225 ? -26.765 8.934 -15.447 1 20.6 225 LEU D C 1
ATOM 11092 O O . LEU D 1 225 ? -27.456 9.336 -14.502 1 21.06 225 LEU D O 1
ATOM 11097 N N . GLN D 1 226 ? -26.809 9.502 -16.665 1 19.22 226 GLN D N 1
ATOM 11098 C CA . GLN D 1 226 ? -27.728 10.597 -16.933 1 19.5 226 GLN D CA 1
ATOM 11099 C C . GLN D 1 226 ? -29.162 9.972 -16.914 1 20.95 226 GLN D C 1
ATOM 11100 O O . GLN D 1 226 ? -29.387 8.888 -17.458 1 20.8 226 GLN D O 1
ATOM 11106 N N . VAL D 1 227 ? -30.099 10.629 -16.244 1 21.91 227 VAL D N 1
ATOM 11107 C CA . VAL D 1 227 ? -31.496 10.206 -16.236 1 23.8 227 VAL D CA 1
ATOM 11108 C C . VAL D 1 227 ? -32.36 11.454 -16.502 1 26.97 227 VAL D C 1
ATOM 11109 O O . VAL D 1 227 ? -31.899 12.592 -16.332 1 26.47 227 VAL D O 1
ATOM 11113 N N . ASP D 1 228 ? -33.64 11.248 -16.851 1 30.41 228 ASP D N 1
ATOM 11114 C CA . ASP D 1 228 ? -34.591 12.359 -17.026 1 33.72 228 ASP D CA 1
ATOM 11115 C C . ASP D 1 228 ? -34.737 13.099 -15.698 1 36.19 228 ASP D C 1
ATOM 11116 O O . ASP D 1 228 ? -34.709 12.462 -14.649 1 36.08 228 ASP D O 1
ATOM 11121 N N . ALA D 1 229 ? -34.792 14.436 -15.729 1 38.4 229 ALA D N 1
ATOM 11122 C CA . ALA D 1 229 ? -34.815 15.252 -14.507 1 41.21 229 ALA D CA 1
ATOM 11123 C C . ALA D 1 229 ? -35.951 14.939 -13.504 1 44.11 229 ALA D C 1
ATOM 11124 O O . ALA D 1 229 ? -35.755 15.148 -12.305 1 44.96 229 ALA D O 1
ATOM 11126 N N . GLN D 1 230 ? -37.088 14.413 -13.956 1 45.74 230 GLN D N 1
ATOM 11127 C CA . GLN D 1 230 ? -38.168 14.039 -13.031 1 48.12 230 GLN D CA 1
ATOM 11128 C C . GLN D 1 230 ? -37.994 12.665 -12.422 1 49.86 230 GLN D C 1
ATOM 11129 O O . GLN D 1 230 ? -38.726 12.341 -11.489 1 50.58 230 GLN D O 1
ATOM 11135 N N . ASP D 1 231 ? -37.088 11.819 -12.968 1 50.18 231 ASP D N 1
ATOM 11136 C CA . ASP D 1 231 ? -36.937 10.447 -12.498 1 50.32 231 ASP D CA 1
ATOM 11137 C C . ASP D 1 231 ? -36.682 10.351 -11.019 1 49.65 231 ASP D C 1
ATOM 11138 O O . ASP D 1 231 ? -36.093 11.244 -10.415 1 49.72 231 ASP D O 1
ATOM 11143 N N . HIS D 1 232 ? -37.227 9.3 -10.445 1 48.94 232 HIS D N 1
ATOM 11144 C CA . HIS D 1 232 ? -37.144 8.922 -9.045 1 48.78 232 HIS D CA 1
ATOM 11145 C C . HIS D 1 232 ? -36.252 7.708 -8.948 1 46.43 232 HIS D C 1
ATOM 11146 O O . HIS D 1 232 ? -36.267 6.879 -9.865 1 45.91 232 HIS D O 1
ATOM 11153 N N . ILE D 1 233 ? -35.584 7.516 -7.799 1 44.86 233 ILE D N 1
ATOM 11154 C CA . ILE D 1 233 ? -34.773 6.329 -7.602 1 44.39 233 ILE D CA 1
ATOM 11155 C C . ILE D 1 233 ? -35.627 5.036 -7.619 1 43.64 233 ILE D C 1
ATOM 11156 O O . ILE D 1 233 ? -35.109 3.982 -7.988 1 43.52 233 ILE D O 1
ATOM 11161 N N . ASP D 1 234 ? -36.941 5.12 -7.319 1 43.26 234 ASP D N 1
ATOM 11162 C CA . ASP D 1 234 ? -37.802 3.922 -7.359 1 43.57 234 ASP D CA 1
ATOM 11163 C C . ASP D 1 234 ? -38.116 3.446 -8.802 1 42.32 234 ASP D C 1
ATOM 11164 O O . ASP D 1 234 ? -38.597 2.332 -8.987 1 42.75 234 ASP D O 1
ATOM 11169 N N . ASN D 1 235 ? -37.816 4.27 -9.811 1 40.94 235 ASN D N 1
ATOM 11170 C CA . ASN D 1 235 ? -37.921 3.889 -11.221 1 39.85 235 ASN D CA 1
ATOM 11171 C C . ASN D 1 235 ? -36.647 3.107 -11.669 1 37.44 235 ASN D C 1
ATOM 11172 O O . ASN D 1 235 ? -36.592 2.627 -12.8 1 36.84 235 ASN D O 1
ATOM 11177 N N . TRP D 1 236 ? -35.61 3.024 -10.81 1 35.52 236 TRP D N 1
ATOM 11178 C CA . TRP D 1 236 ? -34.337 2.438 -11.16 1 33.75 236 TRP D CA 1
ATOM 11179 C C . TRP D 1 236 ? -33.905 1.317 -10.252 1 33.37 236 TRP D C 1
ATOM 11180 O O . TRP D 1 236 ? -33.213 1.542 -9.26 1 33.53 236 TRP D O 1
ATOM 11191 N N . SER D 1 237 ? -34.275 0.093 -10.61 1 32.71 237 SER D N 1
ATOM 11192 C CA . SER D 1 237 ? -33.834 -1.082 -9.866 1 32.38 237 SER D CA 1
ATOM 11193 C C . SER D 1 237 ? -32.323 -1.264 -10.095 1 31.68 237 SER D C 1
ATOM 11194 O O . SER D 1 237 ? -31.771 -0.71 -11.059 1 31.34 237 SER D O 1
ATOM 11197 N N . ASP D 1 238 ? -31.661 -2.1 -9.272 1 30.88 238 ASP D N 1
ATOM 11198 C CA . ASP D 1 238 ? -30.228 -2.369 -9.462 1 31.16 238 ASP D CA 1
ATOM 11199 C C . ASP D 1 238 ? -29.981 -2.992 -10.832 1 30.74 238 ASP D C 1
ATOM 11200 O O . ASP D 1 238 ? -29.047 -2.584 -11.523 1 30.77 238 ASP D O 1
ATOM 11205 N N . ASP D 1 239 ? -30.881 -3.901 -11.258 1 30.15 239 ASP D N 1
ATOM 11206 C CA . ASP D 1 239 ? -30.801 -4.541 -12.575 1 30.78 239 ASP D CA 1
ATOM 11207 C C . ASP D 1 239 ? -30.863 -3.5 -13.708 1 29.75 239 ASP D C 1
ATOM 11208 O O . ASP D 1 239 ? -30.106 -3.6 -14.669 1 29.63 239 ASP D O 1
ATOM 11213 N N . ARG D 1 240 ? -31.795 -2.544 -13.622 1 28.59 240 ARG D N 1
ATOM 11214 C CA . ARG D 1 240 ? -31.935 -1.524 -14.655 1 28.17 240 ARG D CA 1
ATOM 11215 C C . ARG D 1 240 ? -30.705 -0.605 -14.697 1 27.88 240 ARG D C 1
ATOM 11216 O O . ARG D 1 240 ? -30.263 -0.197 -15.777 1 27.56 240 ARG D O 1
ATOM 11224 N N . ILE D 1 241 ? -30.145 -0.288 -13.52 1 27.54 241 ILE D N 1
ATOM 11225 C CA . ILE D 1 241 ? -28.959 0.575 -13.449 1 27.26 241 ILE D CA 1
ATOM 11226 C C . ILE D 1 241 ? -27.764 -0.095 -14.149 1 27.03 241 ILE D C 1
ATOM 11227 O O . ILE D 1 241 ? -27.136 0.514 -15.023 1 26.77 241 ILE D O 1
ATOM 11232 N N . TRP D 1 242 ? -27.46 -1.34 -13.762 1 26.52 242 TRP D N 1
ATOM 11233 C CA . TRP D 1 242 ? -26.345 -2.054 -14.363 1 26.96 242 TRP D CA 1
ATOM 11234 C C . TRP D 1 242 ? -26.544 -2.326 -15.877 1 26.94 242 TRP D C 1
ATOM 11235 O O . TRP D 1 242 ? -25.576 -2.198 -16.625 1 26.71 242 TRP D O 1
ATOM 11246 N N . SER D 1 243 ? -27.791 -2.64 -16.333 1 26.97 243 SER D N 1
ATOM 11247 C CA . SER D 1 243 ? -28.069 -2.866 -17.756 1 27.21 243 SER D CA 1
ATOM 11248 C C . SER D 1 243 ? -27.84 -1.588 -18.574 1 25.91 243 SER D C 1
ATOM 11249 O O . SER D 1 243 ? -27.247 -1.645 -19.651 1 26.02 243 SER D O 1
ATOM 11252 N N . GLU D 1 244 ? -28.242 -0.442 -18.029 1 24.26 244 GLU D N 1
ATOM 11253 C CA . GLU D 1 244 ? -28.071 0.838 -18.699 1 23.7 244 GLU D CA 1
ATOM 11254 C C . GLU D 1 244 ? -26.581 1.253 -18.716 1 23.86 244 GLU D C 1
ATOM 11255 O O . GLU D 1 244 ? -26.095 1.776 -19.724 1 23.88 244 GLU D O 1
ATOM 11261 N N . LEU D 1 245 ? -25.854 0.995 -17.619 1 23.4 245 LEU D N 1
ATOM 11262 C CA . LEU D 1 245 ? -24.419 1.301 -17.571 1 22.66 245 LEU D CA 1
ATOM 11263 C C . LEU D 1 245 ? -23.664 0.449 -18.606 1 23.56 245 LEU D C 1
ATOM 11264 O O . LEU D 1 245 ? -22.862 0.987 -19.36 1 22.87 245 LEU D O 1
ATOM 11269 N N . HIS D 1 246 ? -23.973 -0.869 -18.692 1 24.87 246 HIS D N 1
ATOM 11270 C CA . HIS D 1 246 ? -23.327 -1.745 -19.678 1 26.26 246 HIS D CA 1
ATOM 11271 C C . HIS D 1 246 ? -23.633 -1.245 -21.104 1 26.44 246 HIS D C 1
ATOM 11272 O O . HIS D 1 246 ? -22.729 -1.168 -21.935 1 26.93 246 HIS D O 1
ATOM 11279 N N . ALA D 1 247 ? -24.9 -0.88 -21.378 1 26.22 247 ALA D N 1
ATOM 11280 C CA . ALA D 1 247 ? -25.275 -0.391 -22.707 1 25.76 247 ALA D CA 1
ATOM 11281 C C . ALA D 1 247 ? -24.547 0.899 -23.09 1 25.44 247 ALA D C 1
ATOM 11282 O O . ALA D 1 247 ? -24.04 0.983 -24.216 1 26.2 247 ALA D O 1
ATOM 11284 N N . ARG D 1 248 ? -24.481 1.88 -22.173 1 23.4 248 ARG D N 1
ATOM 11285 C CA . ARG D 1 248 ? -23.849 3.171 -22.464 1 23.52 248 ARG D CA 1
ATOM 11286 C C . ARG D 1 248 ? -22.335 3.132 -22.527 1 24.07 248 ARG D C 1
ATOM 11287 O O . ARG D 1 248 ? -21.731 3.961 -23.216 1 24.06 248 ARG D O 1
ATOM 11295 N N . LEU D 1 249 ? -21.723 2.206 -21.796 1 24.01 249 LEU D N 1
ATOM 11296 C CA . LEU D 1 249 ? -20.263 2.096 -21.766 1 25.17 249 LEU D CA 1
ATOM 11297 C C . LEU D 1 249 ? -19.702 1.091 -22.777 1 27.38 249 LEU D C 1
ATOM 11298 O O . LEU D 1 249 ? -18.488 0.948 -22.877 1 27.06 249 LEU D O 1
ATOM 11303 N N . GLU D 1 250 ? -20.573 0.417 -23.546 1 29.07 250 GLU D N 1
ATOM 11304 C CA . GLU D 1 250 ? -20.165 -0.557 -24.541 1 31.32 250 GLU D CA 1
ATOM 11305 C C . GLU D 1 250 ? -19.169 0.025 -25.558 1 32.54 250 GLU D C 1
ATOM 11306 O O . GLU D 1 250 ? -19.313 1.166 -25.998 1 33.04 250 GLU D O 1
ATOM 11312 N N . THR D 1 251 ? -18.137 -0.747 -25.895 1 33.45 251 THR D N 1
ATOM 11313 C CA . THR D 1 251 ? -17.165 -0.346 -26.905 1 35.39 251 THR D CA 1
ATOM 11314 C C . THR D 1 251 ? -17.019 -1.469 -27.941 1 37.75 251 THR D C 1
ATOM 11315 O O . THR D 1 251 ? -17.249 -2.643 -27.626 1 37.21 251 THR D O 1
ATOM 11319 N N . ARG D 1 252 ? -16.581 -1.115 -29.158 1 39.44 252 ARG D N 1
ATOM 11320 C CA . ARG D 1 252 ? -16.353 -2.099 -30.211 1 41.51 252 ARG D CA 1
ATOM 11321 C C . ARG D 1 252 ? -15.258 -3.085 -29.801 1 42.67 252 ARG D C 1
ATOM 11322 O O . ARG D 1 252 ? -15.37 -4.266 -30.118 1 43.18 252 ARG D O 1
ATOM 11330 N N . ASP D 1 253 ? -14.227 -2.632 -29.053 1 43.18 253 ASP D N 1
ATOM 11331 C CA . ASP D 1 253 ? -13.16 -3.543 -28.607 1 43.98 253 ASP D CA 1
ATOM 11332 C C . ASP D 1 253 ? -13.52 -4.39 -27.354 1 43.98 253 ASP D C 1
ATOM 11333 O O . ASP D 1 253 ? -12.664 -5.101 -26.843 1 44.77 253 ASP D O 1
ATOM 11338 N N . GLY D 1 254 ? -14.76 -4.297 -26.878 1 43.12 254 GLY D N 1
ATOM 11339 C CA . GLY D 1 254 ? -15.256 -5.09 -25.754 1 42.6 254 GLY D CA 1
ATOM 11340 C C . GLY D 1 254 ? -14.843 -4.695 -24.347 1 41.84 254 GLY D C 1
ATOM 11341 O O . GLY D 1 254 ? -14.147 -5.452 -23.676 1 42.96 254 GLY D O 1
ATOM 11342 N N . PHE D 1 255 ? -15.349 -3.568 -23.848 1 40.03 255 PHE D N 1
ATOM 11343 C CA . PHE D 1 255 ? -15.087 -3.102 -22.484 1 38.28 255 PHE D CA 1
ATOM 11344 C C . PHE D 1 255 ? -15.746 -4.001 -21.43 1 37.21 255 PHE D C 1
ATOM 11345 O O . PHE D 1 255 ? -16.895 -4.41 -21.597 1 38.17 255 PHE D O 1
ATOM 11353 N N . LYS D 1 256 ? -15.044 -4.268 -20.329 1 35.29 256 LYS D N 1
ATOM 11354 C CA . LYS D 1 256 ? -15.586 -5.096 -19.255 1 34.4 256 LYS D CA 1
ATOM 11355 C C . LYS D 1 256 ? -15.928 -4.232 -18.039 1 32.44 256 LYS D C 1
ATOM 11356 O O . LYS D 1 256 ? -15.031 -3.773 -17.333 1 31.84 256 LYS D O 1
ATOM 11362 N N . LEU D 1 257 ? -17.227 -3.992 -17.81 1 30.52 257 LEU D N 1
ATOM 11363 C CA . LEU D 1 257 ? -17.671 -3.197 -16.667 1 29.06 257 LEU D CA 1
ATOM 11364 C C . LEU D 1 257 ? -17.756 -4.11 -15.448 1 28.64 257 LEU D C 1
ATOM 11365 O O . LEU D 1 257 ? -18.485 -5.104 -15.477 1 28.83 257 LEU D O 1
ATOM 11370 N N . LEU D 1 258 ? -17.021 -3.79 -14.383 1 28.03 258 LEU D N 1
ATOM 11371 C CA . LEU D 1 258 ? -17.038 -4.624 -13.186 1 28.9 258 LEU D CA 1
ATOM 11372 C C . LEU D 1 258 ? -18.172 -4.202 -12.277 1 29.91 258 LEU D C 1
ATOM 11373 O O . LEU D 1 258 ? -18.219 -3.054 -11.831 1 29.7 258 LEU D O 1
ATOM 11378 N N . GLU D 1 259 ? -19.109 -5.12 -12.035 1 30.39 259 GLU D N 1
ATOM 11379 C CA . GLU D 1 259 ? -20.274 -4.795 -11.226 1 30.85 259 GLU D CA 1
ATOM 11380 C C . GLU D 1 259 ? -20.162 -5.303 -9.784 1 31.48 259 GLU D C 1
ATOM 11381 O O . GLU D 1 259 ? -19.323 -6.14 -9.454 1 32.89 259 GLU D O 1
ATOM 11387 N N . GLY D 1 260 ? -21.002 -4.771 -8.919 1 30.27 260 GLY D N 1
ATOM 11388 C CA . GLY D 1 260 ? -21.041 -5.177 -7.522 1 29.31 260 GLY D CA 1
ATOM 11389 C C . GLY D 1 260 ? -22.282 -4.63 -6.854 1 28.2 260 GLY D C 1
ATOM 11390 O O . GLY D 1 260 ? -23.13 -4.002 -7.498 1 28.15 260 GLY D O 1
ATOM 11391 N N . PRO D 1 261 ? -22.4 -4.844 -5.549 1 26.82 261 PRO D N 1
ATOM 11392 C CA . PRO D 1 261 ? -23.544 -4.289 -4.825 1 26.4 261 PRO D CA 1
ATOM 11393 C C . PRO D 1 261 ? -23.54 -2.774 -4.849 1 26.12 261 PRO D C 1
ATOM 11394 O O . PRO D 1 261 ? -22.495 -2.14 -4.764 1 25.75 261 PRO D O 1
ATOM 11398 N N . ILE D 1 262 ? -24.714 -2.211 -5.013 1 26.19 262 ILE D N 1
ATOM 11399 C CA . ILE D 1 262 ? -24.904 -0.778 -4.965 1 27.15 262 ILE D CA 1
ATOM 11400 C C . ILE D 1 262 ? -25.227 -0.45 -3.48 1 28.35 262 ILE D C 1
ATOM 11401 O O . ILE D 1 262 ? -26.319 -0.763 -3.004 1 28.88 262 ILE D O 1
ATOM 11406 N N . PHE D 1 263 ? -24.246 0.054 -2.738 1 28.69 263 PHE D N 1
ATOM 11407 C CA . PHE D 1 263 ? -24.447 0.407 -1.327 1 30.16 263 PHE D CA 1
ATOM 11408 C C . PHE D 1 263 ? -25.348 1.644 -1.235 1 30.63 263 PHE D C 1
ATOM 11409 O O . PHE D 1 263 ? -26.233 1.708 -0.376 1 31.44 263 PHE D O 1
ATOM 11417 N N . GLN D 1 264 ? -25.169 2.596 -2.181 1 29.49 264 GLN D N 1
ATOM 11418 C CA . GLN D 1 264 ? -25.951 3.819 -2.217 1 28.86 264 GLN D CA 1
ATOM 11419 C C . GLN D 1 264 ? -26.412 4.144 -3.635 1 28.41 264 GLN D C 1
ATOM 11420 O O . GLN D 1 264 ? -25.628 3.976 -4.564 1 28.02 264 GLN D O 1
ATOM 11426 N N . LYS D 1 265 ? -27.636 4.661 -3.805 1 28.54 265 LYS D N 1
ATOM 11427 C CA . LYS D 1 265 ? -28.126 5.183 -5.085 1 28.61 265 LYS D CA 1
ATOM 11428 C C . LYS D 1 265 ? -29 6.422 -4.832 1 29.56 265 LYS D C 1
ATOM 11429 O O . LYS D 1 265 ? -29.772 6.452 -3.872 1 29.59 265 LYS D O 1
ATOM 11435 N N . GLY D 1 266 ? -28.809 7.452 -5.646 1 29.7 266 GLY D N 1
ATOM 11436 C CA . GLY D 1 266 ? -29.559 8.684 -5.481 1 30.36 266 GLY D CA 1
ATOM 11437 C C . GLY D 1 266 ? -29.518 9.566 -6.704 1 30.08 266 GLY D C 1
ATOM 11438 O O . GLY D 1 266 ? -28.547 9.535 -7.474 1 29.8 266 GLY D O 1
ATOM 11439 N N . ILE D 1 267 ? -30.545 10.391 -6.859 1 29.9 267 ILE D N 1
ATOM 11440 C CA . ILE D 1 267 ? -30.614 11.294 -7.986 1 30.7 267 ILE D CA 1
ATOM 11441 C C . ILE D 1 267 ? -30.216 12.708 -7.562 1 30.84 267 ILE D C 1
ATOM 11442 O O . ILE D 1 267 ? -30.67 13.209 -6.53 1 30.89 267 ILE D O 1
ATOM 11447 N N . VAL D 1 268 ? -29.314 13.324 -8.324 1 30.42 268 VAL D N 1
ATOM 11448 C CA . VAL D 1 268 ? -28.869 14.669 -8.043 1 30.51 268 VAL D CA 1
ATOM 11449 C C . VAL D 1 268 ? -29.135 15.555 -9.24 1 29.05 268 VAL D C 1
ATOM 11450 O O . VAL D 1 268 ? -28.796 15.204 -10.374 1 27.01 268 VAL D O 1
ATOM 11454 N N . SER D 1 269 ? -29.828 16.666 -8.999 1 29.79 269 SER D N 1
ATOM 11455 C CA . SER D 1 269 ? -30.152 17.591 -10.07 1 30.76 269 SER D CA 1
ATOM 11456 C C . SER D 1 269 ? -28.899 18.355 -10.536 1 30.41 269 SER D C 1
ATOM 11457 O O . SER D 1 269 ? -27.904 18.428 -9.816 1 31.02 269 SER D O 1
ATOM 11460 N N . MET D 1 270 ? -28.916 18.836 -11.776 1 29.76 270 MET D N 1
ATOM 11461 C CA . MET D 1 270 ? -27.791 19.542 -12.394 1 29.8 270 MET D CA 1
ATOM 11462 C C . MET D 1 270 ? -28.212 20.975 -12.658 1 28.87 270 MET D C 1
ATOM 11463 O O . MET D 1 270 ? -29.238 21.175 -13.315 1 28.6 270 MET D O 1
ATOM 11468 N N . ARG D 1 271 ? -27.441 21.975 -12.154 1 27.4 271 ARG D N 1
ATOM 11469 C CA . ARG D 1 271 ? -27.809 23.349 -12.401 1 26.05 271 ARG D CA 1
ATOM 11470 C C . ARG D 1 271 ? -26.625 24.251 -12.554 1 23.42 271 ARG D C 1
ATOM 11471 O O . ARG D 1 271 ? -25.529 23.947 -12.107 1 23.93 271 ARG D O 1
ATOM 11479 N N . SER D 1 272 ? -26.861 25.376 -13.217 1 21.39 272 SER D N 1
ATOM 11480 C CA . SER D 1 272 ? -25.898 26.45 -13.302 1 20.58 272 SER D CA 1
ATOM 11481 C C . SER D 1 272 ? -26.555 27.624 -12.553 1 20.99 272 SER D C 1
ATOM 11482 O O . SER D 1 272 ? -27.736 27.896 -12.745 1 21.59 272 SER D O 1
ATOM 11485 N N . PHE D 1 273 ? -25.796 28.314 -11.72 1 20.82 273 PHE D N 1
ATOM 11486 C CA . PHE D 1 273 ? -26.336 29.436 -10.957 1 20.78 273 PHE D CA 1
ATOM 11487 C C . PHE D 1 273 ? -25.239 30.419 -10.66 1 20.63 273 PHE D C 1
ATOM 11488 O O . PHE D 1 273 ? -24.138 30.006 -10.314 1 20.98 273 PHE D O 1
ATOM 11496 N N . VAL D 1 274 ? -25.509 31.717 -10.829 1 20.7 274 VAL D N 1
ATOM 11497 C CA . VAL D 1 274 ? -24.547 32.764 -10.5 1 20.57 274 VAL D CA 1
ATOM 11498 C C . VAL D 1 274 ? -25.335 33.884 -9.82 1 21.2 274 VAL D C 1
ATOM 11499 O O . VAL D 1 274 ? -26.377 34.308 -10.33 1 20.35 274 VAL D O 1
ATOM 11503 N N . CYS D 1 275 ? -24.866 34.335 -8.647 1 21.78 275 CYS D N 1
ATOM 11504 C CA . CYS D 1 275 ? -25.466 35.461 -7.944 1 22.05 275 CYS D CA 1
ATOM 11505 C C . CYS D 1 275 ? -24.49 36.641 -8.079 1 22.88 275 CYS D C 1
ATOM 11506 O O . CYS D 1 275 ? -23.292 36.484 -7.834 1 22.69 275 CYS D O 1
ATOM 11509 N N . ASP D 1 276 ? -24.993 37.809 -8.457 1 23.17 276 ASP D N 1
ATOM 11510 C CA . ASP D 1 276 ? -24.164 39.007 -8.613 1 24.33 276 ASP D CA 1
ATOM 11511 C C . ASP D 1 276 ? -24.942 40.167 -7.983 1 25.21 276 ASP D C 1
ATOM 11512 O O . ASP D 1 276 ? -26.067 40.425 -8.384 1 25.14 276 ASP D O 1
ATOM 11517 N N . PRO D 1 277 ? -24.41 40.823 -6.943 1 26.01 277 PRO D N 1
ATOM 11518 C CA . PRO D 1 277 ? -23.07 40.657 -6.376 1 26.76 277 PRO D CA 1
ATOM 11519 C C . PRO D 1 277 ? -22.936 39.521 -5.377 1 27.39 277 PRO D C 1
ATOM 11520 O O . PRO D 1 277 ? -23.912 38.839 -5.066 1 28.06 277 PRO D O 1
ATOM 11524 N N . MET D 1 278 ? -21.707 39.286 -4.919 1 26.69 278 MET D N 1
ATOM 11525 C CA . MET D 1 278 ? -21.42 38.28 -3.903 1 26.96 278 MET D CA 1
ATOM 11526 C C . MET D 1 278 ? -21.113 38.959 -2.554 1 28.1 278 MET D C 1
ATOM 11527 O O . MET D 1 278 ? -20.435 38.373 -1.722 1 27.95 278 MET D O 1
ATOM 11532 N N . GLN D 1 279 ? -21.577 40.196 -2.348 1 29.45 279 GLN D N 1
ATOM 11533 C CA . GLN D 1 279 ? -21.332 40.929 -1.127 1 30.65 279 GLN D CA 1
ATOM 11534 C C . GLN D 1 279 ? -22.406 41.978 -0.922 1 31.65 279 GLN D C 1
ATOM 11535 O O . GLN D 1 279 ? -23.025 42.445 -1.882 1 31.53 279 GLN D O 1
ATOM 11541 N N . HIS D 1 280 ? -22.607 42.357 0.339 1 32.32 280 HIS D N 1
ATOM 11542 C CA . HIS D 1 280 ? -23.57 43.376 0.716 1 33.35 280 HIS D CA 1
ATOM 11543 C C . HIS D 1 280 ? -23.121 43.87 2.079 1 34.11 280 HIS D C 1
ATOM 11544 O O . HIS D 1 280 ? -23.177 43.119 3.057 1 34.34 280 HIS D O 1
ATOM 11551 N N . GLY D 1 281 ? -22.594 45.092 2.125 1 34 281 GLY D N 1
ATOM 11552 C CA . GLY D 1 281 ? -22.076 45.658 3.363 1 34.03 281 GLY D CA 1
ATOM 11553 C C . GLY D 1 281 ? -20.889 44.858 3.867 1 33.16 281 GLY D C 1
ATOM 11554 O O . GLY D 1 281 ? -19.913 44.658 3.141 1 32.99 281 GLY D O 1
ATOM 11555 N N . ARG D 1 282 ? -21.001 44.326 5.079 1 32.68 282 ARG D N 1
ATOM 11556 C CA . ARG D 1 282 ? -19.937 43.507 5.664 1 32.4 282 ARG D CA 1
ATOM 11557 C C . ARG D 1 282 ? -20.135 41.999 5.434 1 31.28 282 ARG D C 1
ATOM 11558 O O . ARG D 1 282 ? -19.361 41.202 5.955 1 31.37 282 ARG D O 1
ATOM 11566 N N . LEU D 1 283 ? -21.152 41.599 4.647 1 30.31 283 LEU D N 1
ATOM 11567 C CA . LEU D 1 283 ? -21.391 40.19 4.342 1 29.95 283 LEU D CA 1
ATOM 11568 C C . LEU D 1 283 ? -20.745 39.846 2.996 1 29.8 283 LEU D C 1
ATOM 11569 O O . LEU D 1 283 ? -20.965 40.551 2.013 1 29.57 283 LEU D O 1
ATOM 11574 N N . PHE D 1 284 ? -19.956 38.77 2.947 1 29.1 284 PHE D N 1
ATOM 11575 C CA . PHE D 1 284 ? -19.288 38.342 1.721 1 28.32 284 PHE D CA 1
ATOM 11576 C C . PHE D 1 284 ? -19.582 36.855 1.496 1 27.1 284 PHE D C 1
ATOM 11577 O O . PHE D 1 284 ? -19.325 36.067 2.402 1 27.36 284 PHE D O 1
ATOM 11585 N N . LEU D 1 285 ? -20.131 36.463 0.316 1 25.14 285 LEU D N 1
ATOM 11586 C CA . LEU D 1 285 ? -20.433 35.063 -0.007 1 23.91 285 LEU D CA 1
ATOM 11587 C C . LEU D 1 285 ? -19.268 34.409 -0.727 1 23.87 285 LEU D C 1
ATOM 11588 O O . LEU D 1 285 ? -18.574 35.07 -1.497 1 23.37 285 LEU D O 1
ATOM 11593 N N . ALA D 1 286 ? -19.109 33.099 -0.551 1 22.78 286 ALA D N 1
ATOM 11594 C CA . ALA D 1 286 ? -18.075 32.354 -1.251 1 22.5 286 ALA D CA 1
ATOM 11595 C C . ALA D 1 286 ? -18.58 30.934 -1.513 1 21.29 286 ALA D C 1
ATOM 11596 O O . ALA D 1 286 ? -19.38 30.397 -0.738 1 20.75 286 ALA D O 1
ATOM 11598 N N . GLY D 1 287 ? -18.115 30.345 -2.601 1 20.46 287 GLY D N 1
ATOM 11599 C CA . GLY D 1 287 ? -18.475 28.975 -2.94 1 20.22 287 GLY D CA 1
ATOM 11600 C C . GLY D 1 287 ? -19.914 28.798 -3.39 1 20.17 287 GLY D C 1
ATOM 11601 O O . GLY D 1 287 ? -20.507 29.7 -4.001 1 20.35 287 GLY D O 1
ATOM 11602 N N . ASP D 1 288 ? -20.491 27.629 -3.082 1 19.5 288 ASP D N 1
ATOM 11603 C CA . ASP D 1 288 ? -21.875 27.278 -3.48 1 19.55 288 ASP D CA 1
ATOM 11604 C C . ASP D 1 288 ? -22.955 28.257 -2.975 1 20.78 288 ASP D C 1
ATOM 11605 O O . ASP D 1 288 ? -24.064 28.259 -3.502 1 22.52 288 ASP D O 1
ATOM 11610 N N . ALA D 1 289 ? -22.652 29.057 -1.937 1 21.68 289 ALA D N 1
ATOM 11611 C CA . ALA D 1 289 ? -23.595 30.087 -1.472 1 21.8 289 ALA D CA 1
ATOM 11612 C C . ALA D 1 289 ? -23.77 31.174 -2.559 1 21.61 289 ALA D C 1
ATOM 11613 O O . ALA D 1 289 ? -24.801 31.838 -2.588 1 22.25 289 ALA D O 1
ATOM 11615 N N . ALA D 1 290 ? -22.771 31.365 -3.437 1 20.91 290 ALA D N 1
ATOM 11616 C CA . ALA D 1 290 ? -22.803 32.391 -4.472 1 21.19 290 ALA D CA 1
ATOM 11617 C C . ALA D 1 290 ? -23.028 31.861 -5.903 1 20.72 290 ALA D C 1
ATOM 11618 O O . ALA D 1 290 ? -23.537 32.592 -6.748 1 21.64 290 ALA D O 1
ATOM 11620 N N . HIS D 1 291 ? -22.629 30.616 -6.179 1 19.15 291 HIS D N 1
ATOM 11621 C CA . HIS D 1 291 ? -22.709 30.081 -7.54 1 18.66 291 HIS D CA 1
ATOM 11622 C C . HIS D 1 291 ? -22.659 28.555 -7.542 1 19.44 291 HIS D C 1
ATOM 11623 O O . HIS D 1 291 ? -22.099 27.948 -6.625 1 19.83 291 HIS D O 1
ATOM 11630 N N . ILE D 1 292 ? -23.285 27.946 -8.546 1 19.62 292 ILE D N 1
ATOM 11631 C CA . ILE D 1 292 ? -23.326 26.494 -8.721 1 19.22 292 ILE D CA 1
ATOM 11632 C C . ILE D 1 292 ? -22.969 26.168 -10.176 1 19.54 292 ILE D C 1
ATOM 11633 O O . ILE D 1 292 ? -23.283 26.927 -11.101 1 20 292 ILE D O 1
ATOM 11638 N N . VAL D 1 293 ? -22.278 25.043 -10.376 1 19 293 VAL D N 1
ATOM 11639 C CA . VAL D 1 293 ? -21.96 24.548 -11.715 1 18.23 293 VAL D CA 1
ATOM 11640 C C . VAL D 1 293 ? -22.456 23.104 -11.796 1 18.74 293 VAL D C 1
ATOM 11641 O O . VAL D 1 293 ? -22.522 22.402 -10.767 1 20.62 293 VAL D O 1
ATOM 11645 N N . PRO D 1 294 ? -22.814 22.637 -13.002 1 19.57 294 PRO D N 1
ATOM 11646 C CA . PRO D 1 294 ? -23.125 21.212 -13.165 1 19.83 294 PRO D CA 1
ATOM 11647 C C . PRO D 1 294 ? -21.8 20.43 -12.964 1 20.1 294 PRO D C 1
ATOM 11648 O O . PRO D 1 294 ? -20.732 20.891 -13.388 1 20.27 294 PRO D O 1
ATOM 11652 N N . PRO D 1 295 ? -21.851 19.285 -12.255 1 20.32 295 PRO D N 1
ATOM 11653 C CA . PRO D 1 295 ? -20.606 18.61 -11.822 1 20.34 295 PRO D CA 1
ATOM 11654 C C . PRO D 1 295 ? -19.802 17.877 -12.882 1 20.35 295 PRO D C 1
ATOM 11655 O O . PRO D 1 295 ? -18.717 17.344 -12.581 1 20.24 295 PRO D O 1
ATOM 11659 N N . THR D 1 296 ? -20.238 17.942 -14.148 1 20.46 296 THR D N 1
ATOM 11660 C CA . THR D 1 296 ? -19.485 17.337 -15.256 1 20.27 296 THR D CA 1
ATOM 11661 C C . THR D 1 296 ? -18.032 17.875 -15.325 1 20.33 296 THR D C 1
ATOM 11662 O O . THR D 1 296 ? -17.108 17.119 -15.586 1 20.77 296 THR D O 1
ATOM 11666 N N . GLY D 1 297 ? -17.849 19.164 -15.059 1 20.6 297 GLY D N 1
ATOM 11667 C CA . GLY D 1 297 ? -16.532 19.781 -15.105 1 20.99 297 GLY D CA 1
ATOM 11668 C C . GLY D 1 297 ? -15.728 19.735 -13.81 1 21.33 297 GLY D C 1
ATOM 11669 O O . GLY D 1 297 ? -14.563 20.133 -13.819 1 21.49 297 GLY D O 1
ATOM 11670 N N . ALA D 1 298 ? -16.345 19.293 -12.667 1 21.9 298 ALA D N 1
ATOM 11671 C CA . ALA D 1 298 ? -15.647 19.201 -11.368 1 21.53 298 ALA D CA 1
ATOM 11672 C C . ALA D 1 298 ? -14.965 20.528 -10.982 1 20.57 298 ALA D C 1
ATOM 11673 O O . ALA D 1 298 ? -13.76 20.568 -10.707 1 20.46 298 ALA D O 1
ATOM 11675 N N . LYS D 1 299 ? -15.734 21.614 -10.982 1 19.41 299 LYS D N 1
ATOM 11676 C CA . LYS D 1 299 ? -15.203 22.952 -10.696 1 19.61 299 LYS D CA 1
ATOM 11677 C C . LYS D 1 299 ? -15.666 23.535 -9.343 1 20.43 299 LYS D C 1
ATOM 11678 O O . LYS D 1 299 ? -15.072 24.496 -8.881 1 21.6 299 LYS D O 1
ATOM 11684 N N . GLY D 1 300 ? -16.719 23.004 -8.752 1 20.29 300 GLY D N 1
ATOM 11685 C CA . GLY D 1 300 ? -17.322 23.584 -7.558 1 20.32 300 GLY D CA 1
ATOM 11686 C C . GLY D 1 300 ? -16.418 23.837 -6.364 1 20.39 300 GLY D C 1
ATOM 11687 O O . GLY D 1 300 ? -16.293 24.977 -5.9 1 20.07 300 GLY D O 1
ATOM 11688 N N . LEU D 1 301 ? -15.799 22.777 -5.823 1 20.31 301 LEU D N 1
ATOM 11689 C CA . LEU D 1 301 ? -14.866 22.962 -4.68 1 20.63 301 LEU D CA 1
ATOM 11690 C C . LEU D 1 301 ? -13.693 23.871 -5.101 1 19.8 301 LEU D C 1
ATOM 11691 O O . LEU D 1 301 ? -13.253 24.755 -4.339 1 19.98 301 LEU D O 1
ATOM 11696 N N . ASN D 1 302 ? -13.226 23.701 -6.355 1 19.27 302 ASN D N 1
ATOM 11697 C CA . ASN D 1 302 ? -12.119 24.496 -6.845 1 19.23 302 ASN D CA 1
ATOM 11698 C C . ASN D 1 302 ? -12.454 25.997 -6.923 1 19.37 302 ASN D C 1
ATOM 11699 O O . ASN D 1 302 ? -11.599 26.84 -6.652 1 19.96 302 ASN D O 1
ATOM 11704 N N . LEU D 1 303 ? -13.686 26.33 -7.289 1 18.85 303 LEU D N 1
ATOM 11705 C CA . LEU D 1 303 ? -14.142 27.725 -7.341 1 19.67 303 LEU D CA 1
ATOM 11706 C C . LEU D 1 303 ? -14.307 28.272 -5.939 1 19.66 303 LEU D C 1
ATOM 11707 O O . LEU D 1 303 ? -13.986 29.434 -5.692 1 20.08 303 LEU D O 1
ATOM 11712 N N . ALA D 1 304 ? -14.777 27.453 -4.999 1 19.14 304 ALA D N 1
ATOM 11713 C CA . ALA D 1 304 ? -14.907 27.881 -3.589 1 19.59 304 ALA D CA 1
ATOM 11714 C C . ALA D 1 304 ? -13.511 28.271 -3.046 1 20.06 304 ALA D C 1
ATOM 11715 O O . ALA D 1 304 ? -13.368 29.314 -2.399 1 20.17 304 ALA D O 1
ATOM 11717 N N . ALA D 1 305 ? -12.473 27.479 -3.405 1 19.82 305 ALA D N 1
ATOM 11718 C CA . ALA D 1 305 ? -11.109 27.756 -2.981 1 19.71 305 ALA D CA 1
ATOM 11719 C C . ALA D 1 305 ? -10.588 29.049 -3.616 1 20.62 305 ALA D C 1
ATOM 11720 O O . ALA D 1 305 ? -9.895 29.83 -2.957 1 21.4 305 ALA D O 1
ATOM 11722 N N . ALA D 1 306 ? -10.946 29.299 -4.874 1 20.65 306 ALA D N 1
ATOM 11723 C CA . ALA D 1 306 ? -10.501 30.523 -5.554 1 21.55 306 ALA D CA 1
ATOM 11724 C C . ALA D 1 306 ? -11.178 31.743 -4.93 1 20.72 306 ALA D C 1
ATOM 11725 O O . ALA D 1 306 ? -10.52 32.747 -4.674 1 20.46 306 ALA D O 1
ATOM 11727 N N . ASP D 1 307 ? -12.486 31.64 -4.631 1 20.15 307 ASP D N 1
ATOM 11728 C CA . ASP D 1 307 ? -13.227 32.749 -4.034 1 20.46 307 ASP D CA 1
ATOM 11729 C C . ASP D 1 307 ? -12.61 33.166 -2.706 1 21.41 307 ASP D C 1
ATOM 11730 O O . ASP D 1 307 ? -12.379 34.357 -2.48 1 22.14 307 ASP D O 1
ATOM 11735 N N . VAL D 1 308 ? -12.3 32.183 -1.836 1 21.22 308 VAL D N 1
ATOM 11736 C CA . VAL D 1 308 ? -11.811 32.511 -0.498 1 22.55 308 VAL D CA 1
ATOM 11737 C C . VAL D 1 308 ? -10.38 33.058 -0.519 1 23.56 308 VAL D C 1
ATOM 11738 O O . VAL D 1 308 ? -10.03 33.824 0.384 1 23.65 308 VAL D O 1
ATOM 11742 N N . GLN D 1 309 ? -9.579 32.734 -1.553 1 23.5 309 GLN D N 1
ATOM 11743 C CA . GLN D 1 309 ? -8.244 33.315 -1.657 1 24.61 309 GLN D CA 1
ATOM 11744 C C . GLN D 1 309 ? -8.365 34.826 -1.897 1 25.65 309 GLN D C 1
ATOM 11745 O O . GLN D 1 309 ? -7.614 35.606 -1.308 1 26.44 309 GLN D O 1
ATOM 11751 N N . VAL D 1 310 ? -9.335 35.239 -2.731 1 25.58 310 VAL D N 1
ATOM 11752 C CA . VAL D 1 310 ? -9.563 36.655 -3.016 1 26.39 310 VAL D CA 1
ATOM 11753 C C . VAL D 1 310 ? -10.115 37.363 -1.779 1 27.24 310 VAL D C 1
ATOM 11754 O O . VAL D 1 310 ? -9.651 38.452 -1.414 1 27.44 310 VAL D O 1
ATOM 11758 N N . LEU D 1 311 ? -11.084 36.736 -1.118 1 27.5 311 LEU D N 1
ATOM 11759 C CA . LEU D 1 311 ? -11.681 37.306 0.095 1 28.17 311 LEU D CA 1
ATOM 11760 C C . LEU D 1 311 ? -10.633 37.475 1.207 1 29.6 311 LEU D C 1
ATOM 11761 O O . LEU D 1 311 ? -10.542 38.546 1.818 1 29.74 311 LEU D O 1
ATOM 11766 N N . ALA D 1 312 ? -9.788 36.461 1.411 1 30.67 312 ALA D N 1
ATOM 11767 C CA . ALA D 1 312 ? -8.726 36.538 2.421 1 32.52 312 ALA D CA 1
ATOM 11768 C C . ALA D 1 312 ? -7.754 37.674 2.096 1 33.95 312 ALA D C 1
ATOM 11769 O O . ALA D 1 312 ? -7.38 38.412 2.993 1 33.86 312 ALA D O 1
ATOM 11771 N N . ARG D 1 313 ? -7.414 37.868 0.806 1 35.07 313 ARG D N 1
ATOM 11772 C CA . ARG D 1 313 ? -6.522 38.96 0.415 1 36.49 313 ARG D CA 1
ATOM 11773 C C . ARG D 1 313 ? -7.13 40.319 0.758 1 36.67 313 ARG D C 1
ATOM 11774 O O . ARG D 1 313 ? -6.424 41.199 1.244 1 36.83 313 ARG D O 1
ATOM 11782 N N . GLY D 1 314 ? -8.435 40.468 0.538 1 36.34 314 GLY D N 1
ATOM 11783 C CA . GLY D 1 314 ? -9.134 41.707 0.851 1 36.54 314 GLY D CA 1
ATOM 11784 C C . GLY D 1 314 ? -9.172 41.965 2.34 1 36.84 314 GLY D C 1
ATOM 11785 O O . GLY D 1 314 ? -8.922 43.09 2.793 1 37.06 314 GLY D O 1
ATOM 11786 N N . LEU D 1 315 ? -9.481 40.918 3.116 1 36.2 315 LEU D N 1
ATOM 11787 C CA . LEU D 1 315 ? -9.545 41.018 4.574 1 36.52 315 LEU D CA 1
ATOM 11788 C C . LEU D 1 315 ? -8.171 41.368 5.143 1 37.75 315 LEU D C 1
ATOM 11789 O O . LEU D 1 315 ? -8.073 42.218 6.032 1 37.67 315 LEU D O 1
ATOM 11794 N N . GLU D 1 316 ? -7.104 40.771 4.585 1 38.51 316 GLU D N 1
ATOM 11795 C CA . GLU D 1 316 ? -5.728 41.044 4.996 1 39.65 316 GLU D CA 1
ATOM 11796 C C . GLU D 1 316 ? -5.343 42.497 4.746 1 41.45 316 GLU D C 1
ATOM 11797 O O . GLU D 1 316 ? -4.714 43.11 5.602 1 42.52 316 GLU D O 1
ATOM 11803 N N . ALA D 1 317 ? -5.72 43.053 3.59 1 42.35 317 ALA D N 1
ATOM 11804 C CA . ALA D 1 317 ? -5.423 44.454 3.271 1 43.74 317 ALA D CA 1
ATOM 11805 C C . ALA D 1 317 ? -6.17 45.406 4.202 1 45.01 317 ALA D C 1
ATOM 11806 O O . ALA D 1 317 ? -5.644 46.464 4.553 1 45.43 317 ALA D O 1
ATOM 11808 N N . TYR D 1 318 ? -7.379 45.019 4.638 1 45.54 318 TYR D N 1
ATOM 11809 C CA . TYR D 1 318 ? -8.164 45.819 5.568 1 46.46 318 TYR D CA 1
ATOM 11810 C C . TYR D 1 318 ? -7.506 45.874 6.946 1 47.21 318 TYR D C 1
ATOM 11811 O O . TYR D 1 318 ? -7.376 46.961 7.514 1 47.65 318 TYR D O 1
ATOM 11820 N N . TYR D 1 319 ? -7.13 44.716 7.509 1 47.33 319 TYR D N 1
ATOM 11821 C CA . TYR D 1 319 ? -6.542 44.686 8.844 1 48.28 319 TYR D CA 1
ATOM 11822 C C . TYR D 1 319 ? -5.105 45.218 8.898 1 49.89 319 TYR D C 1
ATOM 11823 O O . TYR D 1 319 ? -4.712 45.804 9.905 1 49.44 319 TYR D O 1
ATOM 11832 N N . LYS D 1 320 ? -4.332 45.028 7.827 1 51.3 320 LYS D N 1
ATOM 11833 C CA . LYS D 1 320 ? -2.948 45.487 7.796 1 53.1 320 LYS D CA 1
ATOM 11834 C C . LYS D 1 320 ? -2.817 46.983 7.496 1 54.58 320 LYS D C 1
ATOM 11835 O O . LYS D 1 320 ? -2.076 47.681 8.193 1 54.96 320 LYS D O 1
ATOM 11841 N N . ALA D 1 321 ? -3.517 47.48 6.462 1 55.17 321 ALA D N 1
ATOM 11842 C CA . ALA D 1 321 ? -3.375 48.884 6.069 1 56.02 321 ALA D CA 1
ATOM 11843 C C . ALA D 1 321 ? -4.647 49.728 6.11 1 56.67 321 ALA D C 1
ATOM 11844 O O . ALA D 1 321 ? -4.604 50.898 5.734 1 57.29 321 ALA D O 1
ATOM 11846 N N . GLY D 1 322 ? -5.76 49.147 6.531 1 56.36 322 GLY D N 1
ATOM 11847 C CA . GLY D 1 322 ? -7.035 49.855 6.553 1 56.34 322 GLY D CA 1
ATOM 11848 C C . GLY D 1 322 ? -7.625 50.088 5.171 1 56.07 322 GLY D C 1
ATOM 11849 O O . GLY D 1 322 ? -8.524 50.916 5.015 1 56.44 322 GLY D O 1
ATOM 11850 N N . LYS D 1 323 ? -7.122 49.366 4.149 1 55.22 323 LYS D N 1
ATOM 11851 C CA . LYS D 1 323 ? -7.564 49.524 2.772 1 54.81 323 LYS D CA 1
ATOM 11852 C C . LYS D 1 323 ? -8.807 48.7 2.454 1 53.89 323 LYS D C 1
ATOM 11853 O O . LYS D 1 323 ? -8.887 47.523 2.807 1 54.05 323 LYS D O 1
ATOM 11859 N N . MET D 1 324 ? -9.768 49.322 1.766 1 52.6 324 MET D N 1
ATOM 11860 C CA . MET D 1 324 ? -11.034 48.692 1.404 1 51.69 324 MET D CA 1
ATOM 11861 C C . MET D 1 324 ? -11.121 48.274 -0.073 1 49.46 324 MET D C 1
ATOM 11862 O O . MET D 1 324 ? -12.016 47.509 -0.422 1 48.95 324 MET D O 1
ATOM 11867 N N . GLU D 1 325 ? -10.212 48.776 -0.934 1 47.74 325 GLU D N 1
ATOM 11868 C CA . GLU D 1 325 ? -10.224 48.52 -2.375 1 46.53 325 GLU D CA 1
ATOM 11869 C C . GLU D 1 325 ? -10.441 47.051 -2.784 1 44.22 325 GLU D C 1
ATOM 11870 O O . GLU D 1 325 ? -11.359 46.782 -3.562 1 44.12 325 GLU D O 1
ATOM 11876 N N . ILE D 1 326 ? -9.609 46.117 -2.293 1 42.28 326 ILE D N 1
ATOM 11877 C CA . ILE D 1 326 ? -9.737 44.711 -2.676 1 41.12 326 ILE D CA 1
ATOM 11878 C C . ILE D 1 326 ? -11.072 44.12 -2.23 1 38.63 326 ILE D C 1
ATOM 11879 O O . ILE D 1 326 ? -11.696 43.399 -3.003 1 38.05 326 ILE D O 1
ATOM 11884 N N . LEU D 1 327 ? -11.544 44.474 -1.023 1 37.26 327 LEU D N 1
ATOM 11885 C CA . LEU D 1 327 ? -12.839 43.998 -0.543 1 36.22 327 LEU D CA 1
ATOM 11886 C C . LEU D 1 327 ? -13.96 44.547 -1.425 1 35.52 327 LEU D C 1
ATOM 11887 O O . LEU D 1 327 ? -14.845 43.796 -1.827 1 35.11 327 LEU D O 1
ATOM 11892 N N . ASN D 1 328 ? -13.89 45.838 -1.78 1 35.27 328 ASN D N 1
ATOM 11893 C CA . ASN D 1 328 ? -14.874 46.477 -2.655 1 35.7 328 ASN D CA 1
ATOM 11894 C C . ASN D 1 328 ? -14.955 45.773 -4.01 1 34.79 328 ASN D C 1
ATOM 11895 O O . ASN D 1 328 ? -16.04 45.637 -4.571 1 35.03 328 ASN D O 1
ATOM 11900 N N . ARG D 1 329 ? -13.814 45.303 -4.524 1 33.59 329 ARG D N 1
ATOM 11901 C CA . ARG D 1 329 ? -13.775 44.622 -5.813 1 32.73 329 ARG D CA 1
ATOM 11902 C C . ARG D 1 329 ? -13.802 43.091 -5.706 1 30.92 329 ARG D C 1
ATOM 11903 O O . ARG D 1 329 ? -13.553 42.421 -6.693 1 30.13 329 ARG D O 1
ATOM 11911 N N . CYS D 1 330 ? -14.103 42.53 -4.525 1 30.29 330 CYS D N 1
ATOM 11912 C CA . CYS D 1 330 ? -14.134 41.066 -4.339 1 29.3 330 CYS D CA 1
ATOM 11913 C C . CYS D 1 330 ? -15.063 40.381 -5.335 1 28.56 330 CYS D C 1
ATOM 11914 O O . CYS D 1 330 ? -14.649 39.413 -5.987 1 28.38 330 CYS D O 1
ATOM 11917 N N . THR D 1 331 ? -16.301 40.895 -5.489 1 28.14 331 THR D N 1
ATOM 11918 C CA . THR D 1 331 ? -17.272 40.332 -6.434 1 28.33 331 THR D CA 1
ATOM 11919 C C . THR D 1 331 ? -16.729 40.385 -7.857 1 27.69 331 THR D C 1
ATOM 11920 O O . THR D 1 331 ? -16.716 39.37 -8.549 1 27.33 331 THR D O 1
ATOM 11924 N N . GLU D 1 332 ? -16.225 41.559 -8.263 1 27.16 332 GLU D N 1
ATOM 11925 C CA . GLU D 1 332 ? -15.659 41.78 -9.589 1 27.89 332 GLU D CA 1
ATOM 11926 C C . GLU D 1 332 ? -14.564 40.765 -9.921 1 27.03 332 GLU D C 1
ATOM 11927 O O . GLU D 1 332 ? -14.614 40.14 -10.973 1 26.89 332 GLU D O 1
ATOM 11933 N N . ILE D 1 333 ? -13.6 40.589 -9.009 1 26.88 333 ILE D N 1
ATOM 11934 C CA . ILE D 1 333 ? -12.494 39.649 -9.212 1 27.16 333 ILE D CA 1
ATOM 11935 C C . ILE D 1 333 ? -12.978 38.199 -9.268 1 26.83 333 ILE D C 1
ATOM 11936 O O . ILE D 1 333 ? -12.601 37.446 -10.174 1 27.24 333 ILE D O 1
ATOM 11941 N N . CYS D 1 334 ? -13.801 37.802 -8.304 1 26.07 334 CYS D N 1
ATOM 11942 C CA . CYS D 1 334 ? -14.301 36.424 -8.249 1 25.69 334 CYS D CA 1
ATOM 11943 C C . CYS D 1 334 ? -15.107 36.058 -9.478 1 25.63 334 CYS D C 1
ATOM 11944 O O . CYS D 1 334 ? -14.935 34.958 -10.015 1 25.43 334 CYS D O 1
ATOM 11947 N N . LEU D 1 335 ? -15.991 36.978 -9.927 1 25.19 335 LEU D N 1
ATOM 11948 C CA . LEU D 1 335 ? -16.868 36.705 -11.062 1 25.67 335 LEU D CA 1
ATOM 11949 C C . LEU D 1 335 ? -16.136 36.396 -12.365 1 26.4 335 LEU D C 1
ATOM 11950 O O . LEU D 1 335 ? -16.601 35.564 -13.136 1 26.13 335 LEU D O 1
ATOM 11955 N N . ARG D 1 336 ? -14.969 37.005 -12.589 1 27.21 336 ARG D N 1
ATOM 11956 C CA . ARG D 1 336 ? -14.183 36.74 -13.802 1 28.39 336 ARG D CA 1
ATOM 11957 C C . ARG D 1 336 ? -13.814 35.265 -13.885 1 27.05 336 ARG D C 1
ATOM 11958 O O . ARG D 1 336 ? -14.047 34.625 -14.909 1 27.44 336 ARG D O 1
ATOM 11966 N N . ARG D 1 337 ? -13.386 34.7 -12.754 1 26 337 ARG D N 1
ATOM 11967 C CA . ARG D 1 337 ? -13.04 33.29 -12.687 1 25.14 337 ARG D CA 1
ATOM 11968 C C . ARG D 1 337 ? -14.293 32.407 -12.737 1 23.74 337 ARG D C 1
ATOM 11969 O O . ARG D 1 337 ? -14.334 31.396 -13.439 1 23.56 337 ARG D O 1
ATOM 11977 N N . ILE D 1 338 ? -15.326 32.811 -11.997 1 22.4 338 ILE D N 1
ATOM 11978 C CA . ILE D 1 338 ? -16.587 32.075 -11.952 1 21.73 338 ILE D CA 1
ATOM 11979 C C . ILE D 1 338 ? -17.198 31.899 -13.337 1 20.56 338 ILE D C 1
ATOM 11980 O O . ILE D 1 338 ? -17.574 30.787 -13.693 1 20.14 338 ILE D O 1
ATOM 11985 N N . TRP D 1 339 ? -17.293 32.98 -14.108 1 20.83 339 TRP D N 1
ATOM 11986 C CA . TRP D 1 339 ? -17.902 32.902 -15.436 1 21.73 339 TRP D CA 1
ATOM 11987 C C . TRP D 1 339 ? -17.128 31.98 -16.377 1 23.63 339 TRP D C 1
ATOM 11988 O O . TRP D 1 339 ? -17.763 31.256 -17.132 1 24.56 339 TRP D O 1
ATOM 11999 N N . LYS D 1 340 ? -15.792 31.954 -16.301 1 24.44 340 LYS D N 1
ATOM 12000 C CA . LYS D 1 340 ? -14.997 31.045 -17.144 1 25.17 340 LYS D CA 1
ATOM 12001 C C . LYS D 1 340 ? -15.249 29.578 -16.746 1 23.85 340 LYS D C 1
ATOM 12002 O O . LYS D 1 340 ? -15.37 28.717 -17.62 1 23.37 340 LYS D O 1
ATOM 12008 N N . ALA D 1 341 ? -15.358 29.299 -15.437 1 22.47 341 ALA D N 1
ATOM 12009 C CA . ALA D 1 341 ? -15.64 27.932 -14.976 1 21.26 341 ALA D CA 1
ATOM 12010 C C . ALA D 1 341 ? -17.103 27.545 -15.328 1 20.6 341 ALA D C 1
ATOM 12011 O O . ALA D 1 341 ? -17.391 26.395 -15.647 1 20.11 341 ALA D O 1
ATOM 12013 N N . GLU D 1 342 ? -18.033 28.513 -15.26 1 20.2 342 GLU D N 1
ATOM 12014 C CA . GLU D 1 342 ? -19.435 28.27 -15.639 1 19.6 342 GLU D CA 1
ATOM 12015 C C . GLU D 1 342 ? -19.479 27.878 -17.141 1 20.39 342 GLU D C 1
ATOM 12016 O O . GLU D 1 342 ? -20.181 26.939 -17.534 1 20.28 342 GLU D O 1
ATOM 12022 N N . ARG D 1 343 ? -18.698 28.576 -17.955 1 20.96 343 ARG D N 1
ATOM 12023 C CA . ARG D 1 343 ? -18.635 28.305 -19.392 1 21.45 343 ARG D CA 1
ATOM 12024 C C . ARG D 1 343 ? -18.084 26.892 -19.636 1 20.43 343 ARG D C 1
ATOM 12025 O O . ARG D 1 343 ? -18.703 26.11 -20.362 1 21.77 343 ARG D O 1
ATOM 12033 N N . PHE D 1 344 ? -16.971 26.548 -18.983 1 18.62 344 PHE D N 1
ATOM 12034 C CA . PHE D 1 344 ? -16.378 25.223 -19.163 1 17.94 344 PHE D CA 1
ATOM 12035 C C . PHE D 1 344 ? -17.308 24.131 -18.68 1 16.8 344 PHE D C 1
ATOM 12036 O O . PHE D 1 344 ? -17.445 23.102 -19.343 1 16.5 344 PHE D O 1
ATOM 12044 N N . SER D 1 345 ? -17.935 24.321 -17.503 1 15.65 345 SER D N 1
ATOM 12045 C CA . SER D 1 345 ? -18.839 23.305 -16.959 1 16.27 345 SER D CA 1
ATOM 12046 C C . SER D 1 345 ? -20.05 23.125 -17.887 1 16.25 345 SER D C 1
ATOM 12047 O O . SER D 1 345 ? -20.5 22.006 -18.104 1 16.36 345 SER D O 1
ATOM 12050 N N . TRP D 1 346 ? -20.569 24.227 -18.434 1 15.68 346 TRP D N 1
ATOM 12051 C CA . TRP D 1 346 ? -21.668 24.156 -19.401 1 17.23 346 TRP D CA 1
ATOM 12052 C C . TRP D 1 346 ? -21.187 23.422 -20.694 1 16.78 346 TRP D C 1
ATOM 12053 O O . TRP D 1 346 ? -21.9 22.591 -21.236 1 17.13 346 TRP D O 1
ATOM 12064 N N . PHE D 1 347 ? -19.984 23.723 -21.143 1 16.14 347 PHE D N 1
ATOM 12065 C CA . PHE D 1 347 ? -19.409 23.104 -22.357 1 17.73 347 PHE D CA 1
ATOM 12066 C C . PHE D 1 347 ? -19.284 21.594 -22.175 1 17.81 347 PHE D C 1
ATOM 12067 O O . PHE D 1 347 ? -19.771 20.846 -23.026 1 18.08 347 PHE D O 1
ATOM 12075 N N . MET D 1 348 ? -18.675 21.138 -21.052 1 17.56 348 MET D N 1
ATOM 12076 C CA . MET D 1 348 ? -18.543 19.706 -20.779 1 17.58 348 MET D CA 1
ATOM 12077 C C . MET D 1 348 ? -19.895 19.044 -20.67 1 17.84 348 MET D C 1
ATOM 12078 O O . MET D 1 348 ? -20.084 17.928 -21.143 1 18.36 348 MET D O 1
ATOM 12083 N N . THR D 1 349 ? -20.845 19.723 -20.014 1 17.79 349 THR D N 1
ATOM 12084 C CA . THR D 1 349 ? -22.169 19.157 -19.814 1 18.93 349 THR D CA 1
ATOM 12085 C C . THR D 1 349 ? -22.873 18.956 -21.142 1 19.41 349 THR D C 1
ATOM 12086 O O . THR D 1 349 ? -23.296 17.838 -21.451 1 19.43 349 THR D O 1
ATOM 12090 N N . THR D 1 350 ? -22.927 20.007 -21.955 1 19.46 350 THR D N 1
ATOM 12091 C CA . THR D 1 350 ? -23.645 19.953 -23.223 1 19.76 350 THR D CA 1
ATOM 12092 C C . THR D 1 350 ? -22.957 19.052 -24.231 1 19.97 350 THR D C 1
ATOM 12093 O O . THR D 1 350 ? -23.659 18.384 -24.998 1 20.67 350 THR D O 1
ATOM 12097 N N . MET D 1 351 ? -21.613 18.963 -24.197 1 17.93 351 MET D N 1
ATOM 12098 C CA . MET D 1 351 ? -20.921 18.079 -25.136 1 18.59 351 MET D CA 1
ATOM 12099 C C . MET D 1 351 ? -21.188 16.621 -24.856 1 18.96 351 MET D C 1
ATOM 12100 O O . MET D 1 351 ? -21.26 15.826 -25.8 1 19.64 351 MET D O 1
ATOM 12105 N N . LEU D 1 352 ? -21.248 16.24 -23.56 1 18.43 352 LEU D N 1
ATOM 12106 C CA . LEU D 1 352 ? -21.34 14.831 -23.178 1 18.21 352 LEU D CA 1
ATOM 12107 C C . LEU D 1 352 ? -22.744 14.264 -22.918 1 18.44 352 LEU D C 1
ATOM 12108 O O . LEU D 1 352 ? -22.871 13.027 -22.9 1 18.35 352 LEU D O 1
ATOM 12113 N N . HIS D 1 353 ? -23.758 15.117 -22.619 1 17.47 353 HIS D N 1
ATOM 12114 C CA . HIS D 1 353 ? -25.095 14.578 -22.312 1 18.05 353 HIS D CA 1
ATOM 12115 C C . HIS D 1 353 ? -26.02 14.524 -23.51 1 19.49 353 HIS D C 1
ATOM 12116 O O . HIS D 1 353 ? -26.005 15.432 -24.344 1 18.82 353 HIS D O 1
ATOM 12123 N N . ARG D 1 354 ? -26.881 13.503 -23.551 1 20.96 354 ARG D N 1
ATOM 12124 C CA . ARG D 1 354 ? -27.913 13.375 -24.572 1 23.56 354 ARG D CA 1
ATOM 12125 C C . ARG D 1 354 ? -28.974 14.413 -24.241 1 24.88 354 ARG D C 1
ATOM 12126 O O . ARG D 1 354 ? -29.38 14.5 -23.088 1 26.84 354 ARG D O 1
ATOM 12134 N N . ASP D 1 355 ? -29.432 15.199 -25.202 1 23.75 355 ASP D N 1
ATOM 12135 C CA . ASP D 1 355 ? -30.49 16.139 -24.898 1 23.26 355 ASP D CA 1
ATOM 12136 C C . ASP D 1 355 ? -31.659 15.675 -25.735 1 24.59 355 ASP D C 1
ATOM 12137 O O . ASP D 1 355 ? -31.542 15.714 -26.964 1 23.68 355 ASP D O 1
ATOM 12142 N N . GLN D 1 356 ? -32.763 15.159 -25.107 1 25.63 356 GLN D N 1
ATOM 12143 C CA . GLN D 1 356 ? -33.862 14.667 -25.967 1 26.76 356 GLN D CA 1
ATOM 12144 C C . GLN D 1 356 ? -34.591 15.734 -26.749 1 24.39 356 GLN D C 1
ATOM 12145 O O . GLN D 1 356 ? -35.26 15.399 -27.728 1 25.56 356 GLN D O 1
ATOM 12151 N N . GLY D 1 357 ? -34.378 16.984 -26.403 1 22.17 357 GLY D N 1
ATOM 12152 C CA . GLY D 1 357 ? -34.917 18.081 -27.179 1 21.1 357 GLY D CA 1
ATOM 12153 C C . GLY D 1 357 ? -34.064 18.446 -28.369 1 19.95 357 GLY D C 1
ATOM 12154 O O . GLY D 1 357 ? -34.467 19.293 -29.159 1 19.55 357 GLY D O 1
ATOM 12155 N N . HIS D 1 358 ? -32.864 17.846 -28.495 1 19.47 358 HIS D N 1
ATOM 12156 C CA . HIS D 1 358 ? -31.972 18.165 -29.604 1 18.91 358 HIS D CA 1
ATOM 12157 C C . HIS D 1 358 ? -32.55 17.688 -30.93 1 17.98 358 HIS D C 1
ATOM 12158 O O . HIS D 1 358 ? -33.1 16.595 -31.013 1 17.72 358 HIS D O 1
ATOM 12165 N N . THR D 1 359 ? -32.364 18.48 -31.982 1 17.25 359 THR D N 1
ATOM 12166 C CA . THR D 1 359 ? -32.744 18.046 -33.323 1 16.55 359 THR D CA 1
ATOM 12167 C C . THR D 1 359 ? -31.64 17.062 -33.816 1 15.97 359 THR D C 1
ATOM 12168 O O . THR D 1 359 ? -30.523 17.097 -33.307 1 15.78 359 THR D O 1
ATOM 12172 N N . PRO D 1 360 ? -31.89 16.295 -34.89 1 16.43 360 PRO D N 1
ATOM 12173 C CA . PRO D 1 360 ? -30.806 15.465 -35.467 1 16.46 360 PRO D CA 1
ATOM 12174 C C . PRO D 1 360 ? -29.58 16.317 -35.882 1 16.27 360 PRO D C 1
ATOM 12175 O O . PRO D 1 360 ? -28.458 15.859 -35.706 1 16.12 360 PRO D O 1
ATOM 12179 N N . PHE D 1 361 ? -29.779 17.58 -36.322 1 15.49 361 PHE D N 1
ATOM 12180 C CA . PHE D 1 361 ? -28.628 18.46 -36.639 1 15.87 361 PHE D CA 1
ATOM 12181 C C . PHE D 1 361 ? -27.791 18.735 -35.377 1 16.24 361 PHE D C 1
ATOM 12182 O O . PHE D 1 361 ? -26.563 18.629 -35.41 1 17.59 361 PHE D O 1
ATOM 12190 N N . GLU D 1 362 ? -28.46 19.053 -34.258 1 15.45 362 GLU D N 1
ATOM 12191 C CA . GLU D 1 362 ? -27.747 19.335 -33.004 1 14.89 362 GLU D CA 1
ATOM 12192 C C . GLU D 1 362 ? -26.981 18.115 -32.518 1 15.01 362 GLU D C 1
ATOM 12193 O O . GLU D 1 362 ? -25.841 18.238 -32.041 1 15.98 362 GLU D O 1
ATOM 12199 N N . ARG D 1 363 ? -27.574 16.924 -32.68 1 14.96 363 ARG D N 1
ATOM 12200 C CA . ARG D 1 363 ? -26.889 15.693 -32.284 1 16.56 363 ARG D CA 1
ATOM 12201 C C . ARG D 1 363 ? -25.648 15.481 -33.195 1 16.93 363 ARG D C 1
ATOM 12202 O O . ARG D 1 363 ? -24.607 15.043 -32.707 1 17.06 363 ARG D O 1
ATOM 12210 N N . GLY D 1 364 ? -25.77 15.808 -34.48 1 16.11 364 GLY D N 1
ATOM 12211 C CA . GLY D 1 364 ? -24.672 15.68 -35.422 1 17.11 364 GLY D CA 1
ATOM 12212 C C . GLY D 1 364 ? -23.502 16.568 -35.053 1 17.16 364 GLY D C 1
ATOM 12213 O O . GLY D 1 364 ? -22.331 16.133 -35.105 1 16.73 364 GLY D O 1
ATOM 12214 N N . ILE D 1 365 ? -23.802 17.838 -34.696 1 16.59 365 ILE D N 1
ATOM 12215 C CA . ILE D 1 365 ? -22.707 18.749 -34.373 1 16.73 365 ILE D CA 1
ATOM 12216 C C . ILE D 1 365 ? -22.105 18.403 -32.992 1 16.12 365 ILE D C 1
ATOM 12217 O O . ILE D 1 365 ? -20.92 18.648 -32.777 1 17.65 365 ILE D O 1
ATOM 12222 N N . GLN D 1 366 ? -22.88 17.802 -32.08 1 15.34 366 GLN D N 1
ATOM 12223 C CA . GLN D 1 366 ? -22.369 17.325 -30.792 1 16.23 366 GLN D CA 1
ATOM 12224 C C . GLN D 1 366 ? -21.327 16.213 -31.046 1 17.29 366 GLN D C 1
ATOM 12225 O O . GLN D 1 366 ? -20.225 16.254 -30.501 1 17.77 366 GLN D O 1
ATOM 12231 N N . LEU D 1 367 ? -21.654 15.255 -31.927 1 17.6 367 LEU D N 1
ATOM 12232 C CA . LEU D 1 367 ? -20.718 14.191 -32.269 1 18.78 367 LEU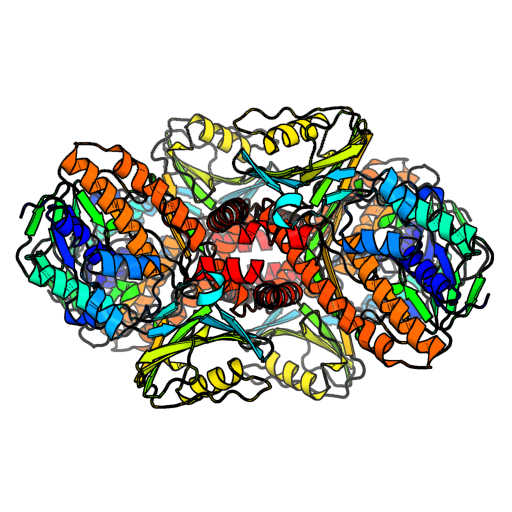 D CA 1
ATOM 12233 C C . LEU D 1 367 ? -19.498 14.748 -33.036 1 18.31 367 LEU D C 1
ATOM 12234 O O . LEU D 1 367 ? -18.387 14.276 -32.843 1 18.97 367 LEU D O 1
ATOM 12239 N N . ALA D 1 368 ? -19.7 15.797 -33.854 1 17.04 368 ALA D N 1
ATOM 12240 C CA . ALA D 1 368 ? -18.602 16.437 -34.57 1 16.66 368 ALA D CA 1
ATOM 12241 C C . ALA D 1 368 ? -17.647 17.12 -33.585 1 17.04 368 ALA D C 1
ATOM 12242 O O . ALA D 1 368 ? -16.43 17.094 -33.796 1 18.26 368 ALA D O 1
ATOM 12244 N N . GLU D 1 369 ? -18.184 17.713 -32.504 1 16.86 369 GLU D N 1
ATOM 12245 C CA . GLU D 1 369 ? -17.325 18.347 -31.499 1 17.28 369 GLU D CA 1
ATOM 12246 C C . GLU D 1 369 ? -16.489 17.316 -30.754 1 17.97 369 GLU D C 1
ATOM 12247 O O . GLU D 1 369 ? -15.305 17.536 -30.502 1 18.87 369 GLU D O 1
ATOM 12253 N N . LEU D 1 370 ? -17.074 16.188 -30.445 1 17.33 370 LEU D N 1
ATOM 12254 C CA . LEU D 1 370 ? -16.392 15.093 -29.759 1 18.11 370 LEU D CA 1
ATOM 12255 C C . LEU D 1 370 ? -15.263 14.557 -30.643 1 19.26 370 LEU D C 1
ATOM 12256 O O . LEU D 1 370 ? -14.145 14.32 -30.166 1 20.34 370 LEU D O 1
ATOM 12261 N N . ASP D 1 371 ? -15.541 14.403 -31.943 1 19.4 371 ASP D N 1
ATOM 12262 C CA . ASP D 1 371 ? -14.524 13.993 -32.904 1 21.26 371 ASP D CA 1
ATOM 12263 C C . ASP D 1 371 ? -13.386 15.04 -32.96 1 21.49 371 ASP D C 1
ATOM 12264 O O . ASP D 1 371 ? -12.223 14.678 -32.823 1 21.97 371 ASP D O 1
ATOM 12269 N N . TYR D 1 372 ? -13.732 16.324 -33.076 1 20.61 372 TYR D N 1
ATOM 12270 C CA . TYR D 1 372 ? -12.753 17.404 -33.145 1 20.11 372 TYR D CA 1
ATOM 12271 C C . TYR D 1 372 ? -11.842 17.502 -31.911 1 20.64 372 TYR D C 1
ATOM 12272 O O . TYR D 1 372 ? -10.608 17.555 -32.067 1 21.2 372 TYR D O 1
ATOM 12281 N N . VAL D 1 373 ? -12.42 17.519 -30.716 1 20.68 373 VAL D N 1
ATOM 12282 C CA . VAL D 1 373 ? -11.651 17.643 -29.48 1 22.73 373 VAL D CA 1
ATOM 12283 C C . VAL D 1 373 ? -10.662 16.469 -29.296 1 23.58 373 VAL D C 1
ATOM 12284 O O . VAL D 1 373 ? -9.553 16.671 -28.79 1 25.43 373 VAL D O 1
ATOM 12288 N N . THR D 1 374 ? -11.02 15.278 -29.783 1 21.43 374 THR D N 1
ATOM 12289 C CA . THR D 1 374 ? -10.136 14.118 -29.658 1 21.95 374 THR D CA 1
ATOM 12290 C C . THR D 1 374 ? -9.202 13.883 -30.855 1 22.7 374 THR D C 1
ATOM 12291 O O . THR D 1 374 ? -8.464 12.902 -30.851 1 23.79 374 THR D O 1
ATOM 12295 N N . SER D 1 375 ? -9.257 14.729 -31.885 1 21.51 375 SER D N 1
ATOM 12296 C CA . SER D 1 375 ? -8.378 14.579 -33.044 1 21.22 375 SER D CA 1
ATOM 12297 C C . SER D 1 375 ? -7.469 15.82 -33.289 1 21.62 375 SER D C 1
ATOM 12298 O O . SER D 1 375 ? -6.655 15.816 -34.203 1 23.6 375 SER D O 1
ATOM 12301 N N . SER D 1 376 ? -7.627 16.878 -32.492 1 20.31 376 SER D N 1
ATOM 12302 C CA . SER D 1 376 ? -6.867 18.103 -32.61 1 19.6 376 SER D CA 1
ATOM 12303 C C . SER D 1 376 ? -6.008 18.274 -31.375 1 19.05 376 SER D C 1
ATOM 12304 O O . SER D 1 376 ? -6.541 18.312 -30.258 1 18.36 376 SER D O 1
ATOM 12307 N N . ARG D 1 377 ? -4.727 18.531 -31.585 1 18.12 377 ARG D N 1
ATOM 12308 C CA . ARG D 1 377 ? -3.818 18.744 -30.469 1 19.03 377 ARG D CA 1
ATOM 12309 C C . ARG D 1 377 ? -4.181 20.005 -29.697 1 18.83 377 ARG D C 1
ATOM 12310 O O . ARG D 1 377 ? -4.259 19.952 -28.476 1 18.86 377 ARG D O 1
ATOM 12318 N N . ALA D 1 378 ? -4.449 21.122 -30.399 1 18.25 378 ALA D N 1
ATOM 12319 C CA . ALA D 1 378 ? -4.836 22.363 -29.721 1 18.79 378 ALA D CA 1
ATOM 12320 C C . ALA D 1 378 ? -6.146 22.23 -28.948 1 19.15 378 ALA D C 1
ATOM 12321 O O . ALA D 1 378 ? -6.227 22.689 -27.808 1 19.21 378 ALA D O 1
ATOM 12323 N N . ALA D 1 379 ? -7.163 21.586 -29.544 1 18.11 379 ALA D N 1
ATOM 12324 C CA . ALA D 1 379 ? -8.446 21.404 -28.855 1 17.95 379 ALA D CA 1
ATOM 12325 C C . ALA D 1 379 ? -8.273 20.492 -27.63 1 18.23 379 ALA D C 1
ATOM 12326 O O . ALA D 1 379 ? -8.8 20.806 -26.551 1 17.67 379 ALA D O 1
ATOM 12328 N N . SER D 1 380 ? -7.507 19.377 -27.771 1 19.02 380 SER D N 1
ATOM 12329 C CA . SER D 1 380 ? -7.268 18.495 -26.625 1 19.34 380 SER D CA 1
ATOM 12330 C C . SER D 1 380 ? -6.449 19.205 -25.537 1 19.79 380 SER D C 1
ATOM 12331 O O . SER D 1 380 ? -6.711 19.003 -24.347 1 19.98 380 SER D O 1
ATOM 12334 N N . THR D 1 381 ? -5.496 20.06 -25.933 1 19.44 381 THR D N 1
ATOM 12335 C CA . THR D 1 381 ? -4.666 20.806 -24.972 1 20.93 381 THR D CA 1
ATOM 12336 C C . THR D 1 381 ? -5.554 21.789 -24.221 1 21.52 381 THR D C 1
ATOM 12337 O O . THR D 1 381 ? -5.42 21.926 -23.01 1 21.11 381 THR D O 1
ATOM 12341 N N . SER D 1 382 ? -6.456 22.473 -24.93 1 21.68 382 SER D N 1
ATOM 12342 C CA A SER D 1 382 ? -7.374 23.417 -24.3 0.5 22.23 382 SER D CA 1
ATOM 12343 C CA B SER D 1 382 ? -7.399 23.412 -24.312 0.5 22.06 382 SER D CA 1
ATOM 12344 C C . SER D 1 382 ? -8.275 22.684 -23.292 1 22.08 382 SER D C 1
ATOM 12345 O O . SER D 1 382 ? -8.473 23.188 -22.185 1 22.98 382 SER D O 1
ATOM 12350 N N . LEU D 1 383 ? -8.781 21.495 -23.647 1 19.44 383 LEU D N 1
ATOM 12351 C CA . LEU D 1 383 ? -9.612 20.699 -22.748 1 20.16 383 LEU D CA 1
ATOM 12352 C C . LEU D 1 383 ? -8.786 20.289 -21.504 1 20.97 383 LEU D C 1
ATOM 12353 O O . LEU D 1 383 ? -9.277 20.39 -20.366 1 21.22 383 LEU D O 1
ATOM 12358 N N . ALA D 1 384 ? -7.564 19.799 -21.724 1 20.82 384 ALA D N 1
ATOM 12359 C CA . ALA D 1 384 ? -6.688 19.38 -20.626 1 21.18 384 ALA D CA 1
ATOM 12360 C C . ALA D 1 384 ? -6.409 20.54 -19.653 1 20.69 384 ALA D C 1
ATOM 12361 O O . ALA D 1 384 ? -6.565 20.366 -18.447 1 20.16 384 ALA D O 1
ATOM 12363 N N . GLU D 1 385 ? -6.033 21.72 -20.181 1 20.72 385 GLU D N 1
ATOM 12364 C CA . GLU D 1 385 ? -5.73 22.898 -19.372 1 20.62 385 GLU D CA 1
ATOM 12365 C C . GLU D 1 385 ? -6.946 23.375 -18.61 1 20.37 385 GLU D C 1
ATOM 12366 O O . GLU D 1 385 ? -6.809 23.759 -17.456 1 20.31 385 GLU D O 1
ATOM 12372 N N . ASN D 1 386 ? -8.132 23.386 -19.244 1 20.19 386 ASN D N 1
ATOM 12373 C CA . ASN D 1 386 ? -9.354 23.787 -18.538 1 20.56 386 ASN D CA 1
ATOM 12374 C C . ASN D 1 386 ? -9.679 22.772 -17.448 1 20.41 386 ASN D C 1
ATOM 12375 O O . ASN D 1 386 ? -10.095 23.161 -16.367 1 19.61 386 ASN D O 1
ATOM 12380 N N . TYR D 1 387 ? -9.529 21.469 -17.75 1 21.37 387 TYR D N 1
ATOM 12381 C CA . TYR D 1 387 ? -9.846 20.399 -16.81 1 22.5 387 TYR D CA 1
ATOM 12382 C C . TYR D 1 387 ? -9.046 20.511 -15.508 1 22.23 387 TYR D C 1
ATOM 12383 O O . TYR D 1 387 ? -9.64 20.381 -14.428 1 21.55 387 TYR D O 1
ATOM 12392 N N . ILE D 1 388 ? -7.722 20.72 -15.599 1 22 388 ILE D N 1
ATOM 12393 C CA . ILE D 1 388 ? -6.903 20.827 -14.385 1 24.3 388 ILE D CA 1
ATOM 12394 C C . ILE D 1 388 ? -6.825 22.282 -13.844 1 25.59 388 ILE D C 1
ATOM 12395 O O . ILE D 1 388 ? -6.201 22.514 -12.815 1 25.43 388 ILE D O 1
ATOM 12400 N N . GLY D 1 389 ? -7.478 23.236 -14.495 1 26.94 389 GLY D N 1
ATOM 12401 C CA . GLY D 1 389 ? -7.561 24.607 -14.011 1 30.3 389 GLY D CA 1
ATOM 12402 C C . GLY D 1 389 ? -6.568 25.576 -14.609 1 34.55 389 GLY D C 1
ATOM 12403 O O . GLY D 1 389 ? -5.416 25.218 -14.838 1 35.07 389 GLY D O 1
ATOM 12404 N N . LEU D 1 390 ? -6.978 26.832 -14.806 1 37.3 390 LEU D N 1
ATOM 12405 C CA . LEU D 1 390 ? -6.077 27.834 -15.385 1 40.04 390 LEU D CA 1
ATOM 12406 C C . LEU D 1 390 ? -6.402 29.232 -14.868 1 41.29 390 LEU D C 1
ATOM 12407 O O . LEU D 1 390 ? -6.843 29.365 -13.729 1 41.76 390 LEU D O 1
#

Nearest PDB structures (foldseek):
  7on9-assembly1_D  TM=9.996E-01  e=4.018E-83  Paenibacillus sp. JJ-1b
  1pbb-assembly1_A  TM=9.609E-01  e=4.365E-56  Pseudomonas fluorescens
  1pbf-assembly1_A-2  TM=9.596E-01  e=1.167E-55  Pseudomonas fluorescens
  1dob-assembly1_A-2  TM=9.610E-01  e=2.337E-55  Pseudomonas aeruginosa
  8jqq-assembly1_B  TM=9.610E-01  e=1.671E-54  Xylophilus ampelinus

Sequence (1566 aa):
MRTQVGIIGAGPAGLLLSSHLLYLQGIESIIIENRTREEIEGTIRAGVLEQGTVDLMNQMGVGARMMKEGHFHEGFELRFNGRGHRINVHELTGGKYVTVYAQHEVIKDLVAARLQTGGQIHFNVGDVSLHDVDTSSPKIRFRPNKDGELQEIECDFIAGCDGFRGPSRPAIPQSVRKEYQKVYPFSWLGILVEAPPSAHELIYANHERGFALVSTRSPQIQRLYLQVDAQDHIDNWSDDRIWSELHARLETRDGFKLLEGPIFQKGIVSMRSFVCDPMQHGRLFLAGDAAHIVPPTGAKGLNLAAADVQVLARGLEAYYKAGKMEILNRCTEICLRRIWKAERRFSWFMTTMLHRDQGHTPFERGIQLAELDYVTSSRAASTSLAENYIGLPMEMRTQVGIIGAGPAGLLLSHLLYLQGIESIIIENRTREEIEGTIRAGVLEQGTVDLMNQMGVGARMMKEGHFHEGFELRFNGRGHRINVHELTGGKYVTVYAQHEVIKDLVAARLQTGGQIHFNVGDVSLHDVDTSSPKIRFRPNKDGELQEIECDFIAGCDGFRGPSRPAIPQSVRKKEYQQKVYPFSWLGILVEAPPSAHELIYANHERGFALVSTRSPQIQRLYLQVDAQDHIDNWSDDRIWSELHARLETRDGFKLLEGPIFQKGIVSMRSFVCDPMQHGRLFLAGDAAHIVPPTGAKGLNLAAADVQVLARGLEAYYKAGKMEILNRCTEICLRRIWKAERFSWFMTTMLHRDQGHTPFERGIQLAELDYVTSSRAASTSLAENYIGLPMMRTQVGIIGAGPAGLLLSHLLYLQGIESIIIENRTREEIEGTIRAGVLEQGTVDLMNQMGVGARMMKEGHFHEGFELRFNGRGHRINVHELTGGKYVTVYAQHEVIKDLVAARLQTGGQIHFNVGDVSLHDVDTSSPKIRFRPNKDGELQEIECDFIAGCDGFRGPSSRPAIPQSVRKEYQKVYPFSWLGILVEAPPSAHELIYANHERGFALVSTRSPQQIQRLYLQVDAQDHIDNWSDDRIWSELHARLETRDGFKLLEGPIFQQKGIVSMRSFVCDPMQHGRLFLAGDAAHIVPPTGAKGLNLAAADVQVLARGLEAYYKAGKMEILNRCTEICLRRIWKAERFSWFMTTMLHRDQGHTPFERGIQLAELDYVTSSRAASTSLAENYIGLPMRTQVGIIGAGPAGLLLSHLLYLQGIESIIIENRTREEIEGTIRAGVLEQGTVDLMNQMGVGARMMKEGHFHEGFELRFNGRGHRINVHELTGGKYVTVYAQHEVIKDLVAARLQTGGQIHFNVGDVSLHDVDTSSPKIRFRPNKDGELQEIECDFIAGCDGFRGPSRPAIPQSVRKEYQKVYPFSWLGILVEAPPSAHELIYANHERGFALVSTRSPQIQRLYLQVDAQDHIDNWSDDRIWSELHARLETRDGFKLLEGPIFQKGIVSMRSFVCDPMQHGRLFLAGDAAHIVPPTGAKGLNLAAADVQVLARGLEAYYKAGKMEILNRCTEICLRRIWKAERFSWFMTTMLHRDQGHTPFERGIQLAELDYVTSSRAASTSSLAENYIGL

Radius of gyration: 35.78 Å; Cα contacts (8 Å, |Δi|>4): 3482; chains: 4; bounding box: 81×67×105 Å

B-factor: mean 26.71, std 9.68, range [4.38, 115.15]

Organism: Paenibacillus sp. (NCBI:txid58172)

Foldseek 3Di:
DEFAEEEEALFLLRLLLQLLCVVLVGAYAYEAQAALVVLLPDDDFWWAFQVVLVSCVVSVLNPCQVVAKAWAQWAWEAEPQDTFTLRLCVLVVGHTTITADRSNVSVSSVVVQVVSVYHYAYNKADWDWPPLQHQWIKIWIAGNPPHDIDIYTHRFYEYAHAQPDPQLVVAPPVQKDKDKDFDQKWKKKWKFQWAALDSHWYWFAALLKTKIWAQHHRGITMIITIDGQPDFCVVPDPVNVVVRNCRRNHHPVGRDGIHHDGPDIGIGGAMWMAMPPQGHRRYGYAFNNGIGFGPLLSCRSVLSSLLSVLVSVQSSCCVPPVDRVSVVCSRVQSVVQSVLLNVLSVVSDLLRTDDVVDDVVSVVVSVVVSVVCSPDSVSSSVNSCSSSGPDHD/DEFAEEEEALFLLRLLLQLLCVVLVGAYAYEHQAALCVRLVDDDFWWAFPVVLVSCVVSVLNPCQVVPKAWAQWAWEAEPQDTFTLRLCVLVVGHTTITAGRSRSSVSSVVVQVVSVHHYAYNKADWDWPPLQHQWIKIWIAGNHPHDIDIYTHRFYEYAHAQPDHQLVVADPVRKDKDKDFDQKWKWKKKFQWAALDSHWYWFAYLLKTKIWACHDRGITMIITIDGLPDWCVVPDPVNVVVRNCRRNHHPVGRDGTGGDIPDTGIGGAMWMAMPQQGHRRYGYAFNNGIGFGPLLSCRSVLRSVLSVLVSVQSSCCVPPVDNVSVVCSRVVSVVQSVLLNVLRVVSDLLRTDDPVDDPVSVVVSVVVSVVCRPDSVSSSVNSCSSSDPDD/DEFAEEEEALALLRLLLQLLCVVLVGAYAYEEQAALCVLLPDQAWFFAFPVRLVSCVVSVLCPCQVVVKDWAQWAWEAEPQDIFTLRLCVLVVGGTRIIDGSSNVSVSSVVVQVVSVHHYAYNKADWDWPPLQHQWIKIWIAGNHDHDIDIYTHRFYEYAHAQPDHQLVVAPPVQKDKDKDFDQKWKKKWKFQWAALDDHWYWFAYLLKTKIWAQDDRGITMIITIDGQPDWCVVDDPVNVVVRNCRRNHHPVGRDGIHGDTPDIGIGGAMWMAIPPQGDRRYGYAFNNGIGFGPLLVCRSVLRSVLSVQVSVQSSCCVPPVDRVSVVCSRVVSVVVSVVSNVLRVLSVLLRTDDVVDDVVSVVVSVVLVVVCSPDSVSSSVNSCSSSDDD/DEFAEEEEALFLLRLLLQLLCVVLVGAYAYEEQAALCVLLDDQAWFFAFPVVLVSCVVSVLNPCQVVPKDWAQWAWEAEPQDTFTLRLCVLVVGGTGITDGSSRVSVSSVVVQVVSVYHYAYNKADWDWPPLQHQWIKIWIAGNHDHDIDIYTHRFYEYAHAQPDHQLVVAPPVQKDKDKDFAQWWKKKFKFFWAALDDHWYWFAYLLKTKIWAQDDRGITMIITIGGQVDDCVVPDPVNVVVVNCRRNHHPVGRDGIHGDGPDIGIGTFMWMAMPQQGHRRYGYAFNNGIGFGPLLVCRSVLRSVLSVLVSVQSSCCVPPVDNVSVVCSRVVSVVQSVVLNVLRVVSDLLRTDRVVDDVVSVVVSVVVVVVCSPDSVSSSVNSDVSSDD

InterPro domains:
  IPR002938 FAD-binding domain [PF01494] (2-345)
  IPR012733 4-hydroxybenzoate 3-monooxygenase [TIGR02360] (1-392)
  IPR036188 FAD/NAD(P)-binding domain superfamily [G3DSA:3.50.50.60] (2-353)
  IPR036188 FAD/NAD(P)-binding domain superfamily [SSF51905] (1-390)
  IPR050641 Rifampicin monooxygenase-like [PTHR43004] (2-320)

Secondary structure (DSSP, 8-state):
-B-SEEEE--SHHHHHHHHHHHHTT--EEEE-SS-HHHHHT-----EE-HHHHHHHHHTT--HHHHHHSEEES-EEEEETTEEEEE-HHHHTTS--EEE--HHHHHHHHHHHHHHTT-EEE-S-EEEEEE-TTSSS-EEEEETTTTSPPEEEE-SEEEE---TTSSTGGGS-TTT-EEEEEE-SEEEEEEEEES--SSSS-EEEEETTEEEEEEEEETTEEEEEEEEETT--GGG--HHHHHHHHHHHH--TT--------EEEEEEE--EEEEEE-SEETTEEE-GGGTEE--GGG--HHHHHHHHHHHHHHHHHHHHHH---HHHHTHHHHHHHHHHHHHHHHHHHHHHHS--TT--HHHHHHHHHHHHHHTT-HHHHHHHHHHHH-PPP-/-B-SEEEE--SHHHHHHHHHHHHTT--EEEE-SS-HHHHTT-----EE-HHHHHHHHHTT--HHHHHHSEEES-EEEEETTEEEEE-HHHHTTS--EEE--HHHHHHHHHHHHHHTT-EEE-S-EEEEEE-TTSSS-EEEEETTTTS--EEEE-SEEEE---TTSSTGGGS-TTT-EEEEEE-SEEEEEEEEES--SSSS-EEEEETTEEEEEEESSSSEEEEEEEEETT--GGG--HHHHHHHHHHHH--TT--------EEEEEEE--EEEEEE-SEETTEEE-GGGTEE--GGG--HHHHHHHHHHHHHHHHHHHHHH---HHHHTHHHHHHHHHHHHHHHHHHHHHHHS--TT--HHHHHHHHHHHHHHTT-HHHHHHHHHHHH----/-B-SEEEE--SHHHHHHHHHHHHTT--EEEE-SS-HHHHHT-----EE-HHHHHHHHHTT--HHHHHHSEEES-EEEEETTEEEEE-HHHHTTS--EEE--HHHHHHHHHHHHHHTT-EEE-S-EEEEEE-TTSSS-EEEEETTTTS--EEEE-SEEEE---TTSSTGGGS-TTT-EEEEEE-SEEEEEEEEES--SSSS-EEE--TT--EEEEEEETTEEEEEEEEETT--GGG--HHHHHHHHHHHH--TT--------EEEEEEE--EEEEEE-SEETTEEE-GGGTEE--GGG--HHHHHHHHHHHHHHHHHHHHHH---HHHHTHHHHHHHHHHHHHHHHHHHHHHHS--TT--HHHHHHHHHHHHHHTT-HHHHHHHHHHHH---/-B-SEEEE--SHHHHHHHHHHHHTT--EEEE-SS-HHHHHT-----EE-HHHHHHHHHTT--HHHHHH-EEES-EEEEETTEEEEE-HHHHTTS--EEE--HHHHHHHHHHHHHHTT-EEE-S-EEEEEE-TTSSS-EEEEETTTTS--EEEE-SEEEE-S-TTSSTGGGS-TTT-EEEEEEEEEEEEEEEEES--SSSS-EEEEETTEEEEEEESSSSEEEEEEEE-TT--GGG--HHHHHHHHHHHH--TT---PPP--EEEEEEEEEEEEEEE-SEETTEEE-GGGTEE--GGG--HHHHHHHHHHHHHHHHHHHHHH---HHHHTHHHHHHHHHHHHHHHHHHHHHHHS--TT--HHHHHHHHHHHHHHTT-HHHHHHHHHHHH--

Solvent-accessible surface area: 61439 Å² total; per-residue (Å²): 84,204,10,46,0,0,0,8,8,0,23,15,7,0,0,0,0,0,6,18,0,90,80,111,66,9,119,13,1,2,1,12,85,100,46,95,129,76,1,33,42,14,70,144,26,10,14,1,10,32,35,4,5,78,3,0,66,137,5,68,16,2,62,71,0,89,170,93,12,52,61,25,76,0,0,37,0,15,9,89,22,127,15,55,126,1,45,0,48,91,24,21,74,37,78,74,0,1,1,9,6,12,40,40,1,4,63,21,0,0,47,15,10,70,157,48,68,16,85,25,40,42,41,1,9,19,38,29,27,52,70,16,106,66,78,61,0,44,0,64,0,10,28,104,82,118,20,143,66,61,49,0,62,7,45,2,0,1,0,8,28,26,35,192,12,53,0,30,88,30,0,53,134,71,68,35,65,65,29,72,42,76,13,72,10,1,6,1,0,1,12,0,105,4,66,58,29,40,171,34,3,2,4,0,14,50,130,119,0,0,0,9,10,9,18,36,32,94,121,61,7,14,5,21,1,15,6,70,47,30,33,30,46,120,74,7,61,64,118,106,0,28,62,13,0,75,35,16,0,118,11,196,118,52,48,164,12,72,94,21,83,24,102,52,71,24,49,72,73,16,68,0,9,0,0,34,30,4,30,34,43,41,0,5,3,2,0,50,0,0,4,25,14,0,51,0,0,23,6,21,16,3,4,6,1,6,3,0,35,6,4,3,91,0,1,39,14,56,62,187,60,57,125,62,119,72,1,98,92,5,14,78,16,4,18,109,44,0,36,43,11,0,19,2,0,64,36,0,0,41,6,0,1,84,44,97,38,47,57,26,0,49,113,17,11,18,48,8,23,0,50,22,7,30,75,10,154,11,7,12,18,16,7,0,55,7,2,4,11,35,121,68,122,126,163,8,48,0,0,0,8,7,0,22,16,7,0,0,0,0,1,6,14,0,93,79,111,65,10,109,5,1,0,1,12,81,106,45,95,132,75,1,27,48,21,72,142,31,12,16,3,10,41,41,5,4,77,2,0,62,132,4,69,20,2,77,76,0,88,179,90,10,58,66,4,73,0,0,36,0,14,10,83,21,120,38,26,124,2,44,0,46,90,24,23,76,35,81,76,0,1,1,8,11,16,55,38,1,4,86,22,0,0,36,16,9,70,152,48,60,13,70,24,46,45,39,1,5,62,33,40,26,52,65,14,107,60,76,53,1,45,0,70,2,6,34,112,81,35,23,126,79,71,52,2,40,2,36,2,1,1,0,8,27,27,36,189,12,49,0,30,88,29,0,52,129,59,70,33,69,53,26,71,44,106,12,73,11,1,7,1,1,2,24,1,66,6,76,58,29,41,125,30,3,2,4,0,16,51,130,129,1,0,0,10,12,11,21,43,41,111,110,48,7,16,6,22,2,16,6,76,46,35,34,32,69,121,75,7,64,65,119,110,0,25,71,11,0,74,32,16,0,115,12,179,136,50,47,164,12,77,95,20,78,20,92,116,58,28,49,70,80,15,87,0,9,0,0,32,29,3,29,42,49,41,0,4,3,1,0,39,0,0,3,25,16,0,50,0,0,23,7,21,16,4,4,6,1,6,3,0,32,9,3,3,115,0,1,40,16,57,62,187,62,57,123,62,119,63,0,100,96,4,14,104,63,4,19,131,45,0,35,29,11,0,38,8,0,52,27,0,0,39,6,0,1,74,44,88,35,42,55,19,0,48,75,11,14,22,66,4,15,0,42,27,6,30,72,28,154,10,4,12,20,14,7,0,50,15,2,2,11,32,122,120,82,168,11,46,0,0,0,8,7,1,22,16,7,0,0,1,0,1,7,24,0,88,81,109,64,10,118,13,3,0,1,12,83,110,45,92,128,76,1,29,51,33,67,140,45,4,21,4,14,49,40,7,7,56,13,1,66,149,8,69,16,1,82,66,0,85,184,95,10,104,73,31,73,1,2,36,0,14,10,91,21,135,40,53,124,2,43,0,48,89,25,25,71,32,97,87,4,5,32,7,20,25,48,42,2,5,87,21,0,0,32,17,9,70,152,50,67,17,80,24,41,44,38,1,8,47,37,38,26,54,63,15,109,60,76,54,0,44,0,73,0,14,32,102,93,103,22,151,69,61,50,0,41,2,37,2,0,1,0,8,27,27,35,195,12,52,0,28,85,30,0,54,136,65,53,35,56,67,27,74,41,81,12,72,10,2,7,2,1,2,15,1,72,3,60,56,30,40,175,36,14,1,6,0,12,50,119,126,1,0,0,11,11,18,44,68,46,109,96,45,8,20,4,23,1,17,5,69,48,25,31,20,66,119,68,7,63,63,117,112,0,24,74,15,1,74,36,16,0,114,13,160,135,58,47,155,10,52,93,17,78,29,113,99,64,28,58,55,84,16,66,0,7,0,0,24,34,3,30,50,50,41,0,4,3,1,0,60,0,0,4,25,16,0,50,1,1,26,6,20,25,5,4,7,1,17,3,0,64,15,3,3,126,0,1,38,26,56,62,186,61,57,131,62,111,50,0,100,82,5,14,82,36,4,18,117,77,0,37,64,13,0,15,8,0,62,24,0,0,40,7,1,1,81,44,90,42,44,58,29,0,43,94,15,10,20,49,6,15,0,26,16,7,29,61,16,153,11,6,11,22,7,6,0,35,32,5,6,8,92,155,83,187,8,45,0,0,0,9,9,1,21,15,7,0,0,1,0,1,6,17,0,91,81,110,66,10,118,13,9,0,2,12,86,114,46,96,144,88,1,35,54,37,59,139,38,4,23,3,11,48,40,5,9,78,3,0,66,134,6,68,17,2,65,63,0,100,167,88,12,73,76,30,73,0,1,37,0,14,9,81,21,125,34,40,124,2,43,0,55,88,24,27,72,33,94,88,8,4,17,8,14,29,40,34,1,5,74,22,0,0,52,21,9,70,150,48,68,16,80,22,33,44,38,0,8,53,39,41,26,53,69,14,107,62,84,58,0,40,0,72,0,11,30,101,91,94,20,149,75,62,50,0,62,7,27,2,0,1,0,8,27,26,36,181,13,53,0,30,90,29,0,51,142,61,71,38,79,51,36,70,44,99,6,74,6,2,6,1,0,1,23,0,65,7,80,54,29,40,170,36,14,2,4,0,4,45,100,125,1,0,0,12,12,17,30,42,38,109,110,34,6,23,4,23,1,15,6,77,43,32,24,21,33,122,74,8,63,62,116,110,0,25,74,15,1,78,34,14,0,117,12,173,136,50,47,167,15,73,105,19,77,24,122,67,70,19,55,70,74,5,77,0,10,0,0,44,31,3,30,34,43,40,0,4,4,2,0,58,0,0,2,26,14,0,57,0,0,22,5,23,25,5,4,6,1,17,4,0,49,14,3,3,134,0,1,40,20,56,62,187,60,56,130,64,114,61,1,99,88,6,14,84,43,4,19,127,87,0,41,84,12,0,12,4,0,67,41,0,0,42,8,0,2,62,38,62,46,62,57,48,0,38,45,12,10,12,40,6,24,0,48,8,6,30,78,14,150,12,7,12,20,12,5,0,40,22,4,9,10,138

GO terms:
  GO:0050660 flavin adenine dinucleotide binding (F, IDA)
  GO:0071949 FAD binding (F, IDA)
  GO:0018671 4-hydroxybenzoate 3-monooxygenase [NAD(P)H] activity (F, IDA)
  GO:0106355 4-hydroxybenzoate 3-monooxygenase (NADH) activity (F, EXP)
  GO:0106356 4-hydroxybenzoate 3-monooxygenase (NADPH) activity (F, EXP)